Protein AF-A0A662ILX4-F1 (afdb_monomer)

Mean predicted aligned error: 22.79 Å

Structure (mmCIF, N/CA/C/O backbone):
data_AF-A0A662ILX4-F1
#
_entry.id   AF-A0A662ILX4-F1
#
loop_
_atom_site.group_PDB
_atom_site.id
_atom_site.type_symbol
_atom_site.label_atom_id
_atom_site.label_alt_id
_atom_site.label_comp_id
_atom_site.label_asym_id
_atom_site.label_entity_id
_atom_site.label_seq_id
_atom_site.pdbx_PDB_ins_code
_atom_site.Cartn_x
_atom_site.Cartn_y
_atom_site.Cartn_z
_atom_site.occupancy
_atom_site.B_iso_or_equiv
_atom_site.auth_seq_id
_atom_site.auth_comp_id
_atom_site.auth_asym_id
_atom_site.auth_atom_id
_atom_site.pdbx_PDB_model_num
ATOM 1 N N . MET A 1 1 ? 34.943 -2.341 13.260 1.00 29.55 1 MET A N 1
ATOM 2 C CA . MET A 1 1 ? 34.002 -1.497 12.485 1.00 29.55 1 MET A CA 1
ATOM 3 C C . MET A 1 1 ? 33.109 -0.646 13.385 1.00 29.55 1 MET A C 1
ATOM 5 O O . MET A 1 1 ? 33.138 0.560 13.210 1.00 29.55 1 MET A O 1
ATOM 9 N N . PHE A 1 2 ? 32.444 -1.202 14.408 1.00 24.25 2 PHE A N 1
ATOM 10 C CA . PHE A 1 2 ? 31.645 -0.428 15.384 1.00 24.25 2 PHE A CA 1
ATOM 11 C C . PHE A 1 2 ? 32.405 0.662 16.177 1.00 24.25 2 PHE A C 1
ATOM 13 O O . PHE A 1 2 ? 31.795 1.647 16.577 1.00 24.25 2 PHE A O 1
ATOM 20 N N . SER A 1 3 ? 33.725 0.549 16.390 1.00 25.92 3 SER A N 1
ATOM 21 C CA . SER A 1 3 ? 34.472 1.583 17.137 1.00 25.92 3 SER A CA 1
ATOM 22 C C . SER A 1 3 ? 34.796 2.835 16.310 1.00 25.92 3 SER A C 1
ATOM 24 O O . SER A 1 3 ? 34.941 3.909 16.880 1.00 25.92 3 SER A O 1
ATOM 26 N N . LYS A 1 4 ? 34.840 2.723 14.974 1.00 31.83 4 LYS A N 1
ATOM 27 C CA . LYS A 1 4 ? 35.142 3.846 14.065 1.00 31.83 4 LYS A CA 1
ATOM 28 C C . LYS A 1 4 ? 33.941 4.780 13.855 1.00 31.83 4 LYS A C 1
ATOM 30 O O . LYS A 1 4 ? 34.119 5.925 13.460 1.00 31.83 4 LYS A O 1
ATOM 35 N N . LEU A 1 5 ? 32.731 4.306 14.172 1.00 32.47 5 LEU A N 1
ATOM 36 C CA . LEU A 1 5 ? 31.490 5.086 14.121 1.00 32.47 5 LEU A CA 1
ATOM 37 C C . LEU A 1 5 ? 31.338 6.034 15.328 1.00 32.47 5 LEU A C 1
ATOM 39 O O . LEU A 1 5 ? 30.734 7.093 15.195 1.00 32.47 5 LEU A O 1
ATOM 43 N N . LYS A 1 6 ? 31.926 5.691 16.486 1.00 33.66 6 LYS A N 1
ATOM 44 C CA . LYS A 1 6 ? 31.949 6.563 17.678 1.00 33.66 6 LYS A CA 1
ATOM 45 C C . LYS A 1 6 ? 32.871 7.774 17.501 1.00 33.66 6 LYS A C 1
ATOM 47 O O . LYS A 1 6 ? 32.541 8.859 17.963 1.00 33.66 6 LYS A O 1
ATOM 52 N N . GLU A 1 7 ? 33.990 7.600 16.795 1.00 32.94 7 GLU A N 1
ATOM 53 C CA . GLU A 1 7 ? 34.964 8.674 16.540 1.00 32.94 7 GLU A CA 1
ATOM 54 C C . GLU A 1 7 ? 34.455 9.739 15.559 1.00 32.94 7 GLU A C 1
ATOM 56 O O . GLU A 1 7 ? 34.718 10.922 15.753 1.00 32.94 7 GLU A O 1
ATOM 61 N N . LEU A 1 8 ? 33.695 9.350 14.528 1.00 32.69 8 LEU A N 1
ATOM 62 C CA . LEU A 1 8 ? 33.201 10.279 13.499 1.00 32.69 8 LEU A CA 1
ATOM 63 C C . LEU A 1 8 ? 32.020 11.154 13.955 1.00 32.69 8 LEU A C 1
ATOM 65 O O . LEU A 1 8 ? 31.746 12.167 13.318 1.00 32.69 8 LEU A O 1
ATOM 69 N N . LEU A 1 9 ? 31.338 10.789 15.046 1.00 31.62 9 LEU A N 1
ATOM 70 C CA . LEU A 1 9 ? 30.150 11.489 15.556 1.00 31.62 9 LEU A CA 1
ATOM 71 C C . LEU A 1 9 ? 30.427 12.406 16.760 1.00 31.62 9 LEU A C 1
ATOM 73 O O . LEU A 1 9 ? 29.489 12.967 17.315 1.00 31.62 9 LEU A O 1
ATOM 77 N N . GLY A 1 10 ? 31.687 12.582 17.175 1.00 28.19 10 GLY A N 1
ATOM 78 C CA . GLY A 1 10 ? 32.034 13.517 18.254 1.00 28.19 10 GLY A CA 1
ATOM 79 C C . GLY A 1 10 ? 31.479 13.148 19.638 1.00 28.19 10 GLY A C 1
ATOM 80 O O . GLY A 1 10 ? 31.454 13.997 20.524 1.00 28.19 10 GLY A O 1
ATOM 81 N N . PHE A 1 11 ? 31.065 11.896 19.850 1.00 27.89 11 PHE A N 1
ATOM 82 C CA . PHE A 1 11 ? 30.643 11.406 21.160 1.00 27.89 11 PHE A CA 1
ATOM 83 C C . PHE A 1 11 ? 31.799 10.672 21.840 1.00 27.89 11 PHE A C 1
ATOM 85 O O . PHE A 1 11 ? 32.065 9.496 21.575 1.00 27.89 11 PHE A O 1
ATOM 92 N N . SER A 1 12 ? 32.477 11.354 22.765 1.00 25.97 12 SER A N 1
ATOM 93 C CA . SER A 1 12 ? 33.258 10.675 23.791 1.00 25.97 12 SER A CA 1
ATOM 94 C C . SER A 1 12 ? 32.286 9.926 24.704 1.00 25.97 12 SER A C 1
ATOM 96 O O . SER A 1 12 ? 31.597 10.505 25.539 1.00 25.97 12 SER A O 1
ATOM 98 N N . ALA A 1 13 ? 32.214 8.606 24.557 1.00 26.02 13 ALA A N 1
ATOM 99 C CA . ALA A 1 13 ? 31.657 7.784 25.617 1.00 26.02 13 ALA A CA 1
ATOM 100 C C . ALA A 1 13 ? 32.648 7.829 26.787 1.00 26.02 13 ALA A C 1
ATOM 102 O O . ALA A 1 13 ? 33.649 7.111 26.776 1.00 26.02 13 ALA A O 1
ATOM 103 N N . SER A 1 14 ? 32.387 8.669 27.789 1.00 25.22 14 SER A N 1
ATOM 104 C CA . SER A 1 14 ? 32.968 8.465 29.109 1.00 25.22 14 SER A CA 1
ATOM 105 C C . SER A 1 14 ? 32.352 7.192 29.683 1.00 25.22 14 SER A C 1
ATOM 107 O O . SER A 1 14 ? 31.248 7.188 30.225 1.00 25.22 14 SER A O 1
ATOM 109 N N . SER A 1 15 ? 33.071 6.085 29.544 1.00 32.84 15 SER A N 1
ATOM 110 C CA . SER A 1 15 ? 32.995 5.006 30.515 1.00 32.84 15 SER A CA 1
ATOM 111 C C . SER A 1 15 ? 33.516 5.543 31.848 1.00 32.84 15 SER A C 1
ATOM 113 O O . SER A 1 15 ? 34.720 5.543 32.087 1.00 32.84 15 SER A O 1
ATOM 115 N N . SER A 1 16 ? 32.624 6.028 32.701 1.00 24.72 16 SER A N 1
ATOM 116 C CA . SER A 1 16 ? 32.888 6.148 34.131 1.00 24.72 16 SER A CA 1
ATOM 117 C C . SER A 1 16 ? 31.571 6.308 34.872 1.00 24.72 16 SER A C 1
ATOM 119 O O . SER A 1 16 ? 30.875 7.311 34.734 1.00 24.72 16 SER A O 1
ATOM 121 N N . SER A 1 17 ? 31.261 5.275 35.646 1.00 37.69 17 SER A N 1
ATOM 122 C CA . SER A 1 17 ? 30.552 5.348 36.918 1.00 37.69 17 SER A CA 1
ATOM 123 C C . SER A 1 17 ? 30.591 6.733 37.566 1.00 37.69 17 SER A C 1
ATOM 125 O O . SER A 1 17 ? 31.670 7.199 37.932 1.00 37.69 17 SER A O 1
ATOM 127 N N . VAL A 1 18 ? 29.420 7.322 37.791 1.00 25.94 18 VAL A N 1
ATOM 128 C CA . VAL A 1 18 ? 29.191 8.262 38.892 1.00 25.94 18 VAL A CA 1
ATOM 129 C C . VAL A 1 18 ? 27.790 7.967 39.437 1.00 25.94 18 VAL A C 1
ATOM 131 O O . VAL A 1 18 ? 26.786 8.386 38.867 1.00 25.94 18 VAL A O 1
ATOM 134 N N . LEU A 1 19 ? 27.736 7.167 40.507 1.00 47.59 19 LEU A N 1
ATOM 135 C CA . LEU A 1 19 ? 26.672 7.268 41.512 1.00 47.59 19 LEU A CA 1
ATOM 136 C C . LEU A 1 19 ? 26.823 8.644 42.182 1.00 47.59 19 LEU A C 1
ATOM 138 O O . LEU A 1 19 ? 27.965 9.044 42.425 1.00 47.59 19 LEU A O 1
ATOM 142 N N . PRO A 1 20 ? 25.730 9.393 42.400 1.00 36.19 20 PRO A N 1
ATOM 143 C CA . PRO A 1 20 ? 25.464 9.847 43.776 1.00 36.19 20 PRO A CA 1
ATOM 144 C C . PRO A 1 20 ? 23.961 10.059 44.061 1.00 36.19 20 PRO A C 1
ATOM 146 O O . PRO A 1 20 ? 23.230 10.646 43.261 1.00 36.19 20 PRO A O 1
ATOM 149 N N . ASP A 1 21 ? 23.421 9.432 45.098 1.00 30.86 21 ASP A N 1
ATOM 150 C CA . ASP A 1 21 ? 23.398 9.874 46.504 1.00 30.86 21 ASP A CA 1
ATOM 151 C C . ASP A 1 21 ? 22.256 9.090 47.160 1.00 30.86 21 ASP A C 1
ATOM 153 O O . ASP A 1 21 ? 21.083 9.214 46.799 1.00 30.86 21 ASP A O 1
ATOM 157 N N . GLU A 1 22 ? 22.647 8.181 48.049 1.00 43.34 22 GLU A N 1
ATOM 158 C CA . GLU A 1 22 ? 21.749 7.378 48.863 1.00 43.34 22 GLU A CA 1
ATOM 159 C C . GLU A 1 22 ? 21.136 8.266 49.939 1.00 43.34 22 GLU A C 1
ATOM 161 O O . GLU A 1 22 ? 21.835 8.723 50.839 1.00 43.34 22 GLU A O 1
ATOM 166 N N . GLU A 1 23 ? 19.820 8.443 49.898 1.00 37.16 23 GLU A N 1
ATOM 167 C CA . GLU A 1 23 ? 19.070 8.712 51.116 1.00 37.16 23 GLU A CA 1
ATOM 168 C C . GLU A 1 23 ? 17.789 7.873 51.146 1.00 37.16 23 GLU A C 1
ATOM 170 O O . GLU A 1 23 ? 16.875 8.045 50.341 1.00 37.16 23 GLU A O 1
ATOM 175 N N . LEU A 1 24 ? 17.786 6.977 52.141 1.00 38.44 24 LEU A N 1
ATOM 176 C CA . LEU A 1 24 ? 16.664 6.275 52.765 1.00 38.44 24 LEU A CA 1
ATOM 177 C C . LEU A 1 24 ? 15.956 5.209 51.919 1.00 38.44 24 LEU A C 1
ATOM 179 O O . LEU A 1 24 ? 14.906 5.488 51.360 1.00 38.44 24 LEU A O 1
ATOM 183 N N . LEU A 1 25 ? 16.474 3.970 51.944 1.00 35.28 25 LEU A N 1
ATOM 184 C CA . LEU A 1 25 ? 15.725 2.696 52.026 1.00 35.28 25 LEU A CA 1
ATOM 185 C C . LEU A 1 25 ? 16.721 1.543 52.345 1.00 35.28 25 LEU A C 1
ATOM 187 O O . LEU A 1 25 ? 17.832 1.528 51.831 1.00 35.28 25 LEU A O 1
ATOM 191 N N . ASP A 1 26 ? 16.326 0.619 53.227 1.00 37.22 26 ASP A N 1
ATOM 192 C CA . ASP A 1 26 ? 17.117 -0.434 53.911 1.00 37.22 26 ASP A CA 1
ATOM 193 C C . ASP A 1 26 ? 18.164 -1.216 53.058 1.00 37.22 26 ASP A C 1
ATOM 195 O O . ASP A 1 26 ? 17.844 -1.821 52.029 1.00 37.22 26 ASP A O 1
ATOM 199 N N . GLU A 1 27 ? 19.420 -1.247 53.535 1.00 37.34 27 GLU A N 1
ATOM 200 C CA . GLU A 1 27 ? 20.652 -1.686 52.841 1.00 37.34 27 GLU A CA 1
ATOM 201 C C . GLU A 1 27 ? 20.696 -3.179 52.450 1.00 37.34 27 GLU A C 1
ATOM 203 O O . GLU A 1 27 ? 21.441 -3.555 51.547 1.00 37.34 27 GLU A O 1
ATOM 208 N N . HIS A 1 28 ? 19.897 -4.064 53.055 1.00 41.12 28 HIS A N 1
ATOM 209 C CA . HIS A 1 28 ? 19.986 -5.512 52.773 1.00 41.12 28 HIS A CA 1
ATOM 210 C C . HIS A 1 28 ? 19.239 -5.988 51.506 1.00 41.12 28 HIS A C 1
ATOM 212 O O . HIS A 1 28 ? 19.339 -7.160 51.131 1.00 41.12 28 HIS A O 1
ATOM 218 N N . SER A 1 29 ? 18.518 -5.098 50.811 1.00 44.41 29 SER A N 1
ATOM 219 C CA . SER A 1 29 ? 17.669 -5.447 49.652 1.00 44.41 29 SER A CA 1
ATOM 220 C C . SER A 1 29 ? 18.224 -4.997 48.288 1.00 44.41 29 SER A C 1
ATOM 222 O O . SER A 1 29 ? 17.784 -5.493 47.248 1.00 44.41 29 SER A O 1
ATOM 224 N N . LEU A 1 30 ? 19.184 -4.064 48.268 1.00 46.25 30 LEU A N 1
ATOM 225 C CA . LEU A 1 30 ? 19.601 -3.329 47.062 1.00 46.25 30 LEU A CA 1
ATOM 226 C C . LEU A 1 30 ? 20.673 -4.031 46.210 1.00 46.25 30 LEU A C 1
ATOM 228 O O . LEU A 1 30 ? 20.716 -3.799 45.002 1.00 46.25 30 LEU A O 1
ATOM 232 N N . GLU A 1 31 ? 21.464 -4.958 46.765 1.00 51.06 31 GLU A N 1
ATOM 233 C CA . GLU A 1 31 ? 22.540 -5.666 46.033 1.00 51.06 31 GLU A CA 1
ATOM 234 C C . GLU A 1 31 ? 22.050 -6.518 44.838 1.00 51.06 31 GLU A C 1
ATOM 236 O O . GLU A 1 31 ? 22.848 -7.026 44.048 1.00 51.06 31 GLU A O 1
ATOM 241 N N . LYS A 1 32 ? 20.731 -6.681 44.668 1.00 61.56 32 LYS A N 1
ATOM 242 C CA . LYS A 1 32 ? 20.119 -7.527 43.631 1.00 61.56 32 LYS A CA 1
ATOM 243 C C . LYS A 1 32 ? 19.386 -6.762 42.528 1.00 61.56 32 LYS A C 1
ATOM 245 O O . LYS A 1 32 ? 18.879 -7.420 41.622 1.00 61.56 32 LYS A O 1
ATOM 250 N N . LEU A 1 33 ? 19.304 -5.431 42.555 1.00 70.19 33 LEU A N 1
ATOM 251 C CA . LEU A 1 33 ? 18.595 -4.662 41.521 1.00 70.19 33 LEU A CA 1
ATOM 252 C C . LEU A 1 33 ? 19.552 -4.113 40.453 1.00 70.19 33 LEU A C 1
ATOM 254 O O . LEU A 1 33 ? 20.595 -3.556 40.776 1.00 70.19 33 LEU A O 1
ATOM 258 N N . VAL A 1 34 ? 19.181 -4.214 39.172 1.00 76.56 34 VAL A N 1
ATOM 259 C CA . VAL A 1 34 ? 19.918 -3.584 38.057 1.00 76.56 34 VAL A CA 1
ATOM 260 C C . VAL A 1 34 ? 19.025 -2.651 37.268 1.00 76.56 34 VAL A C 1
ATOM 262 O O . VAL A 1 34 ? 17.959 -3.047 36.790 1.00 76.56 34 VAL A O 1
ATOM 265 N N . ALA A 1 35 ? 19.523 -1.427 37.088 1.00 81.69 35 ALA A N 1
ATOM 266 C CA . ALA A 1 35 ? 18.977 -0.452 36.163 1.00 81.69 35 ALA A CA 1
ATOM 267 C C . ALA A 1 35 ? 19.333 -0.835 34.722 1.00 81.69 35 ALA A C 1
ATOM 269 O O . ALA A 1 35 ? 20.504 -1.008 34.374 1.00 81.69 35 ALA A O 1
ATOM 270 N N . VAL A 1 36 ? 18.320 -0.934 33.868 1.00 80.69 36 VAL A N 1
ATOM 271 C C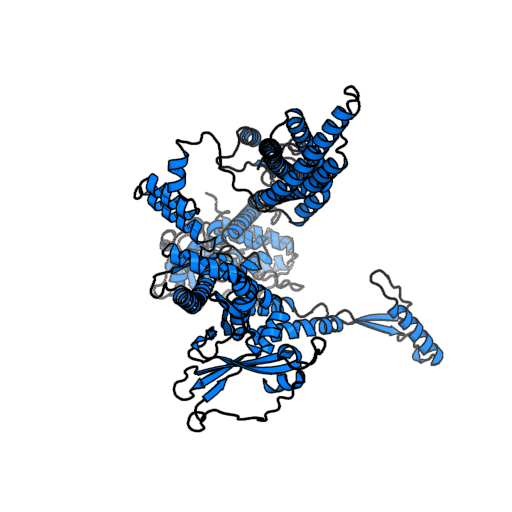A . VAL A 1 36 ? 18.473 -1.190 32.437 1.00 80.69 36 VAL A CA 1
ATOM 272 C C . VAL A 1 36 ? 17.985 0.038 31.670 1.00 80.69 36 VAL A C 1
ATOM 274 O O . VAL A 1 36 ? 16.818 0.420 31.767 1.00 80.69 36 VAL A O 1
ATOM 277 N N . LYS A 1 37 ? 18.889 0.652 30.897 1.00 81.75 37 LYS A N 1
ATOM 278 C CA . LYS A 1 37 ? 18.621 1.806 30.025 1.00 81.75 37 LYS A CA 1
ATOM 279 C C . LYS A 1 37 ? 19.260 1.559 28.661 1.00 81.75 37 LYS A C 1
ATOM 281 O O . LYS A 1 37 ? 20.361 1.013 28.584 1.00 81.75 37 LYS A O 1
ATOM 286 N N . LYS A 1 38 ? 18.569 1.937 27.586 1.00 81.00 38 LYS A N 1
ATOM 287 C CA . LYS A 1 38 ? 19.064 1.810 26.210 1.00 81.00 38 LYS A CA 1
ATOM 288 C C . LYS A 1 38 ? 19.250 3.195 25.604 1.00 81.00 38 LYS A C 1
ATOM 290 O O . LYS A 1 38 ? 18.440 4.085 25.846 1.00 81.00 38 LYS A O 1
ATOM 295 N N . ASP A 1 39 ? 20.311 3.355 24.820 1.00 79.62 39 ASP A N 1
ATOM 296 C CA . ASP A 1 39 ? 20.479 4.537 23.980 1.00 79.62 39 ASP A CA 1
ATOM 297 C C . ASP A 1 39 ? 19.533 4.424 22.778 1.00 79.62 39 ASP A C 1
ATOM 299 O O . ASP A 1 39 ? 19.627 3.509 21.955 1.00 79.62 39 ASP A O 1
ATOM 303 N N . PHE A 1 40 ? 18.561 5.326 22.741 1.00 91.19 40 PHE A N 1
ATOM 304 C CA . PHE A 1 40 ? 17.473 5.344 21.775 1.00 91.19 40 PHE A CA 1
ATOM 305 C C . PHE A 1 40 ? 17.664 6.416 20.689 1.00 91.19 40 PHE A C 1
ATOM 307 O O . PHE A 1 40 ? 16.856 6.486 19.757 1.00 91.19 40 PHE A O 1
ATOM 314 N N . ASP A 1 41 ? 18.725 7.227 20.760 1.00 89.81 41 ASP A N 1
ATOM 315 C CA . ASP A 1 41 ? 18.908 8.368 19.860 1.00 89.81 41 ASP A CA 1
ATOM 316 C C . ASP A 1 41 ? 19.158 7.933 18.413 1.00 89.81 41 ASP A C 1
ATOM 318 O O . ASP A 1 41 ? 18.689 8.587 17.482 1.00 89.81 41 ASP A O 1
ATOM 322 N N . THR A 1 42 ? 19.796 6.777 18.195 1.00 90.44 42 THR A N 1
ATOM 323 C CA . THR A 1 42 ? 19.999 6.232 16.840 1.00 90.44 42 THR A CA 1
ATOM 324 C C . THR A 1 42 ? 18.677 5.866 16.155 1.00 90.44 42 THR A C 1
ATOM 326 O O . THR A 1 42 ? 18.501 6.132 14.965 1.00 90.44 42 THR A O 1
ATOM 329 N N . TYR A 1 43 ? 17.714 5.301 16.891 1.00 93.94 43 TYR A N 1
ATOM 330 C CA . TYR A 1 43 ? 16.394 4.980 16.334 1.00 93.94 43 TYR A CA 1
ATOM 331 C C . TYR A 1 43 ? 15.601 6.243 16.010 1.00 93.94 43 TYR A C 1
ATOM 333 O O . TYR A 1 43 ? 14.985 6.342 14.947 1.00 93.94 43 TYR A O 1
ATOM 341 N N . LEU A 1 44 ? 15.663 7.237 16.901 1.00 92.75 44 LEU A N 1
ATOM 342 C CA . LEU A 1 44 ? 15.025 8.525 16.670 1.00 92.75 44 LEU A CA 1
ATOM 343 C C . LEU A 1 44 ? 15.646 9.252 15.472 1.00 92.75 44 LEU A C 1
ATOM 345 O O . LEU A 1 44 ? 14.920 9.851 14.681 1.00 92.75 44 LEU A O 1
ATOM 349 N N . TRP A 1 45 ? 16.970 9.180 15.311 1.00 93.62 45 TRP A N 1
ATOM 350 C CA . TRP A 1 45 ? 17.672 9.714 14.147 1.00 93.62 45 TRP A CA 1
ATOM 351 C C . TRP A 1 45 ? 17.182 9.059 12.854 1.00 93.62 45 TRP A C 1
ATOM 353 O O . TRP A 1 45 ? 16.834 9.786 11.924 1.00 93.62 45 TRP A O 1
ATOM 363 N N . ALA A 1 46 ? 17.084 7.726 12.810 1.00 92.69 46 ALA A N 1
ATOM 364 C CA . ALA A 1 46 ? 16.618 7.006 11.626 1.00 92.69 46 ALA A CA 1
ATOM 365 C C . ALA A 1 46 ? 15.195 7.438 11.228 1.00 92.69 46 ALA A C 1
ATOM 367 O O . ALA A 1 46 ? 14.963 7.811 10.083 1.00 92.69 46 ALA A O 1
ATOM 368 N N . TYR A 1 47 ? 14.270 7.502 12.190 1.00 95.25 47 TYR A N 1
ATOM 369 C CA . TYR A 1 47 ? 12.900 7.977 11.960 1.00 95.25 47 TYR A CA 1
ATOM 370 C C . TYR A 1 47 ? 12.819 9.463 11.557 1.00 95.25 47 TYR A C 1
ATOM 372 O O . TYR A 1 47 ? 11.943 9.886 10.795 1.00 95.25 47 TYR A O 1
ATOM 380 N N . LYS A 1 48 ? 13.718 10.305 12.078 1.00 92.56 48 LYS A N 1
ATOM 381 C CA . LYS A 1 48 ? 13.713 11.741 11.776 1.00 92.56 48 LYS A CA 1
ATOM 382 C C . LYS A 1 48 ? 14.303 12.077 10.410 1.00 92.56 48 LYS A C 1
ATOM 384 O O . LYS A 1 48 ? 13.860 13.054 9.807 1.00 92.56 48 LYS A O 1
ATOM 389 N N . ASN A 1 49 ? 15.289 11.309 9.961 1.00 89.00 49 ASN A N 1
ATOM 390 C CA . ASN A 1 49 ? 16.117 11.676 8.817 1.00 89.00 49 ASN A CA 1
ATOM 391 C C . ASN A 1 49 ? 15.859 10.819 7.577 1.00 89.00 49 ASN A C 1
ATOM 393 O O . ASN A 1 49 ? 16.184 11.276 6.484 1.00 89.00 49 ASN A O 1
ATOM 397 N N . ASP A 1 50 ? 15.283 9.621 7.708 1.00 93.06 50 ASP A N 1
ATOM 398 C CA . ASP A 1 50 ? 14.923 8.777 6.568 1.00 93.06 50 ASP A CA 1
ATOM 399 C C . ASP A 1 50 ? 13.413 8.789 6.292 1.00 93.06 50 ASP A C 1
ATOM 401 O O . ASP A 1 50 ? 12.584 8.485 7.151 1.00 93.06 50 ASP A O 1
ATOM 405 N N . ASP A 1 51 ? 13.068 9.163 5.064 1.00 91.81 51 ASP A N 1
ATOM 406 C CA . ASP A 1 51 ? 11.703 9.292 4.561 1.00 91.81 51 ASP A CA 1
ATOM 407 C C . ASP A 1 51 ? 10.997 7.939 4.425 1.00 91.81 51 ASP A C 1
ATOM 409 O O . ASP A 1 51 ? 9.826 7.812 4.784 1.00 91.81 51 ASP A O 1
ATOM 413 N N . THR A 1 52 ? 11.722 6.909 3.983 1.00 93.31 52 THR A N 1
ATOM 414 C CA . THR A 1 52 ? 11.207 5.544 3.838 1.00 93.31 52 THR A CA 1
ATOM 415 C C . THR A 1 52 ? 10.869 4.950 5.200 1.00 93.31 52 THR A C 1
ATOM 417 O O . THR A 1 52 ? 9.784 4.393 5.375 1.00 93.31 52 THR A O 1
ATOM 420 N N . VAL A 1 53 ? 11.759 5.109 6.187 1.00 95.62 53 VAL A N 1
ATOM 421 C CA . VAL A 1 53 ? 11.506 4.702 7.576 1.00 95.62 53 VAL A CA 1
ATOM 422 C C . VAL A 1 53 ? 10.292 5.431 8.137 1.00 95.62 53 VAL A C 1
ATOM 424 O O . VAL A 1 53 ? 9.393 4.766 8.651 1.00 95.62 53 VAL A O 1
ATOM 427 N N . ARG A 1 54 ? 10.240 6.768 8.033 1.00 94.88 54 ARG A N 1
ATOM 428 C CA . ARG A 1 54 ? 9.106 7.550 8.546 1.00 94.88 54 ARG A CA 1
ATOM 429 C C . ARG A 1 54 ? 7.792 7.073 7.942 1.00 94.88 54 ARG A C 1
ATOM 431 O O . ARG A 1 54 ? 6.884 6.720 8.684 1.00 94.88 54 ARG A O 1
ATOM 438 N N . ALA A 1 55 ? 7.722 6.983 6.617 1.00 93.88 55 ALA A N 1
ATOM 439 C CA . ALA A 1 55 ? 6.501 6.585 5.935 1.00 93.88 55 ALA A CA 1
ATOM 440 C C . ALA A 1 55 ? 6.063 5.160 6.308 1.00 93.88 55 ALA A C 1
ATOM 442 O O . ALA A 1 55 ? 4.881 4.923 6.537 1.00 93.88 55 ALA A O 1
ATOM 443 N N . CYS A 1 56 ? 7.001 4.213 6.434 1.00 95.50 56 CYS A N 1
ATOM 444 C CA . CYS A 1 56 ? 6.686 2.857 6.885 1.00 95.50 56 CYS A CA 1
ATOM 445 C C . CYS A 1 56 ? 6.105 2.839 8.306 1.00 95.50 56 CYS A C 1
ATOM 447 O O . CYS A 1 56 ? 5.115 2.152 8.552 1.00 95.50 56 CYS A O 1
ATOM 449 N N . ILE A 1 57 ? 6.708 3.582 9.236 1.00 96.31 57 ILE A N 1
ATOM 450 C CA . ILE A 1 57 ? 6.230 3.676 10.620 1.00 96.31 57 ILE A CA 1
ATOM 451 C C . ILE A 1 57 ? 4.841 4.319 10.664 1.00 96.31 57 ILE A C 1
ATOM 453 O O . ILE A 1 57 ? 3.943 3.753 11.284 1.00 96.31 57 ILE A O 1
ATOM 457 N N . ASP A 1 58 ? 4.632 5.420 9.943 1.00 93.19 58 ASP A N 1
ATOM 458 C CA . ASP A 1 58 ? 3.345 6.117 9.887 1.00 93.19 58 ASP A CA 1
ATOM 459 C C . ASP A 1 58 ? 2.247 5.217 9.300 1.00 93.19 58 ASP A C 1
ATOM 461 O O . ASP A 1 58 ? 1.165 5.111 9.873 1.00 93.19 58 ASP A O 1
ATOM 465 N N . ILE A 1 59 ? 2.534 4.472 8.225 1.00 93.12 59 ILE A N 1
ATOM 466 C CA . ILE A 1 59 ? 1.595 3.493 7.652 1.00 93.12 59 ILE A CA 1
ATOM 467 C C . ILE A 1 59 ? 1.208 2.426 8.681 1.00 93.12 59 ILE A C 1
ATOM 469 O O . ILE A 1 59 ? 0.032 2.066 8.770 1.00 93.12 59 ILE A O 1
ATOM 473 N N . ILE A 1 60 ? 2.165 1.913 9.462 1.00 95.00 60 ILE A N 1
ATOM 474 C CA . ILE A 1 60 ? 1.886 0.922 10.511 1.00 95.00 60 ILE A CA 1
ATOM 475 C C . ILE A 1 60 ? 0.988 1.532 11.596 1.00 95.00 60 ILE A C 1
ATOM 477 O O . ILE A 1 60 ? 0.013 0.894 11.993 1.00 95.00 60 ILE A O 1
ATOM 481 N N . ILE A 1 61 ? 1.286 2.753 12.051 1.00 93.62 61 ILE A N 1
ATOM 482 C CA . ILE A 1 61 ? 0.512 3.458 13.086 1.00 93.62 61 ILE A CA 1
ATOM 483 C C . ILE A 1 61 ? -0.922 3.695 12.613 1.00 93.62 61 ILE A C 1
ATOM 485 O O . ILE A 1 61 ? -1.874 3.306 13.294 1.00 93.62 61 ILE A O 1
ATOM 489 N N . GLU A 1 62 ? -1.079 4.291 11.431 1.00 89.88 62 GLU A N 1
ATOM 490 C CA . GLU A 1 62 ? -2.391 4.613 10.875 1.00 89.88 62 GLU A CA 1
ATOM 491 C C . GLU A 1 62 ? -3.198 3.344 10.616 1.00 89.88 62 GLU A C 1
ATOM 493 O O . GLU A 1 62 ? -4.380 3.293 10.946 1.00 89.88 62 GLU A O 1
ATOM 498 N N . SER A 1 63 ? -2.564 2.281 10.116 1.00 88.81 63 SER A N 1
ATOM 499 C CA . SER A 1 63 ? -3.240 0.997 9.908 1.00 88.81 63 SER A CA 1
ATOM 500 C C . SER A 1 63 ? -3.667 0.342 11.222 1.00 88.81 63 SER A C 1
ATOM 502 O O . SER A 1 63 ? -4.707 -0.309 11.266 1.00 88.81 63 SER A O 1
ATOM 504 N N . ALA A 1 64 ? -2.898 0.507 12.301 1.00 90.12 64 ALA A N 1
ATOM 505 C CA . ALA A 1 64 ? -3.243 -0.051 13.604 1.00 90.12 64 ALA A CA 1
ATOM 506 C C . ALA A 1 64 ? -4.417 0.678 14.274 1.00 90.12 64 ALA A C 1
ATOM 508 O O . ALA A 1 64 ? -5.254 0.015 14.890 1.00 90.12 64 ALA A O 1
ATOM 509 N N . ILE A 1 65 ? -4.501 2.009 14.142 1.00 87.88 65 ILE A N 1
ATOM 510 C CA . ILE A 1 65 ? -5.474 2.840 14.874 1.00 87.88 65 ILE A CA 1
ATOM 511 C C . ILE A 1 65 ? -6.703 3.224 14.055 1.00 87.88 65 ILE A C 1
ATOM 513 O O . ILE A 1 65 ? -7.789 3.264 14.627 1.00 87.88 65 ILE A O 1
ATOM 517 N N . SER A 1 66 ? -6.573 3.477 12.749 1.00 78.69 66 SER A N 1
ATOM 518 C CA . SER A 1 66 ? -7.674 3.988 11.912 1.00 78.69 66 SER A CA 1
ATOM 519 C C . SER A 1 66 ? -8.968 3.168 11.967 1.00 78.69 66 SER A C 1
ATOM 521 O O . SER A 1 66 ? -10.032 3.787 11.964 1.00 78.69 66 SER A O 1
ATOM 523 N N . PRO A 1 67 ? -8.944 1.819 12.050 1.00 78.44 67 PRO A N 1
ATOM 524 C CA . PRO A 1 67 ? -10.179 1.049 12.208 1.00 78.44 67 PRO A CA 1
ATOM 525 C C . PRO A 1 67 ? -10.936 1.396 13.497 1.00 78.44 67 PRO A C 1
ATOM 527 O O . PRO A 1 67 ? -12.161 1.307 13.550 1.00 78.44 67 PRO A O 1
ATOM 530 N N . GLY A 1 68 ? -10.213 1.796 14.542 1.00 84.19 68 GLY A N 1
ATOM 531 C CA . GLY A 1 68 ? -10.743 1.942 15.887 1.00 84.19 68 GLY A CA 1
ATOM 532 C C . GLY A 1 68 ? -11.115 0.600 16.521 1.00 84.19 68 GLY A C 1
ATOM 533 O O . GLY A 1 68 ? -10.968 -0.478 15.934 1.00 84.19 68 GLY A O 1
ATOM 534 N N . PHE A 1 69 ? -11.604 0.675 17.752 1.00 89.50 69 PHE A N 1
ATOM 535 C CA . PHE A 1 69 ? -12.170 -0.463 18.461 1.00 89.50 69 PHE A CA 1
ATOM 536 C C . PHE A 1 69 ? -13.433 -0.050 19.210 1.00 89.50 69 PHE A C 1
ATOM 538 O O . PHE A 1 69 ? -13.640 1.122 19.526 1.00 89.50 69 PHE A O 1
ATOM 545 N N . SER A 1 70 ? -14.264 -1.043 19.498 1.00 87.25 70 SER A N 1
ATOM 546 C CA . SER A 1 70 ? -15.463 -0.925 20.320 1.00 87.25 70 SER A CA 1
ATOM 547 C C . SER A 1 70 ? -15.332 -1.784 21.575 1.00 87.25 70 SER A C 1
ATOM 549 O O . SER A 1 70 ? -14.535 -2.726 21.614 1.00 87.25 70 SER A O 1
ATOM 551 N N . ILE A 1 71 ? -16.108 -1.444 22.600 1.00 91.25 71 ILE A N 1
ATOM 552 C CA . ILE A 1 71 ? -16.190 -2.206 23.845 1.00 91.25 71 ILE A CA 1
ATOM 553 C C . ILE A 1 71 ? -17.514 -2.958 23.844 1.00 91.25 71 ILE A C 1
ATOM 555 O O . ILE A 1 71 ? -18.574 -2.338 23.738 1.00 91.25 71 ILE A O 1
ATOM 559 N N . GLN A 1 72 ? -17.446 -4.281 23.964 1.00 90.12 72 GLN A N 1
ATOM 560 C CA . GLN A 1 72 ? -18.610 -5.123 24.223 1.00 90.12 72 GLN A CA 1
ATOM 561 C C . GLN A 1 72 ? -18.608 -5.499 25.702 1.00 90.12 72 GLN A C 1
ATOM 563 O O . GLN A 1 72 ? -17.700 -6.199 26.149 1.00 90.12 72 GLN A O 1
ATOM 568 N N . ALA A 1 73 ? -19.592 -4.993 26.439 1.00 92.19 73 ALA A N 1
ATOM 569 C CA . ALA A 1 73 ? -19.777 -5.184 27.875 1.00 92.19 73 ALA A CA 1
ATOM 570 C C . ALA A 1 73 ? -21.227 -4.834 28.260 1.00 92.19 73 ALA A C 1
ATOM 572 O O . ALA A 1 73 ? -22.009 -4.430 27.390 1.00 92.19 73 ALA A O 1
ATOM 573 N N . SER A 1 74 ? -21.564 -4.940 29.549 1.00 91.81 74 SER A N 1
ATOM 574 C CA . SER A 1 74 ? -22.783 -4.341 30.107 1.00 91.81 74 SER A CA 1
ATOM 575 C C . SER A 1 74 ? -22.814 -2.822 29.874 1.00 91.81 74 SER A C 1
ATOM 577 O O . SER A 1 74 ? -21.782 -2.194 29.621 1.00 91.81 74 SER A O 1
ATOM 579 N N . GLU A 1 75 ? -24.005 -2.219 29.923 1.00 91.25 75 GLU A N 1
ATOM 580 C CA . GLU A 1 75 ? -24.175 -0.785 29.648 1.00 91.25 75 GLU A CA 1
ATOM 581 C C . GLU A 1 75 ? -23.339 0.082 30.599 1.00 91.25 75 GLU A C 1
ATOM 583 O O . GLU A 1 75 ? -22.632 0.980 30.149 1.00 91.25 75 GLU A O 1
ATOM 588 N N . GLU A 1 76 ? -23.339 -0.259 31.887 1.00 91.56 76 GLU A N 1
ATOM 589 C CA . GLU A 1 76 ? -22.610 0.446 32.949 1.00 91.56 76 GLU A CA 1
ATOM 590 C C . GLU A 1 76 ? -21.089 0.421 32.714 1.00 91.56 76 GLU A C 1
ATOM 592 O O . GLU A 1 76 ? -20.430 1.464 32.708 1.00 91.56 76 GLU A O 1
ATOM 597 N N . VAL A 1 77 ? -20.527 -0.756 32.412 1.00 93.88 77 VAL A N 1
ATOM 598 C CA . VAL A 1 77 ? -19.099 -0.932 32.085 1.00 93.88 77 VAL A CA 1
ATOM 599 C C . VAL A 1 77 ? -18.738 -0.187 30.802 1.00 93.88 77 VAL A C 1
ATOM 601 O O . VAL A 1 77 ? -17.709 0.491 30.713 1.00 93.88 77 VAL A O 1
ATOM 604 N N . ARG A 1 78 ? -19.597 -0.286 29.784 1.00 94.31 78 ARG A N 1
ATOM 605 C CA . ARG A 1 78 ? -19.393 0.367 28.492 1.00 94.31 78 ARG A CA 1
ATOM 606 C C . ARG A 1 78 ? -19.399 1.887 28.632 1.00 94.31 78 ARG A C 1
ATOM 608 O O . ARG A 1 78 ? -18.596 2.544 27.966 1.00 94.31 78 ARG A O 1
ATOM 615 N N . GLU A 1 79 ? -20.276 2.459 29.450 1.00 93.62 79 GLU A N 1
ATOM 616 C CA . GLU A 1 79 ? -20.300 3.897 29.723 1.00 93.62 79 GLU A CA 1
ATOM 617 C C . GLU A 1 79 ? -19.035 4.356 30.453 1.00 93.62 79 GLU A C 1
ATOM 619 O O . GLU A 1 79 ? -18.385 5.291 29.975 1.00 93.62 79 GLU A O 1
ATOM 624 N N . ALA A 1 80 ? -18.630 3.662 31.523 1.00 93.50 80 ALA A N 1
ATOM 625 C CA . ALA A 1 80 ? -17.438 3.999 32.304 1.00 93.50 80 ALA A CA 1
ATOM 626 C C . ALA A 1 80 ? -16.163 4.016 31.441 1.00 93.50 80 ALA A C 1
ATOM 628 O O . ALA A 1 80 ? -15.410 4.996 31.422 1.00 93.50 80 ALA A O 1
ATOM 629 N N . LEU A 1 81 ? -15.945 2.964 30.645 1.00 95.44 81 LEU A N 1
ATOM 630 C CA . LEU A 1 81 ? -14.759 2.863 29.795 1.00 95.44 81 LEU A CA 1
ATOM 631 C C . LEU A 1 81 ? -14.789 3.851 28.620 1.00 95.44 81 LEU A C 1
ATOM 633 O O . LEU A 1 81 ? -13.758 4.432 28.275 1.00 95.44 81 LEU A O 1
ATOM 637 N N . ASN A 1 82 ? -15.954 4.107 28.011 1.00 94.31 82 ASN A N 1
ATOM 638 C CA . ASN A 1 82 ? -16.059 5.136 26.971 1.00 94.31 82 ASN A CA 1
ATOM 639 C C . ASN A 1 82 ? -15.824 6.543 27.528 1.00 94.31 82 ASN A C 1
ATOM 641 O O . ASN A 1 82 ? -15.257 7.391 26.832 1.00 94.31 82 ASN A O 1
ATOM 645 N N . ASP A 1 83 ? -16.232 6.808 28.767 1.00 94.12 83 ASP A N 1
ATOM 646 C CA . ASP A 1 83 ? -15.944 8.077 29.419 1.00 94.12 83 ASP A CA 1
ATOM 647 C C . ASP A 1 83 ? -14.441 8.266 29.646 1.00 94.12 83 ASP A C 1
ATOM 649 O O . ASP A 1 83 ? -13.883 9.289 29.236 1.00 94.12 83 ASP A O 1
ATOM 653 N N . PHE A 1 84 ? -13.763 7.229 30.149 1.00 95.25 84 PHE A N 1
ATOM 654 C CA . PHE A 1 84 ? -12.305 7.196 30.258 1.00 95.25 84 PHE A CA 1
ATOM 655 C C . PHE A 1 84 ? -11.614 7.459 28.908 1.00 95.25 84 PHE A C 1
ATOM 657 O O . PHE A 1 84 ? -10.728 8.317 28.823 1.00 95.25 84 PHE A O 1
ATOM 664 N N . ILE A 1 85 ? -12.047 6.777 27.836 1.00 94.75 85 ILE A N 1
ATOM 665 C CA . ILE A 1 85 ? -11.511 6.942 26.473 1.00 94.75 85 ILE A CA 1
ATOM 666 C C . ILE A 1 85 ? -11.618 8.400 26.011 1.00 94.75 85 ILE A C 1
ATOM 668 O O . ILE A 1 85 ? -10.658 8.944 25.451 1.00 94.75 85 ILE A O 1
ATOM 672 N N . ARG A 1 86 ? -12.771 9.045 26.244 1.00 94.00 86 ARG A N 1
ATOM 673 C CA . ARG A 1 86 ? -13.014 10.443 25.858 1.00 94.00 86 ARG A CA 1
ATOM 674 C C . ARG A 1 86 ? -12.171 11.414 26.680 1.00 94.00 86 ARG A C 1
ATOM 676 O O . ARG A 1 86 ? -11.501 12.259 26.085 1.00 94.00 86 ARG A O 1
ATOM 683 N N . LYS A 1 87 ? -12.169 11.282 28.011 1.00 92.19 87 LYS A N 1
ATOM 684 C CA . LYS A 1 87 ? -11.416 12.155 28.932 1.00 92.19 87 LYS A CA 1
ATOM 685 C C . LYS A 1 87 ? -9.917 12.132 28.638 1.00 92.19 87 LYS A C 1
ATOM 687 O O . LYS A 1 87 ? -9.295 13.186 28.532 1.00 92.19 87 LYS A O 1
ATOM 692 N N . ASN A 1 88 ? -9.361 10.944 28.404 1.00 92.75 88 ASN A N 1
ATOM 693 C CA . ASN A 1 88 ? -7.936 10.766 28.123 1.00 92.75 88 ASN A CA 1
ATOM 694 C C . ASN A 1 88 ? -7.548 11.000 26.659 1.00 92.75 88 ASN A C 1
ATOM 696 O O . ASN A 1 88 ? -6.362 10.969 26.331 1.00 92.75 88 ASN A O 1
ATOM 700 N N . ARG A 1 89 ? -8.524 11.228 25.764 1.00 94.12 89 ARG A N 1
ATOM 701 C CA . ARG A 1 89 ? -8.310 11.271 24.307 1.00 94.12 89 ARG A CA 1
ATOM 702 C C . ARG A 1 89 ? -7.490 10.065 23.841 1.00 94.12 89 ARG A C 1
ATOM 704 O O . ARG A 1 89 ? -6.504 10.215 23.118 1.00 94.12 89 ARG A O 1
ATOM 711 N N . LEU A 1 90 ? -7.885 8.872 24.289 1.00 93.88 90 LEU A N 1
ATOM 712 C CA . LEU A 1 90 ? -7.055 7.669 24.210 1.00 93.88 90 LEU A CA 1
ATOM 713 C C . LEU A 1 90 ? -6.554 7.388 22.787 1.00 93.88 90 LEU A C 1
ATOM 715 O O . LEU A 1 90 ? -5.382 7.084 22.612 1.00 93.88 90 LEU A O 1
ATOM 719 N N . PHE A 1 91 ? -7.396 7.557 21.764 1.00 91.88 91 PHE A N 1
ATOM 720 C CA . PHE A 1 91 ? -6.987 7.359 20.368 1.00 91.88 91 PHE A CA 1
ATOM 721 C C . PHE A 1 91 ? -5.865 8.309 19.923 1.00 91.88 91 PHE A C 1
ATOM 723 O O . PHE A 1 91 ? -4.949 7.880 19.226 1.00 91.88 91 PHE A O 1
ATOM 730 N N . SER A 1 92 ? -5.891 9.573 20.358 1.00 92.88 92 SER A N 1
ATOM 731 C CA . SER A 1 92 ? -4.809 10.528 20.089 1.00 92.88 92 SER A CA 1
ATOM 732 C C . SER A 1 92 ? -3.534 10.143 20.834 1.00 92.88 92 SER A C 1
ATOM 734 O O . SER A 1 92 ? -2.463 10.146 20.243 1.00 92.88 92 SER A O 1
ATOM 736 N N . GLN A 1 93 ? -3.635 9.735 22.104 1.00 94.25 93 GLN A N 1
ATOM 737 C CA . GLN A 1 93 ? -2.475 9.255 22.871 1.00 94.25 93 GLN A CA 1
ATOM 738 C C . GLN A 1 93 ? -1.860 7.997 22.240 1.00 94.25 93 GLN A C 1
ATOM 740 O O . GLN A 1 93 ? -0.639 7.879 22.138 1.00 94.25 93 GLN A O 1
ATOM 745 N N . LEU A 1 94 ? -2.705 7.073 21.771 1.00 94.50 94 LEU A N 1
ATOM 746 C CA . LEU A 1 94 ? -2.280 5.861 21.080 1.00 94.50 94 LEU A CA 1
ATOM 747 C C . LEU A 1 94 ? -1.526 6.183 19.789 1.00 94.50 94 LEU A C 1
ATOM 749 O O . LEU A 1 94 ? -0.440 5.648 19.578 1.00 94.50 94 LEU A O 1
ATOM 753 N N . ARG A 1 95 ? -2.084 7.069 18.959 1.00 94.38 95 ARG A N 1
ATOM 754 C CA . ARG A 1 95 ? -1.523 7.460 17.661 1.00 94.38 95 ARG A CA 1
ATOM 755 C C . ARG A 1 95 ? -0.258 8.306 17.783 1.00 94.38 95 ARG A C 1
ATOM 757 O O . ARG A 1 95 ? 0.713 8.029 17.092 1.00 94.38 95 ARG A O 1
ATOM 764 N N . ASP A 1 96 ? -0.275 9.325 18.636 1.00 93.06 96 ASP A N 1
ATOM 765 C CA . ASP A 1 96 ? 0.743 10.379 18.626 1.00 93.06 96 ASP A CA 1
ATOM 766 C C . ASP A 1 96 ? 1.907 10.090 19.592 1.00 93.06 96 ASP A C 1
ATOM 768 O O . ASP A 1 96 ? 2.992 10.644 19.419 1.00 93.06 96 ASP A O 1
ATOM 772 N N . TRP A 1 97 ? 1.714 9.204 20.580 1.00 94.88 97 TRP A N 1
ATOM 773 C CA . TRP A 1 97 ? 2.724 8.907 21.605 1.00 94.88 97 TRP A CA 1
ATOM 774 C C . TRP A 1 97 ? 3.013 7.414 21.748 1.00 94.88 97 TRP A C 1
ATOM 776 O O . TRP A 1 97 ? 4.141 6.981 21.530 1.00 94.88 97 TRP A O 1
ATOM 786 N N . ILE A 1 98 ? 2.010 6.605 22.097 1.00 96.69 98 ILE A N 1
ATOM 787 C CA . ILE A 1 98 ? 2.227 5.219 22.542 1.00 96.69 98 ILE A CA 1
ATOM 788 C C . ILE A 1 98 ? 2.758 4.344 21.401 1.00 96.69 98 ILE A C 1
ATOM 790 O O . ILE A 1 98 ? 3.789 3.692 21.564 1.00 96.69 98 ILE A O 1
ATOM 794 N N . LEU A 1 99 ? 2.100 4.336 20.239 1.00 97.00 99 LEU A N 1
ATOM 795 C CA . LEU A 1 99 ? 2.558 3.561 19.084 1.00 97.00 99 LEU A CA 1
ATOM 796 C C . LEU A 1 99 ? 3.890 4.064 18.508 1.00 97.00 99 LEU A C 1
ATOM 798 O O . LEU A 1 99 ? 4.760 3.221 18.280 1.00 97.00 99 LEU A O 1
ATOM 802 N N . PRO A 1 100 ? 4.111 5.380 18.311 1.00 97.06 100 PRO A N 1
ATOM 803 C CA . PRO A 1 100 ? 5.423 5.900 17.942 1.00 97.06 100 PRO A CA 1
ATOM 804 C C . PRO A 1 100 ? 6.523 5.449 18.902 1.00 97.06 100 PRO A C 1
ATOM 806 O O . PRO A 1 100 ? 7.548 4.938 18.454 1.00 97.06 100 PRO A O 1
ATOM 809 N N . HIS A 1 101 ? 6.306 5.564 20.217 1.00 97.50 101 HIS A N 1
ATOM 810 C CA . HIS A 1 101 ? 7.283 5.122 21.209 1.00 97.50 101 HIS A CA 1
ATOM 811 C C . HIS A 1 101 ? 7.550 3.616 21.095 1.00 97.50 101 HIS A C 1
ATOM 813 O O . HIS A 1 101 ? 8.704 3.187 21.026 1.00 97.50 101 HIS A O 1
ATOM 819 N N . LEU A 1 102 ? 6.490 2.814 20.986 1.00 97.44 102 LEU A N 1
ATOM 820 C CA . LEU A 1 102 ? 6.593 1.365 20.869 1.00 97.44 102 LEU A CA 1
ATOM 821 C C . LEU A 1 102 ? 7.346 0.935 19.605 1.00 97.44 102 LEU A C 1
ATOM 823 O O . LEU A 1 102 ? 8.210 0.068 19.681 1.00 97.44 102 LEU A O 1
ATOM 827 N N . LEU A 1 103 ? 7.049 1.525 18.448 1.00 97.38 103 LEU A N 1
ATOM 828 C CA . LEU A 1 103 ? 7.670 1.132 17.183 1.00 97.38 103 LEU A CA 1
ATOM 829 C C . LEU A 1 103 ? 9.110 1.654 17.079 1.00 97.38 103 LEU A C 1
ATOM 831 O O . LEU A 1 103 ? 10.018 0.889 16.754 1.00 97.38 103 LEU A O 1
ATOM 835 N N . ILE A 1 104 ? 9.349 2.926 17.412 1.00 96.50 104 ILE A N 1
ATOM 836 C CA . ILE A 1 104 ? 10.673 3.552 17.288 1.00 96.50 104 ILE A CA 1
ATOM 837 C C . ILE A 1 104 ? 11.631 3.007 18.349 1.00 96.50 104 ILE A C 1
ATOM 839 O O . ILE A 1 104 ? 12.777 2.699 18.029 1.00 96.50 104 ILE A O 1
ATOM 843 N N . PHE A 1 105 ? 11.189 2.835 19.595 1.00 96.12 105 PHE A N 1
ATOM 844 C CA . PHE A 1 105 ? 12.068 2.459 20.709 1.00 96.12 105 PHE A CA 1
ATOM 845 C C . PHE A 1 105 ? 11.916 1.000 21.151 1.00 96.12 105 PHE A C 1
ATOM 847 O O . PHE A 1 105 ? 12.734 0.502 21.925 1.00 96.12 105 PHE A O 1
ATOM 854 N N . GLY A 1 106 ? 10.889 0.292 20.679 1.00 95.81 106 GLY A N 1
ATOM 855 C CA . GLY A 1 106 ? 10.525 -1.040 21.177 1.00 95.81 106 GLY A CA 1
ATOM 856 C C . GLY A 1 106 ? 9.794 -1.007 22.520 1.00 95.81 106 GLY A C 1
ATOM 857 O O . GLY A 1 106 ? 9.458 -2.060 23.056 1.00 95.81 106 GLY A O 1
ATOM 858 N N . ASN A 1 107 ? 9.588 0.181 23.091 1.00 96.56 107 ASN A N 1
ATOM 859 C CA . ASN A 1 107 ? 9.124 0.380 24.457 1.00 96.56 107 ASN A CA 1
ATOM 860 C C . ASN A 1 107 ? 8.171 1.572 24.496 1.00 96.56 107 ASN A C 1
ATOM 862 O O . ASN A 1 107 ? 8.526 2.645 24.018 1.00 96.56 107 ASN A O 1
ATOM 866 N N . ALA A 1 108 ? 7.004 1.404 25.107 1.00 97.44 108 ALA A N 1
ATOM 867 C CA . ALA A 1 108 ? 6.131 2.512 25.470 1.00 97.44 108 ALA A CA 1
ATOM 868 C C . ALA A 1 108 ? 5.774 2.408 26.951 1.00 97.44 108 ALA A C 1
ATOM 870 O O . ALA A 1 108 ? 5.418 1.334 27.433 1.00 97.44 108 ALA A O 1
ATOM 871 N N . PHE A 1 109 ? 5.885 3.527 27.660 1.00 97.00 109 PHE A N 1
ATOM 872 C CA . PHE A 1 109 ? 5.566 3.626 29.079 1.00 97.00 109 PHE A CA 1
ATOM 873 C C . PHE A 1 109 ? 4.362 4.539 29.248 1.00 97.00 109 PHE A C 1
ATOM 875 O O . PHE A 1 109 ? 4.334 5.633 28.678 1.00 97.00 109 PHE A O 1
ATOM 882 N N . ILE A 1 110 ? 3.382 4.094 30.023 1.00 97.12 110 ILE A N 1
ATOM 883 C CA . ILE A 1 110 ? 2.179 4.855 30.340 1.00 97.12 110 ILE A CA 1
ATOM 884 C C . ILE A 1 110 ? 2.048 4.871 31.857 1.00 97.12 110 ILE A C 1
ATOM 886 O O . ILE A 1 110 ? 1.858 3.827 32.469 1.00 97.12 110 ILE A O 1
ATOM 890 N N . VAL A 1 111 ? 2.153 6.053 32.456 1.00 94.62 111 VAL A N 1
ATOM 891 C CA . VAL A 1 111 ? 1.926 6.235 33.892 1.00 94.62 111 VAL A CA 1
ATOM 892 C C . VAL A 1 111 ? 0.433 6.449 34.119 1.00 94.62 111 VAL A C 1
ATOM 894 O O . VAL A 1 111 ? -0.167 7.317 33.474 1.00 94.62 111 VAL A O 1
ATOM 897 N N . LYS A 1 112 ? -0.158 5.666 35.021 1.00 92.38 112 LYS A N 1
ATOM 898 C CA . LYS A 1 112 ? -1.526 5.853 35.513 1.00 92.38 112 LYS A CA 1
ATOM 899 C C . LYS A 1 112 ? -1.517 6.925 36.601 1.00 92.38 112 LYS A C 1
ATOM 901 O O . LYS A 1 112 ? -0.662 6.917 37.478 1.00 92.38 112 LYS A O 1
ATOM 906 N N . VAL A 1 113 ? -2.443 7.873 36.524 1.00 88.69 113 VAL A N 1
ATOM 907 C CA . VAL A 1 113 ? -2.549 8.988 37.470 1.00 88.69 113 VAL A CA 1
ATOM 908 C C . VAL A 1 113 ? -3.991 9.093 37.930 1.00 88.69 113 VAL A C 1
ATOM 910 O O . VAL A 1 113 ? -4.865 9.470 37.153 1.00 88.69 113 VAL A O 1
ATOM 913 N N . GLN A 1 114 ? -4.238 8.801 39.202 1.00 85.44 114 GLN A N 1
ATOM 914 C CA . GLN A 1 114 ? -5.545 9.017 39.805 1.00 85.44 114 GLN A CA 1
ATOM 915 C C . GLN A 1 114 ? -5.669 10.475 40.261 1.00 85.44 114 GLN A C 1
ATOM 917 O O . GLN A 1 114 ? -4.822 10.981 41.000 1.00 85.44 114 GLN A O 1
ATOM 922 N N . LYS A 1 115 ? -6.721 11.168 39.821 1.00 82.31 115 LYS A N 1
ATOM 923 C CA . LYS A 1 115 ? -7.004 12.551 40.217 1.00 82.31 115 LYS A CA 1
ATOM 924 C C . LYS A 1 115 ? -8.508 12.767 40.343 1.00 82.31 115 LYS A C 1
ATOM 926 O O . LYS A 1 115 ? -9.232 12.478 39.405 1.00 82.31 115 LYS A O 1
ATOM 931 N N . ASP A 1 116 ? -8.961 13.307 41.475 1.00 76.69 116 ASP A N 1
ATOM 932 C CA . ASP A 1 116 ? -10.367 13.685 41.709 1.00 76.69 116 ASP A CA 1
ATOM 933 C C . ASP A 1 116 ? -11.378 12.562 41.377 1.00 76.69 116 ASP A C 1
ATOM 935 O O . ASP A 1 116 ? -12.448 12.810 40.830 1.00 76.69 116 ASP A O 1
ATOM 939 N N . ASN A 1 117 ? -11.025 11.316 41.722 1.00 79.75 117 ASN A N 1
ATOM 940 C CA . ASN A 1 117 ? -11.783 10.089 41.430 1.00 79.75 117 ASN A CA 1
ATOM 941 C C . ASN A 1 117 ? -11.848 9.666 39.944 1.00 79.75 117 ASN A C 1
ATOM 943 O O . ASN A 1 117 ? -12.569 8.733 39.608 1.00 79.75 117 ASN A O 1
ATOM 947 N N . ASP A 1 118 ? -11.064 10.302 39.071 1.00 83.12 118 ASP A N 1
ATOM 948 C CA . ASP A 1 118 ? -10.862 9.907 37.677 1.00 83.12 118 ASP A CA 1
ATOM 949 C C . ASP A 1 118 ? -9.485 9.249 37.476 1.00 83.12 118 ASP A C 1
ATOM 951 O O . ASP A 1 118 ? -8.487 9.627 38.098 1.00 83.12 118 ASP A O 1
ATOM 955 N N . MET A 1 119 ? -9.416 8.295 36.542 1.00 88.94 119 MET A N 1
ATOM 956 C CA . MET A 1 119 ? -8.153 7.736 36.054 1.00 88.94 119 MET A CA 1
ATOM 957 C C . MET A 1 119 ? -7.674 8.505 34.821 1.00 88.94 119 MET A C 1
ATOM 959 O O . MET A 1 119 ? -8.363 8.575 33.796 1.00 88.94 119 MET A O 1
ATOM 963 N N . LEU A 1 120 ? -6.460 9.038 34.893 1.00 90.62 120 LEU A N 1
ATOM 964 C CA . LEU A 1 120 ? -5.756 9.651 33.776 1.00 90.62 120 LEU A CA 1
ATOM 965 C C . LEU A 1 120 ? -4.544 8.813 33.375 1.00 90.62 120 LEU A C 1
ATOM 967 O O . LEU A 1 120 ? -3.972 8.084 34.182 1.00 90.62 120 LEU A O 1
ATOM 971 N N . ILE A 1 121 ? -4.126 8.945 32.120 1.00 92.50 121 ILE A N 1
ATOM 972 C CA . ILE A 1 121 ? -2.912 8.313 31.609 1.00 92.50 121 ILE A CA 1
ATOM 973 C C . ILE A 1 121 ? -1.939 9.344 31.054 1.00 92.50 121 ILE A C 1
ATOM 975 O O . ILE A 1 121 ? -2.322 10.313 30.394 1.00 92.50 121 ILE A O 1
ATOM 979 N N . LYS A 1 122 ? -0.651 9.105 31.290 1.00 93.06 122 LYS A N 1
ATOM 980 C CA . LYS A 1 122 ? 0.442 9.935 30.790 1.00 93.06 122 LYS A CA 1
ATOM 981 C C . LYS A 1 122 ? 1.474 9.063 30.080 1.00 93.06 122 LYS A C 1
ATOM 983 O O . LYS A 1 122 ? 2.263 8.395 30.750 1.00 93.06 122 LYS A O 1
ATOM 988 N N . PRO A 1 123 ? 1.515 9.072 28.738 1.00 94.44 123 PRO A N 1
ATOM 989 C CA . PRO A 1 123 ? 2.628 8.484 28.011 1.00 94.44 123 PRO A CA 1
ATOM 990 C C . PRO A 1 123 ? 3.939 9.191 28.367 1.00 94.44 123 PRO A C 1
ATOM 992 O O . PRO A 1 123 ? 3.992 10.418 28.469 1.00 94.44 123 PRO A O 1
ATOM 995 N N . VAL A 1 124 ? 5.001 8.414 28.549 1.00 93.44 124 VAL A N 1
ATOM 996 C CA . VAL A 1 124 ? 6.333 8.910 28.904 1.00 93.44 124 VAL A CA 1
ATOM 997 C C . VAL A 1 124 ? 7.321 8.597 27.785 1.00 93.44 124 VAL A C 1
ATOM 999 O O . VAL A 1 124 ? 7.292 7.509 27.208 1.00 93.44 124 VAL A O 1
ATOM 1002 N N . ASP A 1 125 ? 8.197 9.559 27.475 1.00 92.12 125 ASP A N 1
ATOM 1003 C CA . ASP A 1 125 ? 9.299 9.375 26.527 1.00 92.12 125 ASP A CA 1
ATOM 1004 C C . ASP A 1 125 ? 10.274 8.302 27.057 1.00 92.12 125 ASP A C 1
ATOM 1006 O O . ASP A 1 125 ? 10.888 8.510 28.114 1.00 92.12 125 ASP A O 1
ATOM 1010 N N . PRO A 1 126 ? 10.473 7.180 26.339 1.00 94.81 126 PRO A N 1
ATOM 1011 C CA . PRO A 1 126 ? 11.353 6.094 26.767 1.00 94.81 126 PRO A CA 1
ATOM 1012 C C . PRO A 1 126 ? 12.801 6.505 27.042 1.00 94.81 126 PRO A C 1
ATOM 1014 O O . PRO A 1 126 ? 13.470 5.851 27.836 1.00 94.81 126 PRO A O 1
ATOM 1017 N N . ARG A 1 127 ? 13.295 7.596 26.441 1.00 91.56 127 ARG A N 1
ATOM 1018 C CA . ARG A 1 127 ? 14.651 8.125 26.695 1.00 91.56 127 ARG A CA 1
ATOM 1019 C C . ARG A 1 127 ? 14.833 8.622 28.125 1.00 91.56 127 ARG A C 1
ATOM 1021 O O . ARG A 1 127 ? 15.949 8.634 28.644 1.00 91.56 127 ARG A O 1
ATOM 1028 N N . THR A 1 128 ? 13.732 9.017 28.758 1.00 90.62 128 THR A N 1
ATOM 1029 C CA . THR A 1 128 ? 13.709 9.542 30.127 1.00 90.62 128 THR A CA 1
ATOM 1030 C C . THR A 1 128 ? 13.465 8.464 31.180 1.00 90.62 128 THR A C 1
ATOM 1032 O O . THR A 1 128 ? 13.547 8.770 32.362 1.00 90.62 128 THR A O 1
ATOM 1035 N N . MET A 1 129 ? 13.194 7.215 30.785 1.00 91.94 129 MET A N 1
ATOM 1036 C CA . MET A 1 129 ? 12.797 6.141 31.699 1.00 91.94 129 MET A CA 1
ATOM 1037 C C . MET A 1 129 ? 13.903 5.090 31.871 1.00 91.94 129 MET A C 1
ATOM 1039 O O . MET A 1 129 ? 14.505 4.634 30.897 1.00 91.94 129 MET A O 1
ATOM 1043 N N . ALA A 1 130 ? 14.139 4.669 33.111 1.00 91.56 130 ALA A N 1
ATOM 1044 C CA . ALA A 1 130 ? 14.976 3.532 33.474 1.00 91.56 130 ALA A CA 1
ATOM 1045 C C . ALA A 1 130 ? 14.126 2.440 34.139 1.00 91.56 130 ALA A C 1
ATOM 1047 O O . ALA A 1 130 ? 13.243 2.730 34.948 1.00 91.56 130 ALA A O 1
ATOM 1048 N N . VAL A 1 131 ? 14.408 1.178 33.809 1.00 93.00 131 VAL A N 1
ATOM 1049 C CA . VAL A 1 131 ? 13.701 0.015 34.366 1.00 93.00 131 VAL A CA 1
ATOM 1050 C C . VAL A 1 131 ? 14.620 -0.700 35.342 1.00 93.00 131 VAL A C 1
ATOM 1052 O O . VAL A 1 131 ? 15.714 -1.119 34.961 1.00 93.00 131 VAL A O 1
ATOM 1055 N N . TYR A 1 132 ? 14.179 -0.862 36.585 1.00 91.50 132 TYR A N 1
ATOM 1056 C CA . TYR A 1 132 ? 14.901 -1.621 37.598 1.00 91.50 132 TYR A CA 1
ATOM 1057 C C . TYR A 1 132 ? 14.299 -3.009 37.698 1.00 91.50 132 TYR A C 1
ATOM 1059 O O . TYR A 1 132 ? 13.102 -3.164 37.938 1.00 91.50 132 TYR A O 1
ATOM 1067 N N . ARG A 1 133 ? 15.141 -4.024 37.539 1.00 86.94 133 ARG A N 1
ATOM 1068 C CA . ARG A 1 133 ? 14.737 -5.418 37.700 1.00 86.94 133 ARG A CA 1
ATOM 1069 C C . ARG A 1 133 ? 15.538 -6.115 38.778 1.00 86.94 133 ARG A C 1
ATOM 1071 O O . ARG A 1 133 ? 16.686 -5.754 39.035 1.00 86.94 133 ARG A O 1
ATOM 1078 N N . ASN A 1 134 ? 14.962 -7.169 39.330 1.00 87.69 134 ASN A N 1
ATOM 1079 C CA . ASN A 1 134 ? 15.691 -8.124 40.141 1.00 87.69 134 ASN A CA 1
ATOM 1080 C C . ASN A 1 134 ? 16.618 -8.956 39.240 1.00 87.69 134 ASN A C 1
ATOM 1082 O O . ASN A 1 134 ? 16.183 -9.559 38.262 1.00 87.69 134 ASN A O 1
ATOM 1086 N N . ASN A 1 135 ? 17.908 -8.994 39.555 1.00 79.31 135 ASN A N 1
ATOM 1087 C CA . ASN A 1 135 ? 18.911 -9.744 38.800 1.00 79.31 135 ASN A CA 1
ATOM 1088 C C . ASN A 1 135 ? 18.739 -11.258 38.873 1.00 79.31 135 ASN A C 1
ATOM 1090 O O . ASN A 1 135 ? 19.238 -11.960 37.997 1.00 79.31 135 ASN A O 1
ATOM 1094 N N . VAL A 1 136 ? 18.078 -11.753 39.918 1.00 77.69 136 VAL A N 1
ATOM 1095 C CA . VAL A 1 136 ? 17.865 -13.180 40.153 1.00 77.69 136 VAL A CA 1
ATOM 1096 C C . VAL A 1 136 ? 16.578 -13.642 39.478 1.00 77.69 136 VAL A C 1
ATOM 1098 O O . VAL A 1 136 ? 16.611 -14.613 38.728 1.00 77.69 136 VAL A O 1
ATOM 1101 N N . THR A 1 137 ? 15.455 -12.952 39.713 1.00 82.00 137 THR A N 1
ATOM 1102 C CA . THR A 1 137 ? 14.150 -13.358 39.150 1.00 82.00 137 THR A CA 1
ATOM 1103 C C . THR A 1 137 ? 13.904 -12.801 37.749 1.00 82.00 137 THR A C 1
ATOM 1105 O O . THR A 1 137 ? 13.125 -13.363 36.987 1.00 82.00 137 THR A O 1
ATOM 1108 N N . GLY A 1 138 ? 14.581 -11.713 37.373 1.00 80.50 138 GLY A N 1
ATOM 1109 C CA . GLY A 1 138 ? 14.359 -11.000 36.114 1.00 80.50 138 GLY A CA 1
ATOM 1110 C C . GLY A 1 138 ? 13.136 -10.078 36.122 1.00 80.50 138 GLY A C 1
ATOM 1111 O O . GLY A 1 138 ? 12.941 -9.346 35.151 1.00 80.50 138 GLY A O 1
ATOM 1112 N N . GLU A 1 139 ? 12.347 -10.084 37.198 1.00 86.06 139 GLU A N 1
ATOM 1113 C CA . GLU A 1 139 ? 11.111 -9.311 37.335 1.00 86.06 139 GLU A CA 1
ATOM 1114 C C . GLU A 1 139 ? 11.391 -7.820 37.497 1.00 86.06 139 GLU A C 1
ATOM 1116 O O . GLU A 1 139 ? 12.375 -7.419 38.125 1.00 86.06 139 GLU A O 1
ATOM 1121 N N . VAL A 1 140 ? 10.513 -6.994 36.929 1.00 90.06 140 VAL A N 1
ATOM 1122 C CA . VAL A 1 140 ? 10.585 -5.540 37.080 1.00 90.06 140 VAL A CA 1
ATOM 1123 C C . VAL A 1 140 ? 10.077 -5.161 38.465 1.00 90.06 140 VAL A C 1
ATOM 1125 O O . VAL A 1 140 ? 8.984 -5.553 38.854 1.00 90.06 140 VAL A O 1
ATOM 1128 N N . VAL A 1 141 ? 10.888 -4.401 39.196 1.00 91.19 141 VAL A N 1
ATOM 1129 C CA . VAL A 1 141 ? 10.627 -4.015 40.588 1.00 91.19 141 VAL A CA 1
ATOM 1130 C C . VAL A 1 141 ? 10.216 -2.554 40.695 1.00 91.19 141 VAL A C 1
ATOM 1132 O O . VAL A 1 141 ? 9.369 -2.232 41.517 1.00 91.19 141 VAL A O 1
ATOM 1135 N N . LYS A 1 142 ? 10.796 -1.666 39.878 1.00 91.56 142 LYS A N 1
ATOM 1136 C CA . LYS A 1 142 ? 10.395 -0.255 39.818 1.00 91.56 142 LYS A CA 1
ATOM 1137 C C . LYS A 1 142 ? 10.787 0.412 38.505 1.00 91.56 142 LYS A C 1
ATOM 1139 O O . LYS A 1 142 ? 11.679 -0.056 37.788 1.00 91.56 142 LYS A O 1
ATOM 1144 N N . TYR A 1 143 ? 10.156 1.544 38.234 1.00 92.88 143 TYR A N 1
ATOM 1145 C CA . TYR A 1 143 ? 10.457 2.436 37.122 1.00 92.88 143 TYR A CA 1
ATOM 1146 C C . TYR A 1 143 ? 10.950 3.778 37.662 1.00 92.88 143 TYR A C 1
ATOM 1148 O O . TYR A 1 143 ? 10.426 4.280 38.652 1.00 92.88 143 TYR A O 1
ATOM 1156 N N . VAL A 1 144 ? 11.962 4.366 37.025 1.00 92.06 144 VAL A N 1
ATOM 1157 C CA . VAL A 1 144 ? 12.493 5.678 37.422 1.00 92.06 144 VAL A CA 1
ATOM 1158 C C . VAL A 1 144 ? 12.564 6.585 36.204 1.00 92.06 144 VAL A C 1
ATOM 1160 O O . VAL A 1 144 ? 13.290 6.294 35.252 1.00 92.06 144 VAL A O 1
ATOM 1163 N N . GLN A 1 145 ? 11.826 7.693 36.242 1.00 89.75 145 GLN A N 1
ATOM 1164 C CA . GLN A 1 145 ? 11.879 8.735 35.225 1.00 89.75 145 GLN A CA 1
ATOM 1165 C C . GLN A 1 145 ? 12.811 9.868 35.659 1.00 89.75 145 GLN A C 1
ATOM 1167 O O . GLN A 1 145 ? 12.644 10.449 36.729 1.00 89.75 145 GLN A O 1
ATOM 1172 N N . GLU A 1 146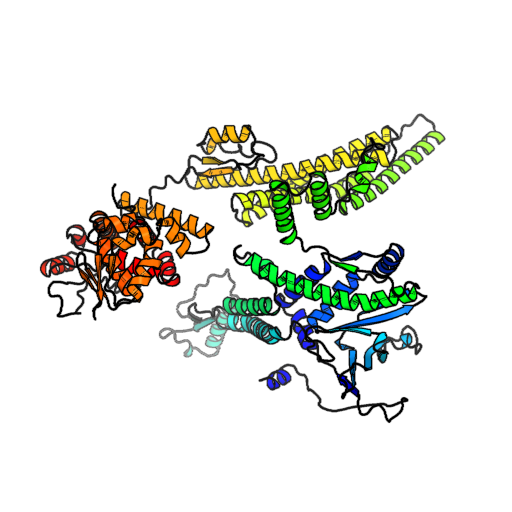 ? 13.742 10.237 34.787 1.00 87.69 146 GLU A N 1
ATOM 1173 C CA . GLU A 1 146 ? 14.601 11.413 34.922 1.00 87.69 146 GLU A CA 1
ATOM 1174 C C . GLU A 1 146 ? 14.104 12.513 33.979 1.00 87.69 146 GLU A C 1
ATOM 1176 O O . GLU A 1 146 ? 14.185 12.376 32.757 1.00 87.69 146 GLU A O 1
ATOM 1181 N N . ALA A 1 147 ? 13.577 13.607 34.532 1.00 79.31 147 ALA A N 1
ATOM 1182 C CA . ALA A 1 147 ? 13.030 14.711 33.747 1.00 79.31 147 ALA A CA 1
ATOM 1183 C C . ALA A 1 147 ? 13.512 16.070 34.262 1.00 79.31 147 ALA A C 1
ATOM 1185 O O . ALA A 1 147 ? 13.619 16.294 35.467 1.00 79.31 147 ALA A O 1
ATOM 1186 N N . TYR A 1 148 ? 13.776 16.990 33.335 1.00 78.06 148 TYR A N 1
ATOM 1187 C CA . TYR A 1 148 ? 14.033 18.389 33.659 1.00 78.06 148 TYR A CA 1
ATOM 1188 C C . TYR A 1 148 ? 12.704 19.104 33.905 1.00 78.06 148 TYR A C 1
ATOM 1190 O O . TYR A 1 148 ? 11.848 19.139 33.023 1.00 78.06 148 TYR A O 1
ATOM 1198 N N . VAL A 1 149 ? 12.542 19.661 35.100 1.00 74.69 149 VAL A N 1
ATOM 1199 C CA . VAL A 1 149 ? 11.357 20.416 35.535 1.00 74.69 149 VAL A CA 1
ATOM 1200 C C . VAL A 1 149 ? 11.757 21.846 35.856 1.00 74.69 149 VAL A C 1
ATOM 1202 O O . VAL A 1 149 ? 12.893 22.093 36.274 1.00 74.69 149 VAL A O 1
ATOM 1205 N N . LYS A 1 150 ? 10.841 22.795 35.645 1.00 72.81 150 LYS A N 1
ATOM 1206 C CA . LYS A 1 150 ? 11.116 24.197 35.973 1.00 72.81 150 LYS A CA 1
ATOM 1207 C C . LYS A 1 150 ? 11.213 24.361 37.484 1.00 72.81 150 LYS A C 1
ATOM 1209 O O . LYS A 1 150 ? 10.472 23.723 38.228 1.00 72.81 150 LYS A O 1
ATOM 1214 N N . TYR A 1 151 ? 12.115 25.228 37.928 1.00 66.56 151 TYR A N 1
ATOM 1215 C CA . TYR A 1 151 ? 12.405 25.433 39.346 1.00 66.56 151 TYR A CA 1
ATOM 1216 C C . TYR A 1 151 ? 11.129 25.743 40.152 1.00 66.56 151 TYR A C 1
ATOM 1218 O O . TYR A 1 151 ? 10.840 25.076 41.146 1.00 66.56 151 TYR A O 1
ATOM 1226 N N . TRP A 1 152 ? 10.286 26.650 39.647 1.00 63.81 152 TRP A N 1
ATOM 1227 C CA . TRP A 1 152 ? 9.037 27.046 40.309 1.00 63.81 152 TRP A CA 1
ATOM 1228 C C . TRP A 1 152 ? 7.946 25.967 40.310 1.00 63.81 152 TRP A C 1
ATOM 1230 O O . TRP A 1 152 ? 7.105 25.963 41.208 1.00 63.81 152 TRP A O 1
ATOM 1240 N N . GLU A 1 153 ? 7.964 25.005 39.378 1.00 62.97 153 GLU A N 1
ATOM 1241 C CA . GLU A 1 153 ? 7.031 23.860 39.385 1.00 62.97 153 GLU A CA 1
ATOM 1242 C C . GLU A 1 153 ? 7.273 22.937 40.593 1.00 62.97 153 GLU A C 1
ATOM 1244 O O . GLU A 1 153 ? 6.424 22.115 40.939 1.00 62.97 153 GLU A O 1
ATOM 1249 N N . LEU A 1 154 ? 8.415 23.092 41.271 1.00 58.06 154 LEU A N 1
ATOM 1250 C CA . LEU A 1 154 ? 8.763 22.407 42.515 1.00 58.06 154 LEU A CA 1
ATOM 1251 C C . LEU A 1 154 ? 8.344 23.192 43.768 1.00 58.06 154 LEU A C 1
ATOM 1253 O O . LEU A 1 154 ? 8.676 22.778 44.878 1.00 58.06 154 LEU A O 1
ATOM 1257 N N . GLY A 1 155 ? 7.647 24.323 43.609 1.00 59.12 155 GLY A N 1
ATOM 1258 C CA . GLY A 1 155 ? 7.355 25.253 44.703 1.00 59.12 155 GLY A CA 1
ATOM 1259 C C . GLY A 1 155 ? 8.595 26.003 45.199 1.00 59.12 155 GLY A C 1
ATOM 1260 O O . GLY A 1 155 ? 8.601 26.501 46.323 1.00 59.12 155 GLY A O 1
ATOM 1261 N N . GLN A 1 156 ? 9.657 26.049 44.387 1.00 53.97 156 GLN A N 1
ATOM 1262 C CA . GLN A 1 156 ? 10.927 26.696 44.701 1.00 53.97 156 GLN A CA 1
ATOM 1263 C C . GLN A 1 156 ? 11.194 27.818 43.690 1.00 53.97 156 GLN A C 1
ATOM 1265 O O . GLN A 1 156 ? 11.340 27.561 42.503 1.00 53.97 156 GLN A O 1
ATOM 1270 N N . GLY A 1 157 ? 11.286 29.066 44.152 1.00 57.16 157 GLY A N 1
ATOM 1271 C CA . GLY A 1 157 ? 11.489 30.231 43.279 1.00 57.16 157 GLY A CA 1
ATOM 1272 C C . GLY A 1 157 ? 10.201 30.792 42.662 1.00 57.16 157 GLY A C 1
ATOM 1273 O O . GLY A 1 157 ? 9.119 30.225 42.809 1.00 57.16 157 GLY A O 1
ATOM 1274 N N . ASP A 1 158 ? 10.330 31.943 42.003 1.00 66.25 158 ASP A N 1
ATOM 1275 C CA . ASP A 1 158 ? 9.214 32.676 41.397 1.00 66.25 158 ASP A CA 1
ATOM 1276 C C . ASP A 1 158 ? 8.824 32.097 40.026 1.00 66.25 158 ASP A C 1
ATOM 1278 O O . ASP A 1 158 ? 9.646 31.507 39.330 1.00 66.25 158 ASP A O 1
ATOM 1282 N N . VAL A 1 159 ? 7.571 32.307 39.602 1.00 67.38 159 VAL A N 1
ATOM 1283 C CA . VAL A 1 159 ? 6.988 31.772 38.345 1.00 67.38 159 VAL A CA 1
ATOM 1284 C C . VAL A 1 159 ? 7.756 32.212 37.079 1.00 67.38 159 VAL A C 1
ATOM 1286 O O . VAL A 1 159 ? 7.641 31.585 36.026 1.00 67.38 159 VAL A O 1
ATOM 1289 N N . GLU A 1 160 ? 8.578 33.259 37.181 1.00 68.00 160 GLU A N 1
ATOM 1290 C CA . GLU A 1 160 ? 9.458 33.750 36.110 1.00 68.00 160 GLU A CA 1
ATOM 1291 C C . GLU A 1 160 ? 10.814 33.011 36.030 1.00 68.00 160 GLU A C 1
ATOM 1293 O O . GLU A 1 160 ? 11.586 33.248 35.102 1.00 68.00 160 GLU A O 1
ATOM 1298 N N . ASP A 1 161 ? 11.128 32.101 36.962 1.00 67.31 161 ASP A N 1
ATOM 1299 C CA . ASP A 1 161 ? 12.397 31.363 36.974 1.00 67.31 161 ASP A CA 1
ATOM 1300 C C . ASP A 1 161 ? 12.411 30.233 35.925 1.00 67.31 161 ASP A C 1
ATOM 1302 O O . ASP A 1 161 ? 11.869 29.143 36.122 1.00 67.31 161 ASP A O 1
ATOM 1306 N N . GLU A 1 162 ? 13.052 30.480 34.781 1.00 73.56 162 GLU A N 1
ATOM 1307 C CA . GLU A 1 162 ? 13.174 29.505 33.688 1.00 73.56 162 GLU A CA 1
ATOM 1308 C C . GLU A 1 162 ? 14.234 28.413 33.926 1.00 73.56 162 GLU A C 1
ATOM 1310 O O . GLU A 1 162 ? 14.444 27.558 33.059 1.00 73.56 162 GLU A O 1
ATOM 1315 N N . ARG A 1 163 ? 14.918 28.402 35.080 1.00 76.06 163 ARG A N 1
ATOM 1316 C CA . ARG A 1 163 ? 15.921 27.371 35.382 1.00 76.06 163 ARG A CA 1
ATOM 1317 C C . ARG A 1 163 ? 15.289 25.981 35.440 1.00 76.06 163 ARG A C 1
ATOM 1319 O O . ARG A 1 163 ? 14.241 25.770 36.048 1.00 76.06 163 ARG A O 1
ATOM 1326 N N . LEU A 1 164 ? 15.970 25.021 34.818 1.00 73.44 164 LEU A N 1
ATOM 1327 C CA . LEU A 1 164 ? 15.579 23.616 34.787 1.00 73.44 164 LEU A CA 1
ATOM 1328 C C . LEU A 1 164 ? 16.404 22.814 35.796 1.00 73.44 164 LEU A C 1
ATOM 1330 O O . LEU A 1 164 ? 17.633 22.848 35.758 1.00 73.44 164 LEU A O 1
ATOM 1334 N N . THR A 1 165 ? 15.728 22.038 36.637 1.00 76.81 165 THR A N 1
ATOM 1335 C CA . THR A 1 165 ? 16.351 21.087 37.564 1.00 76.81 165 THR A CA 1
ATOM 1336 C C . THR A 1 165 ? 16.006 19.671 37.142 1.00 76.81 165 THR A C 1
ATOM 1338 O O . THR A 1 165 ? 14.850 19.362 36.853 1.00 76.81 165 THR A O 1
ATOM 1341 N N . LEU A 1 166 ? 17.011 18.797 37.106 1.00 79.62 166 LEU A N 1
ATOM 1342 C CA . LEU A 1 166 ? 16.789 17.373 36.890 1.00 79.62 166 LEU A CA 1
ATOM 1343 C C . LEU A 1 166 ? 16.133 16.776 38.140 1.00 79.62 166 LEU A C 1
ATOM 1345 O O . LEU A 1 166 ? 16.719 16.808 39.220 1.00 79.62 166 LEU A O 1
ATOM 1349 N N . LYS A 1 167 ? 14.933 16.218 37.992 1.00 81.44 167 LYS A N 1
ATOM 1350 C CA . LYS A 1 167 ? 14.216 15.517 39.058 1.00 81.44 167 LYS A CA 1
ATOM 1351 C C . LYS A 1 167 ? 13.993 14.059 38.685 1.00 81.44 167 LYS A C 1
ATOM 1353 O O . LYS A 1 167 ? 13.748 13.726 37.523 1.00 81.44 167 LYS A O 1
ATOM 1358 N N . ARG A 1 168 ? 14.067 13.205 39.704 1.00 84.88 168 ARG A N 1
ATOM 1359 C CA . ARG A 1 168 ? 13.745 11.783 39.626 1.00 84.88 168 ARG A CA 1
ATOM 1360 C C . ARG A 1 168 ? 12.337 11.541 40.149 1.00 84.88 168 ARG A C 1
ATOM 1362 O O . ARG A 1 168 ? 11.978 12.039 41.214 1.00 84.88 168 ARG A O 1
ATOM 1369 N N . PHE A 1 169 ? 11.561 10.788 39.384 1.00 85.06 169 PHE A N 1
ATOM 1370 C CA . PHE A 1 169 ? 10.246 10.297 39.769 1.00 85.06 169 PHE A CA 1
ATOM 1371 C C . PHE A 1 169 ? 10.309 8.776 39.785 1.00 85.06 169 PHE A C 1
ATOM 1373 O O . PHE A 1 169 ? 10.654 8.170 38.770 1.00 85.06 169 PHE A O 1
ATOM 1380 N N . GLU A 1 170 ? 10.028 8.175 40.935 1.00 90.00 170 GLU A N 1
ATOM 1381 C CA . GLU A 1 170 ? 9.957 6.723 41.071 1.00 90.00 170 GLU A CA 1
ATOM 1382 C C . GLU A 1 170 ? 8.504 6.270 40.978 1.00 90.00 170 GLU A C 1
ATOM 1384 O O . GLU A 1 170 ? 7.617 6.928 41.518 1.00 90.00 170 GLU A O 1
ATOM 1389 N N . PHE A 1 171 ? 8.286 5.152 40.293 1.00 90.94 171 PHE A N 1
ATOM 1390 C CA . PHE A 1 171 ? 6.982 4.524 40.138 1.00 90.94 171 PHE A CA 1
ATOM 1391 C C . PHE A 1 171 ? 7.091 3.033 40.436 1.00 90.94 171 PHE A C 1
ATOM 1393 O O . PHE A 1 171 ? 8.052 2.359 40.034 1.00 90.94 171 PHE A O 1
ATOM 1400 N N . SER A 1 172 ? 6.079 2.517 41.113 1.00 90.75 172 SER A N 1
ATOM 1401 C CA . SER A 1 172 ? 5.863 1.088 41.304 1.00 90.75 172 SER A CA 1
ATOM 1402 C C . SER A 1 172 ? 5.414 0.409 39.994 1.00 90.75 172 SER A C 1
ATOM 1404 O O . SER A 1 172 ? 4.969 1.086 39.059 1.00 90.75 172 SER A O 1
ATOM 1406 N N . PRO A 1 173 ? 5.559 -0.923 39.857 1.00 90.69 173 PRO A N 1
ATOM 1407 C CA . PRO A 1 173 ? 5.152 -1.625 38.644 1.00 90.69 173 PRO A CA 1
ATOM 1408 C C . PRO A 1 173 ? 3.657 -1.521 38.336 1.00 90.69 173 PRO A C 1
ATOM 1410 O O . PRO A 1 173 ? 3.280 -1.511 37.170 1.00 90.69 173 PRO A O 1
ATOM 1413 N N . ASP A 1 174 ? 2.811 -1.407 39.356 1.00 90.12 174 ASP A N 1
ATOM 1414 C CA . ASP A 1 174 ? 1.369 -1.231 39.210 1.00 90.12 174 ASP A CA 1
ATOM 1415 C C . ASP A 1 174 ? 0.981 0.177 38.743 1.00 90.12 174 ASP A C 1
ATOM 1417 O O . ASP A 1 174 ? -0.071 0.324 38.128 1.00 90.12 174 ASP A O 1
ATOM 1421 N N . GLU A 1 175 ? 1.824 1.196 38.926 1.00 91.25 175 GLU A N 1
ATOM 1422 C CA . GLU A 1 175 ? 1.586 2.557 38.423 1.00 91.25 175 GLU A CA 1
ATOM 1423 C C . GLU A 1 175 ? 1.930 2.729 36.933 1.00 91.25 175 GLU A C 1
ATOM 1425 O O . GLU A 1 175 ? 1.483 3.692 36.300 1.00 91.25 175 GLU A O 1
ATOM 1430 N N . VAL A 1 176 ? 2.708 1.811 36.345 1.00 95.12 176 VAL A N 1
ATOM 1431 C CA . VAL A 1 176 ? 3.237 1.946 34.979 1.00 95.12 176 VAL A CA 1
ATOM 1432 C C . VAL A 1 176 ? 2.845 0.769 34.102 1.00 95.12 176 VAL A C 1
ATOM 1434 O O . VAL A 1 176 ? 3.318 -0.349 34.273 1.00 95.12 176 VAL A O 1
ATOM 1437 N N . VAL A 1 177 ? 2.098 1.056 33.041 1.00 96.69 177 VAL A N 1
ATOM 1438 C CA . VAL A 1 177 ? 1.879 0.096 31.958 1.00 96.69 177 VAL A CA 1
ATOM 1439 C C . VAL A 1 177 ? 3.051 0.183 30.983 1.00 96.69 177 VAL A C 1
ATOM 1441 O O . VAL A 1 177 ? 3.235 1.184 30.278 1.00 96.69 177 VAL A O 1
ATOM 1444 N N . HIS A 1 178 ? 3.878 -0.865 30.957 1.00 96.31 178 HIS A N 1
ATOM 1445 C CA . HIS A 1 178 ? 5.063 -0.965 30.101 1.00 96.31 178 HIS A CA 1
ATOM 1446 C C . HIS A 1 178 ? 4.833 -1.924 28.933 1.00 96.31 178 HIS A C 1
ATOM 1448 O O . HIS A 1 178 ? 5.006 -3.141 29.035 1.00 96.31 178 HIS A O 1
ATOM 1454 N N . ILE A 1 179 ? 4.531 -1.346 27.773 1.00 96.56 179 ILE A N 1
ATOM 1455 C CA . ILE A 1 179 ? 4.344 -2.085 26.527 1.00 96.56 179 ILE A CA 1
ATOM 1456 C C . ILE A 1 179 ? 5.710 -2.378 25.907 1.00 96.56 179 ILE A C 1
ATOM 1458 O O . ILE A 1 179 ? 6.489 -1.463 25.618 1.00 96.56 179 ILE A O 1
ATOM 1462 N N . LYS A 1 180 ? 5.998 -3.663 25.681 1.00 94.69 180 LYS A N 1
ATOM 1463 C CA . LYS A 1 180 ? 7.284 -4.145 25.165 1.00 94.69 180 LYS A CA 1
ATOM 1464 C C . LYS A 1 180 ? 7.095 -4.869 23.841 1.00 94.69 180 LYS A C 1
ATOM 1466 O O . LYS A 1 180 ? 6.391 -5.873 23.773 1.00 94.69 180 LYS A O 1
ATOM 1471 N N . LEU A 1 181 ? 7.792 -4.418 22.806 1.00 94.50 181 LEU A N 1
ATOM 1472 C CA . LEU A 1 181 ? 7.838 -5.111 21.524 1.00 94.50 181 LEU A CA 1
ATOM 1473 C C . LEU A 1 181 ? 9.026 -6.076 21.485 1.00 94.50 181 LEU A C 1
ATOM 1475 O O . LEU A 1 181 ? 10.107 -5.719 21.929 1.00 94.50 181 LEU A O 1
ATOM 1479 N N . ASN A 1 182 ? 8.862 -7.287 20.946 1.00 89.38 182 ASN A N 1
ATOM 1480 C CA . ASN A 1 182 ? 9.967 -8.236 20.718 1.00 89.38 182 ASN A CA 1
ATOM 1481 C C . ASN A 1 182 ? 10.878 -8.499 21.943 1.00 89.38 182 ASN A C 1
ATOM 1483 O O . ASN A 1 182 ? 12.061 -8.783 21.773 1.00 89.38 182 ASN A O 1
ATOM 1487 N N . SER A 1 183 ? 10.360 -8.422 23.175 1.00 88.38 183 SER A N 1
ATOM 1488 C CA . SER A 1 183 ? 11.198 -8.480 24.386 1.00 88.38 183 SER A CA 1
ATOM 1489 C C . SER A 1 183 ? 11.942 -9.802 24.565 1.00 88.38 183 SER A C 1
ATOM 1491 O O . SER A 1 183 ? 13.038 -9.810 25.111 1.00 88.38 183 SER A O 1
ATOM 1493 N N . ARG A 1 184 ? 11.369 -10.934 24.132 1.00 86.31 184 ARG A N 1
ATOM 1494 C CA . ARG A 1 184 ? 11.959 -12.279 24.311 1.00 86.31 184 ARG A CA 1
ATOM 1495 C C . ARG A 1 184 ? 12.393 -12.552 25.765 1.00 86.31 184 ARG A C 1
ATOM 1497 O O . ARG A 1 184 ? 13.428 -13.163 26.004 1.00 86.31 184 ARG A O 1
ATOM 1504 N N . GLY A 1 185 ? 11.615 -12.059 26.733 1.00 81.38 185 GLY A N 1
ATOM 1505 C CA . GLY A 1 185 ? 11.911 -12.184 28.167 1.00 81.38 185 GLY A CA 1
ATOM 1506 C C . GLY A 1 185 ? 12.852 -11.112 28.735 1.00 81.38 185 GLY A C 1
ATOM 1507 O O . GLY A 1 185 ? 13.132 -11.118 29.928 1.00 81.38 185 GLY A O 1
ATOM 1508 N N . SER A 1 186 ? 13.321 -10.167 27.917 1.00 86.44 186 SER A N 1
ATOM 1509 C CA . SER A 1 186 ? 14.055 -8.986 28.379 1.00 86.44 186 SER A CA 1
ATOM 1510 C C . SER A 1 186 ? 13.142 -8.023 29.158 1.00 86.44 186 SER A C 1
ATOM 1512 O O . SER A 1 186 ? 11.964 -7.872 28.808 1.00 86.44 186 SER A O 1
ATOM 1514 N N . PRO A 1 187 ? 13.678 -7.303 30.168 1.00 88.81 187 PRO A N 1
ATOM 1515 C CA . PRO A 1 187 ? 12.955 -6.222 30.841 1.00 88.81 187 PRO A CA 1
ATOM 1516 C C . PRO A 1 187 ? 12.608 -5.064 29.894 1.00 88.81 187 PRO A C 1
ATOM 1518 O O . PRO A 1 187 ? 11.685 -4.317 30.182 1.00 88.81 187 PRO A O 1
ATOM 1521 N N . LEU A 1 188 ? 13.307 -4.926 28.761 1.00 91.88 188 LEU A N 1
ATOM 1522 C CA . LEU A 1 188 ? 13.020 -3.956 27.700 1.00 91.88 188 LEU A CA 1
ATOM 1523 C C . LEU A 1 188 ? 12.643 -4.661 26.394 1.00 91.88 188 LEU A C 1
ATOM 1525 O O . LEU A 1 188 ? 13.167 -5.730 26.080 1.00 91.88 188 LEU A O 1
ATOM 1529 N N . GLY A 1 189 ? 11.791 -4.022 25.601 1.00 93.06 189 GLY A N 1
ATOM 1530 C CA . GLY A 1 189 ? 11.534 -4.404 24.219 1.00 93.06 189 GLY A CA 1
ATOM 1531 C C . GLY A 1 189 ? 12.615 -3.937 23.237 1.00 93.06 189 GLY A C 1
ATOM 1532 O O . GLY A 1 189 ? 13.475 -3.107 23.549 1.00 93.06 189 GLY A O 1
ATOM 1533 N N . GLU A 1 190 ? 12.551 -4.476 22.024 1.00 93.31 190 GLU A N 1
ATOM 1534 C CA . GLU A 1 190 ? 13.421 -4.183 20.892 1.00 93.31 190 GLU A CA 1
ATOM 1535 C C . GLU A 1 190 ? 12.641 -3.494 19.761 1.00 93.31 190 GLU A C 1
ATOM 1537 O O . GLU A 1 190 ? 11.574 -3.946 19.338 1.00 93.31 190 GLU A O 1
ATOM 1542 N N . SER A 1 191 ? 13.197 -2.377 19.283 1.00 94.38 191 SER A N 1
ATOM 1543 C CA . SER A 1 191 ? 12.640 -1.549 18.209 1.00 94.38 191 SER A CA 1
ATOM 1544 C C . SER A 1 191 ? 12.463 -2.324 16.902 1.00 94.38 191 SER A C 1
ATOM 1546 O O . SER A 1 191 ? 13.320 -3.131 16.538 1.00 94.38 191 SER A O 1
ATOM 1548 N N . VAL A 1 192 ? 11.416 -2.002 16.128 1.00 95.31 192 VAL A N 1
ATOM 1549 C CA . VAL A 1 192 ? 11.286 -2.526 14.753 1.00 95.31 192 VAL A CA 1
ATOM 1550 C C . VAL A 1 192 ? 12.369 -1.991 13.818 1.00 95.31 192 VAL A C 1
ATOM 1552 O O . VAL A 1 192 ? 12.611 -2.581 12.770 1.00 95.31 192 VAL A O 1
ATOM 1555 N N . LEU A 1 193 ? 13.039 -0.896 14.197 1.00 95.56 193 LEU A N 1
ATOM 1556 C CA . LEU A 1 193 ? 14.112 -0.286 13.416 1.00 95.56 193 LEU A CA 1
ATOM 1557 C C . LEU A 1 193 ? 15.448 -1.021 13.576 1.00 95.56 193 LEU A C 1
ATOM 1559 O O . LEU A 1 193 ? 16.313 -0.891 12.714 1.00 95.56 193 LEU A O 1
ATOM 1563 N N . ALA A 1 194 ? 15.622 -1.812 14.642 1.00 92.44 194 ALA A N 1
ATOM 1564 C CA . ALA A 1 194 ? 16.861 -2.539 14.920 1.00 92.44 194 ALA A CA 1
ATOM 1565 C C . ALA A 1 194 ? 17.419 -3.332 13.715 1.00 92.44 194 ALA A C 1
ATOM 1567 O O . ALA A 1 194 ? 18.588 -3.127 13.393 1.00 92.44 194 ALA A O 1
ATOM 1568 N N . PRO A 1 195 ? 16.632 -4.159 12.993 1.00 92.44 195 PRO A N 1
ATOM 1569 C CA . PRO A 1 195 ? 17.140 -4.924 11.850 1.00 92.44 195 PRO A CA 1
ATOM 1570 C C . PRO A 1 195 ? 17.425 -4.094 10.590 1.00 92.44 195 PRO A C 1
ATOM 1572 O O . PRO A 1 195 ? 18.013 -4.628 9.651 1.00 92.44 195 PRO A O 1
ATOM 1575 N N . VAL A 1 196 ? 16.989 -2.829 10.524 1.00 95.31 196 VAL A N 1
ATOM 1576 C CA . VAL A 1 196 ? 17.120 -1.996 9.313 1.00 95.31 196 VAL A CA 1
ATOM 1577 C C . VAL A 1 196 ? 18.093 -0.830 9.457 1.00 95.31 196 VAL A C 1
ATOM 1579 O O . VAL A 1 196 ? 18.388 -0.176 8.459 1.00 95.31 196 VAL A O 1
ATOM 1582 N N . LEU A 1 197 ? 18.628 -0.586 10.658 1.00 92.06 197 LEU A N 1
ATOM 1583 C CA . LEU A 1 197 ? 19.523 0.544 10.932 1.00 92.06 197 LEU A CA 1
ATOM 1584 C C . LEU A 1 197 ? 20.720 0.620 9.977 1.00 92.06 197 LEU A C 1
ATOM 1586 O O . LEU A 1 197 ? 21.024 1.702 9.479 1.00 92.06 197 LEU A O 1
ATOM 1590 N N . ASP A 1 198 ? 21.361 -0.513 9.684 1.00 91.44 198 ASP A N 1
ATOM 1591 C CA . ASP A 1 198 ? 22.522 -0.543 8.790 1.00 91.44 198 ASP A CA 1
ATOM 1592 C C . ASP A 1 198 ? 22.151 -0.090 7.371 1.00 91.44 198 ASP A C 1
ATOM 1594 O O . ASP A 1 198 ? 22.872 0.695 6.758 1.00 91.44 198 ASP A O 1
ATOM 1598 N N . TYR A 1 199 ? 20.992 -0.516 6.857 1.00 94.38 199 TYR A N 1
ATOM 1599 C CA . TYR A 1 199 ? 20.515 -0.100 5.535 1.00 94.38 199 TYR A CA 1
ATOM 1600 C C . TYR A 1 199 ? 20.208 1.396 5.488 1.00 94.38 199 TYR A C 1
ATOM 1602 O O . TYR A 1 199 ? 20.571 2.058 4.518 1.00 94.38 199 TYR A O 1
ATOM 1610 N N . VAL A 1 200 ? 19.597 1.937 6.547 1.00 92.25 200 VAL A N 1
ATOM 1611 C CA . VAL A 1 200 ? 19.336 3.379 6.672 1.00 92.25 200 VAL A CA 1
ATOM 1612 C C . VAL A 1 200 ? 20.650 4.155 6.663 1.00 92.25 200 VAL A C 1
ATOM 1614 O O . VAL A 1 200 ? 20.792 5.126 5.923 1.00 92.25 200 VAL A O 1
ATOM 1617 N N . TYR A 1 201 ? 21.635 3.704 7.440 1.00 89.06 201 TYR A N 1
ATOM 1618 C CA . TYR A 1 201 ? 22.948 4.333 7.499 1.00 89.06 201 TYR A CA 1
ATOM 1619 C C . TYR A 1 201 ? 23.639 4.353 6.127 1.00 89.06 201 TYR A C 1
ATOM 1621 O O . TYR A 1 201 ? 24.061 5.415 5.671 1.00 89.06 201 TYR A O 1
ATOM 1629 N N . TYR A 1 202 ? 23.705 3.211 5.435 1.00 88.44 202 TYR A N 1
ATOM 1630 C CA . TYR A 1 202 ? 24.341 3.135 4.116 1.00 88.44 202 TYR A CA 1
ATOM 1631 C C . TYR A 1 202 ? 23.602 3.952 3.054 1.00 88.44 202 TYR A C 1
ATOM 1633 O O . TYR A 1 202 ? 24.254 4.626 2.256 1.00 88.44 202 TYR A O 1
ATOM 1641 N N . LYS A 1 203 ? 22.261 3.954 3.072 1.00 92.44 203 LYS A N 1
ATOM 1642 C CA . LYS A 1 203 ? 21.450 4.810 2.194 1.00 92.44 203 LYS A CA 1
ATOM 1643 C C . LYS A 1 203 ? 21.810 6.282 2.402 1.00 92.44 203 LYS A C 1
ATOM 1645 O O . LYS A 1 203 ? 22.150 6.964 1.437 1.00 92.44 203 LYS A O 1
ATOM 1650 N N . LYS A 1 204 ? 21.832 6.751 3.655 1.00 89.19 204 LYS A N 1
ATOM 1651 C CA . LYS A 1 204 ? 22.188 8.141 3.985 1.00 89.19 204 LYS A CA 1
ATOM 1652 C C . LYS A 1 204 ? 23.606 8.514 3.588 1.00 89.19 204 LYS A C 1
ATOM 1654 O O . LYS A 1 204 ? 23.834 9.624 3.111 1.00 89.19 204 LYS A O 1
ATOM 1659 N N . GLU A 1 205 ? 24.554 7.601 3.742 1.00 86.56 205 GLU A N 1
ATOM 1660 C CA . GLU A 1 205 ? 25.933 7.865 3.348 1.00 86.56 205 GLU A CA 1
ATOM 1661 C C . GLU A 1 205 ? 26.083 7.982 1.823 1.00 86.56 205 GLU A C 1
ATOM 1663 O O . GLU A 1 205 ? 26.802 8.857 1.337 1.00 86.56 205 GLU A O 1
ATOM 1668 N N . ILE A 1 206 ? 25.345 7.177 1.051 1.00 85.56 206 ILE A N 1
ATOM 1669 C CA . ILE A 1 206 ? 25.298 7.297 -0.413 1.00 85.56 206 ILE A CA 1
ATOM 1670 C C . ILE A 1 206 ? 24.656 8.619 -0.829 1.00 85.56 206 ILE A C 1
ATOM 1672 O O . ILE A 1 206 ? 25.246 9.335 -1.636 1.00 85.56 206 ILE A O 1
ATOM 1676 N N . GLU A 1 207 ? 23.504 8.980 -0.255 1.00 86.25 207 GLU A N 1
ATOM 1677 C CA . GLU A 1 207 ? 22.842 10.269 -0.508 1.00 86.25 207 GLU A CA 1
ATOM 1678 C C . GLU A 1 207 ? 23.786 11.450 -0.239 1.00 86.25 207 GLU A C 1
ATOM 1680 O O . GLU A 1 207 ? 23.835 12.402 -1.016 1.00 86.25 207 GLU A O 1
ATOM 1685 N N . ARG A 1 208 ? 24.591 11.369 0.826 1.00 87.25 208 ARG A N 1
ATOM 1686 C CA . ARG A 1 208 ? 25.569 12.399 1.199 1.00 87.25 208 ARG A CA 1
ATOM 1687 C C . ARG A 1 208 ? 26.729 12.506 0.206 1.00 87.25 208 ARG A C 1
ATOM 1689 O O . ARG A 1 208 ? 27.211 13.606 -0.063 1.00 87.25 208 ARG A O 1
ATOM 1696 N N . ILE A 1 209 ? 27.214 11.379 -0.314 1.00 80.56 209 ILE A N 1
ATOM 1697 C CA . ILE A 1 209 ? 28.359 11.322 -1.238 1.00 80.56 209 ILE A CA 1
ATOM 1698 C C . ILE A 1 209 ? 27.938 11.634 -2.684 1.00 80.56 209 ILE A C 1
ATOM 1700 O O . ILE A 1 209 ? 28.748 12.146 -3.464 1.00 80.56 209 ILE A O 1
ATOM 1704 N N . LEU A 1 210 ? 26.681 11.371 -3.046 1.00 81.19 210 LEU A N 1
ATOM 1705 C CA . LEU A 1 210 ? 26.165 11.484 -4.409 1.00 81.19 210 LEU A CA 1
ATOM 1706 C C . LEU A 1 210 ? 26.415 12.861 -5.059 1.00 81.19 210 LEU A C 1
ATOM 1708 O O . LEU A 1 210 ? 26.912 12.877 -6.190 1.00 81.19 210 LEU A O 1
ATOM 1712 N N . PRO A 1 211 ? 26.191 14.014 -4.393 1.00 78.12 211 PRO A N 1
ATOM 1713 C CA . PRO A 1 211 ? 26.498 15.322 -4.976 1.00 78.12 211 PRO A CA 1
ATOM 1714 C C . PRO A 1 211 ? 27.994 15.522 -5.248 1.00 78.12 211 PRO A C 1
ATOM 1716 O O . PRO A 1 211 ? 28.369 16.118 -6.257 1.00 78.12 211 PRO A O 1
ATOM 1719 N N . ILE A 1 212 ? 28.866 14.999 -4.377 1.00 78.69 212 ILE A N 1
ATOM 1720 C CA . ILE A 1 212 ? 30.327 15.119 -4.510 1.00 78.69 212 ILE A CA 1
ATOM 1721 C C . ILE A 1 212 ? 30.804 14.322 -5.722 1.00 78.69 212 ILE A C 1
ATOM 1723 O O . ILE A 1 212 ? 31.587 14.818 -6.533 1.00 78.69 212 ILE A O 1
ATOM 1727 N N . VAL A 1 213 ? 30.317 13.089 -5.856 1.00 73.88 213 VAL A N 1
ATOM 1728 C CA . VAL A 1 213 ? 30.638 12.233 -6.998 1.00 73.88 213 VAL A CA 1
ATOM 1729 C C . VAL A 1 213 ? 30.077 12.835 -8.281 1.00 73.88 213 VAL A C 1
ATOM 1731 O O . VAL A 1 213 ? 30.817 12.955 -9.253 1.00 73.88 213 VAL A O 1
ATOM 1734 N N . SER A 1 214 ? 28.833 13.310 -8.269 1.00 72.19 214 SER A N 1
ATOM 1735 C CA . SER A 1 214 ? 28.218 13.963 -9.430 1.00 72.19 214 SER A CA 1
ATOM 1736 C C . SER A 1 214 ? 29.007 15.199 -9.871 1.00 72.19 214 SER A C 1
ATOM 1738 O O . SER A 1 214 ? 29.266 15.371 -11.056 1.00 72.19 214 SER A O 1
ATOM 1740 N N . LYS A 1 215 ? 29.499 16.012 -8.926 1.00 70.50 215 LYS A N 1
ATOM 1741 C CA . LYS A 1 215 ? 30.369 17.162 -9.222 1.00 70.50 215 LYS A CA 1
ATOM 1742 C C . LYS A 1 215 ? 31.739 16.755 -9.777 1.00 70.50 215 LYS A C 1
ATOM 1744 O O . LYS A 1 215 ? 32.308 17.470 -10.595 1.00 70.50 215 LYS A O 1
ATOM 1749 N N . ARG A 1 216 ? 32.300 15.632 -9.317 1.00 67.69 216 ARG A N 1
ATOM 1750 C CA . ARG A 1 216 ? 33.628 15.156 -9.740 1.00 67.69 216 ARG A CA 1
ATOM 1751 C C . ARG A 1 216 ? 33.612 14.453 -11.097 1.00 67.69 216 ARG A C 1
ATOM 1753 O O . ARG A 1 216 ? 34.559 14.612 -11.855 1.00 67.69 216 ARG A O 1
ATOM 1760 N N . TYR A 1 217 ? 32.584 13.654 -11.363 1.00 65.81 217 TYR A N 1
ATOM 1761 C CA . TYR A 1 217 ? 32.444 12.864 -12.591 1.00 65.81 217 TYR A CA 1
ATOM 1762 C C . TYR A 1 217 ? 31.537 13.523 -13.637 1.00 65.81 217 TYR A C 1
ATOM 1764 O O . TYR A 1 217 ? 31.429 13.013 -14.753 1.00 65.81 217 TYR A O 1
ATOM 1772 N N . GLY A 1 218 ? 30.914 14.651 -13.289 1.00 63.97 218 GLY A N 1
ATOM 1773 C CA . GLY A 1 218 ? 30.309 15.569 -14.244 1.00 63.97 218 GLY A CA 1
ATOM 1774 C C . GLY A 1 218 ? 31.345 16.173 -15.201 1.00 63.97 218 GLY A C 1
ATOM 1775 O O . GLY A 1 218 ? 32.551 16.010 -14.996 1.00 63.97 218 GLY A O 1
ATOM 1776 N N . PRO A 1 219 ? 30.886 16.851 -16.265 1.00 65.12 219 PRO A N 1
ATOM 1777 C CA . PRO A 1 219 ? 31.762 17.443 -17.268 1.00 65.12 219 PRO A CA 1
ATOM 1778 C C . PRO A 1 219 ? 32.717 18.455 -16.624 1.00 65.12 219 PRO A C 1
ATOM 1780 O O . PRO A 1 219 ? 32.288 19.470 -16.081 1.00 65.12 219 PRO A O 1
ATOM 1783 N N . GLN A 1 220 ? 34.018 18.184 -16.688 1.00 69.75 220 GLN A N 1
ATOM 1784 C CA . GLN A 1 220 ? 35.071 19.117 -16.302 1.00 69.75 220 GLN A CA 1
ATOM 1785 C C . GLN A 1 220 ? 35.747 19.653 -17.557 1.00 69.75 220 GLN A C 1
ATOM 1787 O O . GLN A 1 220 ? 36.036 18.901 -18.481 1.00 69.75 220 GLN A O 1
ATOM 1792 N N . LEU A 1 221 ? 36.017 20.951 -17.605 1.00 73.00 221 LEU A N 1
ATOM 1793 C CA . LEU A 1 221 ? 36.707 21.559 -18.737 1.00 73.00 221 LEU A CA 1
ATOM 1794 C C . LEU A 1 221 ? 38.202 21.634 -18.442 1.00 73.00 221 LEU A C 1
ATOM 1796 O O . LEU A 1 221 ? 38.622 22.201 -17.434 1.00 73.00 221 LEU A O 1
ATOM 1800 N N . VAL A 1 222 ? 39.005 21.086 -19.345 1.00 77.75 222 VAL A N 1
ATOM 1801 C CA . VAL A 1 222 ? 40.433 21.366 -19.438 1.00 77.75 222 VAL A CA 1
ATOM 1802 C C . VAL A 1 222 ? 40.637 22.288 -20.616 1.00 77.75 222 VAL A C 1
ATOM 1804 O O . VAL A 1 222 ? 40.401 21.911 -21.761 1.00 77.75 222 VAL A O 1
ATOM 1807 N N . VAL A 1 223 ? 41.080 23.502 -20.318 1.00 77.69 223 VAL A N 1
ATOM 1808 C CA . VAL A 1 223 ? 41.413 24.506 -21.322 1.00 77.69 223 VAL A CA 1
ATOM 1809 C C . VAL A 1 223 ? 42.924 24.578 -21.440 1.00 77.69 223 VAL A C 1
ATOM 1811 O O . VAL A 1 223 ? 43.622 24.871 -20.470 1.00 77.69 223 VAL A O 1
ATOM 1814 N N . THR A 1 224 ? 43.420 24.308 -22.638 1.00 81.75 224 THR A N 1
ATOM 1815 C CA . THR A 1 224 ? 44.821 24.472 -23.009 1.00 81.75 224 THR A CA 1
ATOM 1816 C C . THR A 1 224 ? 44.946 25.764 -23.807 1.00 81.75 224 THR A C 1
ATOM 1818 O O . THR A 1 224 ? 44.188 25.988 -24.749 1.00 81.75 224 THR A O 1
ATOM 1821 N N . ILE A 1 225 ? 45.879 26.630 -23.411 1.00 78.19 225 ILE A N 1
ATOM 1822 C CA . ILE A 1 225 ? 46.154 27.901 -24.090 1.00 78.19 225 ILE A CA 1
ATOM 1823 C C . ILE A 1 225 ? 47.532 27.786 -24.750 1.00 78.19 225 ILE A C 1
ATOM 1825 O O . ILE A 1 225 ? 48.525 27.542 -24.066 1.00 78.19 225 ILE A O 1
ATOM 1829 N N . GLY A 1 226 ? 47.588 27.994 -26.063 1.00 70.81 226 GLY A N 1
ATOM 1830 C CA . GLY A 1 226 ? 48.764 27.786 -26.906 1.00 70.81 226 GLY A CA 1
ATOM 1831 C C . GLY A 1 226 ? 48.857 26.368 -27.478 1.00 70.81 226 GLY A C 1
ATOM 1832 O O . GLY A 1 226 ? 48.269 25.423 -26.956 1.00 70.81 226 GLY A O 1
ATOM 1833 N N . ASP A 1 227 ? 49.626 26.230 -28.555 1.00 67.12 227 ASP A N 1
ATOM 1834 C CA . ASP A 1 227 ? 49.957 24.957 -29.204 1.00 67.12 227 ASP A CA 1
ATOM 1835 C C . ASP A 1 227 ? 51.415 24.978 -29.719 1.00 67.12 227 ASP A C 1
ATOM 1837 O O . ASP A 1 227 ? 52.174 25.910 -29.434 1.00 67.12 227 ASP A O 1
ATOM 1841 N N . GLU A 1 228 ? 51.831 23.959 -30.478 1.00 62.72 228 GLU A N 1
ATOM 1842 C CA . GLU A 1 228 ? 53.187 23.879 -31.053 1.00 62.72 228 GLU A CA 1
ATOM 1843 C C . GLU A 1 228 ? 53.509 25.026 -32.034 1.00 62.72 228 GLU A C 1
ATOM 1845 O O . GLU A 1 228 ? 54.679 25.320 -32.282 1.00 62.72 228 GLU A O 1
ATOM 1850 N N . THR A 1 229 ? 52.489 25.709 -32.566 1.00 59.09 229 THR A N 1
ATOM 1851 C CA . THR A 1 229 ? 52.613 26.827 -33.514 1.00 59.09 229 THR A CA 1
ATOM 1852 C C . THR A 1 229 ? 52.535 28.200 -32.837 1.00 59.09 229 THR A C 1
ATOM 1854 O O . THR A 1 229 ? 53.153 29.158 -33.305 1.00 59.09 229 THR A O 1
ATOM 1857 N N . VAL A 1 230 ? 51.843 28.301 -31.699 1.00 63.62 230 VAL A N 1
ATOM 1858 C CA . VAL A 1 230 ? 51.683 29.511 -30.884 1.00 63.62 230 VAL A CA 1
ATOM 1859 C C . VAL A 1 230 ? 52.179 29.228 -29.468 1.00 63.62 230 VAL A C 1
ATOM 1861 O O . VAL A 1 230 ? 51.411 28.954 -28.543 1.00 63.62 230 VAL A O 1
ATOM 1864 N N . ASN A 1 231 ? 53.498 29.332 -29.287 1.00 66.88 231 ASN A N 1
ATOM 1865 C CA . ASN A 1 231 ? 54.124 29.091 -27.994 1.00 66.88 231 ASN A CA 1
ATOM 1866 C C . ASN A 1 231 ? 54.029 30.323 -27.074 1.00 66.88 231 ASN A C 1
ATOM 1868 O O . ASN A 1 231 ? 54.900 31.201 -27.058 1.00 66.88 231 ASN A O 1
ATOM 1872 N N . ILE A 1 232 ? 52.965 30.370 -26.273 1.00 67.88 232 ILE A N 1
ATOM 1873 C CA . ILE A 1 232 ? 52.712 31.446 -25.307 1.00 67.88 232 ILE A CA 1
ATOM 1874 C C . ILE A 1 232 ? 53.793 31.559 -24.222 1.00 67.88 232 ILE A C 1
ATOM 1876 O O . ILE A 1 232 ? 53.957 32.638 -23.651 1.00 67.88 232 ILE A O 1
ATOM 1880 N N . THR A 1 233 ? 54.581 30.505 -23.963 1.00 68.44 233 THR A N 1
ATOM 1881 C CA . THR A 1 233 ? 55.632 30.537 -22.932 1.00 68.44 233 THR A CA 1
ATOM 1882 C C . THR A 1 233 ? 56.804 31.438 -23.317 1.00 68.44 233 THR A C 1
ATOM 1884 O O . THR A 1 233 ? 57.587 31.821 -22.451 1.00 68.44 233 THR A O 1
ATOM 1887 N N . ASN A 1 234 ? 56.909 31.815 -24.596 1.00 74.56 234 ASN A N 1
ATOM 1888 C CA . ASN A 1 234 ? 57.916 32.752 -25.099 1.00 74.56 234 ASN A CA 1
ATOM 1889 C C . ASN A 1 234 ? 57.528 34.228 -24.888 1.00 74.56 234 ASN A C 1
ATOM 1891 O O . ASN A 1 234 ? 58.340 35.121 -25.132 1.00 74.56 234 ASN A O 1
ATOM 1895 N N . LEU A 1 235 ? 56.298 34.514 -24.449 1.00 75.38 235 LEU A N 1
ATOM 1896 C CA . LEU A 1 235 ? 55.861 35.872 -24.126 1.00 75.38 235 LEU A CA 1
ATOM 1897 C C . LEU A 1 235 ? 56.375 36.304 -22.741 1.00 75.38 235 LEU A C 1
ATOM 1899 O O . LEU A 1 235 ? 56.592 35.462 -21.875 1.00 75.38 235 LEU A O 1
ATOM 1903 N N . PRO A 1 236 ? 56.518 37.612 -22.464 1.00 81.31 236 PRO A N 1
ATOM 1904 C CA . PRO A 1 236 ? 56.771 38.095 -21.106 1.00 81.31 236 PRO A CA 1
ATOM 1905 C C . PRO A 1 236 ? 55.693 37.612 -20.122 1.00 81.31 236 PRO A C 1
ATOM 1907 O O . PRO A 1 236 ? 54.512 37.620 -20.473 1.00 81.31 236 PRO A O 1
ATOM 1910 N N . LYS A 1 237 ? 56.075 37.268 -18.879 1.00 79.75 237 LYS A N 1
ATOM 1911 C CA . LYS A 1 237 ? 55.150 36.774 -17.832 1.00 79.75 237 LYS A CA 1
ATOM 1912 C C . LYS A 1 237 ? 53.884 37.622 -17.683 1.00 79.75 237 LYS A C 1
ATOM 1914 O O . LYS A 1 237 ? 52.794 37.073 -17.640 1.00 79.75 237 LYS A O 1
ATOM 1919 N N . SER A 1 238 ? 54.016 38.948 -17.718 1.00 77.25 238 SER A N 1
ATOM 1920 C CA . SER A 1 238 ? 52.880 39.873 -17.609 1.00 77.25 238 SER A CA 1
ATOM 1921 C C . SER A 1 238 ? 51.847 39.727 -18.733 1.00 77.25 238 SER A C 1
ATOM 1923 O O . SER A 1 238 ? 50.661 39.955 -18.516 1.00 77.25 238 SER A O 1
ATOM 1925 N N . LYS A 1 239 ? 52.267 39.330 -19.942 1.00 75.31 239 LYS A N 1
ATOM 1926 C CA . LYS A 1 239 ? 51.349 39.031 -21.050 1.00 75.31 239 LYS A CA 1
ATOM 1927 C C . LYS A 1 239 ? 50.736 37.640 -20.920 1.00 75.31 239 LYS A C 1
ATOM 1929 O O . LYS A 1 239 ? 49.572 37.482 -21.264 1.00 75.31 239 LYS A O 1
ATOM 1934 N N . GLN A 1 240 ? 51.491 36.662 -20.416 1.00 77.19 240 GLN A N 1
ATOM 1935 C CA . GLN A 1 240 ? 50.969 35.319 -20.141 1.00 77.19 240 GLN A CA 1
ATOM 1936 C C . GLN A 1 240 ? 49.862 35.372 -19.080 1.00 77.19 240 GLN A C 1
ATOM 1938 O O . GLN A 1 240 ? 48.771 34.864 -19.311 1.00 77.19 240 GLN A O 1
ATOM 1943 N N . GLU A 1 241 ? 50.118 36.054 -17.961 1.00 80.06 241 GLU A N 1
ATOM 1944 C CA . GLU A 1 241 ? 49.159 36.238 -16.865 1.00 80.06 241 GLU A CA 1
ATOM 1945 C C . GLU A 1 241 ? 47.886 36.936 -17.346 1.00 80.06 241 GLU A C 1
ATOM 1947 O O . GLU A 1 241 ? 46.791 36.480 -17.034 1.00 80.06 241 GLU A O 1
ATOM 1952 N N . LYS A 1 242 ? 48.018 37.973 -18.184 1.00 79.44 242 LYS A N 1
ATOM 1953 C CA . LYS A 1 242 ? 46.867 38.673 -18.759 1.00 79.44 242 LYS A CA 1
ATOM 1954 C C . LYS A 1 242 ? 46.002 37.763 -19.638 1.00 79.44 242 LYS A C 1
ATOM 1956 O O . LYS A 1 242 ? 44.786 37.786 -19.512 1.00 79.44 242 LYS A O 1
ATOM 1961 N N . ILE A 1 243 ? 46.614 36.942 -20.494 1.00 77.75 243 ILE A N 1
ATOM 1962 C CA . ILE A 1 243 ? 45.884 35.996 -21.357 1.00 77.75 243 ILE A CA 1
ATOM 1963 C C . ILE A 1 243 ? 45.174 34.932 -20.510 1.00 77.75 243 ILE A C 1
ATOM 1965 O O . ILE A 1 243 ? 44.005 34.638 -20.744 1.00 77.75 243 ILE A O 1
ATOM 1969 N N . VAL A 1 244 ? 45.860 34.372 -19.510 1.00 80.19 244 VAL A N 1
ATOM 1970 C CA . VAL A 1 244 ? 45.269 33.391 -18.586 1.00 80.19 244 VAL A CA 1
ATOM 1971 C C . VAL A 1 244 ? 44.100 34.009 -17.821 1.00 80.19 244 VAL A C 1
ATOM 1973 O O . VAL A 1 244 ? 43.061 33.369 -17.685 1.00 80.19 244 VAL A O 1
ATOM 1976 N N . GLN A 1 245 ? 44.243 35.252 -17.363 1.00 81.38 245 GLN A N 1
ATOM 1977 C CA . GLN A 1 245 ? 43.197 35.964 -16.641 1.00 81.38 245 GLN A CA 1
ATOM 1978 C C . GLN A 1 245 ? 41.984 36.266 -17.531 1.00 81.38 245 GLN A C 1
ATOM 1980 O O . GLN A 1 245 ? 40.865 35.992 -17.116 1.00 81.38 245 GLN A O 1
ATOM 1985 N N . GLU A 1 246 ? 42.185 36.721 -18.771 1.00 77.56 246 GLU A N 1
ATOM 1986 C CA . GLU A 1 246 ? 41.096 36.951 -19.736 1.00 77.56 246 GLU A CA 1
ATOM 1987 C C . GLU A 1 246 ? 40.329 35.658 -20.068 1.00 77.56 246 GLU A C 1
ATOM 1989 O O . GLU A 1 246 ? 39.107 35.673 -20.210 1.00 77.56 246 GLU A O 1
ATOM 1994 N N . VAL A 1 247 ? 41.026 34.521 -20.185 1.00 78.06 247 VAL A N 1
ATOM 1995 C CA . VAL A 1 247 ? 40.380 33.215 -20.396 1.00 78.06 247 VAL A CA 1
ATOM 1996 C C . VAL A 1 247 ? 39.647 32.757 -19.133 1.00 78.06 247 VAL A C 1
ATOM 1998 O O . VAL A 1 247 ? 38.521 32.277 -19.232 1.00 78.06 247 VAL A O 1
ATOM 2001 N N . ALA A 1 248 ? 40.239 32.935 -17.949 1.00 77.31 248 ALA A N 1
ATOM 2002 C CA . ALA A 1 248 ? 39.620 32.572 -16.677 1.00 77.31 248 ALA A CA 1
ATOM 2003 C C . ALA A 1 248 ? 38.358 33.397 -16.384 1.00 77.31 248 ALA A C 1
ATOM 2005 O O . ALA A 1 248 ? 37.340 32.819 -16.016 1.00 77.31 248 ALA A O 1
ATOM 2006 N N . GLU A 1 249 ? 38.396 34.717 -16.583 1.00 76.62 249 GLU A N 1
ATOM 2007 C CA . GLU A 1 249 ? 37.242 35.614 -16.414 1.00 76.62 249 GLU A CA 1
ATOM 2008 C C . GLU A 1 249 ? 36.082 35.185 -17.309 1.00 76.62 249 GLU A C 1
ATOM 2010 O O . GLU A 1 249 ? 34.960 35.038 -16.833 1.00 76.62 249 GLU A O 1
ATOM 2015 N N . LYS A 1 250 ? 36.368 34.852 -18.571 1.00 72.00 250 LYS A N 1
ATOM 2016 C CA . LYS A 1 250 ? 35.351 34.298 -19.464 1.00 72.00 250 LYS A CA 1
ATOM 2017 C C . LYS A 1 250 ? 34.818 32.962 -18.945 1.00 72.00 250 LYS A C 1
ATOM 2019 O O . LYS A 1 250 ? 33.609 32.780 -18.919 1.00 72.00 250 LYS A O 1
ATOM 2024 N N . LEU A 1 251 ? 35.674 32.040 -18.484 1.00 74.00 251 LEU A N 1
ATOM 2025 C CA . LEU A 1 251 ? 35.227 30.733 -17.968 1.00 74.00 251 LEU A CA 1
ATOM 2026 C C . LEU A 1 251 ? 34.282 30.873 -16.762 1.00 74.00 251 LEU A C 1
ATOM 2028 O O . LEU A 1 251 ? 33.392 30.043 -16.592 1.00 74.00 251 LEU A O 1
ATOM 2032 N N . TYR A 1 252 ? 34.444 31.924 -15.953 1.00 70.06 252 TYR A N 1
ATOM 2033 C CA . TYR A 1 252 ? 33.540 32.247 -14.845 1.00 70.06 252 TYR A CA 1
ATOM 2034 C C . TYR A 1 252 ? 32.166 32.769 -15.293 1.00 70.06 252 TYR A C 1
ATOM 2036 O O . TYR A 1 252 ? 31.205 32.651 -14.534 1.00 70.06 252 TYR A O 1
ATOM 2044 N N . GLU A 1 253 ? 32.051 33.324 -16.500 1.00 68.25 253 GLU A N 1
ATOM 2045 C CA . GLU A 1 253 ? 30.801 33.866 -17.050 1.00 68.25 253 GLU A CA 1
ATOM 2046 C C . GLU A 1 253 ? 29.965 32.831 -17.823 1.00 68.25 253 GLU A C 1
ATOM 2048 O O . GLU A 1 253 ? 28.874 33.161 -18.291 1.00 68.25 253 GLU A O 1
ATOM 2053 N N . ILE A 1 254 ? 30.435 31.581 -17.945 1.00 67.56 254 ILE A N 1
ATOM 2054 C CA . ILE A 1 254 ? 29.725 30.517 -18.671 1.00 67.56 254 ILE A CA 1
ATOM 2055 C C . ILE A 1 254 ? 28.363 30.229 -18.031 1.00 67.56 254 ILE A C 1
ATOM 2057 O O . ILE A 1 254 ? 28.260 29.882 -16.852 1.00 67.56 254 ILE A O 1
ATOM 2061 N N . ARG A 1 255 ? 27.319 30.305 -18.859 1.00 60.81 255 ARG A N 1
ATOM 2062 C CA . ARG A 1 255 ? 25.937 29.909 -18.570 1.00 60.81 255 ARG A CA 1
ATOM 2063 C C . ARG A 1 255 ? 25.458 28.842 -19.556 1.00 60.81 255 ARG A C 1
ATOM 2065 O O . ARG A 1 255 ? 26.076 28.615 -20.595 1.00 60.81 255 ARG A O 1
ATOM 2072 N N . GLU A 1 256 ? 24.341 28.199 -19.223 1.00 58.03 256 GLU A N 1
ATOM 2073 C CA . GLU A 1 256 ? 23.714 27.132 -20.024 1.00 58.03 256 GLU A CA 1
ATOM 2074 C C . GLU A 1 256 ? 23.270 27.590 -21.429 1.00 58.03 256 GLU A C 1
ATOM 2076 O O . GLU A 1 256 ? 23.062 26.758 -22.306 1.00 58.03 256 GLU A O 1
ATOM 2081 N N . ASP A 1 257 ? 23.151 28.902 -21.654 1.00 61.84 257 ASP A N 1
ATOM 2082 C CA . ASP A 1 257 ? 22.672 29.547 -22.882 1.00 61.84 257 ASP A CA 1
ATOM 2083 C C . ASP A 1 257 ? 23.767 30.295 -23.669 1.00 61.84 257 ASP A C 1
ATOM 2085 O O . ASP A 1 257 ? 23.472 30.977 -24.652 1.00 61.84 257 ASP A O 1
ATOM 2089 N N . THR A 1 258 ? 25.032 30.188 -23.254 1.00 62.34 258 THR A N 1
ATOM 2090 C CA . THR A 1 258 ? 26.155 30.858 -23.931 1.00 62.34 258 THR A CA 1
ATOM 2091 C C . THR A 1 258 ? 26.890 29.931 -24.892 1.00 62.34 258 THR A C 1
ATOM 2093 O O . THR A 1 258 ? 27.612 29.032 -24.465 1.00 62.34 258 THR A O 1
ATOM 2096 N N . ASP A 1 259 ? 26.800 30.223 -26.190 1.00 61.12 259 ASP A N 1
ATOM 2097 C CA . ASP A 1 259 ? 27.668 29.629 -27.208 1.00 61.12 259 ASP A CA 1
ATOM 2098 C C . ASP A 1 259 ? 29.049 30.284 -27.199 1.00 61.12 259 ASP A C 1
ATOM 2100 O O . ASP A 1 259 ? 29.188 31.507 -27.102 1.00 61.12 259 ASP A O 1
ATOM 2104 N N . TRP A 1 260 ? 30.090 29.464 -27.321 1.00 66.62 260 TRP A N 1
ATOM 2105 C CA . TRP A 1 260 ? 31.473 29.925 -27.287 1.00 66.62 260 TRP A CA 1
ATOM 2106 C C . TRP A 1 260 ? 32.194 29.692 -28.606 1.00 66.62 260 TRP A C 1
ATOM 2108 O O . TRP A 1 260 ? 32.142 28.611 -29.189 1.00 66.62 260 TRP A O 1
ATOM 2118 N N . VAL A 1 261 ? 32.944 30.711 -29.032 1.00 61.12 261 VAL A N 1
ATOM 2119 C CA . VAL A 1 261 ? 33.854 30.648 -30.177 1.00 61.12 261 VAL A CA 1
ATOM 2120 C C . VAL A 1 261 ? 35.272 30.890 -29.675 1.00 61.12 261 VAL A C 1
ATOM 2122 O O . VAL A 1 261 ? 35.590 31.965 -29.162 1.00 61.12 261 VAL A O 1
ATOM 2125 N N . PHE A 1 262 ? 36.131 29.883 -29.817 1.00 62.25 262 PHE A N 1
ATOM 2126 C CA . PHE A 1 262 ? 37.532 29.964 -29.417 1.00 62.25 262 PHE A CA 1
ATOM 2127 C C . PHE A 1 262 ? 38.399 30.516 -30.562 1.00 62.25 262 PHE A C 1
ATOM 2129 O O . PHE A 1 262 ? 38.233 30.099 -31.710 1.00 62.25 262 PHE A O 1
ATOM 2136 N N . PRO A 1 263 ? 39.342 31.436 -30.294 1.00 61.72 263 PRO A N 1
ATOM 2137 C CA . PRO A 1 263 ? 40.409 31.746 -31.239 1.00 61.72 263 PRO A CA 1
ATOM 2138 C C . PRO A 1 263 ? 41.377 30.554 -31.389 1.00 61.72 263 PRO A C 1
ATOM 2140 O O . PRO A 1 263 ? 41.518 29.750 -30.470 1.00 61.72 263 PRO A O 1
ATOM 2143 N N . TYR A 1 264 ? 42.083 30.482 -32.529 1.00 57.44 264 TYR A N 1
ATOM 2144 C CA . TYR A 1 264 ? 42.921 29.343 -32.963 1.00 57.44 264 TYR A CA 1
ATOM 2145 C C . TYR A 1 264 ? 43.841 28.699 -31.893 1.00 57.44 264 TYR A C 1
ATOM 2147 O O . TYR A 1 264 ? 43.963 27.480 -31.925 1.00 57.44 264 TYR A O 1
ATOM 2155 N N . PRO A 1 265 ? 44.456 29.422 -30.926 1.00 69.06 265 PRO A N 1
ATOM 2156 C CA . PRO A 1 265 ? 45.353 28.795 -29.952 1.00 69.06 265 PRO A CA 1
ATOM 2157 C C . PRO A 1 265 ? 44.667 28.306 -28.660 1.00 69.06 265 PRO A C 1
ATOM 2159 O O . PRO A 1 265 ? 45.365 28.108 -27.671 1.00 69.06 265 PRO A O 1
ATOM 2162 N N . ILE A 1 266 ? 43.338 28.173 -28.588 1.00 72.56 266 ILE A N 1
ATOM 2163 C CA . ILE A 1 266 ? 42.654 27.661 -27.384 1.00 72.56 266 ILE A CA 1
ATOM 2164 C C . ILE A 1 266 ? 41.997 26.310 -27.691 1.00 72.56 266 ILE A C 1
ATOM 2166 O O . ILE A 1 266 ? 41.045 26.244 -28.465 1.00 72.56 266 ILE A O 1
ATOM 2170 N N . ASP A 1 267 ? 42.488 25.248 -27.048 1.00 75.19 267 ASP A N 1
ATOM 2171 C CA . ASP A 1 267 ? 41.933 23.890 -27.119 1.00 75.19 267 ASP A CA 1
ATOM 2172 C C . ASP A 1 267 ? 41.162 23.582 -25.832 1.00 75.19 267 ASP A C 1
ATOM 2174 O O . ASP A 1 267 ? 41.712 23.656 -24.730 1.00 75.19 267 ASP A O 1
ATOM 2178 N N . VAL A 1 268 ? 39.882 23.235 -25.957 1.00 74.38 268 VAL A N 1
ATOM 2179 C CA . VAL A 1 268 ? 39.025 22.894 -24.817 1.00 74.38 268 VAL A CA 1
ATOM 2180 C C . VAL A 1 268 ? 38.626 21.435 -24.901 1.00 74.38 268 VAL A C 1
ATOM 2182 O O . VAL A 1 268 ? 37.904 21.014 -25.801 1.00 74.38 268 VAL A O 1
ATOM 2185 N N . LYS A 1 269 ? 39.065 20.664 -23.910 1.00 76.44 269 LYS A N 1
ATOM 2186 C CA . LYS A 1 269 ? 38.736 19.251 -23.757 1.00 76.44 269 LYS A CA 1
ATOM 2187 C C . LYS A 1 269 ? 37.819 19.065 -22.571 1.00 76.44 269 LYS A C 1
ATOM 2189 O O . LYS A 1 269 ? 38.114 19.492 -21.459 1.00 76.44 269 LYS A O 1
ATOM 2194 N N . LEU A 1 270 ? 36.721 18.368 -22.805 1.00 70.94 270 LEU A N 1
ATOM 2195 C CA . LEU A 1 270 ? 35.831 17.945 -21.742 1.00 70.94 270 LEU A CA 1
ATOM 2196 C C . LEU A 1 270 ? 36.390 16.657 -21.122 1.00 70.94 270 LEU A C 1
ATOM 2198 O O . LEU A 1 270 ? 36.387 15.596 -21.746 1.00 70.94 270 LEU A O 1
ATOM 2202 N N . LEU A 1 271 ? 36.908 16.753 -19.902 1.00 65.12 271 LEU A N 1
ATOM 2203 C CA . LEU A 1 271 ? 37.199 15.602 -19.062 1.00 65.12 271 LEU A CA 1
ATOM 2204 C C . LEU A 1 271 ? 35.899 15.110 -18.422 1.00 65.12 271 LEU A C 1
ATOM 2206 O O . LEU A 1 271 ? 35.145 15.868 -17.822 1.00 65.12 271 LEU A O 1
ATOM 2210 N N . GLY A 1 272 ? 35.643 13.816 -18.525 1.00 60.62 272 GLY A N 1
ATOM 2211 C CA . GLY A 1 272 ? 34.494 13.173 -17.902 1.00 60.62 272 GLY A CA 1
ATOM 2212 C C . GLY A 1 272 ? 34.603 11.660 -18.023 1.00 60.62 272 GLY A C 1
ATOM 2213 O O . GLY A 1 272 ? 35.460 11.144 -18.740 1.00 60.62 272 GLY A O 1
ATOM 2214 N N . ALA A 1 273 ? 33.718 10.926 -17.350 1.00 57.41 273 ALA A N 1
ATOM 2215 C CA . ALA A 1 273 ? 33.730 9.458 -17.321 1.00 57.41 273 ALA A CA 1
ATOM 2216 C C . ALA A 1 273 ? 33.343 8.775 -18.656 1.00 57.41 273 ALA A C 1
ATOM 2218 O O . ALA A 1 273 ? 33.042 7.582 -18.668 1.00 57.41 273 ALA A O 1
ATOM 2219 N N . GLY A 1 274 ? 33.269 9.513 -19.771 1.00 54.28 274 GLY A N 1
ATOM 2220 C CA . GLY A 1 274 ? 32.833 8.978 -21.066 1.00 54.28 274 GLY A CA 1
ATOM 2221 C C . GLY A 1 274 ? 31.421 8.380 -21.034 1.00 54.28 274 GLY A C 1
ATOM 2222 O O . GLY A 1 274 ? 31.186 7.339 -21.639 1.00 54.28 274 GLY A O 1
ATOM 2223 N N . GLY A 1 275 ? 30.504 8.982 -20.267 1.00 54.72 275 GLY A N 1
ATOM 2224 C CA . GLY A 1 275 ? 29.125 8.498 -20.116 1.00 54.72 275 GLY A CA 1
ATOM 2225 C C . GLY A 1 275 ? 28.938 7.333 -19.134 1.00 54.72 275 GLY A C 1
ATOM 2226 O O . GLY A 1 275 ? 27.826 6.836 -18.996 1.00 54.72 275 GLY A O 1
ATOM 2227 N N . LYS A 1 276 ? 29.987 6.893 -18.425 1.00 55.19 276 LYS A N 1
ATOM 2228 C CA . LYS A 1 276 ? 29.898 5.830 -17.408 1.00 55.19 276 LYS A CA 1
ATOM 2229 C C . LYS A 1 276 ? 29.760 6.418 -16.005 1.00 55.19 276 LYS A C 1
ATOM 2231 O O . LYS A 1 276 ? 30.717 6.444 -15.234 1.00 55.19 276 LYS A O 1
ATOM 2236 N N . THR A 1 277 ? 28.577 6.917 -15.671 1.00 58.94 277 THR A N 1
ATOM 2237 C CA . THR A 1 277 ? 28.222 7.201 -14.273 1.00 58.94 277 THR A CA 1
ATOM 2238 C C . THR A 1 277 ? 27.802 5.905 -13.585 1.00 58.94 277 THR A C 1
ATOM 2240 O O . THR A 1 277 ? 27.143 5.068 -14.198 1.00 58.94 277 THR A O 1
ATOM 2243 N N . ILE A 1 278 ? 28.176 5.720 -12.318 1.00 66.25 278 ILE A N 1
ATOM 2244 C CA . ILE A 1 278 ? 27.639 4.618 -11.507 1.00 66.25 278 ILE A CA 1
ATOM 2245 C C . ILE A 1 278 ? 26.124 4.829 -11.380 1.00 66.25 278 ILE A C 1
ATOM 2247 O O . ILE A 1 278 ? 25.676 5.940 -11.100 1.00 66.25 278 ILE A O 1
ATOM 2251 N N . ASP A 1 279 ? 25.336 3.778 -11.596 1.00 74.38 279 ASP A N 1
ATOM 2252 C CA . ASP A 1 279 ? 23.884 3.828 -11.420 1.00 74.38 279 ASP A CA 1
ATOM 2253 C C . ASP A 1 279 ? 23.529 3.743 -9.927 1.00 74.38 279 ASP A C 1
ATOM 2255 O O . ASP A 1 279 ? 23.290 2.672 -9.367 1.00 74.38 279 ASP A O 1
ATOM 2259 N N . TYR A 1 280 ? 23.535 4.895 -9.255 1.00 74.38 280 TYR A N 1
ATOM 2260 C CA . TYR A 1 280 ? 23.189 5.006 -7.834 1.00 74.38 280 TYR A CA 1
ATOM 2261 C C . TYR A 1 280 ? 21.718 4.700 -7.546 1.00 74.38 280 TYR A C 1
ATOM 2263 O O . TYR A 1 280 ? 21.389 4.340 -6.415 1.00 74.38 280 TYR A O 1
ATOM 2271 N N . VAL A 1 281 ? 20.839 4.811 -8.548 1.00 80.25 281 VAL A N 1
ATOM 2272 C CA . VAL A 1 281 ? 19.397 4.596 -8.380 1.00 80.25 281 VAL A CA 1
ATOM 2273 C C . VAL A 1 281 ? 19.129 3.150 -7.979 1.00 80.25 281 VAL A C 1
ATOM 2275 O O . VAL A 1 281 ? 18.321 2.906 -7.086 1.00 80.25 281 VAL A O 1
ATOM 2278 N N . GLN A 1 282 ? 19.852 2.192 -8.562 1.00 82.94 282 GLN A N 1
ATOM 2279 C CA . GLN A 1 282 ? 19.725 0.778 -8.194 1.00 82.94 282 GLN A CA 1
ATOM 2280 C C . GLN A 1 282 ? 20.125 0.510 -6.740 1.00 82.94 282 GLN A C 1
ATOM 2282 O O . GLN A 1 282 ? 19.443 -0.242 -6.045 1.00 82.94 282 GLN A O 1
ATOM 2287 N N . TYR A 1 283 ? 21.191 1.152 -6.254 1.00 83.00 283 TYR A N 1
ATOM 2288 C CA . TYR A 1 283 ? 21.620 1.007 -4.862 1.00 83.00 283 TYR A CA 1
ATOM 2289 C C . TYR A 1 283 ? 20.614 1.626 -3.891 1.00 83.00 283 TYR A C 1
ATOM 2291 O O . TYR A 1 283 ? 20.270 0.992 -2.897 1.00 83.00 283 TYR A O 1
ATOM 2299 N N . LEU A 1 284 ? 20.110 2.831 -4.182 1.00 86.75 284 LEU A N 1
ATOM 2300 C CA . LEU A 1 284 ? 19.100 3.483 -3.343 1.00 86.75 284 LEU A CA 1
ATOM 2301 C C . LEU A 1 284 ? 17.820 2.643 -3.265 1.00 86.75 284 LEU A C 1
ATOM 2303 O O . LEU A 1 284 ? 17.374 2.335 -2.160 1.00 86.75 284 LEU A O 1
ATOM 2307 N N . ARG A 1 285 ? 17.312 2.160 -4.409 1.00 87.25 285 ARG A N 1
ATOM 2308 C CA . ARG A 1 285 ? 16.152 1.252 -4.459 1.00 87.25 285 ARG A CA 1
ATOM 2309 C C . ARG A 1 285 ? 16.379 -0.024 -3.655 1.00 87.25 285 ARG A C 1
ATOM 2311 O O . ARG A 1 285 ? 15.514 -0.422 -2.884 1.00 87.25 285 ARG A O 1
ATOM 2318 N N . TYR A 1 286 ? 17.565 -0.627 -3.761 1.00 89.62 286 TYR A N 1
ATOM 2319 C CA . TYR A 1 286 ? 17.912 -1.801 -2.962 1.00 89.62 286 TYR A CA 1
ATOM 2320 C C . TYR A 1 286 ? 17.791 -1.531 -1.454 1.00 89.62 286 TYR A C 1
ATOM 2322 O O . TYR A 1 286 ? 17.216 -2.345 -0.729 1.00 89.62 286 TYR A O 1
ATOM 2330 N N . PHE A 1 287 ? 18.308 -0.400 -0.960 1.00 91.00 287 PHE A N 1
ATOM 2331 C CA . PHE A 1 287 ? 18.196 -0.062 0.461 1.00 91.00 287 PHE A CA 1
ATOM 2332 C C . PHE A 1 287 ? 16.755 0.238 0.877 1.00 91.00 287 PHE A C 1
ATOM 2334 O O . PHE A 1 287 ? 16.330 -0.242 1.927 1.00 91.00 287 PHE A O 1
ATOM 2341 N N . GLU A 1 288 ? 15.991 0.961 0.059 1.00 90.88 288 GLU A N 1
ATOM 2342 C CA . GLU A 1 288 ? 14.568 1.225 0.308 1.00 90.88 288 GLU A CA 1
ATOM 2343 C C . GLU A 1 288 ? 13.764 -0.074 0.417 1.00 90.88 288 GLU A C 1
ATOM 2345 O O . GLU A 1 288 ? 13.019 -0.260 1.382 1.00 90.88 288 GLU A O 1
ATOM 2350 N N . ASP A 1 289 ? 13.985 -1.023 -0.492 1.00 89.62 289 ASP A N 1
ATOM 2351 C CA . ASP A 1 289 ? 13.330 -2.331 -0.467 1.00 89.62 289 ASP A CA 1
ATOM 2352 C C . ASP A 1 289 ? 13.712 -3.148 0.769 1.00 89.62 289 ASP A C 1
ATOM 2354 O O . ASP A 1 289 ? 12.854 -3.796 1.381 1.00 89.62 289 ASP A O 1
ATOM 2358 N N . ARG A 1 290 ? 14.984 -3.109 1.191 1.00 92.19 290 ARG A N 1
ATOM 2359 C CA . ARG A 1 290 ? 15.437 -3.773 2.425 1.00 92.19 290 ARG A CA 1
ATOM 2360 C C . ARG A 1 290 ? 14.819 -3.149 3.671 1.00 92.19 290 ARG A C 1
ATOM 2362 O O . ARG A 1 290 ? 14.418 -3.896 4.564 1.00 92.19 290 ARG A O 1
ATOM 2369 N N . ILE A 1 291 ? 14.688 -1.823 3.714 1.00 93.69 291 ILE A N 1
ATOM 2370 C CA . ILE A 1 291 ? 14.015 -1.104 4.803 1.00 93.69 291 ILE A CA 1
ATOM 2371 C C . ILE A 1 291 ? 12.535 -1.499 4.851 1.00 93.69 291 ILE A C 1
ATOM 2373 O O . ILE A 1 291 ? 12.071 -1.979 5.886 1.00 93.69 291 ILE A O 1
ATOM 2377 N N . ARG A 1 292 ? 11.806 -1.392 3.732 1.00 91.62 292 ARG A N 1
ATOM 2378 C CA . ARG A 1 292 ? 10.380 -1.761 3.637 1.00 91.62 292 ARG A CA 1
ATOM 2379 C C . ARG A 1 292 ? 10.144 -3.215 4.039 1.00 91.62 292 ARG A C 1
ATOM 2381 O O . ARG A 1 292 ? 9.283 -3.499 4.872 1.00 91.62 292 ARG A O 1
ATOM 2388 N N . THR A 1 293 ? 10.959 -4.131 3.515 1.00 89.56 293 THR A N 1
ATOM 2389 C CA . THR A 1 293 ? 10.879 -5.565 3.830 1.00 89.56 293 THR A CA 1
ATOM 2390 C C . THR A 1 293 ? 11.162 -5.834 5.307 1.00 89.56 293 THR A C 1
ATOM 2392 O O . THR A 1 293 ? 10.429 -6.593 5.940 1.00 89.56 293 THR A O 1
ATOM 2395 N N . GLY A 1 294 ? 12.189 -5.200 5.882 1.00 89.44 294 GLY A N 1
ATOM 2396 C CA . GLY A 1 294 ? 12.532 -5.348 7.298 1.00 89.44 294 GLY A CA 1
ATOM 2397 C C . GLY A 1 294 ? 11.445 -4.819 8.238 1.00 89.44 294 GLY A C 1
ATOM 2398 O O . GLY A 1 294 ? 11.161 -5.444 9.259 1.00 89.44 294 GLY A O 1
ATOM 2399 N N . LEU A 1 295 ? 10.771 -3.734 7.847 1.00 92.12 295 LEU A N 1
ATOM 2400 C CA . LEU A 1 295 ? 9.610 -3.176 8.551 1.00 92.12 295 LEU A CA 1
ATOM 2401 C C . LEU A 1 295 ? 8.291 -3.883 8.208 1.00 92.12 295 LEU A C 1
ATOM 2403 O O . LEU A 1 295 ? 7.256 -3.567 8.792 1.00 92.12 295 LEU A O 1
ATOM 2407 N N . LYS A 1 296 ? 8.329 -4.871 7.304 1.00 90.69 296 LYS A N 1
ATOM 2408 C CA . LYS A 1 296 ? 7.182 -5.659 6.830 1.00 90.69 296 LYS A CA 1
ATOM 2409 C C . LYS A 1 296 ? 6.080 -4.808 6.193 1.00 90.69 296 LYS A C 1
ATOM 2411 O O . LYS A 1 296 ? 4.915 -5.203 6.228 1.00 90.69 296 LYS A O 1
ATOM 2416 N N . VAL A 1 297 ? 6.434 -3.665 5.604 1.00 91.12 297 VAL A N 1
ATOM 2417 C CA . VAL A 1 297 ? 5.487 -2.789 4.904 1.00 91.12 297 VAL A CA 1
ATOM 2418 C C . VAL A 1 297 ? 5.482 -3.139 3.411 1.00 91.12 297 VAL A C 1
ATOM 2420 O O . VAL A 1 297 ? 6.532 -3.084 2.771 1.00 91.12 297 VAL A O 1
ATOM 2423 N N . PRO A 1 298 ? 4.327 -3.522 2.838 1.00 86.75 298 PRO A N 1
ATOM 2424 C CA . PRO A 1 298 ? 4.203 -3.846 1.420 1.00 86.75 298 PRO A CA 1
ATOM 2425 C C . PRO A 1 298 ? 4.565 -2.677 0.497 1.00 86.75 298 PRO A C 1
ATOM 2427 O O . PRO A 1 298 ? 4.184 -1.534 0.755 1.00 86.75 298 PRO A O 1
ATOM 2430 N N . SER A 1 299 ? 5.207 -2.970 -0.637 1.00 82.06 299 SER A N 1
ATOM 2431 C CA . SER A 1 299 ? 5.555 -1.950 -1.637 1.00 82.06 299 SER A CA 1
ATOM 2432 C C . SER A 1 299 ? 4.327 -1.309 -2.291 1.00 82.06 299 SER A C 1
ATOM 2434 O O . SER A 1 299 ? 4.420 -0.181 -2.751 1.00 82.06 299 SER A O 1
ATOM 2436 N N . VAL A 1 300 ? 3.160 -1.965 -2.259 1.00 78.81 300 VAL A N 1
ATOM 2437 C CA . VAL A 1 300 ? 1.877 -1.452 -2.794 1.00 78.81 300 VAL A CA 1
ATOM 2438 C C . VAL A 1 300 ? 1.423 -0.128 -2.168 1.00 78.81 300 VAL A C 1
ATOM 2440 O O . VAL A 1 300 ? 0.581 0.555 -2.739 1.00 78.81 300 VAL A O 1
ATOM 2443 N N . PHE A 1 301 ? 1.935 0.225 -0.983 1.00 76.56 301 PHE A N 1
ATOM 2444 C CA . PHE A 1 301 ? 1.667 1.525 -0.364 1.00 76.56 301 PHE A CA 1
ATOM 2445 C C . PHE A 1 301 ? 2.472 2.667 -1.003 1.00 76.56 301 PHE A C 1
ATOM 2447 O O . PHE A 1 301 ? 2.139 3.830 -0.797 1.00 76.56 301 PHE A O 1
ATOM 2454 N N . PHE A 1 302 ? 3.518 2.338 -1.763 1.00 72.62 302 PHE A N 1
ATOM 2455 C CA . PHE A 1 302 ? 4.483 3.281 -2.324 1.00 72.62 302 PHE A CA 1
ATOM 2456 C C . PHE A 1 302 ? 4.541 3.241 -3.854 1.00 72.62 302 PHE A C 1
ATOM 2458 O O . PHE A 1 302 ? 4.787 4.264 -4.484 1.00 72.62 302 PHE A O 1
ATOM 2465 N N . GLU A 1 303 ? 4.330 2.068 -4.451 1.00 66.75 303 GLU A N 1
ATOM 2466 C CA . GLU A 1 303 ? 4.537 1.803 -5.872 1.00 66.75 303 GLU A CA 1
ATOM 2467 C C . GLU A 1 303 ? 3.380 1.008 -6.473 1.00 66.75 303 GLU A C 1
ATOM 2469 O O . GLU A 1 303 ? 2.798 0.121 -5.837 1.00 66.75 303 GLU A O 1
ATOM 2474 N N . ASP A 1 304 ? 3.104 1.281 -7.748 1.00 52.19 304 ASP A N 1
ATOM 2475 C CA . ASP A 1 304 ? 2.090 0.582 -8.532 1.00 52.19 304 ASP A CA 1
ATOM 2476 C C . ASP A 1 304 ? 2.636 -0.787 -8.979 1.00 52.19 304 ASP A C 1
ATOM 2478 O O . ASP A 1 304 ? 3.120 -0.991 -10.093 1.00 52.19 304 ASP A O 1
ATOM 2482 N N . THR A 1 305 ? 2.664 -1.736 -8.043 1.00 46.31 305 THR A N 1
ATOM 2483 C CA . THR A 1 305 ? 3.147 -3.098 -8.297 1.00 46.31 305 THR A CA 1
ATOM 2484 C C . THR A 1 305 ? 2.047 -3.969 -8.902 1.00 46.31 305 THR A C 1
ATOM 2486 O O . THR A 1 305 ? 0.876 -3.904 -8.522 1.00 46.31 305 THR A O 1
ATOM 2489 N N . GLY A 1 306 ? 2.425 -4.822 -9.863 1.00 43.56 306 GLY A N 1
ATOM 2490 C CA . GLY A 1 306 ? 1.510 -5.751 -10.527 1.00 43.56 306 GLY A CA 1
ATOM 2491 C C . GLY A 1 306 ? 0.670 -6.572 -9.534 1.00 43.56 306 GLY A C 1
ATOM 2492 O O . GLY A 1 306 ? 1.166 -7.072 -8.522 1.00 43.56 306 GLY A O 1
ATOM 2493 N N . ARG A 1 307 ? -0.626 -6.728 -9.841 1.00 46.75 307 ARG A N 1
ATOM 2494 C CA . ARG A 1 307 ? -1.673 -7.269 -8.946 1.00 46.75 307 ARG A CA 1
ATOM 2495 C C . ARG A 1 307 ? -1.394 -8.663 -8.350 1.00 46.75 307 ARG A C 1
ATOM 2497 O O . ARG A 1 307 ? -2.046 -9.032 -7.374 1.00 46.75 307 ARG A O 1
ATOM 2504 N N . SER A 1 308 ? -0.459 -9.439 -8.898 1.00 40.66 308 SER A N 1
ATOM 2505 C CA . SER A 1 308 ? -0.208 -10.839 -8.522 1.00 40.66 308 SER A CA 1
ATOM 2506 C C . SER A 1 308 ? 0.516 -11.025 -7.176 1.00 40.66 308 SER A C 1
ATOM 2508 O O . SER A 1 308 ? 0.309 -12.049 -6.527 1.00 40.66 308 SER A O 1
ATOM 2510 N N . GLY A 1 309 ? 1.287 -10.039 -6.692 1.00 51.41 309 GLY A N 1
ATOM 2511 C CA . GLY A 1 309 ? 1.984 -10.098 -5.389 1.00 51.41 309 GLY A CA 1
ATOM 2512 C C . GLY A 1 309 ? 1.313 -9.314 -4.249 1.00 51.41 309 GLY A C 1
ATOM 2513 O O . GLY A 1 309 ? 1.458 -9.662 -3.072 1.00 51.41 309 GLY A O 1
ATOM 2514 N N . ALA A 1 310 ? 0.520 -8.296 -4.597 1.00 61.62 310 ALA A N 1
ATOM 2515 C CA . ALA A 1 310 ? -0.078 -7.339 -3.664 1.00 61.62 310 ALA A CA 1
ATOM 2516 C C . ALA A 1 310 ? -0.951 -8.000 -2.583 1.00 61.62 310 ALA A C 1
ATOM 2518 O O . ALA A 1 310 ? -0.860 -7.676 -1.398 1.00 61.62 310 ALA A O 1
ATOM 2519 N N . GLY A 1 311 ? -1.773 -8.981 -2.972 1.00 64.31 311 GLY A N 1
ATOM 2520 C CA . GLY A 1 311 ? -2.701 -9.643 -2.054 1.00 64.31 311 GLY A CA 1
ATOM 2521 C C . GLY A 1 311 ? -2.017 -10.507 -0.989 1.00 64.31 311 GLY A C 1
ATOM 2522 O O . GLY A 1 311 ? -2.525 -10.615 0.125 1.00 64.31 311 GLY A O 1
ATOM 2523 N N . VAL A 1 312 ? -0.869 -11.123 -1.296 1.00 67.50 312 VAL A N 1
ATOM 2524 C CA . VAL A 1 312 ? -0.108 -11.928 -0.321 1.00 67.50 312 VAL A CA 1
ATOM 2525 C C . VAL A 1 312 ? 0.587 -11.011 0.682 1.00 67.50 312 VAL A C 1
ATOM 2527 O O . VAL A 1 312 ? 0.459 -11.222 1.888 1.00 67.50 312 VAL A O 1
ATOM 2530 N N . GLN A 1 313 ? 1.262 -9.968 0.192 1.00 73.06 313 GLN A N 1
ATOM 2531 C CA . GLN A 1 313 ? 1.964 -9.003 1.038 1.00 73.06 313 GLN A CA 1
ATOM 2532 C C . GLN A 1 313 ? 0.998 -8.263 1.971 1.00 73.06 313 GLN A C 1
ATOM 2534 O O . GLN A 1 313 ? 1.255 -8.170 3.170 1.00 73.06 313 GLN A O 1
ATOM 2539 N N . MET A 1 314 ? -0.163 -7.834 1.460 1.00 80.19 314 MET A N 1
ATOM 2540 C CA . MET A 1 314 ? -1.187 -7.176 2.273 1.00 80.19 314 MET A CA 1
ATOM 2541 C C . MET A 1 314 ? -1.738 -8.100 3.370 1.00 80.19 314 MET A C 1
ATOM 2543 O O . MET A 1 314 ? -1.983 -7.650 4.485 1.00 80.19 314 MET A O 1
ATOM 2547 N N . ARG A 1 315 ? -1.877 -9.411 3.117 1.00 78.62 315 ARG A N 1
ATOM 2548 C CA . ARG A 1 315 ? -2.283 -10.368 4.166 1.00 78.62 315 ARG A CA 1
ATOM 2549 C C . ARG A 1 315 ? -1.260 -10.463 5.295 1.00 78.62 315 ARG A C 1
ATOM 2551 O O . ARG A 1 315 ? -1.655 -10.471 6.457 1.00 78.62 315 ARG A O 1
ATOM 2558 N N . ILE A 1 316 ? 0.029 -10.539 4.966 1.00 80.19 316 ILE A N 1
ATOM 2559 C CA . ILE A 1 316 ? 1.108 -10.591 5.967 1.00 80.19 316 ILE A CA 1
ATOM 2560 C C . ILE A 1 316 ? 1.117 -9.302 6.794 1.00 80.19 316 ILE A C 1
ATOM 2562 O O . ILE A 1 316 ? 1.203 -9.359 8.020 1.00 80.19 316 ILE A O 1
ATOM 2566 N N . PHE A 1 317 ? 0.950 -8.158 6.133 1.00 88.88 317 PHE A N 1
ATOM 2567 C CA . PHE A 1 317 ? 0.837 -6.865 6.795 1.00 88.88 317 PHE A CA 1
ATOM 2568 C C . PHE A 1 317 ? -0.369 -6.802 7.741 1.00 88.88 317 PHE A C 1
ATOM 2570 O O . PHE A 1 317 ? -0.211 -6.454 8.904 1.00 88.88 317 PHE A O 1
ATOM 2577 N N . VAL A 1 318 ? -1.557 -7.235 7.311 1.00 86.12 318 VAL A N 1
ATOM 2578 C CA . VAL A 1 318 ? -2.751 -7.279 8.176 1.00 86.12 318 VAL A CA 1
ATOM 2579 C C . VAL A 1 318 ? -2.539 -8.174 9.401 1.00 86.12 318 VAL A C 1
ATOM 2581 O O . VAL A 1 318 ? -2.954 -7.811 10.499 1.00 86.12 318 VAL A O 1
ATOM 2584 N N . LEU A 1 319 ? -1.874 -9.326 9.256 1.00 86.94 319 LEU A N 1
ATOM 2585 C CA . LEU A 1 319 ? -1.536 -10.183 10.401 1.00 86.94 319 LEU A CA 1
ATOM 2586 C C . LEU A 1 319 ? -0.589 -9.482 11.380 1.00 86.94 319 LEU A C 1
ATOM 2588 O O . LEU A 1 319 ? -0.774 -9.585 12.592 1.00 86.94 319 LEU A O 1
ATOM 2592 N N . TRP A 1 320 ? 0.394 -8.746 10.860 1.00 91.44 320 TRP A N 1
ATOM 2593 C CA . TRP A 1 320 ? 1.286 -7.921 11.667 1.00 91.44 320 TRP A CA 1
ATOM 2594 C C . TRP A 1 320 ? 0.522 -6.827 12.427 1.00 91.44 320 TRP A C 1
ATOM 2596 O O . TRP A 1 320 ? 0.678 -6.710 13.642 1.00 91.44 320 TRP A O 1
ATOM 2606 N N . ILE A 1 321 ? -0.373 -6.099 11.752 1.00 92.94 321 ILE A N 1
ATOM 2607 C CA . ILE A 1 321 ? -1.219 -5.073 12.377 1.00 92.94 321 ILE A CA 1
ATOM 2608 C C . ILE A 1 321 ? -2.108 -5.671 13.471 1.00 92.94 321 ILE A C 1
ATOM 2610 O O . ILE A 1 321 ? -2.153 -5.141 14.579 1.00 92.94 321 ILE A O 1
ATOM 2614 N N . ARG A 1 322 ? -2.745 -6.819 13.217 1.00 91.25 322 ARG A N 1
ATOM 2615 C CA . ARG A 1 322 ? -3.552 -7.523 14.227 1.00 91.25 322 ARG A CA 1
ATOM 2616 C C . ARG A 1 322 ? -2.728 -7.957 15.437 1.00 91.25 322 ARG A C 1
ATOM 2618 O O . ARG A 1 322 ? -3.222 -7.908 16.560 1.00 91.25 322 ARG A O 1
ATOM 2625 N N . SER A 1 323 ? -1.473 -8.362 15.232 1.00 91.81 323 SER A N 1
ATOM 2626 C CA . SER A 1 323 ? -0.561 -8.684 16.334 1.00 91.81 323 SER A CA 1
ATOM 2627 C C . SER A 1 323 ? -0.270 -7.459 17.205 1.00 91.81 323 SER A C 1
ATOM 2629 O O . SER A 1 323 ? -0.250 -7.586 18.426 1.00 91.81 323 SER A O 1
ATOM 2631 N N . LEU A 1 324 ? -0.071 -6.283 16.599 1.00 93.69 324 LEU A N 1
ATOM 2632 C CA . LEU A 1 324 ? 0.118 -5.026 17.333 1.00 93.69 324 LEU A CA 1
ATOM 2633 C C . LEU A 1 324 ? -1.154 -4.611 18.080 1.00 93.69 324 LEU A C 1
ATOM 2635 O O . LEU A 1 324 ? -1.087 -4.279 19.258 1.00 93.69 324 LEU A O 1
ATOM 2639 N N . GLN A 1 325 ? -2.314 -4.688 17.428 1.00 94.06 325 GLN A N 1
ATOM 2640 C CA . GLN A 1 325 ? -3.618 -4.413 18.039 1.00 94.06 325 GLN A CA 1
ATOM 2641 C C . GLN A 1 325 ? -3.883 -5.299 19.261 1.00 94.06 325 GLN A C 1
ATOM 2643 O O . GLN A 1 325 ? -4.396 -4.819 20.267 1.00 94.06 325 GLN A O 1
ATOM 2648 N N . ARG A 1 326 ? -3.483 -6.575 19.206 1.00 93.50 326 ARG A N 1
ATOM 2649 C CA . ARG A 1 326 ? -3.612 -7.509 20.330 1.00 93.50 326 ARG A CA 1
ATOM 2650 C C . ARG A 1 326 ? -2.718 -7.126 21.509 1.00 93.50 326 ARG A C 1
ATOM 2652 O O . ARG A 1 326 ? -3.214 -7.075 22.628 1.00 93.50 326 ARG A O 1
ATOM 2659 N N . LEU A 1 327 ? -1.457 -6.778 21.243 1.00 93.94 327 LEU A N 1
ATOM 2660 C CA . LEU A 1 327 ? -0.530 -6.279 22.264 1.00 93.94 327 LEU A CA 1
ATOM 2661 C C . LEU A 1 327 ? -1.067 -5.002 22.932 1.00 93.94 327 LEU A C 1
ATOM 2663 O O . LEU A 1 327 ? -1.043 -4.884 24.151 1.00 93.94 327 LEU A O 1
ATOM 2667 N N . ILE A 1 328 ? -1.611 -4.069 22.144 1.00 94.44 328 ILE A N 1
ATOM 2668 C CA . ILE A 1 328 ? -2.254 -2.857 22.672 1.00 94.44 328 ILE A CA 1
ATOM 2669 C C . ILE A 1 328 ? -3.475 -3.221 23.513 1.00 94.44 328 ILE A C 1
ATOM 2671 O O . ILE A 1 328 ? -3.644 -2.664 24.589 1.00 94.44 328 ILE A O 1
ATOM 2675 N N . SER A 1 329 ? -4.326 -4.145 23.058 1.00 94.75 329 SER A N 1
ATOM 2676 C CA . SER A 1 329 ? -5.495 -4.577 23.827 1.00 94.75 329 SER A CA 1
ATOM 2677 C C . SER A 1 329 ? -5.122 -5.196 25.167 1.00 94.75 329 SER A C 1
ATOM 2679 O O . SER A 1 329 ? -5.822 -4.943 26.138 1.00 94.75 329 SER A O 1
ATOM 2681 N N . GLU A 1 330 ? -4.050 -5.982 25.235 1.00 93.19 330 GLU A N 1
ATOM 2682 C CA . GLU A 1 330 ? -3.543 -6.540 26.495 1.00 93.19 330 GLU A CA 1
ATOM 2683 C C . GLU A 1 330 ? -3.118 -5.418 27.450 1.00 93.19 330 GLU A C 1
ATOM 2685 O O . GLU A 1 330 ? -3.568 -5.384 28.589 1.00 93.19 330 GLU A O 1
ATOM 2690 N N . SER A 1 331 ? -2.369 -4.427 26.962 1.00 92.88 331 SER A N 1
ATOM 2691 C CA . SER A 1 331 ? -1.973 -3.267 27.771 1.00 92.88 331 SER A CA 1
ATOM 2692 C C . SER A 1 331 ? -3.143 -2.356 28.157 1.00 92.88 331 SER A C 1
ATOM 2694 O O . SER A 1 331 ? -3.142 -1.769 29.232 1.00 92.88 331 SER A O 1
ATOM 2696 N N . LEU A 1 332 ? -4.155 -2.220 27.297 1.00 94.81 332 LEU A N 1
ATOM 2697 C CA . LEU A 1 332 ? -5.360 -1.455 27.616 1.00 94.81 332 LEU A CA 1
ATOM 2698 C C . LEU A 1 332 ? -6.208 -2.147 28.679 1.00 94.81 332 LEU A C 1
ATOM 2700 O O . LEU A 1 332 ? -6.843 -1.438 29.449 1.00 94.81 332 LEU A O 1
ATOM 2704 N N . ARG A 1 333 ? -6.206 -3.485 28.753 1.00 94.81 333 ARG A N 1
ATOM 2705 C CA . ARG A 1 333 ? -6.917 -4.208 29.816 1.00 94.81 333 ARG A CA 1
ATOM 2706 C C . ARG A 1 333 ? -6.380 -3.844 31.194 1.00 94.81 333 ARG A C 1
ATOM 2708 O O . ARG A 1 333 ? -7.167 -3.461 32.040 1.00 94.81 333 ARG A O 1
ATOM 2715 N N . GLU A 1 334 ? -5.059 -3.794 31.371 1.00 92.81 334 GLU A N 1
ATOM 2716 C CA . GLU A 1 334 ? -4.449 -3.356 32.643 1.00 92.81 334 GLU A CA 1
ATOM 2717 C C . GLU A 1 334 ? -4.888 -1.942 33.072 1.00 92.81 334 GLU A C 1
ATOM 2719 O O . GLU A 1 334 ? -4.954 -1.628 34.261 1.00 92.81 334 GLU A O 1
ATOM 2724 N N . ILE A 1 335 ? -5.185 -1.066 32.106 1.00 94.25 335 ILE A N 1
ATOM 2725 C CA . ILE A 1 335 ? -5.688 0.288 32.367 1.00 94.25 335 ILE A CA 1
ATOM 2726 C C . ILE A 1 335 ? -7.191 0.253 32.651 1.00 94.25 335 ILE A C 1
ATOM 2728 O O . ILE A 1 335 ? -7.651 0.902 33.586 1.00 94.25 335 ILE A O 1
ATOM 2732 N N . PHE A 1 336 ? -7.957 -0.471 31.838 1.00 95.69 336 PHE A N 1
ATOM 2733 C CA . PHE A 1 336 ? -9.410 -0.556 31.943 1.00 95.69 336 PHE A CA 1
ATOM 2734 C C . PHE A 1 336 ? -9.839 -1.261 33.227 1.00 95.69 336 PHE A C 1
ATOM 2736 O O . PHE A 1 336 ? -10.752 -0.774 33.878 1.00 95.69 336 PHE A O 1
ATOM 2743 N N . ASP A 1 337 ? -9.139 -2.308 33.655 1.00 93.75 337 ASP A N 1
ATOM 2744 C CA . ASP A 1 337 ? -9.407 -2.998 34.919 1.00 93.75 337 ASP A CA 1
ATOM 2745 C C . ASP A 1 337 ? -9.241 -2.034 36.106 1.00 93.75 337 ASP A C 1
ATOM 2747 O O . ASP A 1 337 ? -10.126 -1.942 36.953 1.00 93.75 337 ASP A O 1
ATOM 2751 N N . ALA A 1 338 ? -8.192 -1.201 36.097 1.00 91.56 338 ALA A N 1
ATOM 2752 C CA . ALA A 1 338 ? -7.999 -0.165 37.114 1.00 91.56 338 ALA A CA 1
ATOM 2753 C C . ALA A 1 338 ? -9.079 0.937 37.060 1.00 91.56 338 ALA A C 1
ATOM 2755 O O . ALA A 1 338 ? -9.436 1.521 38.081 1.00 91.56 338 ALA A O 1
ATOM 2756 N N . VAL A 1 339 ? -9.622 1.243 35.875 1.00 93.81 339 VAL A N 1
ATOM 2757 C CA . VAL A 1 339 ? -10.771 2.156 35.734 1.00 93.81 339 VAL A CA 1
ATOM 2758 C C . VAL A 1 339 ? -12.028 1.529 36.335 1.00 93.81 339 VAL A C 1
ATOM 2760 O O . VAL A 1 339 ? -12.775 2.224 37.021 1.00 93.81 339 VAL A O 1
ATOM 2763 N N . LEU A 1 340 ? -12.280 0.243 36.090 1.00 94.44 340 LEU A N 1
ATOM 2764 C CA . LEU A 1 340 ? -13.458 -0.451 36.611 1.00 94.44 340 LEU A CA 1
ATOM 2765 C C . LEU A 1 340 ? -13.408 -0.597 38.131 1.00 94.44 340 LEU A C 1
ATOM 2767 O O . LEU A 1 340 ? -14.415 -0.328 38.783 1.00 94.44 340 LEU A O 1
ATOM 2771 N N . GLU A 1 341 ? -12.241 -0.905 38.698 1.00 92.44 341 GLU A N 1
ATOM 2772 C CA . GLU A 1 341 ? -12.020 -0.935 40.149 1.00 92.44 341 GLU A CA 1
ATOM 2773 C C . GLU A 1 341 ? -12.379 0.414 40.798 1.00 92.44 341 GLU A C 1
ATOM 2775 O O . GLU A 1 341 ? -13.170 0.465 41.740 1.00 92.44 341 GLU A O 1
ATOM 2780 N N . LEU A 1 342 ? -11.917 1.532 40.221 1.00 90.69 342 LEU A N 1
ATOM 2781 C CA . LEU A 1 342 ? -12.251 2.880 40.704 1.00 90.69 342 LEU A CA 1
ATOM 2782 C C . LEU A 1 342 ? -13.743 3.229 40.617 1.00 90.69 342 LEU A C 1
ATOM 2784 O O . LEU A 1 342 ? -14.219 4.079 41.370 1.00 90.69 342 LEU A O 1
ATOM 2788 N N . ASN A 1 343 ? -14.480 2.593 39.706 1.00 89.88 343 ASN A N 1
ATOM 2789 C CA . ASN A 1 343 ? -15.921 2.786 39.542 1.00 89.88 343 ASN A CA 1
ATOM 2790 C C . ASN A 1 343 ? -16.756 1.741 40.305 1.00 89.88 343 ASN A C 1
ATOM 2792 O O . ASN A 1 343 ? -17.981 1.762 40.205 1.00 89.88 343 ASN A O 1
ATOM 2796 N N . GLY A 1 344 ? -16.127 0.844 41.075 1.00 91.81 344 GLY A N 1
ATOM 2797 C CA . GLY A 1 344 ? -16.819 -0.216 41.815 1.00 91.81 344 GLY A CA 1
ATOM 2798 C C . GLY A 1 344 ? -17.413 -1.316 40.926 1.00 91.81 344 GLY A C 1
ATOM 2799 O O . GLY A 1 344 ? -18.351 -1.987 41.344 1.00 91.81 344 GLY A O 1
ATOM 2800 N N . LEU A 1 345 ? -16.884 -1.486 39.712 1.00 92.56 345 LEU A N 1
ATOM 2801 C CA . LEU A 1 345 ? -17.294 -2.479 38.708 1.00 92.56 345 LEU A CA 1
ATOM 2802 C C . LEU A 1 345 ? -16.240 -3.591 38.556 1.00 92.56 345 LEU A C 1
ATOM 2804 O O . LEU A 1 345 ? -16.009 -4.113 37.465 1.00 92.56 345 LEU A O 1
ATOM 2808 N N . GLU A 1 346 ? -15.532 -3.906 39.640 1.00 89.81 346 GLU A N 1
ATOM 2809 C CA . GLU A 1 346 ? -14.465 -4.904 39.633 1.00 89.81 346 GLU A CA 1
ATOM 2810 C C . GLU A 1 346 ? -15.013 -6.303 39.299 1.00 89.81 346 GLU A C 1
ATOM 2812 O O . GLU A 1 346 ? -16.023 -6.742 39.846 1.00 89.81 346 GLU A O 1
ATOM 2817 N N . GLY A 1 347 ? -14.327 -7.018 38.402 1.00 85.56 347 GLY A N 1
ATOM 2818 C CA . GLY A 1 347 ? -14.691 -8.381 38.001 1.00 85.56 347 GLY A CA 1
ATOM 2819 C C . GLY A 1 347 ? -15.745 -8.481 36.893 1.00 85.56 347 GLY A C 1
ATOM 2820 O O . GLY A 1 347 ? -16.037 -9.591 36.450 1.00 85.56 347 GLY A O 1
ATOM 2821 N N . GLU A 1 348 ? -16.282 -7.359 36.408 1.00 91.00 348 GLU A N 1
ATOM 2822 C CA . GLU A 1 348 ? -17.211 -7.343 35.276 1.00 91.00 348 GLU A CA 1
ATOM 2823 C C . GLU A 1 348 ? -16.525 -7.708 33.947 1.00 91.00 348 GLU A C 1
ATOM 2825 O O . GLU A 1 348 ? -15.417 -7.260 33.636 1.00 91.00 348 GLU A O 1
ATOM 2830 N N . GLU A 1 349 ? -17.200 -8.508 33.116 1.00 91.12 349 GLU A N 1
ATOM 2831 C CA . GLU A 1 349 ? -16.645 -8.959 31.839 1.00 91.12 349 GLU A CA 1
ATOM 2832 C C . GLU A 1 349 ? -16.786 -7.908 30.729 1.00 91.12 349 GLU A C 1
ATOM 2834 O O . GLU A 1 349 ? -17.859 -7.353 30.473 1.00 91.12 349 GLU A O 1
ATOM 2839 N N . TYR A 1 350 ? -15.703 -7.703 29.977 1.00 92.88 350 TYR A N 1
ATOM 2840 C CA . TYR A 1 350 ? -15.715 -6.903 28.757 1.00 92.88 350 TYR A CA 1
ATOM 2841 C C . TYR A 1 350 ? -14.750 -7.448 27.702 1.00 92.88 350 TYR A C 1
ATOM 2843 O O . TYR A 1 350 ? -13.787 -8.168 27.983 1.00 92.88 350 TYR A O 1
ATOM 2851 N N . SER A 1 351 ? -14.982 -7.066 26.447 1.00 88.75 351 SER A N 1
ATOM 2852 C CA . SER A 1 351 ? -14.057 -7.345 25.352 1.00 88.75 351 SER A CA 1
ATOM 2853 C C . SER A 1 351 ? -13.803 -6.121 24.477 1.00 88.75 351 SER A C 1
ATOM 2855 O O . SER A 1 351 ? -14.704 -5.347 24.153 1.00 88.75 351 SER A O 1
ATOM 2857 N N . ILE A 1 352 ? -12.535 -5.960 24.090 1.00 90.88 352 ILE A N 1
ATOM 2858 C CA . ILE A 1 352 ? -12.083 -4.949 23.133 1.00 90.88 352 ILE A CA 1
ATOM 2859 C C . ILE A 1 352 ? -12.138 -5.577 21.740 1.00 90.88 352 ILE A C 1
ATOM 2861 O O . ILE A 1 352 ? -11.384 -6.509 21.448 1.00 90.88 352 ILE A O 1
ATOM 2865 N N . VAL A 1 353 ? -13.018 -5.066 20.881 1.00 86.75 353 VAL A N 1
ATOM 2866 C CA . VAL A 1 353 ? -13.230 -5.581 19.523 1.00 86.75 353 VAL A CA 1
ATOM 2867 C C . VAL A 1 353 ? -12.773 -4.543 18.504 1.00 86.75 353 VAL A C 1
ATOM 2869 O O . VAL A 1 353 ? -13.411 -3.502 18.337 1.00 86.75 353 VAL A O 1
ATOM 2872 N N . TRP A 1 354 ? -11.667 -4.836 17.819 1.00 85.06 354 TRP A N 1
ATOM 2873 C CA . TRP A 1 354 ? -11.138 -4.014 16.727 1.00 85.06 354 TRP A CA 1
ATOM 2874 C C . TRP A 1 354 ? -12.005 -4.129 15.471 1.00 85.06 354 TRP A C 1
ATOM 2876 O O . TRP A 1 354 ? -12.446 -5.224 15.114 1.00 85.06 354 TRP A O 1
ATOM 2886 N N . CYS A 1 355 ? -12.221 -3.008 14.784 1.00 79.81 355 CYS A N 1
ATOM 2887 C CA . CYS A 1 355 ? -12.965 -2.981 13.525 1.00 79.81 355 CYS A CA 1
ATOM 2888 C C . CYS A 1 355 ? -12.168 -3.623 12.372 1.00 79.81 355 CYS A C 1
ATOM 2890 O O . CYS A 1 355 ? -10.940 -3.741 12.419 1.00 79.81 355 CYS A O 1
ATOM 2892 N N . GLU A 1 356 ? -12.865 -4.030 11.307 1.00 67.06 356 GLU A N 1
ATOM 2893 C CA . GLU A 1 356 ? -12.239 -4.668 10.142 1.00 67.06 356 GLU A CA 1
ATOM 2894 C C . GLU A 1 356 ? -11.355 -3.707 9.321 1.00 67.06 356 GLU A C 1
ATOM 2896 O O . GLU A 1 356 ? -11.688 -2.543 9.107 1.00 67.06 356 GLU A O 1
ATOM 2901 N N . LEU A 1 357 ? -10.241 -4.231 8.793 1.00 66.69 357 LEU A N 1
ATOM 2902 C CA . LEU A 1 357 ? -9.335 -3.535 7.871 1.00 66.69 357 LEU A CA 1
ATOM 2903 C C . LEU A 1 357 ? -9.864 -3.696 6.426 1.00 66.69 357 LEU A C 1
ATOM 2905 O O . LEU A 1 357 ? -9.895 -4.797 5.878 1.00 66.69 357 LEU A O 1
ATOM 2909 N N . GLU A 1 358 ? -10.315 -2.598 5.816 1.00 55.50 358 GLU A N 1
ATOM 2910 C CA . GLU A 1 358 ? -11.427 -2.547 4.845 1.00 55.50 358 GLU A CA 1
ATOM 2911 C C . GLU A 1 358 ? -11.340 -3.275 3.477 1.00 55.50 358 GLU A C 1
ATOM 2913 O O . GLU A 1 358 ? -12.348 -3.273 2.774 1.00 55.50 358 GLU A O 1
ATOM 2918 N N . SER A 1 359 ? -10.257 -3.929 3.033 1.00 49.47 359 SER A N 1
ATOM 2919 C CA . SER A 1 359 ? -10.188 -4.398 1.620 1.00 49.47 359 SER A CA 1
ATOM 2920 C C . SER A 1 359 ? -10.309 -5.911 1.380 1.00 49.47 359 SER A C 1
ATOM 2922 O O . SER A 1 359 ? -10.900 -6.338 0.384 1.00 49.47 359 SER A O 1
ATOM 2924 N N . VAL A 1 360 ? -9.785 -6.757 2.271 1.00 43.31 360 VAL A N 1
ATOM 2925 C CA . VAL A 1 360 ? -9.721 -8.216 2.030 1.00 43.31 360 VAL A CA 1
ATOM 2926 C C . VAL A 1 360 ? -10.902 -8.962 2.657 1.00 43.31 360 VAL A C 1
ATOM 2928 O O . VAL A 1 360 ? -11.352 -9.969 2.101 1.00 43.31 360 VAL A O 1
ATOM 2931 N N . ASP A 1 361 ? -11.429 -8.467 3.778 1.00 47.84 361 ASP A N 1
ATOM 2932 C CA . ASP A 1 361 ? -12.439 -9.182 4.564 1.00 47.84 361 ASP A CA 1
ATOM 2933 C C . ASP A 1 361 ? -13.869 -8.931 4.072 1.00 47.84 361 ASP A C 1
ATOM 2935 O O . ASP A 1 361 ? -14.613 -9.901 3.932 1.00 47.84 361 ASP A O 1
ATOM 2939 N N . LYS A 1 362 ? -14.213 -7.710 3.632 1.00 47.62 362 LYS A N 1
ATOM 2940 C CA . LYS A 1 362 ? -15.533 -7.399 3.045 1.00 47.62 362 LYS A CA 1
ATOM 2941 C C . LYS A 1 362 ? -15.817 -8.217 1.781 1.00 47.62 362 LYS A C 1
ATOM 2943 O O . LYS A 1 362 ? -16.875 -8.826 1.662 1.00 47.62 362 LYS A O 1
ATOM 2948 N N . THR A 1 363 ? -14.840 -8.346 0.879 1.00 44.84 363 THR A N 1
ATOM 2949 C CA . THR A 1 363 ? -14.986 -9.147 -0.354 1.00 44.84 363 THR A CA 1
ATOM 2950 C C . THR A 1 363 ? -15.146 -10.639 -0.048 1.00 44.84 363 THR A C 1
ATOM 2952 O O . THR A 1 363 ? -15.975 -11.315 -0.655 1.00 44.84 363 THR A O 1
ATOM 2955 N N . LYS A 1 364 ? -14.399 -11.177 0.927 1.00 46.78 364 LYS A N 1
ATOM 2956 C CA . LYS A 1 364 ? -14.513 -12.586 1.351 1.00 46.78 364 LYS A CA 1
ATOM 2957 C C . LYS A 1 364 ? -15.780 -12.864 2.159 1.00 46.78 364 LYS A C 1
ATOM 2959 O O . LYS A 1 364 ? -16.327 -13.961 2.067 1.00 46.78 364 LYS A O 1
ATOM 2964 N N . ALA A 1 365 ? -16.234 -11.911 2.967 1.00 50.75 365 ALA A N 1
ATOM 2965 C CA . ALA A 1 365 ? -17.497 -11.977 3.692 1.00 50.75 365 ALA A CA 1
ATOM 2966 C C . ALA A 1 365 ? -18.676 -11.936 2.713 1.00 50.75 365 ALA A C 1
ATOM 2968 O O . ALA A 1 365 ? -19.507 -12.835 2.753 1.00 50.75 365 ALA A O 1
ATOM 2969 N N . ALA A 1 366 ? -18.670 -11.006 1.754 1.00 52.88 366 ALA A N 1
ATOM 2970 C CA . ALA A 1 366 ? -19.656 -10.928 0.679 1.00 52.88 366 ALA A CA 1
ATOM 2971 C C . ALA A 1 366 ? -19.657 -12.187 -0.203 1.00 52.88 366 ALA A C 1
ATOM 2973 O O . ALA A 1 366 ? -20.717 -12.713 -0.524 1.00 52.88 366 ALA A O 1
ATOM 2974 N N . THR A 1 367 ? -18.480 -12.731 -0.533 1.00 48.88 367 THR A N 1
ATOM 2975 C CA . THR A 1 367 ? -18.370 -13.982 -1.305 1.00 48.88 367 THR A CA 1
ATOM 2976 C C . THR A 1 367 ? -18.926 -15.177 -0.525 1.00 48.88 367 THR A C 1
ATOM 2978 O O . THR A 1 367 ? -19.667 -15.974 -1.088 1.00 48.88 367 THR A O 1
ATOM 2981 N N . ARG A 1 368 ? -18.632 -15.302 0.779 1.00 52.06 368 ARG A N 1
ATOM 2982 C CA . ARG A 1 368 ? -19.201 -16.368 1.630 1.00 52.06 368 ARG A CA 1
ATOM 2983 C C . ARG A 1 368 ? -20.707 -16.218 1.818 1.00 52.06 368 ARG A C 1
ATOM 2985 O O . ARG A 1 368 ? -21.417 -17.210 1.724 1.00 52.06 368 ARG A O 1
ATOM 2992 N N . LEU A 1 369 ? -21.194 -14.997 2.034 1.00 54.34 369 LEU A N 1
ATOM 2993 C CA . LEU A 1 369 ? -22.626 -14.711 2.107 1.00 54.34 369 LEU A CA 1
ATOM 2994 C C . LEU A 1 369 ? -23.338 -15.068 0.807 1.00 54.34 369 LEU A C 1
ATOM 2996 O O . LEU A 1 369 ? -24.398 -15.679 0.858 1.00 54.34 369 LEU A O 1
ATOM 3000 N N . LYS A 1 370 ? -22.737 -14.743 -0.342 1.00 51.47 370 LYS A N 1
ATOM 3001 C CA . LYS A 1 370 ? -23.249 -15.139 -1.652 1.00 51.47 370 LYS A CA 1
ATOM 3002 C C . LYS A 1 370 ? -23.298 -16.661 -1.794 1.00 51.47 370 LYS A C 1
ATOM 3004 O O . LYS A 1 370 ? -24.327 -17.179 -2.189 1.00 51.47 370 LYS A O 1
ATOM 3009 N N . ILE A 1 371 ? -22.250 -17.383 -1.389 1.00 49.66 371 ILE A N 1
ATOM 3010 C CA . ILE A 1 371 ? -22.244 -18.858 -1.392 1.00 49.66 371 ILE A CA 1
ATOM 3011 C C . ILE A 1 371 ? -23.364 -19.424 -0.503 1.00 49.66 371 ILE A C 1
ATOM 3013 O O . ILE A 1 371 ? -24.050 -20.355 -0.910 1.00 49.66 371 ILE A O 1
ATOM 3017 N N . TYR A 1 372 ? -23.585 -18.866 0.692 1.00 51.28 372 TYR A N 1
ATOM 3018 C CA . TYR A 1 372 ? -24.659 -19.315 1.587 1.00 51.28 372 TYR A CA 1
ATOM 3019 C C . TYR A 1 372 ? -26.062 -18.961 1.077 1.00 51.28 372 TYR A C 1
ATOM 3021 O O . TYR A 1 372 ? -26.996 -19.729 1.310 1.00 51.28 372 TYR A O 1
ATOM 3029 N N . ALA A 1 373 ? -26.201 -17.833 0.375 1.00 52.62 373 ALA A N 1
ATOM 3030 C CA . ALA A 1 373 ? -27.433 -17.423 -0.292 1.00 52.62 373 ALA A CA 1
ATOM 3031 C C . ALA A 1 373 ? -27.749 -18.309 -1.501 1.00 52.62 373 ALA A C 1
ATOM 3033 O O . ALA A 1 373 ? -28.849 -18.849 -1.587 1.00 52.62 373 ALA A O 1
ATOM 3034 N N . ASP A 1 374 ? -26.770 -18.520 -2.381 1.00 50.78 374 ASP A N 1
ATOM 3035 C CA . ASP A 1 374 ? -26.894 -19.348 -3.584 1.00 50.78 374 ASP A CA 1
ATOM 3036 C C . ASP A 1 374 ? -27.160 -20.822 -3.219 1.00 50.78 374 ASP A C 1
ATOM 3038 O O . ASP A 1 374 ? -27.877 -21.522 -3.930 1.00 50.78 374 ASP A O 1
ATOM 3042 N N . ALA A 1 375 ? -26.634 -21.292 -2.081 1.00 48.72 375 ALA A N 1
ATOM 3043 C CA . ALA A 1 375 ? -26.882 -22.634 -1.553 1.00 48.72 375 ALA A CA 1
ATOM 3044 C C . ALA A 1 375 ? -28.211 -22.777 -0.779 1.00 48.72 375 ALA A C 1
ATOM 3046 O O . ALA A 1 375 ? -28.521 -23.873 -0.313 1.00 48.72 375 ALA A O 1
ATOM 3047 N N . GLY A 1 376 ? -28.979 -21.696 -0.591 1.00 46.56 376 GLY A N 1
ATOM 3048 C CA . GLY A 1 376 ? -30.250 -21.713 0.147 1.00 46.56 376 GLY A CA 1
ATOM 3049 C C . GLY A 1 376 ? -30.121 -22.053 1.639 1.00 46.56 376 GLY A C 1
ATOM 3050 O O . GLY A 1 376 ? -31.106 -22.422 2.271 1.00 46.56 376 GLY A O 1
ATOM 3051 N N . ILE A 1 377 ? -28.912 -21.955 2.204 1.00 50.44 377 ILE A N 1
ATOM 3052 C CA . ILE A 1 377 ? -28.613 -22.325 3.599 1.00 50.44 377 ILE A CA 1
ATOM 3053 C C . ILE A 1 377 ? -29.161 -21.275 4.570 1.00 50.44 377 ILE A C 1
ATOM 3055 O O . ILE A 1 377 ? -29.562 -21.605 5.686 1.00 50.44 377 ILE A O 1
ATOM 3059 N N . LEU A 1 378 ? -29.164 -20.004 4.159 1.00 48.16 378 LEU A N 1
ATOM 3060 C CA . LEU A 1 378 ? -29.639 -18.894 4.976 1.00 48.16 378 LEU A CA 1
ATOM 3061 C C . LEU A 1 378 ? -30.957 -18.336 4.418 1.00 48.16 378 LEU A C 1
ATOM 3063 O O . LEU A 1 378 ? -31.005 -17.950 3.249 1.00 48.16 378 LEU A O 1
ATOM 3067 N N . PRO A 1 379 ? -32.010 -18.239 5.247 1.00 48.44 379 PRO A N 1
ATOM 3068 C CA . PRO A 1 379 ? -33.225 -17.499 4.923 1.00 48.44 379 PRO A CA 1
ATOM 3069 C C . PRO A 1 379 ? -32.934 -16.033 4.565 1.00 48.44 379 PRO A C 1
ATOM 3071 O O . PRO A 1 379 ? -31.994 -15.424 5.086 1.00 48.44 379 PRO A O 1
ATOM 3074 N N . THR A 1 380 ? -33.738 -15.448 3.671 1.00 48.97 380 THR A N 1
ATOM 3075 C CA . THR A 1 380 ? -33.527 -14.090 3.132 1.00 48.97 380 THR A CA 1
ATOM 3076 C C . THR A 1 380 ? -33.489 -13.012 4.219 1.00 48.97 380 THR A C 1
ATOM 3078 O O . THR A 1 380 ? -32.714 -12.064 4.118 1.00 48.97 380 THR A O 1
ATOM 3081 N N . ASP A 1 381 ? -34.268 -13.172 5.285 1.00 48.00 381 ASP A N 1
ATOM 3082 C CA . ASP A 1 381 ? -34.293 -12.294 6.456 1.00 48.00 381 ASP A CA 1
ATOM 3083 C C . ASP A 1 381 ? -32.996 -12.383 7.277 1.00 48.00 381 ASP A C 1
ATOM 3085 O O . ASP A 1 381 ? -32.467 -11.366 7.723 1.00 48.00 381 ASP A O 1
ATOM 3089 N N . VAL A 1 382 ? -32.418 -13.578 7.417 1.00 48.84 382 VAL A N 1
ATOM 3090 C CA . VAL A 1 382 ? -31.128 -13.784 8.095 1.00 48.84 382 VAL A CA 1
ATOM 3091 C C . VAL A 1 382 ? -29.975 -13.235 7.249 1.00 48.84 382 VAL A C 1
ATOM 3093 O O . VAL A 1 382 ? -29.041 -12.638 7.784 1.00 48.84 382 VAL A O 1
ATOM 3096 N N . LEU A 1 383 ? -30.062 -13.367 5.923 1.00 53.53 383 LEU A N 1
ATOM 3097 C CA . LEU A 1 383 ? -29.136 -12.757 4.964 1.00 53.53 383 LEU A CA 1
ATOM 3098 C C . LEU A 1 383 ? -29.169 -11.235 5.015 1.00 53.53 383 LEU A C 1
ATOM 3100 O O . LEU A 1 383 ? -28.111 -10.615 5.064 1.00 53.53 383 LEU A O 1
ATOM 3104 N N . GLN A 1 384 ? -30.361 -10.639 5.057 1.00 50.50 384 GLN A N 1
ATOM 3105 C CA . GLN A 1 384 ? -30.521 -9.201 5.261 1.00 50.50 384 GLN A CA 1
ATOM 3106 C C . GLN A 1 384 ? -29.916 -8.777 6.597 1.00 50.50 384 GLN A C 1
ATOM 3108 O O . GLN A 1 384 ? -29.202 -7.781 6.634 1.00 50.50 384 GLN A O 1
ATOM 3113 N N . LYS A 1 385 ? -30.104 -9.575 7.659 1.00 49.41 385 LYS A N 1
ATOM 3114 C CA . LYS A 1 385 ? -29.508 -9.322 8.976 1.00 49.41 385 LYS A CA 1
ATOM 3115 C C . LYS A 1 385 ? -27.988 -9.370 8.996 1.00 49.41 385 LYS A C 1
ATOM 3117 O O . LYS A 1 385 ? -27.345 -8.490 9.564 1.00 49.41 385 LYS A O 1
ATOM 3122 N N . LEU A 1 386 ? -27.401 -10.366 8.348 1.00 47.66 386 LEU A N 1
ATOM 3123 C CA . LEU A 1 386 ? -25.952 -10.514 8.248 1.00 47.66 386 LEU A CA 1
ATOM 3124 C C . LEU A 1 386 ? -25.321 -9.478 7.314 1.00 47.66 386 LEU A C 1
ATOM 3126 O O . LEU A 1 386 ? -24.273 -8.936 7.651 1.00 47.66 386 LEU A O 1
ATOM 3130 N N . ALA A 1 387 ? -25.952 -9.180 6.175 1.00 50.09 387 ALA A N 1
ATOM 3131 C CA . ALA A 1 387 ? -25.494 -8.159 5.236 1.00 50.09 387 ALA A CA 1
ATOM 3132 C C . ALA A 1 387 ? -25.529 -6.770 5.878 1.00 50.09 387 ALA A C 1
ATOM 3134 O O . ALA A 1 387 ? -24.544 -6.042 5.830 1.00 50.09 387 ALA A O 1
ATOM 3135 N N . ALA A 1 388 ? -26.621 -6.447 6.566 1.00 48.28 388 ALA A N 1
ATOM 3136 C CA . ALA A 1 388 ? -26.735 -5.238 7.362 1.00 48.28 388 ALA A CA 1
ATOM 3137 C C . ALA A 1 388 ? -25.656 -5.181 8.452 1.00 48.28 388 ALA A C 1
ATOM 3139 O O . ALA A 1 388 ? -24.944 -4.191 8.531 1.00 48.28 388 ALA A O 1
ATOM 3140 N N . LYS A 1 389 ? -25.418 -6.259 9.208 1.00 45.66 389 LYS A N 1
ATOM 3141 C CA . LYS A 1 389 ? -24.342 -6.304 10.213 1.00 45.66 389 LYS A CA 1
ATOM 3142 C C . LYS A 1 389 ? -22.936 -6.113 9.617 1.00 45.66 389 LYS A C 1
ATOM 3144 O O . LYS A 1 389 ? -22.117 -5.436 10.229 1.00 45.66 389 LYS A O 1
ATOM 3149 N N . ILE A 1 390 ? -22.662 -6.667 8.432 1.00 44.81 390 ILE A N 1
ATOM 3150 C CA . ILE A 1 390 ? -21.386 -6.505 7.702 1.00 44.81 390 ILE A CA 1
ATOM 3151 C C . ILE A 1 390 ? -21.205 -5.075 7.167 1.00 44.81 390 ILE A C 1
ATOM 3153 O O . ILE A 1 390 ? -20.089 -4.562 7.147 1.00 44.81 390 ILE A O 1
ATOM 3157 N N . GLU A 1 391 ? -22.297 -4.407 6.806 1.00 47.59 391 GLU A N 1
ATOM 3158 C CA . GLU A 1 391 ? -22.318 -2.998 6.391 1.00 47.59 391 GLU A CA 1
ATOM 3159 C C . GLU A 1 391 ? -22.498 -2.018 7.576 1.00 47.59 391 GLU A C 1
ATOM 3161 O O . GLU A 1 391 ? -22.546 -0.803 7.379 1.00 47.59 391 GLU A O 1
ATOM 3166 N N . GLY A 1 392 ? -22.599 -2.515 8.819 1.00 41.59 392 GLY A N 1
ATOM 3167 C CA . GLY A 1 392 ? -22.800 -1.696 10.024 1.00 41.59 392 GLY A CA 1
ATOM 3168 C C . GLY A 1 392 ? -24.190 -1.041 10.136 1.00 41.59 392 GLY A C 1
ATOM 3169 O O . GLY A 1 392 ? -24.314 0.094 10.603 1.00 41.59 392 GLY A O 1
ATOM 3170 N N . ILE A 1 393 ? -25.230 -1.729 9.671 1.00 38.91 393 ILE A N 1
ATOM 3171 C CA . ILE A 1 393 ? -26.644 -1.335 9.671 1.00 38.91 393 ILE A CA 1
ATOM 3172 C C . ILE A 1 393 ? -27.368 -2.104 10.794 1.00 38.91 393 ILE A C 1
ATOM 3174 O O . ILE A 1 393 ? -27.336 -3.334 10.823 1.00 38.91 393 ILE A O 1
ATOM 3178 N N . ASP A 1 394 ? -28.020 -1.385 11.710 1.00 42.75 394 ASP A N 1
ATOM 3179 C CA . ASP A 1 394 ? -28.815 -1.944 12.816 1.00 42.75 394 ASP A CA 1
ATOM 3180 C C . ASP A 1 394 ? -30.307 -2.019 12.427 1.00 42.75 394 ASP A C 1
ATOM 3182 O O . ASP A 1 394 ? -30.841 -1.087 11.829 1.00 42.75 394 ASP A O 1
ATOM 3186 N N . ILE A 1 395 ? -30.978 -3.143 12.697 1.00 34.72 395 ILE A N 1
ATOM 3187 C CA . ILE A 1 395 ? -32.234 -3.548 12.022 1.00 34.72 395 ILE A CA 1
ATOM 3188 C C . ILE A 1 395 ? -33.445 -3.490 12.950 1.00 34.72 395 ILE A C 1
ATOM 3190 O O . ILE A 1 395 ? -34.572 -3.316 12.481 1.00 34.72 395 ILE A O 1
ATOM 3194 N N . GLU A 1 396 ? -33.232 -3.592 14.261 1.00 35.12 396 GLU A N 1
ATOM 3195 C CA . GLU A 1 396 ? -34.318 -3.518 15.245 1.00 35.12 396 GLU A CA 1
ATOM 3196 C C . GLU A 1 396 ? -34.854 -2.086 15.386 1.00 35.12 396 GLU A C 1
ATOM 3198 O O . GLU A 1 396 ? -36.051 -1.894 15.590 1.00 35.12 396 GLU A O 1
ATOM 3203 N N . GLN A 1 397 ? -34.025 -1.067 15.128 1.00 36.19 397 GLN A N 1
ATOM 3204 C CA . GLN A 1 397 ? -34.498 0.317 14.988 1.00 36.19 397 GLN A CA 1
ATOM 3205 C C . GLN A 1 397 ? -35.322 0.535 13.708 1.00 36.19 397 GLN A C 1
ATOM 3207 O O . GLN A 1 397 ? -36.236 1.353 13.685 1.00 36.19 397 GLN A O 1
ATOM 3212 N N . HIS A 1 398 ? -35.058 -0.239 12.655 1.00 30.36 398 HIS A N 1
ATOM 3213 C CA . HIS A 1 398 ? -35.656 -0.033 11.337 1.00 30.36 398 HIS A CA 1
ATOM 3214 C C . HIS A 1 398 ? -37.085 -0.577 11.192 1.00 30.36 398 HIS A C 1
ATOM 3216 O O . HIS A 1 398 ? -37.816 -0.129 10.310 1.00 30.36 398 HIS A O 1
ATOM 3222 N N . THR A 1 399 ? -37.493 -1.544 12.020 1.00 25.66 399 THR A N 1
ATOM 3223 C CA . THR A 1 399 ? -38.827 -2.171 11.928 1.00 25.66 399 THR A CA 1
ATOM 3224 C C . THR A 1 399 ? -39.903 -1.392 12.688 1.00 25.66 399 THR A C 1
ATOM 3226 O O . THR A 1 399 ? -41.045 -1.361 12.242 1.00 25.66 399 THR A O 1
ATOM 3229 N N . LEU A 1 400 ? -39.537 -0.684 13.762 1.00 25.41 400 LEU A N 1
ATOM 3230 C CA . LEU A 1 400 ? -40.431 0.225 14.497 1.00 25.41 400 LEU A CA 1
ATOM 3231 C C . LEU A 1 400 ? -40.641 1.572 13.778 1.00 25.41 400 LEU A C 1
ATOM 3233 O O . LEU A 1 400 ? -41.669 2.222 13.954 1.00 25.41 400 LEU A O 1
ATOM 3237 N N . GLU A 1 401 ? -39.711 1.977 12.911 1.00 27.50 401 GLU A N 1
ATOM 3238 C CA . GLU A 1 401 ? -39.802 3.228 12.144 1.00 27.50 401 GLU A CA 1
ATOM 3239 C C . GLU A 1 401 ? -40.797 3.181 10.968 1.00 27.50 401 GLU A C 1
ATOM 3241 O O . GLU A 1 401 ? -41.174 4.235 10.449 1.00 27.50 401 GLU A O 1
ATOM 3246 N N . TYR A 1 402 ? -41.248 1.993 10.544 1.00 26.91 402 TYR A N 1
ATOM 3247 C CA . TYR A 1 402 ? -42.080 1.845 9.341 1.00 26.91 402 TYR A CA 1
ATOM 3248 C C . TYR A 1 402 ? -43.571 2.150 9.548 1.00 26.91 402 TYR A C 1
ATOM 3250 O O . TYR A 1 402 ? -44.246 2.477 8.572 1.00 26.91 402 TYR A O 1
ATOM 3258 N N . GLU A 1 403 ? -44.090 2.096 10.779 1.00 29.31 403 GLU A N 1
ATOM 3259 C CA . GLU A 1 403 ? -45.528 2.305 11.029 1.00 29.31 403 GLU A CA 1
ATOM 3260 C C . GLU A 1 403 ? -45.885 3.701 11.566 1.00 29.31 403 GLU A C 1
ATOM 3262 O O . GLU A 1 403 ? -46.993 4.171 11.314 1.00 29.31 403 GLU A O 1
ATOM 3267 N N . GLU A 1 404 ? -44.967 4.431 12.212 1.00 26.36 404 GLU A N 1
ATOM 3268 C CA . GLU A 1 404 ? -45.315 5.731 12.821 1.00 26.36 404 GLU A CA 1
ATOM 3269 C C . GLU A 1 404 ? -44.891 6.977 12.028 1.00 26.36 404 GLU A C 1
ATOM 3271 O O . GLU A 1 404 ? -45.423 8.063 12.264 1.00 26.36 404 GLU A O 1
ATOM 3276 N N . HIS A 1 405 ? -43.964 6.883 11.069 1.00 29.50 405 HIS A N 1
ATOM 3277 C CA . HIS A 1 405 ? -43.325 8.084 10.521 1.00 29.50 405 HIS A CA 1
ATOM 3278 C C . HIS A 1 405 ? -43.316 8.136 8.990 1.00 29.50 405 HIS A C 1
ATOM 3280 O O . HIS A 1 405 ? -42.286 8.010 8.332 1.00 29.50 405 HIS A O 1
ATOM 3286 N N . GLY A 1 406 ? -44.445 8.572 8.421 1.00 27.62 406 GLY A N 1
ATOM 3287 C CA . GLY A 1 406 ? -44.514 9.272 7.126 1.00 27.62 406 GLY A CA 1
ATOM 3288 C C . GLY A 1 406 ? -43.731 10.605 7.082 1.00 27.62 406 GLY A C 1
ATOM 3289 O O . GLY A 1 406 ? -44.145 11.560 6.424 1.00 27.62 406 GLY A O 1
ATOM 3290 N N . ARG A 1 407 ? -42.604 10.708 7.798 1.00 28.42 407 ARG A N 1
ATOM 3291 C CA . ARG A 1 407 ? -41.668 11.837 7.834 1.00 28.42 407 ARG A CA 1
ATOM 3292 C C . ARG A 1 407 ? -40.237 11.297 7.880 1.00 28.42 407 ARG A C 1
ATOM 3294 O O . ARG A 1 407 ? -39.734 10.904 8.919 1.00 28.42 407 ARG A O 1
ATOM 3301 N N . ASN A 1 408 ? -39.618 11.311 6.706 1.00 28.11 408 ASN A N 1
ATOM 3302 C CA . ASN A 1 408 ? -38.270 10.854 6.365 1.00 28.11 408 ASN A CA 1
ATOM 3303 C C . ASN A 1 408 ? -37.144 11.357 7.313 1.00 28.11 408 ASN A C 1
ATOM 3305 O O . ASN A 1 408 ? -36.863 12.561 7.300 1.00 28.11 408 ASN A O 1
ATOM 3309 N N . PRO A 1 409 ? -36.435 10.463 8.041 1.00 29.94 409 PRO A N 1
ATOM 3310 C CA . PRO A 1 409 ? -35.204 10.776 8.767 1.00 29.94 409 PRO A CA 1
ATOM 3311 C C . PRO A 1 409 ? -33.934 10.086 8.209 1.00 29.94 409 PRO A C 1
ATOM 3313 O O . PRO A 1 409 ? -32.904 10.081 8.881 1.00 29.94 409 PRO A O 1
ATOM 3316 N N . PHE A 1 410 ? -33.924 9.579 6.967 1.00 26.88 410 PHE A N 1
ATOM 3317 C CA . PHE A 1 410 ? -32.734 8.946 6.367 1.00 26.88 410 PHE A CA 1
ATOM 3318 C C . PHE A 1 410 ? -31.938 9.888 5.466 1.00 26.88 410 PHE A C 1
ATOM 3320 O O . PHE A 1 410 ? -32.030 9.837 4.245 1.00 26.88 410 PHE A O 1
ATOM 3327 N N . PHE A 1 411 ? -31.079 10.715 6.062 1.00 30.08 411 PHE A N 1
ATOM 3328 C CA . PHE A 1 411 ? -29.932 11.280 5.344 1.00 30.08 411 PHE A CA 1
ATOM 3329 C C . PHE A 1 411 ? -28.793 11.588 6.330 1.00 30.08 411 PHE A C 1
ATOM 3331 O O . PHE A 1 411 ? -28.775 12.648 6.966 1.00 30.08 411 PHE A O 1
ATOM 3338 N N . ARG A 1 412 ? -27.822 10.673 6.453 1.00 31.02 412 ARG A N 1
ATOM 3339 C CA . ARG A 1 412 ? -26.563 10.919 7.177 1.00 31.02 412 ARG A CA 1
ATOM 3340 C C . ARG A 1 412 ? -25.752 11.988 6.428 1.00 31.02 412 ARG A C 1
ATOM 3342 O O . ARG A 1 412 ? -25.395 11.792 5.274 1.00 31.02 412 ARG A O 1
ATOM 3349 N N . PHE A 1 413 ? -25.486 13.117 7.085 1.00 34.69 413 PHE A N 1
ATOM 3350 C CA . PHE A 1 413 ? -24.674 14.220 6.551 1.00 34.69 413 PHE A CA 1
ATOM 3351 C C . PHE A 1 413 ? -23.169 13.915 6.635 1.00 34.69 413 PHE A C 1
ATOM 3353 O O . PHE A 1 413 ? -22.722 13.417 7.677 1.00 34.69 413 PHE A O 1
ATOM 3360 N N . SER A 1 414 ? -22.378 14.314 5.628 1.00 50.53 414 SER A N 1
ATOM 3361 C CA . SER A 1 414 ? -20.913 14.404 5.789 1.00 50.53 414 SER A CA 1
ATOM 3362 C C . SER A 1 414 ? -20.543 15.457 6.849 1.00 50.53 414 SER A C 1
ATOM 3364 O O . SER A 1 414 ? -21.345 16.336 7.188 1.00 50.53 414 SER A O 1
ATOM 3366 N N . SER A 1 415 ? -19.333 15.386 7.409 1.00 50.44 415 SER A N 1
ATOM 3367 C CA . SER A 1 415 ? -18.808 16.388 8.352 1.00 50.44 415 SER A CA 1
ATOM 3368 C C . SER A 1 415 ? -18.852 17.811 7.776 1.00 50.44 415 SER A C 1
ATOM 3370 O O . SER A 1 415 ? -19.166 18.755 8.503 1.00 50.44 415 SER A O 1
ATOM 3372 N N . GLU A 1 416 ? -18.654 17.972 6.465 1.00 48.75 416 GLU A N 1
ATOM 3373 C CA . GLU A 1 416 ? -18.746 19.272 5.791 1.00 48.75 416 GLU A CA 1
ATOM 3374 C C . GLU A 1 416 ? -20.188 19.747 5.582 1.00 48.75 416 GLU A C 1
ATOM 3376 O O . GLU A 1 416 ? -20.468 20.936 5.712 1.00 48.75 416 GLU A O 1
ATOM 3381 N N . GLU A 1 417 ? -21.134 18.841 5.324 1.00 51.00 417 GLU A N 1
ATOM 3382 C CA . GLU A 1 417 ? -22.556 19.189 5.201 1.00 51.00 417 GLU A CA 1
ATOM 3383 C C . GLU A 1 417 ? -23.147 19.649 6.547 1.00 51.00 417 GLU A C 1
ATOM 3385 O O . GLU A 1 417 ? -24.035 20.507 6.587 1.00 51.00 417 GLU A O 1
ATOM 3390 N N . LYS A 1 418 ? -22.612 19.141 7.668 1.00 59.22 418 LYS A N 1
ATOM 3391 C CA . LYS A 1 418 ? -22.940 19.616 9.024 1.00 59.22 418 LYS A CA 1
ATOM 3392 C C . LYS A 1 418 ? -22.390 21.019 9.291 1.00 59.22 418 LYS A C 1
ATOM 3394 O O . LYS A 1 418 ? -23.102 21.845 9.865 1.00 59.22 418 LYS A O 1
ATOM 3399 N N . GLU A 1 419 ? -21.160 21.300 8.860 1.00 61.06 419 GLU A N 1
ATOM 3400 C CA . GLU A 1 419 ? -20.534 22.628 8.950 1.00 61.06 419 GLU A CA 1
ATOM 3401 C C . GLU A 1 419 ? -21.302 23.668 8.119 1.00 61.06 419 GLU A C 1
ATOM 3403 O O . GLU A 1 419 ? -21.665 24.739 8.609 1.00 61.06 419 GLU A O 1
ATOM 3408 N N . LEU A 1 420 ? -21.635 23.300 6.881 1.00 56.16 420 LEU A N 1
ATOM 3409 C CA . LEU A 1 420 ? -22.448 24.069 5.940 1.00 56.16 420 LEU A CA 1
ATOM 3410 C C . LEU A 1 420 ? -23.821 24.403 6.524 1.00 56.16 420 LEU A C 1
ATOM 3412 O O . LEU A 1 420 ? -24.217 25.569 6.565 1.00 56.16 420 LEU A O 1
ATOM 3416 N N . ALA A 1 421 ? -24.516 23.400 7.063 1.00 58.88 421 ALA A N 1
ATOM 3417 C CA . ALA A 1 421 ? -25.806 23.592 7.711 1.00 58.88 421 ALA A CA 1
ATOM 3418 C C . ALA A 1 421 ? -25.727 24.515 8.938 1.00 58.88 421 ALA A C 1
ATOM 3420 O O . ALA A 1 421 ? -26.685 25.241 9.210 1.00 58.88 421 ALA A O 1
ATOM 3421 N N . ARG A 1 422 ? -24.610 24.505 9.679 1.00 67.94 422 ARG A N 1
ATOM 3422 C CA . ARG A 1 422 ? -24.405 25.385 10.838 1.00 67.94 422 ARG A CA 1
ATOM 3423 C C . ARG A 1 422 ? -24.199 26.838 10.413 1.00 67.94 422 ARG A C 1
ATOM 3425 O O . ARG A 1 422 ? -24.847 27.721 10.969 1.00 67.94 422 ARG A O 1
ATOM 3432 N N . LYS A 1 423 ? -23.360 27.082 9.403 1.00 65.94 423 LYS A N 1
ATOM 3433 C CA . LYS A 1 423 ? -23.086 28.433 8.883 1.00 65.94 423 LYS A CA 1
ATOM 3434 C C . LYS A 1 423 ? -24.309 29.060 8.219 1.00 65.94 423 LYS A C 1
ATOM 3436 O O . LYS A 1 423 ? -24.663 30.190 8.539 1.00 65.94 423 LYS A O 1
ATOM 3441 N N . ILE A 1 424 ? -25.023 28.300 7.389 1.00 64.44 424 ILE A N 1
ATOM 3442 C CA . ILE A 1 424 ? -26.282 28.756 6.778 1.00 64.44 424 ILE A CA 1
ATOM 3443 C C . ILE A 1 424 ? -27.314 29.089 7.855 1.00 64.44 424 ILE A C 1
ATOM 3445 O O . ILE A 1 424 ? -27.981 30.113 7.765 1.00 64.44 424 ILE A O 1
ATOM 3449 N N . ARG A 1 425 ? -27.422 28.270 8.910 1.00 67.06 425 ARG A N 1
ATOM 3450 C CA . ARG A 1 425 ? -28.328 28.553 10.032 1.00 67.06 425 ARG A CA 1
ATOM 3451 C C . ARG A 1 425 ? -28.005 29.892 10.697 1.00 67.06 425 ARG A C 1
ATOM 3453 O O . ARG A 1 425 ? -28.924 30.660 10.960 1.00 67.06 425 ARG A O 1
ATOM 3460 N N . ALA A 1 426 ? -26.727 30.175 10.941 1.00 71.56 426 ALA A N 1
ATOM 3461 C CA . ALA A 1 426 ? -26.299 31.445 11.521 1.00 71.56 426 ALA A CA 1
ATOM 3462 C C . ALA A 1 426 ? -26.638 32.641 10.610 1.00 71.56 426 ALA A C 1
ATOM 3464 O O . ALA A 1 426 ? -27.149 33.652 11.088 1.00 71.56 426 ALA A O 1
ATOM 3465 N N . ILE A 1 427 ? -26.427 32.514 9.296 1.00 68.50 427 ILE A N 1
ATOM 3466 C CA . ILE A 1 427 ? -26.770 33.558 8.317 1.00 68.50 427 ILE A CA 1
ATOM 3467 C C . ILE A 1 427 ? -28.290 33.784 8.269 1.00 68.50 427 ILE A C 1
ATOM 3469 O O . ILE A 1 427 ? -28.740 34.916 8.429 1.00 68.50 427 ILE A O 1
ATOM 3473 N N . LEU A 1 428 ? -29.090 32.717 8.173 1.00 64.00 428 LEU A N 1
ATOM 3474 C CA . LEU A 1 428 ? -30.557 32.793 8.164 1.00 64.00 428 LEU A CA 1
ATOM 3475 C C . LEU A 1 428 ? -31.120 33.444 9.432 1.00 64.00 428 LEU A C 1
ATOM 3477 O O . LEU A 1 428 ? -32.069 34.224 9.365 1.00 64.00 428 LEU A O 1
ATOM 3481 N N . GLN A 1 429 ? -30.532 33.152 10.594 1.00 70.44 429 GLN A N 1
ATOM 3482 C CA . GLN A 1 429 ? -30.929 33.781 11.853 1.00 70.44 429 GLN A CA 1
ATOM 3483 C C . GLN A 1 429 ? -30.625 35.284 11.870 1.00 70.44 429 GLN A C 1
ATOM 3485 O O . GLN A 1 429 ? -31.451 36.053 12.365 1.00 70.44 429 GLN A O 1
ATOM 3490 N N . ARG A 1 430 ? -29.489 35.715 11.303 1.00 74.88 430 ARG A N 1
ATOM 3491 C CA . ARG A 1 430 ? -29.153 37.142 11.154 1.00 74.88 430 ARG A CA 1
ATOM 3492 C C . ARG A 1 430 ? -30.102 37.849 10.184 1.00 74.88 430 ARG A C 1
ATOM 3494 O O . ARG A 1 430 ? -30.649 38.887 10.542 1.00 74.88 430 ARG A O 1
ATOM 3501 N N . MET A 1 431 ? -30.378 37.252 9.023 1.00 67.50 431 MET A N 1
ATOM 3502 C CA . MET A 1 431 ? -31.317 37.805 8.035 1.00 67.50 431 MET A CA 1
ATOM 3503 C C . MET A 1 431 ? -32.734 37.939 8.608 1.00 67.50 431 MET A C 1
ATOM 3505 O O . MET A 1 431 ? -33.366 38.986 8.468 1.00 67.50 431 MET A O 1
ATOM 3509 N N . LYS A 1 432 ? -33.217 36.913 9.326 1.00 66.69 432 LYS A N 1
ATOM 3510 C CA . LYS A 1 432 ? -34.527 36.946 9.991 1.00 66.69 432 LYS A CA 1
ATOM 3511 C C . LYS A 1 432 ? -34.589 38.042 11.056 1.00 66.69 432 LYS A C 1
ATOM 3513 O O . LYS A 1 432 ? -35.579 38.764 11.111 1.00 66.69 432 LYS A O 1
ATOM 3518 N N . ARG A 1 433 ? -33.533 38.213 11.857 1.00 71.00 433 ARG A N 1
ATOM 3519 C CA . ARG A 1 433 ? -33.463 39.272 12.874 1.00 71.00 433 ARG A CA 1
ATOM 3520 C C . ARG A 1 433 ? -33.493 40.671 12.250 1.00 71.00 433 ARG A C 1
ATOM 3522 O O . ARG A 1 433 ? -34.363 41.446 12.625 1.00 71.00 433 ARG A O 1
ATOM 3529 N N . LYS A 1 434 ? -32.666 40.931 11.226 1.00 71.12 434 LYS A N 1
ATOM 3530 C CA . LYS A 1 434 ? -32.688 42.188 10.451 1.00 71.12 434 LYS A CA 1
ATOM 3531 C C . LYS A 1 434 ? -34.081 42.482 9.878 1.00 71.12 434 LYS A C 1
ATOM 3533 O O . LYS A 1 434 ? -34.555 43.610 9.946 1.00 71.12 434 LYS A O 1
ATOM 3538 N N . SER A 1 435 ? -34.769 41.462 9.352 1.00 64.75 435 SER A N 1
ATOM 3539 C CA . SER A 1 435 ? -36.126 41.630 8.810 1.00 64.75 435 SER A CA 1
ATOM 3540 C C . SER A 1 435 ? -37.178 41.973 9.875 1.00 64.75 435 SER A C 1
ATOM 3542 O O . SER A 1 435 ? -38.106 42.724 9.587 1.00 64.75 435 SER A O 1
ATOM 3544 N N . ILE A 1 436 ? -37.028 41.449 11.098 1.00 65.94 436 ILE A N 1
ATOM 3545 C CA . ILE A 1 436 ? -37.930 41.722 12.227 1.00 65.94 436 ILE A CA 1
ATOM 3546 C C . ILE A 1 436 ? -37.659 43.118 12.799 1.00 65.94 436 ILE A C 1
ATOM 3548 O O . ILE A 1 436 ? -38.603 43.879 12.961 1.00 65.94 436 ILE A O 1
ATOM 3552 N N . GLU A 1 437 ? -36.393 43.483 13.022 1.00 66.56 437 GLU A N 1
ATOM 3553 C CA . GLU A 1 437 ? -35.996 44.807 13.532 1.00 66.56 437 GLU A CA 1
ATOM 3554 C C . GLU A 1 437 ? -36.501 45.938 12.621 1.00 66.56 437 GLU A C 1
ATOM 3556 O O . GLU A 1 437 ? -37.115 46.894 13.090 1.00 66.56 437 GLU A O 1
ATOM 3561 N N . ILE A 1 438 ? -36.348 45.787 11.300 1.00 63.41 438 ILE A N 1
ATOM 3562 C CA . ILE A 1 438 ? -36.839 46.771 10.325 1.00 63.41 438 ILE A CA 1
ATOM 3563 C C . ILE A 1 438 ? -38.373 46.794 10.279 1.00 63.41 438 ILE A C 1
ATOM 3565 O O . ILE A 1 438 ? -38.960 47.865 10.116 1.00 63.41 438 ILE A O 1
ATOM 3569 N N . ALA A 1 439 ? -39.048 45.649 10.430 1.00 61.25 439 ALA A N 1
ATOM 3570 C CA . ALA A 1 439 ? -40.509 45.606 10.507 1.00 61.25 439 ALA A CA 1
ATOM 3571 C C . ALA A 1 439 ? -41.033 46.312 11.770 1.00 61.25 439 ALA A C 1
ATOM 3573 O O . ALA A 1 439 ? -42.018 47.041 11.691 1.00 61.25 439 ALA A O 1
ATOM 3574 N N . GLU A 1 440 ? -40.358 46.156 12.909 1.00 62.94 440 GLU A N 1
ATOM 3575 C CA . GLU A 1 440 ? -40.697 46.826 14.169 1.00 62.94 440 GLU A CA 1
ATOM 3576 C C . GLU A 1 440 ? -40.427 48.340 14.122 1.00 62.94 440 GLU A C 1
ATOM 3578 O O . GLU A 1 440 ? -41.255 49.119 14.599 1.00 62.94 440 GLU A O 1
ATOM 3583 N N . GLU A 1 441 ? -39.336 48.782 13.485 1.00 58.56 441 GLU A N 1
ATOM 3584 C CA . GLU A 1 441 ? -39.083 50.206 13.203 1.00 58.56 441 GLU A CA 1
ATOM 3585 C C . GLU A 1 441 ? -40.121 50.795 12.238 1.00 58.56 441 GLU A C 1
ATOM 3587 O O . GLU A 1 441 ? -40.638 51.887 12.469 1.00 58.56 441 GLU A O 1
ATOM 3592 N N . SER A 1 442 ? -40.499 50.056 11.191 1.00 56.94 442 SER A N 1
ATOM 3593 C CA . SER A 1 442 ? -41.497 50.500 10.203 1.00 56.94 442 SER A CA 1
ATOM 3594 C C . SER A 1 442 ? -42.906 50.624 10.798 1.00 56.94 442 SER A C 1
ATOM 3596 O O . SER A 1 442 ? -43.696 51.456 10.355 1.00 56.94 442 SER A O 1
ATOM 3598 N N . VAL A 1 443 ? -43.230 49.817 11.815 1.00 54.78 443 VAL A N 1
ATOM 3599 C CA . VAL A 1 443 ? -44.485 49.916 12.581 1.00 54.78 443 VAL A CA 1
ATOM 3600 C C . VAL A 1 443 ? -44.482 51.136 13.513 1.00 54.78 443 VAL A C 1
ATOM 3602 O O . VAL A 1 443 ? -45.545 51.706 13.756 1.00 54.78 443 VAL A O 1
ATOM 3605 N N . ARG A 1 444 ? -43.313 51.572 14.005 1.00 56.34 444 ARG A N 1
ATOM 3606 C CA . ARG A 1 444 ? -43.179 52.767 14.858 1.00 56.34 444 ARG A CA 1
ATOM 3607 C C . ARG A 1 444 ? -43.224 54.086 14.076 1.00 56.34 444 ARG A C 1
ATOM 3609 O O . ARG A 1 444 ? -43.750 55.054 14.612 1.00 56.34 444 ARG A O 1
ATOM 3616 N N . ASP A 1 445 ? -42.743 54.116 12.830 1.00 53.22 445 ASP A N 1
ATOM 3617 C CA . ASP A 1 445 ? -42.433 55.363 12.103 1.00 53.22 445 ASP A CA 1
ATOM 3618 C C . ASP A 1 445 ? -43.240 55.604 10.802 1.00 53.22 445 ASP A C 1
ATOM 3620 O O . ASP A 1 445 ? -42.742 56.216 9.859 1.00 53.22 445 ASP A O 1
ATOM 3624 N N . ASN A 1 446 ? -44.528 55.220 10.784 1.00 50.28 446 ASN A N 1
ATOM 3625 C CA . ASN A 1 446 ? -45.519 55.406 9.695 1.00 50.28 446 ASN A CA 1
ATOM 3626 C C . ASN A 1 446 ? -45.584 54.224 8.683 1.00 50.28 446 ASN A C 1
ATOM 3628 O O . ASN A 1 446 ? -44.639 54.000 7.923 1.00 50.28 446 ASN A O 1
ATOM 3632 N N . PRO A 1 447 ? -46.724 53.503 8.582 1.00 48.75 447 PRO A N 1
ATOM 3633 C CA . PRO A 1 447 ? -46.832 52.194 7.912 1.00 48.75 447 PRO A CA 1
ATOM 3634 C C . PRO A 1 447 ? -46.730 52.180 6.371 1.00 48.75 447 PRO A C 1
ATOM 3636 O O . PRO A 1 447 ? -46.996 51.150 5.756 1.00 48.75 447 PRO A O 1
ATOM 3639 N N . LEU A 1 448 ? -46.360 53.286 5.714 1.00 45.41 448 LEU A N 1
ATOM 3640 C CA . LEU A 1 448 ? -46.405 53.416 4.246 1.00 45.41 448 LEU A CA 1
ATOM 3641 C C . LEU A 1 448 ? -45.042 53.497 3.538 1.00 45.41 448 LEU A C 1
ATOM 3643 O O . LEU A 1 448 ? -45.005 53.646 2.317 1.00 45.41 448 LEU A O 1
ATOM 3647 N N . LYS A 1 449 ? -43.913 53.349 4.241 1.00 49.38 449 LYS A N 1
ATOM 3648 C CA . LYS A 1 449 ? -42.604 53.180 3.585 1.00 49.38 449 LYS A CA 1
ATOM 3649 C C . LYS A 1 449 ? -42.132 51.738 3.707 1.00 49.38 449 LYS A C 1
ATOM 3651 O O . LYS A 1 449 ? -41.472 51.371 4.670 1.00 49.38 449 LYS A O 1
ATOM 3656 N N . HIS A 1 450 ? -42.426 50.931 2.690 1.00 48.78 450 HIS A N 1
ATOM 3657 C CA . HIS A 1 450 ? -41.777 49.635 2.514 1.00 48.78 450 HIS A CA 1
ATOM 3658 C C . HIS A 1 450 ? -40.278 49.878 2.256 1.00 48.78 450 HIS A C 1
ATOM 3660 O O . HIS A 1 450 ? -39.869 50.162 1.132 1.00 48.78 450 HIS A O 1
ATOM 3666 N N . ARG A 1 451 ? -39.444 49.831 3.301 1.00 53.69 451 ARG A N 1
ATOM 3667 C CA . ARG A 1 451 ? -37.990 49.742 3.128 1.00 53.69 451 ARG A CA 1
ATOM 3668 C C . ARG A 1 451 ? -37.670 48.325 2.660 1.00 53.69 451 ARG A C 1
ATOM 3670 O O . ARG A 1 451 ? -37.971 47.359 3.358 1.00 53.69 451 ARG A O 1
ATOM 3677 N N . SER A 1 452 ? -37.103 48.196 1.464 1.00 54.12 452 SER A N 1
ATOM 3678 C CA . SER A 1 452 ? -36.489 46.944 1.020 1.00 54.12 452 SER A CA 1
ATOM 3679 C C . SER A 1 452 ? -35.297 46.645 1.924 1.00 54.12 452 SER A C 1
ATOM 3681 O O . SER A 1 452 ? -34.451 47.517 2.125 1.00 54.12 452 SER A O 1
ATOM 3683 N N . VAL A 1 453 ? -35.241 45.438 2.480 1.00 59.19 453 VAL A N 1
ATOM 3684 C CA . VAL A 1 453 ? -34.095 45.009 3.286 1.00 59.19 453 VAL A CA 1
ATOM 3685 C C . VAL A 1 453 ? -32.944 44.673 2.342 1.00 59.19 453 VAL A C 1
ATOM 3687 O O . VAL A 1 453 ? -33.118 43.865 1.431 1.00 59.19 453 VAL A O 1
ATOM 3690 N N . ASP A 1 454 ? -31.796 45.318 2.543 1.00 63.59 454 ASP A N 1
ATOM 3691 C CA . ASP A 1 454 ? -30.564 45.024 1.811 1.00 63.59 454 ASP A CA 1
ATOM 3692 C C . ASP A 1 454 ? -29.830 43.860 2.493 1.00 63.59 454 ASP A C 1
ATOM 3694 O O . ASP A 1 454 ? -29.458 43.949 3.667 1.00 63.59 454 ASP A O 1
ATOM 3698 N N . PHE A 1 455 ? -29.668 42.759 1.758 1.00 65.50 455 PHE A N 1
ATOM 3699 C CA . PHE A 1 455 ? -28.982 41.541 2.198 1.00 65.50 455 PHE A CA 1
ATOM 3700 C C . PHE A 1 455 ? -27.691 41.275 1.411 1.00 65.50 455 PHE A C 1
ATOM 3702 O O . PHE A 1 455 ? -27.162 40.166 1.449 1.00 65.50 455 PHE A O 1
ATOM 3709 N N . SER A 1 456 ? -27.181 42.264 0.676 1.00 66.38 456 SER A N 1
ATOM 3710 C CA . SER A 1 456 ? -26.065 42.082 -0.258 1.00 66.38 456 SER A CA 1
ATOM 3711 C C . SER A 1 456 ? -24.792 41.517 0.392 1.00 66.38 456 SER A C 1
ATOM 3713 O O . SER A 1 456 ? -24.093 40.713 -0.225 1.00 66.38 456 SER A O 1
ATOM 3715 N N . GLU A 1 457 ? -24.499 41.865 1.649 1.00 72.69 457 GLU A N 1
ATOM 3716 C CA . GLU A 1 457 ? -23.365 41.300 2.393 1.00 72.69 457 GLU A CA 1
ATOM 3717 C C . GLU A 1 457 ? -23.563 39.815 2.731 1.00 72.69 457 GLU A C 1
ATOM 3719 O O . GLU A 1 457 ? -22.658 39.004 2.506 1.00 72.69 457 GLU A O 1
ATOM 3724 N N . GLU A 1 458 ? -24.745 39.432 3.227 1.00 69.88 458 GLU A N 1
ATOM 3725 C CA . GLU A 1 458 ? -25.091 38.034 3.495 1.00 69.88 458 GLU A CA 1
ATOM 3726 C C . GLU A 1 458 ? -25.128 37.196 2.210 1.00 69.88 458 GLU A C 1
ATOM 3728 O O . GLU A 1 458 ? -24.649 36.061 2.199 1.00 69.88 458 GLU A O 1
ATOM 3733 N N . GLU A 1 459 ? -25.623 37.761 1.108 1.00 63.75 459 GLU A N 1
ATOM 3734 C CA . GLU A 1 459 ? -25.628 37.129 -0.214 1.00 63.75 459 GLU A CA 1
ATOM 3735 C C . GLU A 1 459 ? -24.203 36.881 -0.735 1.00 63.75 459 GLU A C 1
ATOM 3737 O O . GLU A 1 459 ? -23.918 35.808 -1.273 1.00 63.75 459 GLU A O 1
ATOM 3742 N N . GLN A 1 460 ? -23.277 37.826 -0.532 1.00 68.06 460 GLN A N 1
ATOM 3743 C CA . GLN A 1 460 ? -21.861 37.651 -0.875 1.00 68.06 460 GLN A CA 1
ATOM 3744 C C . GLN A 1 460 ? -21.161 36.622 0.022 1.00 68.06 460 GLN A C 1
ATOM 3746 O O . GLN A 1 460 ? -20.284 35.890 -0.441 1.00 68.06 460 GLN A O 1
ATOM 3751 N N . GLU A 1 461 ? -21.518 36.551 1.305 1.00 70.88 461 GLU A N 1
ATOM 3752 C CA . GLU A 1 461 ? -21.001 35.538 2.230 1.00 70.88 461 GLU A CA 1
ATOM 3753 C C . GLU A 1 461 ? -21.462 34.128 1.830 1.00 70.88 461 GLU A C 1
ATOM 3755 O O . GLU A 1 461 ? -20.643 33.205 1.781 1.00 70.88 461 GLU A O 1
ATOM 3760 N N . ILE A 1 462 ? -22.736 33.980 1.452 1.00 67.31 462 ILE A N 1
ATOM 3761 C CA . ILE A 1 462 ? -23.294 32.738 0.904 1.00 67.31 462 ILE A CA 1
ATOM 3762 C C . ILE A 1 462 ? -22.566 32.360 -0.392 1.00 67.31 462 ILE A C 1
ATOM 3764 O O . ILE A 1 462 ? -22.089 31.233 -0.506 1.00 67.31 462 ILE A O 1
ATOM 3768 N N . ALA A 1 463 ? -22.404 33.291 -1.336 1.00 64.38 463 ALA A N 1
ATOM 3769 C CA . ALA A 1 463 ? -21.730 33.033 -2.610 1.00 64.38 463 ALA A CA 1
ATOM 3770 C C . ALA A 1 463 ? -20.268 32.577 -2.431 1.00 64.38 463 ALA A C 1
ATOM 3772 O O . ALA A 1 463 ? -19.880 31.540 -2.968 1.00 64.38 463 ALA A O 1
ATOM 3773 N N . ARG A 1 464 ? -19.476 33.275 -1.601 1.00 68.19 464 ARG A N 1
ATOM 3774 C CA . ARG A 1 464 ? -18.074 32.899 -1.315 1.00 68.19 464 ARG A CA 1
ATOM 3775 C C . ARG A 1 464 ? -17.952 31.512 -0.690 1.00 68.19 464 ARG A C 1
ATOM 3777 O O . ARG A 1 464 ? -16.995 30.784 -0.947 1.00 68.19 464 ARG A O 1
ATOM 3784 N N . PHE A 1 465 ? -18.909 31.141 0.153 1.00 66.12 465 PHE A N 1
ATOM 3785 C CA . PHE A 1 465 ? -18.919 29.825 0.777 1.00 66.12 465 PHE A CA 1
ATOM 3786 C C . PHE A 1 465 ? -19.321 28.718 -0.209 1.00 66.12 465 PHE A C 1
ATOM 3788 O O . PHE A 1 465 ? -18.730 27.635 -0.210 1.00 66.12 465 PHE A O 1
ATOM 3795 N N . LEU A 1 466 ? -20.282 29.013 -1.084 1.00 62.28 466 LEU A N 1
ATOM 3796 C CA . LEU A 1 466 ? -20.728 28.136 -2.164 1.00 62.28 466 LEU A CA 1
ATOM 3797 C C . LEU A 1 466 ? -19.649 27.875 -3.215 1.00 62.28 466 LEU A C 1
ATOM 3799 O O . LEU A 1 466 ? -19.570 26.752 -3.715 1.00 62.28 466 LEU A O 1
ATOM 3803 N N . ASP A 1 467 ? -18.780 28.851 -3.481 1.00 62.91 467 ASP A N 1
ATOM 3804 C CA . ASP A 1 467 ? -17.619 28.695 -4.362 1.00 62.91 467 ASP A CA 1
ATOM 3805 C C . ASP A 1 467 ? -16.720 27.544 -3.902 1.00 62.91 467 ASP A C 1
ATOM 3807 O O . ASP A 1 467 ? -16.445 26.621 -4.671 1.00 62.91 467 ASP A O 1
ATOM 3811 N N . GLY A 1 468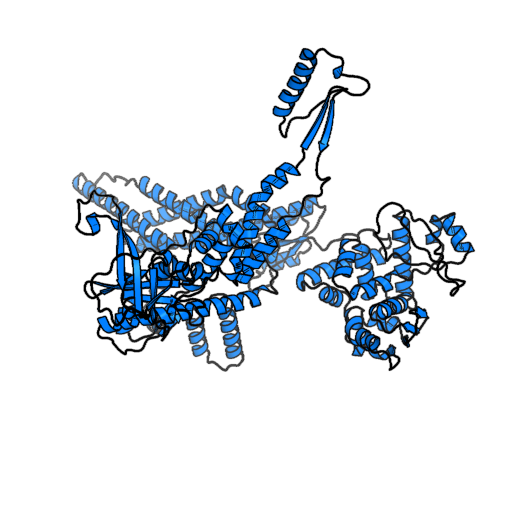 ? -16.327 27.526 -2.625 1.00 63.09 468 GLY A N 1
ATOM 3812 C CA . GLY A 1 468 ? -15.457 26.477 -2.083 1.00 63.09 468 GLY A CA 1
ATOM 3813 C C . GLY A 1 468 ? -16.079 25.076 -2.130 1.00 63.09 468 GLY A C 1
ATOM 3814 O O . GLY A 1 468 ? -15.380 24.088 -2.367 1.00 63.09 468 GLY A O 1
ATOM 3815 N N . PHE A 1 469 ? -17.397 24.981 -1.944 1.00 63.72 469 PHE A N 1
ATOM 3816 C CA . PHE A 1 469 ? -18.131 23.718 -2.018 1.00 63.72 469 PHE A CA 1
ATOM 3817 C C . PHE A 1 469 ? -18.291 23.224 -3.460 1.00 63.72 469 PHE A C 1
ATOM 3819 O O . PHE A 1 469 ? -17.997 22.065 -3.752 1.00 63.72 469 PHE A O 1
ATOM 3826 N N . THR A 1 470 ? -18.716 24.102 -4.370 1.00 60.59 470 THR A N 1
ATOM 3827 C CA . THR A 1 470 ? -18.955 23.765 -5.779 1.00 60.59 470 THR A CA 1
ATOM 3828 C C . THR A 1 470 ? -17.667 23.334 -6.464 1.00 60.59 470 THR A C 1
ATOM 3830 O O . THR A 1 470 ? -17.660 22.342 -7.188 1.00 60.59 470 THR A O 1
ATOM 3833 N N . ILE A 1 471 ? -16.560 24.022 -6.174 1.00 61.53 471 ILE A N 1
ATOM 3834 C CA . ILE A 1 471 ? -15.227 23.657 -6.658 1.00 61.53 471 ILE A CA 1
ATOM 3835 C C . ILE A 1 471 ? -14.854 22.245 -6.185 1.00 61.53 471 ILE A C 1
ATOM 3837 O O . ILE A 1 471 ? -14.408 21.422 -6.982 1.00 61.53 471 ILE A O 1
ATOM 3841 N N . ARG A 1 472 ? -15.097 21.919 -4.912 1.00 64.19 472 ARG A N 1
ATOM 3842 C CA . ARG A 1 472 ? -14.792 20.593 -4.356 1.00 64.19 472 ARG A CA 1
ATOM 3843 C C . ARG A 1 472 ? -15.674 19.490 -4.942 1.00 64.19 472 ARG A C 1
ATOM 3845 O O . ARG A 1 472 ? -15.161 18.426 -5.280 1.00 64.19 472 ARG A O 1
ATOM 3852 N N . ALA A 1 473 ? -16.976 19.733 -5.093 1.00 61.78 473 ALA A N 1
ATOM 3853 C CA . ALA A 1 473 ? -17.906 18.790 -5.717 1.00 61.78 473 ALA A CA 1
ATOM 3854 C C . ALA A 1 473 ? -17.550 18.545 -7.193 1.00 61.78 473 ALA A C 1
ATOM 3856 O O . ALA A 1 473 ? -17.535 17.403 -7.650 1.00 61.78 473 ALA A O 1
ATOM 3857 N N . TYR A 1 474 ? -17.181 19.608 -7.913 1.00 61.78 474 TYR A N 1
ATOM 3858 C CA . TYR A 1 474 ? -16.695 19.533 -9.286 1.00 61.78 474 TYR A CA 1
ATOM 3859 C C . TYR A 1 474 ? -15.425 18.679 -9.389 1.00 61.78 474 TYR A C 1
ATOM 3861 O O . TYR A 1 474 ? -15.396 17.737 -10.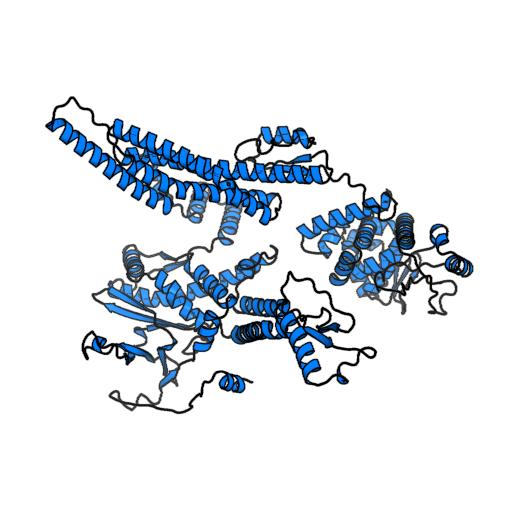178 1.00 61.78 474 TYR A O 1
ATOM 3869 N N . TYR A 1 475 ? -14.411 18.929 -8.552 1.00 58.97 475 TYR A N 1
ATOM 3870 C CA . TYR A 1 475 ? -13.178 18.134 -8.556 1.00 58.97 475 TYR A CA 1
ATOM 3871 C C . TYR A 1 475 ? -13.390 16.690 -8.086 1.00 58.97 475 TYR A C 1
ATOM 3873 O O . TYR A 1 475 ? -12.808 15.778 -8.657 1.00 58.97 475 TYR A O 1
ATOM 3881 N N . THR A 1 476 ? -14.300 16.442 -7.142 1.00 64.94 476 THR A N 1
ATOM 3882 C CA . THR A 1 476 ? -14.660 15.071 -6.733 1.00 64.94 476 THR A CA 1
ATOM 3883 C C . THR A 1 476 ? -15.308 14.300 -7.887 1.00 64.94 476 THR A C 1
ATOM 3885 O O . THR A 1 476 ? -14.982 13.137 -8.136 1.00 64.94 476 THR A O 1
ATOM 3888 N N . GLY A 1 477 ? -16.219 14.945 -8.623 1.00 60.75 477 GLY A N 1
ATOM 3889 C CA . GLY A 1 477 ? -16.814 14.381 -9.833 1.00 60.75 477 GLY A CA 1
ATOM 3890 C C . GLY A 1 477 ? -15.784 14.150 -10.934 1.00 60.75 477 GLY A C 1
ATOM 3891 O O . GLY A 1 477 ? -15.802 13.099 -11.574 1.00 60.75 477 GLY A O 1
ATOM 3892 N N . PHE A 1 478 ? -14.861 15.096 -11.108 1.00 60.88 478 PHE A N 1
ATOM 3893 C CA . PHE A 1 478 ? -13.734 14.996 -12.031 1.00 60.88 478 PHE A CA 1
ATOM 3894 C C . PHE A 1 478 ? -12.843 13.796 -11.695 1.00 60.88 478 PHE A C 1
ATOM 3896 O O . PHE A 1 478 ? -12.610 12.970 -12.567 1.00 60.88 478 PHE A O 1
ATOM 3903 N N . ASP A 1 479 ? -12.430 13.626 -10.437 1.00 62.16 479 ASP A N 1
ATOM 3904 C CA . ASP A 1 479 ? -11.562 12.526 -9.999 1.00 62.16 479 ASP A CA 1
ATOM 3905 C C . ASP A 1 479 ? -12.243 11.160 -10.149 1.00 62.16 479 ASP A C 1
ATOM 3907 O O . ASP A 1 479 ? -11.623 10.190 -10.585 1.00 62.16 479 ASP A O 1
ATOM 3911 N N . ARG A 1 480 ? -13.545 11.068 -9.843 1.00 62.78 480 ARG A N 1
ATOM 3912 C CA . ARG A 1 480 ? -14.336 9.853 -10.103 1.00 62.78 480 ARG A CA 1
ATOM 3913 C C . ARG A 1 480 ? -14.453 9.566 -11.596 1.00 62.78 480 ARG A C 1
ATOM 3915 O O . ARG A 1 480 ? -14.332 8.420 -12.009 1.00 62.78 480 ARG A O 1
ATOM 3922 N N . GLY A 1 481 ? -14.704 10.595 -12.403 1.00 57.81 481 GLY A N 1
ATOM 3923 C CA . GLY A 1 481 ? -14.729 10.476 -13.859 1.00 57.81 481 GLY A CA 1
ATOM 3924 C C . GLY A 1 481 ? -13.383 10.013 -14.407 1.00 57.81 481 GLY A C 1
ATOM 3925 O O . GLY A 1 481 ? -13.346 9.106 -15.227 1.00 57.81 481 GLY A O 1
ATOM 3926 N N . ALA A 1 482 ? -12.285 10.579 -13.908 1.00 59.44 482 ALA A N 1
ATOM 3927 C CA . ALA A 1 482 ? -10.928 10.236 -14.308 1.00 59.44 482 ALA A CA 1
ATOM 3928 C C . ALA A 1 482 ? -10.606 8.784 -13.968 1.00 59.44 482 ALA A C 1
ATOM 3930 O O . ALA A 1 482 ? -10.092 8.074 -14.822 1.00 59.44 482 ALA A O 1
ATOM 3931 N N . LYS A 1 483 ? -10.985 8.308 -12.776 1.00 60.94 483 LYS A N 1
ATOM 3932 C CA . LYS A 1 483 ? -10.845 6.895 -12.394 1.00 60.94 483 LYS A CA 1
ATOM 3933 C C . LYS A 1 483 ? -11.635 5.964 -13.312 1.00 60.94 483 LYS A C 1
ATOM 3935 O O . LYS A 1 483 ? -11.061 4.998 -13.803 1.00 60.94 483 LYS A O 1
ATOM 3940 N N . ASP A 1 484 ? -12.900 6.273 -13.592 1.00 56.28 484 ASP A N 1
ATOM 3941 C CA . ASP A 1 484 ? -13.741 5.441 -14.465 1.00 56.28 484 ASP A CA 1
ATOM 3942 C C . ASP A 1 484 ? -13.205 5.392 -15.904 1.00 56.28 484 ASP A C 1
ATOM 3944 O O . ASP A 1 484 ? -13.205 4.342 -16.543 1.00 56.28 484 ASP A O 1
ATOM 3948 N N . ILE A 1 485 ? -12.719 6.527 -16.410 1.00 54.22 485 ILE A N 1
ATOM 3949 C CA . ILE A 1 485 ? -12.106 6.633 -17.736 1.00 54.22 485 ILE A CA 1
ATOM 3950 C C . ILE A 1 485 ? -10.761 5.895 -17.772 1.00 54.22 485 ILE A C 1
ATOM 3952 O O . ILE A 1 485 ? -10.491 5.171 -18.729 1.00 54.22 485 ILE A O 1
ATOM 3956 N N . ASN A 1 486 ? -9.929 6.039 -16.737 1.00 53.50 486 ASN A N 1
ATOM 3957 C CA . ASN A 1 486 ? -8.612 5.407 -16.665 1.00 53.50 486 ASN A CA 1
ATOM 3958 C C . ASN A 1 486 ? -8.725 3.880 -16.531 1.00 53.50 486 ASN A C 1
ATOM 3960 O O . ASN A 1 486 ? -8.020 3.148 -17.220 1.00 53.50 486 ASN A O 1
ATOM 3964 N N . GLN A 1 487 ? -9.689 3.397 -15.739 1.00 49.47 487 GLN A N 1
ATOM 3965 C CA . GLN A 1 487 ? -10.004 1.972 -15.601 1.00 49.47 487 GLN A CA 1
ATOM 3966 C C . GLN A 1 487 ? -10.417 1.328 -16.931 1.00 49.47 487 GLN A C 1
ATOM 3968 O O . GLN A 1 487 ? -10.175 0.140 -17.134 1.00 49.47 487 GLN A O 1
ATOM 3973 N N . PHE A 1 488 ? -11.045 2.095 -17.824 1.00 42.09 488 PHE A N 1
ATOM 3974 C CA . PHE A 1 488 ? -11.570 1.581 -19.085 1.00 42.09 488 PHE A CA 1
ATOM 3975 C C . PHE A 1 488 ? -10.601 1.754 -20.268 1.00 42.09 488 PHE A C 1
ATOM 3977 O O . PHE A 1 488 ? -10.692 0.996 -21.230 1.00 42.09 488 PHE A O 1
ATOM 3984 N N . LEU A 1 489 ? -9.705 2.754 -20.244 1.00 47.19 489 LEU A N 1
ATOM 3985 C CA . LEU A 1 489 ? -9.006 3.210 -21.458 1.00 47.19 489 LEU A CA 1
ATOM 3986 C C . LEU A 1 489 ? -7.508 3.524 -21.325 1.00 47.19 489 LEU A C 1
ATOM 3988 O O . LEU A 1 489 ? -6.904 3.739 -22.371 1.00 47.19 489 LEU A O 1
ATOM 3992 N N . GLY A 1 490 ? -6.922 3.553 -20.119 1.00 46.41 490 GLY A N 1
ATOM 3993 C CA . GLY A 1 490 ? -5.491 3.832 -19.898 1.00 46.41 490 GLY A CA 1
ATOM 3994 C C . GLY A 1 490 ? -5.025 5.168 -20.496 1.00 46.41 490 GLY A C 1
ATOM 3995 O O . GLY A 1 490 ? -4.604 5.223 -21.650 1.00 46.41 490 GLY A O 1
ATOM 3996 N N . TYR A 1 491 ? -5.115 6.256 -19.730 1.00 51.91 491 TYR A N 1
ATOM 3997 C CA . TYR A 1 491 ? -4.699 7.594 -20.178 1.00 51.91 491 TYR A CA 1
ATOM 3998 C C . TYR A 1 491 ? -3.363 8.029 -19.570 1.00 51.91 491 TYR A C 1
ATOM 4000 O O . TYR A 1 491 ? -2.993 7.587 -18.487 1.00 51.91 491 TYR A O 1
ATOM 4008 N N . ASP A 1 492 ? -2.692 8.951 -20.265 1.00 49.69 492 ASP A N 1
ATOM 4009 C CA . ASP A 1 492 ? -1.552 9.712 -19.755 1.00 49.69 492 ASP A CA 1
ATOM 4010 C C . ASP A 1 492 ? -2.027 10.753 -18.724 1.00 49.69 492 ASP A C 1
ATOM 4012 O O . ASP A 1 492 ? -2.940 11.547 -18.989 1.00 49.69 492 ASP A O 1
ATOM 4016 N N . GLN A 1 493 ? -1.430 10.715 -17.534 1.00 51.62 493 GLN A N 1
ATOM 4017 C CA . GLN A 1 493 ? -1.799 11.531 -16.379 1.00 51.62 493 GLN A CA 1
ATOM 4018 C C . GLN A 1 493 ? -1.604 13.032 -16.663 1.00 51.62 493 GLN A C 1
ATOM 4020 O O . GLN A 1 493 ? -2.424 13.847 -16.239 1.00 51.62 493 GLN A O 1
ATOM 4025 N N . GLU A 1 494 ? -0.626 13.391 -17.499 1.00 44.72 494 GLU A N 1
ATOM 4026 C CA . GLU A 1 494 ? -0.320 14.780 -17.874 1.00 44.72 494 GLU A CA 1
ATOM 4027 C C . GLU A 1 494 ? -1.452 15.436 -18.686 1.00 44.72 494 GLU A C 1
ATOM 4029 O O . GLU A 1 494 ? -1.763 16.618 -18.517 1.00 44.72 494 GLU A O 1
ATOM 4034 N N . ALA A 1 495 ? -2.159 14.662 -19.516 1.00 50.66 495 ALA A N 1
ATOM 4035 C CA . ALA A 1 495 ? -3.318 15.148 -2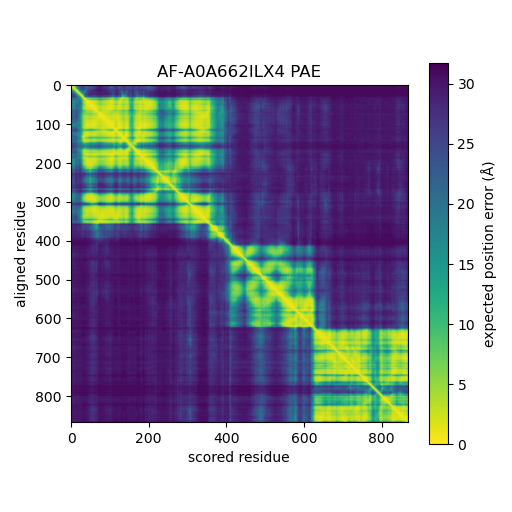0.265 1.00 50.66 495 ALA A CA 1
ATOM 4036 C C . ALA A 1 495 ? -4.546 15.379 -19.364 1.00 50.66 495 ALA A C 1
ATOM 4038 O O . ALA A 1 495 ? -5.349 16.283 -19.617 1.00 50.66 495 ALA A O 1
ATOM 4039 N N . ILE A 1 496 ? -4.696 14.573 -18.307 1.00 55.50 496 ILE A N 1
ATOM 4040 C CA . ILE A 1 496 ? -5.745 14.741 -17.290 1.00 55.50 496 ILE A CA 1
ATOM 4041 C C . ILE A 1 496 ? -5.457 15.989 -16.449 1.00 55.50 496 ILE A C 1
ATOM 4043 O O . ILE A 1 496 ? -6.377 16.765 -16.176 1.00 55.50 496 ILE A O 1
ATOM 4047 N N . ASP A 1 497 ? -4.195 16.223 -16.099 1.00 55.25 497 ASP A N 1
ATOM 4048 C CA . ASP A 1 497 ? -3.780 17.383 -15.312 1.00 55.25 497 ASP A CA 1
ATOM 4049 C C . ASP A 1 497 ? -3.908 18.698 -16.106 1.00 55.25 497 ASP A C 1
ATOM 4051 O O . ASP A 1 497 ? -4.471 19.668 -15.596 1.00 55.25 497 ASP A O 1
ATOM 4055 N N . PHE A 1 498 ? -3.594 18.709 -17.406 1.00 54.41 498 PHE A N 1
ATOM 4056 C CA . PHE A 1 498 ? -3.870 19.861 -18.282 1.00 54.41 498 PHE A CA 1
ATOM 4057 C C . PHE A 1 498 ? -5.373 20.210 -18.378 1.00 54.41 498 PHE A C 1
ATOM 4059 O O . PHE A 1 498 ? -5.769 21.381 -18.419 1.00 54.41 498 PHE A O 1
ATOM 4066 N N . LEU A 1 499 ? -6.248 19.197 -18.401 1.00 57.69 499 LEU A N 1
ATOM 4067 C CA . LEU A 1 499 ? -7.707 19.385 -18.401 1.00 57.69 499 LEU A CA 1
ATOM 4068 C C . LEU A 1 499 ? -8.249 19.857 -17.046 1.00 57.69 499 LEU A C 1
ATOM 4070 O O . LEU A 1 499 ? -9.298 20.511 -16.997 1.00 57.69 499 LEU A O 1
ATOM 4074 N N . ARG A 1 500 ? -7.547 19.537 -15.957 1.00 58.31 500 ARG A N 1
ATOM 4075 C CA . ARG A 1 500 ? -7.843 20.007 -14.601 1.00 58.31 500 ARG A CA 1
ATOM 4076 C C . ARG A 1 500 ? -7.546 21.506 -14.473 1.00 58.31 500 ARG A C 1
ATOM 4078 O O . ARG A 1 500 ? -8.380 22.236 -13.942 1.00 58.31 500 ARG A O 1
ATOM 4085 N N . GLU A 1 501 ? -6.432 21.976 -15.034 1.00 56.34 501 GLU A N 1
ATOM 4086 C CA . GLU A 1 501 ? -5.997 23.382 -14.969 1.00 56.34 501 GLU A CA 1
ATOM 4087 C C . GLU A 1 501 ? -6.873 24.339 -15.803 1.00 56.34 501 GLU A C 1
ATOM 4089 O O . GLU A 1 501 ? -7.196 25.445 -15.360 1.00 56.34 501 GLU A O 1
ATOM 4094 N N . ASN A 1 502 ? -7.355 23.905 -16.974 1.00 54.59 502 ASN A N 1
ATOM 4095 C CA . ASN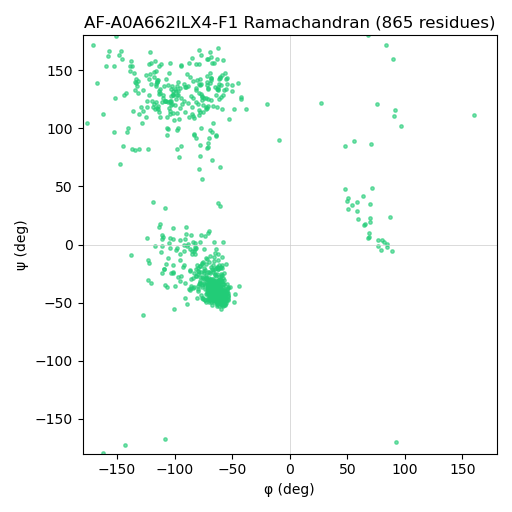 A 1 502 ? -8.126 24.760 -17.892 1.00 54.59 502 ASN A CA 1
ATOM 4096 C C . ASN A 1 502 ? -9.643 24.853 -17.607 1.00 54.59 502 ASN A C 1
ATOM 4098 O O . ASN A 1 502 ? -10.333 25.687 -18.194 1.00 54.59 502 ASN A O 1
ATOM 4102 N N . ASN A 1 503 ? -10.193 24.050 -16.689 1.00 62.16 503 ASN A N 1
ATOM 4103 C CA . ASN A 1 503 ? -11.646 23.960 -16.444 1.00 62.16 503 ASN A CA 1
ATOM 4104 C C . ASN A 1 503 ? -12.205 24.931 -15.384 1.00 62.16 503 ASN A C 1
ATOM 4106 O O . ASN A 1 503 ? -13.383 24.867 -15.014 1.00 62.16 503 ASN A O 1
ATOM 4110 N N . THR A 1 504 ? -11.393 25.877 -14.914 1.00 58.59 504 THR A N 1
ATOM 4111 C CA . THR A 1 504 ? -11.760 26.838 -13.859 1.00 58.59 504 THR A CA 1
ATOM 4112 C C . THR A 1 504 ? -12.973 27.716 -14.204 1.00 58.59 504 THR A C 1
ATOM 4114 O O . THR A 1 504 ? -13.705 28.137 -13.306 1.00 58.59 504 THR A O 1
ATOM 4117 N N . LEU A 1 505 ? -13.245 27.965 -15.490 1.00 60.31 505 LEU A N 1
ATOM 4118 C CA . LEU A 1 505 ? -14.401 28.750 -15.945 1.00 60.31 505 LEU A CA 1
ATOM 4119 C C . LEU A 1 505 ? -15.743 28.021 -15.759 1.00 60.31 505 LEU A C 1
ATOM 4121 O O . LEU A 1 505 ? -16.736 28.660 -15.401 1.00 60.31 505 LEU A O 1
ATOM 4125 N N . ILE A 1 506 ? -15.778 26.697 -15.946 1.00 64.19 506 ILE A N 1
ATOM 4126 C CA . ILE A 1 506 ? -16.995 25.882 -15.784 1.00 64.19 506 ILE A CA 1
ATOM 4127 C C . ILE A 1 506 ? -17.385 25.817 -14.305 1.00 64.19 506 ILE A C 1
ATOM 4129 O O . ILE A 1 506 ? -18.542 26.061 -13.958 1.00 64.19 506 ILE A O 1
ATOM 4133 N N . ALA A 1 507 ? -16.403 25.594 -13.426 1.00 61.25 507 ALA A N 1
ATOM 4134 C CA . ALA A 1 507 ? -16.606 25.586 -11.979 1.00 61.25 507 ALA A CA 1
ATOM 4135 C C . ALA A 1 507 ? -17.107 26.945 -11.448 1.00 61.25 507 ALA A C 1
ATOM 4137 O O . ALA A 1 507 ? -18.049 26.992 -10.656 1.00 61.25 507 ALA A O 1
ATOM 4138 N N . LYS A 1 508 ? -16.539 28.062 -11.932 1.00 62.56 508 LYS A N 1
ATOM 4139 C CA . LYS A 1 508 ? -16.961 29.423 -11.548 1.00 62.56 508 LYS A CA 1
ATOM 4140 C C . LYS A 1 508 ? -18.387 29.759 -11.992 1.00 62.56 508 LYS A C 1
ATOM 4142 O O . LYS A 1 508 ? -19.135 30.372 -11.233 1.00 62.56 508 LYS A O 1
ATOM 4147 N N . ARG A 1 509 ? -18.779 29.368 -13.210 1.00 66.62 509 ARG A N 1
ATOM 4148 C CA . ARG A 1 509 ? -20.150 29.575 -13.704 1.00 66.62 509 ARG A CA 1
ATOM 4149 C C . ARG A 1 509 ? -21.160 28.760 -12.900 1.00 66.62 509 ARG A C 1
ATOM 4151 O O . ARG A 1 509 ? -22.185 29.301 -12.500 1.00 66.62 509 ARG A O 1
ATOM 4158 N N . LEU A 1 510 ? -20.849 27.491 -12.640 1.00 67.44 510 LEU A N 1
ATOM 4159 C CA . LEU A 1 510 ? -21.717 26.609 -11.869 1.00 67.44 510 LEU A CA 1
ATOM 4160 C C . LEU A 1 510 ? -21.934 27.141 -10.451 1.00 67.44 510 LEU A C 1
ATOM 4162 O O . LEU A 1 510 ? -23.064 27.165 -9.982 1.00 67.44 510 LEU A O 1
ATOM 4166 N N . SER A 1 511 ? -20.881 27.635 -9.799 1.00 65.06 511 SER A N 1
ATOM 4167 C CA . SER A 1 511 ? -21.007 28.184 -8.449 1.00 65.06 511 SER A CA 1
ATOM 4168 C C . SER A 1 511 ? -21.958 29.383 -8.380 1.00 65.06 511 SER A C 1
ATOM 4170 O O . SER A 1 511 ? -22.801 29.469 -7.486 1.00 65.06 511 SER A O 1
ATOM 4172 N N . ARG A 1 512 ? -21.903 30.267 -9.385 1.00 67.69 512 ARG A N 1
ATOM 4173 C CA . ARG A 1 512 ? -22.827 31.400 -9.499 1.00 67.69 512 ARG A CA 1
ATOM 4174 C C . ARG A 1 512 ? -24.281 30.943 -9.641 1.00 67.69 512 ARG A C 1
ATOM 4176 O O . ARG A 1 512 ? -25.139 31.445 -8.924 1.00 67.69 512 ARG A O 1
ATOM 4183 N N . GLU A 1 513 ? -24.548 29.960 -10.503 1.00 69.44 513 GLU A N 1
ATOM 4184 C CA . GLU A 1 513 ? -25.899 29.405 -10.697 1.00 69.44 513 GLU A CA 1
ATOM 4185 C C . GLU A 1 513 ? -26.460 28.781 -9.402 1.00 69.44 513 GLU A C 1
ATOM 4187 O O . GLU A 1 513 ? -27.649 28.922 -9.103 1.00 69.44 513 GLU A O 1
ATOM 4192 N N . ILE A 1 514 ? -25.601 28.132 -8.607 1.00 67.44 514 ILE A N 1
ATOM 4193 C CA . ILE A 1 514 ? -25.964 27.536 -7.312 1.00 67.44 514 ILE A CA 1
ATOM 4194 C C . ILE A 1 514 ? -26.252 28.622 -6.273 1.00 67.44 514 ILE A C 1
ATOM 4196 O O . ILE A 1 514 ? -27.253 28.530 -5.562 1.00 67.44 514 ILE A O 1
ATOM 4200 N N . ALA A 1 515 ? -25.425 29.668 -6.207 1.00 64.94 515 ALA A N 1
ATOM 4201 C CA . ALA A 1 515 ? -25.643 30.806 -5.315 1.00 64.94 515 ALA A CA 1
ATOM 4202 C C . ALA A 1 515 ? -26.963 31.519 -5.598 1.00 64.94 515 ALA A C 1
ATOM 4204 O O . ALA A 1 515 ? -27.737 31.777 -4.678 1.00 64.94 515 ALA A O 1
ATOM 4205 N N . GLU A 1 516 ? -27.281 31.741 -6.869 1.00 69.62 516 GLU A N 1
ATOM 4206 C CA . GLU A 1 516 ? -28.562 32.317 -7.270 1.00 69.62 516 GLU A CA 1
ATOM 4207 C C . GLU A 1 516 ? -29.745 31.409 -6.898 1.00 69.62 516 GLU A C 1
ATOM 4209 O O . GLU A 1 516 ? -30.780 31.898 -6.445 1.00 69.62 516 GLU A O 1
ATOM 4214 N N . ALA A 1 517 ? -29.616 30.087 -7.056 1.00 69.88 517 ALA A N 1
ATOM 4215 C CA . ALA A 1 517 ? -30.663 29.137 -6.680 1.00 69.88 517 ALA A CA 1
ATOM 4216 C C . ALA A 1 517 ? -30.902 29.083 -5.165 1.00 69.88 517 ALA A C 1
ATOM 4218 O O . ALA A 1 517 ? -32.053 29.064 -4.729 1.00 69.88 517 ALA A O 1
ATOM 4219 N N . VAL A 1 518 ? -29.832 29.106 -4.368 1.00 67.56 518 VAL A N 1
ATOM 4220 C CA . VAL A 1 518 ? -29.914 29.152 -2.904 1.00 67.56 518 VAL A CA 1
ATOM 4221 C C . VAL A 1 518 ? -30.538 30.469 -2.441 1.00 67.56 518 VAL A C 1
ATOM 4223 O O . VAL A 1 518 ? -31.463 30.439 -1.632 1.00 67.56 518 VAL A O 1
ATOM 4226 N N . ASN A 1 519 ? -30.110 31.608 -2.992 1.00 65.12 519 ASN A N 1
ATOM 4227 C CA . ASN A 1 519 ? -30.666 32.917 -2.637 1.00 65.12 519 ASN A CA 1
ATOM 4228 C C . ASN A 1 519 ? -32.165 33.006 -2.949 1.00 65.12 519 ASN A C 1
ATOM 4230 O O . ASN A 1 519 ? -32.930 33.496 -2.119 1.00 65.12 519 ASN A O 1
ATOM 4234 N N . ARG A 1 520 ? -32.619 32.467 -4.090 1.00 74.81 520 ARG A N 1
ATOM 4235 C CA . ARG A 1 520 ? -34.054 32.417 -4.421 1.00 74.81 520 ARG A CA 1
ATOM 4236 C C . ARG A 1 520 ? -34.872 31.655 -3.377 1.00 74.81 520 ARG A C 1
ATOM 4238 O O . ARG A 1 520 ? -35.868 32.189 -2.897 1.00 74.81 520 ARG A O 1
ATOM 4245 N N . GLU A 1 521 ? -34.443 30.455 -2.984 1.00 75.56 521 GLU A N 1
ATOM 4246 C CA . GLU A 1 521 ? -35.168 29.657 -1.981 1.00 75.56 521 GLU A CA 1
ATOM 4247 C C . GLU A 1 521 ? -35.150 30.292 -0.586 1.00 75.56 521 GLU A C 1
ATOM 4249 O O . GLU A 1 521 ? -36.133 30.194 0.149 1.00 75.56 521 GLU A O 1
ATOM 4254 N N . ILE A 1 522 ? -34.054 30.963 -0.213 1.00 66.00 522 ILE A N 1
ATOM 4255 C CA . ILE A 1 522 ? -33.964 31.702 1.054 1.00 66.00 522 ILE A CA 1
ATOM 4256 C C . ILE A 1 522 ? -34.963 32.859 1.065 1.00 66.00 522 ILE A C 1
ATOM 4258 O O . ILE A 1 522 ? -35.719 33.008 2.027 1.00 66.00 522 ILE A O 1
ATOM 4262 N N . MET A 1 523 ? -35.005 33.649 -0.008 1.00 63.72 523 MET A N 1
ATOM 4263 C CA . MET A 1 523 ? -35.936 34.771 -0.123 1.00 63.72 523 MET A CA 1
ATOM 4264 C C . MET A 1 523 ? -37.389 34.295 -0.118 1.00 63.72 523 MET A C 1
ATOM 4266 O O . MET A 1 523 ? -38.227 34.880 0.567 1.00 63.72 523 MET A O 1
ATOM 4270 N N . GLU A 1 524 ? -37.686 33.187 -0.795 1.00 70.56 524 GLU A N 1
ATOM 4271 C CA . GLU A 1 524 ? -39.019 32.585 -0.796 1.00 70.56 524 GLU A CA 1
ATOM 4272 C C . GLU A 1 524 ? -39.430 32.079 0.599 1.00 70.56 524 GLU A C 1
ATOM 4274 O O . GLU A 1 524 ? -40.569 32.298 1.021 1.00 70.56 524 GLU A O 1
ATOM 4279 N N . ALA A 1 525 ? -38.502 31.485 1.358 1.00 66.50 525 ALA A N 1
ATOM 4280 C CA . ALA A 1 525 ? -38.745 31.051 2.735 1.00 66.50 525 ALA A CA 1
ATOM 4281 C C . ALA A 1 525 ? -39.012 32.233 3.685 1.00 66.50 525 ALA A C 1
ATOM 4283 O O . ALA A 1 525 ? -39.911 32.167 4.529 1.00 66.50 525 ALA A O 1
ATOM 4284 N N . ILE A 1 526 ? -38.274 33.338 3.522 1.00 64.00 526 ILE A N 1
ATOM 4285 C CA . ILE A 1 526 ? -38.476 34.576 4.290 1.00 64.00 526 ILE A CA 1
ATOM 4286 C C . ILE A 1 526 ? -39.842 35.191 3.961 1.00 64.00 526 ILE A C 1
ATOM 4288 O O . ILE A 1 526 ? -40.609 35.499 4.875 1.00 64.00 526 ILE A O 1
ATOM 4292 N N . MET A 1 527 ? -40.189 35.311 2.675 1.00 64.06 527 MET A N 1
ATOM 4293 C CA . MET A 1 527 ? -41.479 35.861 2.232 1.00 64.06 527 MET A CA 1
ATOM 4294 C C . MET A 1 527 ? -42.669 35.045 2.750 1.00 64.06 527 MET A C 1
ATOM 4296 O O . MET A 1 527 ? -43.693 35.612 3.128 1.00 64.06 527 MET A O 1
ATOM 4300 N N . ARG A 1 528 ? -42.527 33.716 2.822 1.00 68.81 528 ARG A N 1
ATOM 4301 C CA . ARG A 1 528 ? -43.552 32.804 3.354 1.00 68.81 528 ARG A CA 1
ATOM 4302 C C . ARG A 1 528 ? -43.558 32.676 4.878 1.00 68.81 528 ARG A C 1
ATOM 4304 O O . ARG A 1 528 ? -44.384 31.938 5.408 1.00 68.81 528 ARG A O 1
ATOM 4311 N N . ARG A 1 529 ? -42.683 33.402 5.587 1.00 62.88 529 ARG A N 1
ATOM 4312 C CA . ARG A 1 529 ? -42.521 33.340 7.054 1.00 62.88 529 ARG A CA 1
ATOM 4313 C C . ARG A 1 529 ? -42.270 31.918 7.569 1.00 62.88 529 ARG A C 1
ATOM 4315 O O . ARG A 1 529 ? -42.698 31.564 8.667 1.00 62.88 529 ARG A O 1
ATOM 4322 N N . GLU A 1 530 ? -41.574 31.111 6.777 1.00 68.62 530 GLU A N 1
ATOM 4323 C CA . GLU A 1 530 ? -41.250 29.731 7.127 1.00 68.62 530 GLU A CA 1
ATOM 4324 C C . GLU A 1 530 ? -40.300 29.675 8.346 1.00 68.62 530 GLU A C 1
ATOM 4326 O O . GLU A 1 530 ? -39.587 30.634 8.683 1.00 68.62 530 GLU A O 1
ATOM 4331 N N . SER A 1 531 ? -40.303 28.546 9.063 1.00 62.69 531 SER A N 1
ATOM 4332 C CA . SER A 1 531 ? -39.371 28.318 10.170 1.00 62.69 531 SER A CA 1
ATOM 4333 C C . SER A 1 531 ? -37.932 28.176 9.658 1.00 62.69 531 SER A C 1
ATOM 4335 O O . SER A 1 531 ? -37.684 27.901 8.483 1.00 62.69 531 SER A O 1
ATOM 4337 N N . VAL A 1 532 ? -36.951 28.345 10.549 1.00 59.19 532 VAL A N 1
ATOM 4338 C CA . VAL A 1 532 ? -35.525 28.222 10.189 1.00 59.19 532 VAL A CA 1
ATOM 4339 C C . VAL A 1 532 ? -35.214 26.809 9.680 1.00 59.19 532 VAL A C 1
ATOM 4341 O O . VAL A 1 532 ? -34.401 26.627 8.777 1.00 59.19 532 VAL A O 1
ATOM 4344 N N . GLU A 1 533 ? -35.898 25.804 10.216 1.00 60.81 533 GLU A N 1
ATOM 4345 C CA . GLU A 1 533 ? -35.807 24.401 9.825 1.00 60.81 533 GLU A CA 1
ATOM 4346 C C . GLU A 1 533 ? -36.389 24.161 8.426 1.00 60.81 533 GLU A C 1
ATOM 4348 O O . GLU A 1 533 ? -35.796 23.422 7.642 1.00 60.81 533 GLU A O 1
ATOM 4353 N N . GLN A 1 534 ? -37.499 24.822 8.085 1.00 63.06 534 GLN A N 1
ATOM 4354 C CA . GLN A 1 534 ? -38.120 24.741 6.759 1.00 63.06 534 GLN A CA 1
ATOM 4355 C C . GLN A 1 534 ? -37.256 25.423 5.688 1.00 63.06 534 GLN A C 1
ATOM 4357 O O . GLN A 1 534 ? -36.964 24.816 4.655 1.00 63.06 534 GLN A O 1
ATOM 4362 N N . ALA A 1 535 ? -36.746 26.625 5.976 1.00 62.06 535 ALA A N 1
ATOM 4363 C CA . ALA A 1 535 ? -35.799 27.326 5.109 1.00 62.06 535 ALA A CA 1
ATOM 4364 C C . ALA A 1 535 ? -34.517 26.501 4.891 1.00 62.06 535 ALA A C 1
ATOM 4366 O O . ALA A 1 535 ? -34.026 26.367 3.770 1.00 62.06 535 ALA A O 1
ATOM 4367 N N . ARG A 1 536 ? -34.001 25.870 5.956 1.00 62.69 536 ARG A N 1
ATOM 4368 C CA . ARG A 1 536 ? -32.838 24.975 5.890 1.00 62.69 536 ARG A CA 1
ATOM 4369 C C . ARG A 1 536 ? -33.083 23.777 4.974 1.00 62.69 536 ARG A C 1
ATOM 4371 O O . ARG A 1 536 ? -32.177 23.391 4.239 1.00 62.69 536 ARG A O 1
ATOM 4378 N N . GLU A 1 537 ? -34.271 23.184 5.014 1.00 66.25 537 GLU A N 1
ATOM 4379 C CA . GLU A 1 537 ? -34.607 22.024 4.187 1.00 66.25 537 GLU A CA 1
ATOM 4380 C C . GLU A 1 537 ? -34.749 22.392 2.700 1.00 66.25 537 GLU A C 1
ATOM 4382 O O . GLU A 1 537 ? -34.267 21.652 1.842 1.00 66.25 537 GLU A O 1
ATOM 4387 N N . ARG A 1 538 ? -35.302 23.567 2.367 1.00 67.88 538 ARG A N 1
ATOM 4388 C CA . ARG A 1 538 ? -35.309 24.082 0.981 1.00 67.88 538 ARG A CA 1
ATOM 4389 C C . ARG A 1 538 ? -33.905 24.246 0.429 1.00 67.88 538 ARG A C 1
ATOM 4391 O O . ARG A 1 538 ? -33.563 23.698 -0.618 1.00 67.88 538 ARG A O 1
ATOM 4398 N N . VAL A 1 539 ? -33.077 24.947 1.194 1.00 64.50 539 VAL A N 1
ATOM 4399 C CA . VAL A 1 539 ? -31.685 25.202 0.853 1.00 64.50 539 VAL A CA 1
ATOM 4400 C C . VAL A 1 539 ? -30.944 23.875 0.659 1.00 64.50 539 VAL A C 1
ATOM 4402 O O . VAL A 1 539 ? -30.310 23.664 -0.372 1.00 64.50 539 VAL A O 1
ATOM 4405 N N . ARG A 1 540 ? -31.116 22.910 1.571 1.00 65.75 540 ARG A N 1
ATOM 4406 C CA . ARG A 1 540 ? -30.542 21.557 1.472 1.00 65.75 540 ARG A CA 1
ATOM 4407 C C . ARG A 1 540 ? -30.927 20.815 0.185 1.00 65.75 540 ARG A C 1
ATOM 4409 O O . ARG A 1 540 ? -30.090 20.110 -0.386 1.00 65.75 540 ARG A O 1
ATOM 4416 N N . ARG A 1 541 ? -32.175 20.929 -0.271 1.00 69.75 541 ARG A N 1
ATOM 4417 C CA . ARG A 1 541 ? -32.633 20.274 -1.508 1.00 69.75 541 ARG A CA 1
ATOM 4418 C C . ARG A 1 541 ? -31.948 20.853 -2.737 1.00 69.75 541 ARG A C 1
ATOM 4420 O O . ARG A 1 541 ? -31.505 20.078 -3.584 1.00 69.75 541 ARG A O 1
ATOM 4427 N N . VAL A 1 542 ? -31.793 22.178 -2.792 1.00 66.88 542 VAL A N 1
ATOM 4428 C CA . VAL A 1 542 ? -30.985 22.841 -3.827 1.00 66.88 542 VAL A CA 1
ATOM 4429 C C . VAL A 1 542 ? -29.554 22.317 -3.767 1.00 66.88 542 VAL A C 1
ATOM 4431 O O . VAL A 1 542 ? -29.056 21.802 -4.757 1.00 66.88 542 VAL A O 1
ATOM 4434 N N . PHE A 1 543 ? -28.933 22.300 -2.588 1.00 63.12 543 PHE A N 1
ATOM 4435 C CA . PHE A 1 543 ? -27.573 21.784 -2.408 1.00 63.12 543 PHE A CA 1
ATOM 4436 C C . PHE A 1 543 ? -27.368 20.354 -2.901 1.00 63.12 543 PHE A C 1
ATOM 4438 O O . PHE A 1 543 ? -26.408 20.070 -3.615 1.00 63.12 543 PHE A O 1
ATOM 4445 N N . THR A 1 544 ? -28.265 19.447 -2.521 1.00 65.19 544 THR A N 1
ATOM 4446 C CA . THR A 1 544 ? -28.155 18.033 -2.889 1.00 65.19 544 THR A CA 1
ATOM 4447 C C . THR A 1 544 ? -28.273 17.880 -4.402 1.00 65.19 544 THR A C 1
ATOM 4449 O O . THR A 1 544 ? -27.429 17.243 -5.028 1.00 65.19 544 THR A O 1
ATOM 4452 N N . ARG A 1 545 ? -29.273 18.528 -5.011 1.00 70.50 545 ARG A N 1
ATOM 4453 C CA . ARG A 1 545 ? -29.483 18.531 -6.463 1.00 70.50 545 ARG A CA 1
ATOM 4454 C C . ARG A 1 545 ? -28.278 19.097 -7.214 1.00 70.50 545 ARG A C 1
ATOM 4456 O O . ARG A 1 545 ? -27.832 18.505 -8.195 1.00 70.50 545 ARG A O 1
ATOM 4463 N N . GLU A 1 546 ? -27.741 20.216 -6.746 1.00 65.75 546 GLU A N 1
ATOM 4464 C CA . GLU A 1 546 ? -26.643 20.903 -7.415 1.00 65.75 546 GLU A CA 1
ATOM 4465 C C . GLU A 1 546 ? -25.292 20.186 -7.231 1.00 65.75 546 GLU A C 1
ATOM 4467 O O . GLU A 1 546 ? -24.485 20.192 -8.156 1.00 65.75 546 GLU A O 1
ATOM 4472 N N . LYS A 1 547 ? -25.070 19.462 -6.121 1.00 64.56 547 LYS A N 1
ATOM 4473 C CA . LYS A 1 547 ? -23.920 18.548 -5.941 1.00 64.56 547 LYS A CA 1
ATOM 4474 C C . LYS A 1 547 ? -23.915 17.441 -7.000 1.00 64.56 547 LYS A C 1
ATOM 4476 O O . LYS A 1 547 ? -22.923 17.259 -7.701 1.00 64.56 547 LYS A O 1
ATOM 4481 N N . TRP A 1 548 ? -25.044 16.749 -7.174 1.00 65.00 548 TRP A N 1
ATOM 4482 C CA . TRP A 1 548 ? -25.197 15.716 -8.208 1.00 65.00 548 TRP A CA 1
ATOM 4483 C C . TRP A 1 548 ? -25.034 16.280 -9.623 1.00 65.00 548 TRP A C 1
ATOM 4485 O O . TRP A 1 548 ? -24.442 15.634 -10.494 1.00 65.00 548 TRP A O 1
ATOM 4495 N N . ARG A 1 549 ? -25.527 17.502 -9.857 1.00 69.25 549 ARG A N 1
ATOM 4496 C CA . ARG A 1 549 ? -25.368 18.214 -11.129 1.00 69.25 549 ARG A CA 1
ATOM 4497 C C . ARG A 1 549 ? -23.906 18.583 -11.391 1.00 69.25 549 ARG A C 1
ATOM 4499 O O . ARG A 1 549 ? -23.435 18.341 -12.498 1.00 69.25 549 ARG A O 1
ATOM 4506 N N . ALA A 1 550 ? -23.182 19.090 -10.391 1.00 63.09 550 ALA A N 1
ATOM 4507 C CA . ALA A 1 550 ? -21.760 19.420 -10.480 1.00 63.09 550 ALA A CA 1
ATOM 4508 C C . ALA A 1 550 ? -20.908 18.201 -10.837 1.00 63.09 550 ALA A C 1
ATOM 4510 O O . ALA A 1 550 ? -20.114 18.256 -11.776 1.00 63.09 550 ALA A O 1
ATOM 4511 N N . GLU A 1 551 ? -21.130 17.083 -10.143 1.00 67.69 551 GLU A N 1
ATOM 4512 C CA . GLU A 1 551 ? -20.426 15.832 -10.419 1.00 67.69 551 GLU A CA 1
ATOM 4513 C C . GLU A 1 551 ? -20.733 15.312 -11.830 1.00 67.69 551 GLU A C 1
ATOM 4515 O O . GLU A 1 551 ? -19.831 14.909 -12.564 1.00 67.69 551 GLU A O 1
ATOM 4520 N N . THR A 1 552 ? -22.001 15.369 -12.241 1.00 72.62 552 THR A N 1
ATOM 4521 C CA . THR A 1 552 ? -22.434 14.936 -13.575 1.00 72.62 552 THR A CA 1
ATOM 4522 C C . THR A 1 552 ? -21.817 15.791 -14.682 1.00 72.62 552 THR A C 1
ATOM 4524 O O . THR A 1 552 ? -21.365 15.243 -15.688 1.00 72.62 552 THR A O 1
ATOM 4527 N N . ILE A 1 553 ? -21.766 17.116 -14.508 1.00 70.19 553 ILE A N 1
ATOM 4528 C CA . ILE A 1 553 ? -21.131 18.035 -15.462 1.00 70.19 553 ILE A CA 1
ATOM 4529 C C . ILE A 1 553 ? -19.636 17.726 -15.558 1.00 70.19 553 ILE A C 1
ATOM 4531 O O . ILE A 1 553 ? -19.153 17.486 -16.659 1.00 70.19 553 ILE A O 1
ATOM 4535 N N . ALA A 1 554 ? -18.927 17.641 -14.428 1.00 63.34 554 ALA A N 1
ATOM 4536 C CA . ALA A 1 554 ? -17.488 17.373 -14.408 1.00 63.34 554 ALA A CA 1
ATOM 4537 C C . ALA A 1 554 ? -17.127 16.066 -15.135 1.00 63.34 554 ALA A C 1
ATOM 4539 O O . ALA A 1 554 ? -16.232 16.043 -15.980 1.00 63.34 554 ALA A O 1
ATOM 4540 N N . ARG A 1 555 ? -17.877 14.988 -14.876 1.00 70.25 555 ARG A N 1
ATOM 4541 C CA . ARG A 1 555 ? -17.700 13.697 -15.562 1.00 70.25 555 ARG A CA 1
ATOM 4542 C C . ARG A 1 555 ? -17.977 13.797 -17.059 1.00 70.25 555 ARG A C 1
ATOM 4544 O O . ARG A 1 555 ? -17.237 13.242 -17.864 1.00 70.25 555 ARG A O 1
ATOM 4551 N N . THR A 1 556 ? -19.036 14.508 -17.433 1.00 75.88 556 THR A N 1
ATOM 4552 C CA . THR A 1 556 ? -19.449 14.685 -18.832 1.00 75.88 556 THR A CA 1
ATOM 4553 C C . THR A 1 556 ? -18.411 15.492 -19.619 1.00 75.88 556 THR A C 1
ATOM 4555 O O . THR A 1 556 ? -18.051 15.096 -20.726 1.00 75.88 556 THR A O 1
ATOM 4558 N N . GLU A 1 557 ? -17.878 16.576 -19.049 1.00 70.81 557 GLU A N 1
ATOM 4559 C CA . GLU A 1 557 ? -16.837 17.392 -19.690 1.00 70.81 557 GLU A CA 1
ATOM 4560 C C . GLU A 1 557 ? -15.511 16.646 -19.818 1.00 70.81 557 GLU A C 1
ATOM 4562 O O . GLU A 1 557 ? -14.861 16.726 -20.860 1.00 70.81 557 GLU A O 1
ATOM 4567 N N . LEU A 1 558 ? -15.137 15.863 -18.805 1.00 69.75 558 LEU A N 1
ATOM 4568 C CA . LEU A 1 558 ? -13.930 15.049 -18.865 1.00 69.75 558 LEU A CA 1
ATOM 4569 C C . LEU A 1 558 ? -14.017 14.007 -19.986 1.00 69.75 558 LEU A C 1
ATOM 4571 O O . LEU A 1 558 ? -13.102 13.898 -20.798 1.00 69.75 558 LEU A O 1
ATOM 4575 N N . ILE A 1 559 ? -15.140 13.293 -20.086 1.00 71.62 559 ILE A N 1
ATOM 4576 C CA . ILE A 1 559 ? -15.374 12.312 -21.154 1.00 71.62 559 ILE A CA 1
ATOM 4577 C C . ILE A 1 559 ? -15.368 13.002 -22.519 1.00 71.62 559 ILE A C 1
ATOM 4579 O O . ILE A 1 559 ? -14.732 12.509 -23.451 1.00 71.62 559 ILE A O 1
ATOM 4583 N N . ARG A 1 560 ? -16.002 14.174 -22.645 1.00 77.06 560 ARG A N 1
ATOM 4584 C CA . ARG A 1 560 ? -15.990 14.958 -23.887 1.00 77.06 560 ARG A CA 1
ATOM 4585 C C . ARG A 1 560 ? -14.569 15.303 -24.314 1.00 77.06 560 ARG A C 1
ATOM 4587 O O . ARG A 1 560 ? -14.184 15.009 -25.442 1.00 77.06 560 ARG A O 1
ATOM 4594 N N . ALA A 1 561 ? -13.788 15.889 -23.413 1.00 67.62 561 ALA A N 1
ATOM 4595 C CA . ALA A 1 561 ? -12.425 16.308 -23.700 1.00 67.62 561 ALA A CA 1
ATOM 4596 C C . ALA A 1 561 ? -11.524 15.118 -24.055 1.00 67.62 561 ALA A C 1
ATOM 4598 O O . ALA A 1 561 ? -10.788 15.159 -25.042 1.00 67.62 561 ALA A O 1
ATOM 4599 N N . ALA A 1 562 ? -11.640 14.031 -23.295 1.00 67.06 562 ALA A N 1
ATOM 4600 C CA . ALA A 1 562 ? -10.836 12.833 -23.468 1.00 67.06 562 ALA A CA 1
ATOM 4601 C C . ALA A 1 562 ? -11.149 12.105 -24.789 1.00 67.06 562 ALA A C 1
ATOM 4603 O O . ALA A 1 562 ? -10.246 11.556 -25.425 1.00 67.06 562 ALA A O 1
ATOM 4604 N N . THR A 1 563 ? -12.410 12.117 -25.230 1.00 71.44 563 THR A N 1
ATOM 4605 C CA . THR A 1 563 ? -12.810 11.492 -26.498 1.00 71.44 563 THR A CA 1
ATOM 4606 C C . THR A 1 563 ? -12.476 12.380 -27.700 1.00 71.44 563 THR A C 1
ATOM 4608 O O . THR A 1 563 ? -12.001 11.891 -28.724 1.00 71.44 563 THR A O 1
ATOM 4611 N N . GLU A 1 564 ? -12.638 13.696 -27.568 1.00 76.50 564 GLU A N 1
ATOM 4612 C CA . GLU A 1 564 ? -12.311 14.665 -28.617 1.00 76.50 564 GLU A CA 1
ATOM 4613 C C . GLU A 1 564 ? -10.795 14.755 -28.868 1.00 76.50 564 GLU A C 1
ATOM 4615 O O . GLU A 1 564 ? -10.349 14.777 -30.018 1.00 76.50 564 GLU A O 1
ATOM 4620 N N . GLY A 1 565 ? -9.982 14.733 -27.805 1.00 64.94 565 GLY A N 1
ATOM 4621 C CA . GLY A 1 565 ? -8.522 14.664 -27.911 1.00 64.94 565 GLY A CA 1
ATOM 4622 C C . GLY A 1 565 ? -8.058 13.418 -28.666 1.00 64.94 565 GLY A C 1
ATOM 4623 O O . GLY A 1 565 ? -7.213 13.504 -29.558 1.00 64.94 565 GLY A O 1
ATOM 4624 N N . ARG A 1 566 ? -8.690 12.273 -28.391 1.00 68.56 566 ARG A N 1
ATOM 4625 C CA . ARG A 1 566 ? -8.420 11.008 -29.078 1.00 68.56 566 ARG A CA 1
ATOM 4626 C C . ARG A 1 566 ? -8.779 11.060 -30.565 1.00 68.56 566 ARG A C 1
ATOM 4628 O O . ARG A 1 566 ? -7.956 10.686 -31.394 1.00 68.56 566 ARG A O 1
ATOM 4635 N N . LEU A 1 567 ? -9.957 11.571 -30.926 1.00 74.06 567 LEU A N 1
ATOM 4636 C CA . LEU A 1 567 ? -10.345 11.724 -32.335 1.00 74.06 567 LEU A CA 1
ATOM 4637 C C . LEU A 1 567 ? -9.388 12.643 -33.106 1.00 74.06 567 LEU A C 1
ATOM 4639 O O . LEU A 1 567 ? -9.068 12.371 -34.263 1.00 74.06 567 LEU A O 1
ATOM 4643 N N . ARG A 1 568 ? -8.885 13.708 -32.467 1.00 72.75 568 ARG A N 1
ATOM 4644 C CA . ARG A 1 568 ? -7.856 14.583 -33.055 1.00 72.75 568 ARG A CA 1
ATOM 4645 C C . ARG A 1 568 ? -6.529 13.856 -33.250 1.00 72.75 568 ARG A C 1
ATOM 4647 O O . ARG A 1 568 ? -5.909 14.044 -34.293 1.00 72.75 568 ARG A O 1
ATOM 4654 N N . ALA A 1 569 ? -6.106 13.040 -32.285 1.00 59.78 569 ALA A N 1
ATOM 4655 C CA . ALA A 1 569 ? -4.903 12.219 -32.408 1.00 59.78 569 ALA A CA 1
ATOM 4656 C C . ALA A 1 569 ? -5.038 11.203 -33.552 1.00 59.78 569 ALA A C 1
ATOM 4658 O O . ALA A 1 569 ? -4.151 11.114 -34.394 1.00 59.78 569 ALA A O 1
ATOM 4659 N N . TYR A 1 570 ? -6.186 10.527 -33.657 1.00 71.50 570 TYR A N 1
ATOM 4660 C CA . TYR A 1 570 ? -6.475 9.599 -34.751 1.00 71.50 570 TYR A CA 1
ATOM 4661 C C . TYR A 1 570 ? -6.484 10.290 -36.113 1.00 71.50 570 TYR A C 1
ATOM 4663 O O . TYR A 1 570 ? -5.836 9.809 -37.040 1.00 71.50 570 TYR A O 1
ATOM 4671 N N . ARG A 1 571 ? -7.114 11.466 -36.224 1.00 74.88 571 ARG A N 1
ATOM 4672 C CA . ARG A 1 571 ? -7.074 12.268 -37.455 1.00 74.88 571 ARG A CA 1
ATOM 4673 C C . ARG A 1 571 ? -5.645 12.669 -37.834 1.00 74.88 571 ARG A C 1
ATOM 4675 O O . ARG A 1 571 ? -5.283 12.570 -39.001 1.00 74.88 571 ARG A O 1
ATOM 4682 N N . LYS A 1 572 ? -4.833 13.119 -36.869 1.00 59.31 572 LYS A N 1
ATOM 4683 C CA . LYS A 1 572 ? -3.415 13.457 -37.102 1.00 59.31 572 LYS A CA 1
ATOM 4684 C C . LYS A 1 572 ? -2.599 12.239 -37.542 1.00 59.31 572 LYS A C 1
ATOM 4686 O O . LYS A 1 572 ? -1.723 12.388 -38.382 1.00 59.31 572 LYS A O 1
ATOM 4691 N N . GLY A 1 573 ? -2.918 11.058 -37.014 1.00 55.62 573 GLY A N 1
ATOM 4692 C CA . GLY A 1 573 ? -2.328 9.778 -37.408 1.00 55.62 573 GLY A CA 1
ATOM 4693 C C . GLY A 1 573 ? -2.855 9.201 -38.728 1.00 55.62 573 GLY A C 1
ATOM 4694 O O . GLY A 1 573 ? -2.552 8.056 -39.035 1.00 55.62 573 GLY A O 1
ATOM 4695 N N . GLY A 1 574 ? -3.659 9.946 -39.498 1.00 62.91 574 GLY A N 1
ATOM 4696 C CA . GLY A 1 574 ? -4.141 9.526 -40.820 1.00 62.91 574 GLY A CA 1
ATOM 4697 C C . GLY A 1 574 ? -5.354 8.587 -40.818 1.00 62.91 574 GLY A C 1
ATOM 4698 O O . GLY A 1 574 ? -5.817 8.193 -41.891 1.00 62.91 574 GLY A O 1
ATOM 4699 N N . LEU A 1 575 ? -5.919 8.256 -39.651 1.00 67.69 575 LEU A N 1
ATOM 4700 C CA . LEU A 1 575 ? -7.133 7.442 -39.558 1.00 67.69 575 LEU A CA 1
ATOM 4701 C C . LEU A 1 575 ? -8.341 8.216 -40.096 1.00 67.69 575 LEU A C 1
ATOM 4703 O O . LEU A 1 575 ? -8.491 9.415 -39.866 1.00 67.69 575 LEU A O 1
ATOM 4707 N N . LYS A 1 576 ? -9.234 7.505 -40.792 1.00 77.88 576 LYS A N 1
ATOM 4708 C CA . LYS A 1 576 ? -10.466 8.075 -41.374 1.00 77.88 576 LYS A CA 1
ATOM 4709 C C . LYS A 1 576 ? -11.739 7.612 -40.668 1.00 77.88 576 LYS A C 1
ATOM 4711 O O . LYS A 1 576 ? -12.778 8.261 -40.787 1.00 77.88 576 LYS A O 1
ATOM 4716 N N . LYS A 1 577 ? -11.677 6.487 -39.950 1.00 80.06 577 LYS A N 1
ATOM 4717 C CA . LYS A 1 577 ? -12.831 5.859 -39.299 1.00 80.06 577 LYS A CA 1
ATOM 4718 C C . LYS A 1 577 ? -12.496 5.385 -37.886 1.00 80.06 577 LYS A C 1
ATOM 4720 O O . LYS A 1 577 ? -11.348 5.067 -37.589 1.00 80.06 577 LYS A O 1
ATOM 4725 N N . VAL A 1 578 ? -13.515 5.317 -37.038 1.00 83.31 578 VAL A N 1
ATOM 4726 C CA . VAL A 1 578 ? -13.450 4.853 -35.645 1.00 83.31 578 VAL A CA 1
ATOM 4727 C C . VAL A 1 578 ? -14.657 3.981 -35.309 1.00 83.31 578 VAL A C 1
ATOM 4729 O O . VAL A 1 578 ? -15.729 4.154 -35.885 1.00 83.31 578 VAL A O 1
ATOM 4732 N N . ASN A 1 579 ? -14.500 3.079 -34.347 1.00 81.06 579 ASN A N 1
ATOM 4733 C CA . ASN A 1 579 ? -15.599 2.332 -33.749 1.00 81.06 579 ASN A CA 1
ATOM 4734 C C . ASN A 1 579 ? -16.028 2.995 -32.437 1.00 81.06 579 ASN A C 1
ATOM 4736 O O . ASN A 1 579 ? -15.215 3.260 -31.553 1.00 81.06 579 ASN A O 1
ATOM 4740 N N . TRP A 1 580 ? -17.320 3.253 -32.303 1.00 86.69 580 TRP A N 1
ATOM 4741 C CA . TRP A 1 580 ? -17.993 3.581 -31.059 1.00 86.69 580 TRP A CA 1
ATOM 4742 C C . TRP A 1 580 ? -18.080 2.337 -30.179 1.00 86.69 580 TRP A C 1
ATOM 4744 O O . TRP A 1 580 ? -18.741 1.360 -30.530 1.00 86.69 580 TRP A O 1
ATOM 4754 N N . VAL A 1 581 ? -17.456 2.376 -29.008 1.00 77.25 581 VAL A N 1
ATOM 4755 C CA . VAL A 1 581 ? -17.456 1.267 -28.052 1.00 77.25 581 VAL A CA 1
ATOM 4756 C C . VAL A 1 581 ? -18.236 1.675 -26.813 1.00 77.25 581 VAL A C 1
ATOM 4758 O O . VAL A 1 581 ? -18.025 2.748 -26.239 1.00 77.25 581 VAL A O 1
ATOM 4761 N N . VAL A 1 582 ? -19.158 0.804 -26.414 1.00 78.81 582 VAL A N 1
ATOM 4762 C CA . VAL A 1 582 ? -19.941 0.934 -25.183 1.00 78.81 582 VAL A CA 1
ATOM 4763 C C . VAL A 1 582 ? -19.271 0.163 -24.050 1.00 78.81 582 VAL A C 1
ATOM 4765 O O . VAL A 1 582 ? -18.576 -0.816 -24.300 1.00 78.81 582 VAL A O 1
ATOM 4768 N N . ALA A 1 583 ? -19.516 0.566 -22.804 1.00 69.00 583 ALA A N 1
ATOM 4769 C CA . ALA A 1 583 ? -19.224 -0.273 -21.644 1.00 69.00 583 ALA A CA 1
ATOM 4770 C C . ALA A 1 583 ? -20.348 -1.314 -21.498 1.00 69.00 583 ALA A C 1
ATOM 4772 O O . ALA A 1 583 ? -21.471 -0.880 -21.226 1.00 69.00 583 ALA A O 1
ATOM 4773 N N . PRO A 1 584 ? -20.103 -2.622 -21.723 1.00 58.47 584 PRO A N 1
ATOM 4774 C CA . PRO A 1 584 ? -21.158 -3.631 -21.757 1.00 58.47 584 PRO A CA 1
ATOM 4775 C C . PRO A 1 584 ? -21.496 -4.097 -20.334 1.00 58.47 584 PRO A C 1
ATOM 4777 O O . PRO A 1 584 ? -20.841 -4.978 -19.784 1.00 58.47 584 PRO A O 1
ATOM 4780 N N . ASP A 1 585 ? -22.503 -3.480 -19.722 1.00 66.75 585 ASP A N 1
ATOM 4781 C CA . ASP A 1 585 ? -23.042 -3.869 -18.418 1.00 66.75 585 ASP A CA 1
ATOM 4782 C C . ASP A 1 585 ? -24.537 -3.512 -18.320 1.00 66.75 585 ASP A C 1
ATOM 4784 O O . ASP A 1 585 ? -25.126 -2.949 -19.241 1.00 66.75 585 ASP A O 1
ATOM 4788 N N . GLU A 1 586 ? -25.172 -3.815 -17.187 1.00 65.62 586 GLU A N 1
ATOM 4789 C CA . GLU A 1 586 ? -26.601 -3.544 -16.946 1.00 65.62 586 GLU A CA 1
ATOM 4790 C C . GLU A 1 586 ? -26.987 -2.053 -17.054 1.00 65.62 586 GLU A C 1
ATOM 4792 O O . GLU A 1 586 ? -28.167 -1.707 -17.080 1.00 65.62 586 GLU A O 1
ATOM 4797 N N . ARG A 1 587 ? -26.006 -1.142 -17.123 1.00 67.62 587 ARG A N 1
ATOM 4798 C CA . ARG A 1 587 ? -26.195 0.311 -17.208 1.00 67.62 587 ARG A CA 1
ATOM 4799 C C . ARG A 1 587 ? -25.957 0.850 -18.623 1.00 67.62 587 ARG A C 1
ATOM 4801 O O . ARG A 1 587 ? -25.948 2.074 -18.801 1.00 67.62 587 ARG A O 1
ATOM 4808 N N . THR A 1 588 ? -25.728 0.003 -19.630 1.00 74.19 588 THR A N 1
ATOM 4809 C CA . THR A 1 588 ? -25.644 0.441 -21.031 1.00 74.19 588 THR A CA 1
ATOM 4810 C C . THR A 1 588 ? -27.019 0.902 -21.520 1.00 74.19 588 THR A C 1
ATOM 4812 O O . THR A 1 588 ? -27.991 0.155 -21.468 1.00 74.19 588 THR A O 1
ATOM 4815 N N . CYS A 1 589 ? -27.130 2.139 -22.016 1.00 76.94 589 CYS A N 1
ATOM 4816 C CA . CYS A 1 589 ? -28.416 2.666 -22.477 1.00 76.94 589 CYS A CA 1
ATOM 4817 C C . CYS A 1 589 ? -28.694 2.332 -23.962 1.00 76.94 589 CYS A C 1
ATOM 4819 O O . CYS A 1 589 ? -27.747 2.194 -24.747 1.00 76.94 589 CYS A O 1
ATOM 4821 N N . PRO A 1 590 ? -29.975 2.296 -24.390 1.00 81.19 590 PRO A N 1
ATOM 4822 C CA . PRO A 1 590 ? -30.346 2.002 -25.778 1.00 81.19 590 PRO A CA 1
ATOM 4823 C C . PRO A 1 590 ? -29.732 2.956 -26.811 1.00 81.19 590 PRO A C 1
ATOM 4825 O O . PRO A 1 590 ? -29.373 2.527 -27.900 1.00 81.19 590 PRO A O 1
ATOM 4828 N N . VAL A 1 591 ? -29.554 4.237 -26.464 1.00 82.12 591 VAL A N 1
ATOM 4829 C CA . VAL A 1 591 ? -28.939 5.242 -27.355 1.00 82.12 591 VAL A CA 1
ATOM 4830 C C . VAL A 1 591 ? -27.477 4.899 -27.650 1.00 82.12 591 VAL A C 1
ATOM 4832 O O . VAL A 1 591 ? -27.027 5.007 -28.786 1.00 82.12 591 VAL A O 1
ATOM 4835 N N . CYS A 1 592 ? -26.732 4.453 -26.637 1.00 82.75 592 CYS A N 1
ATOM 4836 C CA . CYS A 1 592 ? -25.338 4.054 -26.809 1.00 82.75 592 CYS A CA 1
ATOM 4837 C C . CYS A 1 592 ? -25.210 2.776 -27.642 1.00 82.75 592 CYS A C 1
ATOM 4839 O O . CYS A 1 592 ? -24.316 2.694 -28.479 1.00 82.75 592 CYS A O 1
ATOM 4841 N N . LEU A 1 593 ? -26.114 1.810 -27.443 1.00 79.50 593 LEU A N 1
ATOM 4842 C CA . LEU A 1 593 ? -26.166 0.587 -28.248 1.00 79.50 593 LEU A CA 1
ATOM 4843 C C . LEU A 1 593 ? -26.516 0.884 -29.710 1.00 79.50 593 LEU A C 1
ATOM 4845 O O . LEU A 1 593 ? -25.868 0.350 -30.603 1.00 79.50 593 LEU A O 1
ATOM 4849 N N . ALA A 1 594 ? -27.481 1.776 -29.954 1.00 82.50 594 ALA A N 1
ATOM 4850 C CA . ALA A 1 594 ? -27.853 2.197 -31.302 1.00 82.50 594 ALA A CA 1
ATOM 4851 C C . ALA A 1 594 ? -26.677 2.867 -32.033 1.00 82.50 594 ALA A C 1
ATOM 4853 O O . ALA A 1 594 ? -26.358 2.484 -33.153 1.00 82.50 594 ALA A O 1
ATOM 4854 N N . ASN A 1 595 ? -25.963 3.788 -31.376 1.00 84.38 595 ASN A N 1
ATOM 4855 C CA . ASN A 1 595 ? -24.782 4.428 -31.969 1.00 84.38 595 ASN A CA 1
ATOM 4856 C C . ASN A 1 595 ? -23.641 3.429 -32.241 1.00 84.38 595 ASN A C 1
ATOM 4858 O O . ASN A 1 595 ? -22.941 3.553 -33.244 1.00 84.38 595 ASN A O 1
ATOM 4862 N N . ALA A 1 596 ? -23.452 2.432 -31.370 1.00 80.00 596 ALA A N 1
ATOM 4863 C CA . ALA A 1 596 ? -22.460 1.377 -31.576 1.00 80.00 596 ALA A CA 1
ATOM 4864 C C . ALA A 1 596 ? -22.823 0.423 -32.724 1.00 80.00 596 ALA A C 1
ATOM 4866 O O . ALA A 1 596 ? -21.930 -0.087 -33.398 1.00 80.00 596 ALA A O 1
ATOM 4867 N N . ALA A 1 597 ? -24.114 0.217 -32.990 1.00 79.50 597 ALA A N 1
ATOM 4868 C CA . ALA A 1 597 ? -24.575 -0.564 -34.135 1.00 79.50 597 ALA A CA 1
ATOM 4869 C C . ALA A 1 597 ? -24.287 0.121 -35.488 1.00 79.50 597 ALA A C 1
ATOM 4871 O O . ALA A 1 597 ? -24.245 -0.556 -36.509 1.00 79.50 597 ALA A O 1
ATOM 4872 N N . GLU A 1 598 ? -24.041 1.437 -35.503 1.00 83.44 598 GLU A N 1
ATOM 4873 C CA . GLU A 1 598 ? -23.671 2.206 -36.706 1.00 83.44 598 GLU A CA 1
ATOM 4874 C C . GLU A 1 598 ? -22.159 2.196 -37.014 1.00 83.44 598 GLU A C 1
ATOM 4876 O O . GLU A 1 598 ? -21.685 2.920 -37.891 1.00 83.44 598 GLU A O 1
ATOM 4881 N N . ASN A 1 599 ? -21.373 1.390 -36.298 1.00 79.75 599 ASN A N 1
ATOM 4882 C CA . ASN A 1 599 ? -19.948 1.242 -36.577 1.00 79.75 599 ASN A CA 1
ATOM 4883 C C . ASN A 1 599 ? -19.668 0.697 -37.994 1.00 79.75 599 ASN A C 1
ATOM 4885 O O . ASN A 1 599 ? -20.381 -0.197 -38.450 1.00 79.75 599 ASN A O 1
ATOM 4889 N N . PRO A 1 600 ? -18.590 1.149 -38.672 1.00 85.69 600 PRO A N 1
ATOM 4890 C CA . PRO A 1 600 ? -17.635 2.182 -38.255 1.00 85.69 600 PRO A CA 1
ATOM 4891 C C . PRO A 1 600 ? -18.067 3.616 -38.626 1.00 85.69 600 PRO A C 1
ATOM 4893 O O . PRO A 1 600 ? -18.565 3.884 -39.721 1.00 85.69 600 PRO A O 1
ATOM 4896 N N . TRP A 1 601 ? -17.752 4.579 -37.759 1.00 86.94 601 TRP A N 1
ATOM 4897 C CA . TRP A 1 601 ? -18.045 6.003 -37.946 1.00 86.94 601 TRP A CA 1
ATOM 4898 C C . TRP A 1 601 ? -16.901 6.744 -38.654 1.00 86.94 601 TRP A C 1
ATOM 4900 O O . TRP A 1 601 ? -15.747 6.597 -38.249 1.00 86.94 601 TRP A O 1
ATOM 4910 N N . PRO A 1 602 ? -17.173 7.618 -39.645 1.00 89.12 602 PRO A N 1
ATOM 4911 C CA . PRO A 1 602 ? -16.195 8.609 -40.102 1.00 89.12 602 PRO A CA 1
ATOM 4912 C C . PRO A 1 602 ? -15.782 9.540 -38.954 1.00 89.12 602 PRO A C 1
ATOM 4914 O O . PRO A 1 602 ? -16.653 10.013 -38.217 1.00 89.12 602 PRO A O 1
ATOM 4917 N N . ILE A 1 603 ? -14.488 9.856 -38.811 1.00 83.06 603 ILE A N 1
ATOM 4918 C CA . ILE A 1 603 ? -13.990 10.685 -37.691 1.00 83.06 603 ILE A CA 1
ATOM 4919 C C . ILE A 1 603 ? -14.666 12.062 -37.661 1.00 83.06 603 ILE A C 1
ATOM 4921 O O . ILE A 1 603 ? -14.997 12.576 -36.594 1.00 83.06 603 ILE A O 1
ATOM 4925 N N . GLU A 1 604 ? -14.939 12.646 -38.825 1.00 84.38 604 GLU A N 1
ATOM 4926 C CA . GLU A 1 604 ? -15.634 13.930 -38.965 1.00 84.38 604 GLU A CA 1
ATOM 4927 C C . GLU A 1 604 ? -17.060 13.868 -38.410 1.00 84.38 604 GLU A C 1
ATOM 4929 O O . GLU A 1 604 ? -17.536 14.846 -37.842 1.00 84.38 604 GLU A O 1
ATOM 4934 N N . LYS A 1 605 ? -17.730 12.714 -38.530 1.00 87.38 605 LYS A N 1
ATOM 4935 C CA . LYS A 1 605 ? -19.070 12.488 -37.970 1.00 87.38 605 LYS A CA 1
ATOM 4936 C C . LYS A 1 605 ? -19.039 12.097 -36.492 1.00 87.38 605 LYS A C 1
ATOM 4938 O O . LYS A 1 605 ? -20.035 12.315 -35.808 1.00 87.38 605 LYS A O 1
ATOM 4943 N N . ALA A 1 606 ? -17.930 11.526 -36.021 1.00 85.88 606 ALA A N 1
ATOM 4944 C CA . ALA A 1 606 ? -17.723 11.106 -34.637 1.00 85.88 606 ALA A CA 1
ATOM 4945 C C . ALA A 1 606 ? -17.433 12.287 -33.687 1.00 85.88 606 ALA A C 1
ATOM 4947 O O . ALA A 1 606 ? -17.768 12.222 -32.501 1.00 85.88 606 ALA A O 1
ATOM 4948 N N . MET A 1 607 ? -16.844 13.378 -34.195 1.00 83.94 607 MET A N 1
ATOM 4949 C CA . MET A 1 607 ? -16.516 14.562 -33.390 1.00 83.94 607 MET A CA 1
ATOM 4950 C C . MET A 1 607 ? -17.738 15.154 -32.688 1.00 83.94 607 MET A C 1
ATOM 4952 O O . MET A 1 607 ? -18.803 15.339 -33.279 1.00 83.94 607 MET A O 1
ATOM 4956 N N . GLY A 1 608 ? -17.578 15.441 -31.395 1.00 81.75 608 GLY A N 1
ATOM 4957 C CA . GLY A 1 608 ? -18.640 15.987 -30.549 1.00 81.75 608 GLY A CA 1
ATOM 4958 C C . GLY A 1 608 ? -19.821 15.049 -30.258 1.00 81.75 608 GLY A C 1
ATOM 4959 O O . GLY A 1 608 ? -20.782 15.492 -29.631 1.00 81.75 608 GLY A O 1
ATOM 4960 N N . LYS A 1 609 ? -19.792 13.776 -30.681 1.00 87.00 609 LYS A N 1
ATOM 4961 C CA . LYS A 1 609 ? -20.894 12.831 -30.419 1.00 87.00 609 LYS A CA 1
ATOM 4962 C C . LYS A 1 609 ? -20.822 12.152 -29.055 1.00 87.00 609 LYS A C 1
ATOM 4964 O O . LYS A 1 609 ? -21.860 11.804 -28.499 1.00 87.00 609 LYS A O 1
ATOM 4969 N N . ILE A 1 610 ? -19.619 11.972 -28.516 1.00 83.88 610 ILE A N 1
ATOM 4970 C CA . ILE A 1 610 ? -19.402 11.480 -27.153 1.00 83.88 610 ILE A CA 1
ATOM 4971 C C . ILE A 1 610 ? -19.015 12.676 -26.275 1.00 83.88 610 ILE A C 1
ATOM 4973 O O . ILE A 1 610 ? -18.092 13.412 -26.631 1.00 83.88 610 ILE A O 1
ATOM 4977 N N . PRO A 1 611 ? -19.692 12.892 -25.134 1.00 84.06 611 PRO A N 1
ATOM 4978 C CA . PRO A 1 611 ? -20.736 12.057 -24.533 1.00 84.06 611 PRO A CA 1
ATOM 4979 C C . PRO A 1 611 ? -22.107 12.222 -25.213 1.00 84.06 611 PRO A C 1
ATOM 4981 O O . PRO A 1 611 ? -22.552 13.342 -25.447 1.00 84.06 611 PRO A O 1
ATOM 4984 N N . ALA A 1 612 ? -22.814 11.109 -25.448 1.00 84.31 612 ALA A N 1
ATOM 4985 C CA . ALA A 1 612 ? -24.162 11.118 -26.038 1.00 84.31 612 ALA A CA 1
ATOM 4986 C C . ALA A 1 612 ? -25.255 11.582 -25.056 1.00 84.31 612 ALA A C 1
ATOM 4988 O O . ALA A 1 612 ? -26.338 12.002 -25.453 1.00 84.31 612 ALA A O 1
ATOM 4989 N N . HIS A 1 613 ? -24.982 11.469 -23.758 1.00 81.38 613 HIS A N 1
ATOM 4990 C CA . HIS A 1 613 ? -25.877 11.841 -22.668 1.00 81.38 613 HIS A CA 1
ATOM 4991 C C . HIS A 1 613 ? -25.054 12.117 -21.399 1.00 81.38 613 HIS A C 1
ATOM 4993 O O . HIS A 1 613 ? -23.876 11.742 -21.339 1.00 81.38 613 HIS A O 1
ATOM 4999 N N . PRO A 1 614 ? -25.640 12.735 -20.358 1.00 81.38 614 PRO A N 1
ATOM 5000 C CA . PRO A 1 614 ? -24.956 12.899 -19.081 1.00 81.38 614 PRO A CA 1
ATOM 5001 C C . PRO A 1 614 ? -24.468 11.551 -18.531 1.00 81.38 614 PRO A C 1
ATOM 5003 O O . PRO A 1 614 ? -25.175 10.544 -18.630 1.00 81.38 614 PRO A O 1
ATOM 5006 N N . ASN A 1 615 ? -23.250 11.522 -17.978 1.00 73.06 615 ASN A N 1
ATOM 5007 C CA . ASN A 1 615 ? -22.584 10.307 -17.478 1.00 73.06 615 ASN A CA 1
ATOM 5008 C C . ASN A 1 615 ? -22.363 9.190 -18.528 1.00 73.06 615 ASN A C 1
ATOM 5010 O O . ASN A 1 615 ? -22.201 8.024 -18.161 1.00 73.06 615 ASN A O 1
ATOM 5014 N N . CYS A 1 616 ? -22.358 9.509 -19.827 1.00 80.19 616 CYS A N 1
ATOM 5015 C CA . CYS A 1 616 ? -22.046 8.541 -20.885 1.00 80.19 616 CYS A CA 1
ATOM 5016 C C . CYS A 1 616 ? -20.635 7.971 -20.707 1.00 80.19 616 CYS A C 1
ATOM 5018 O O . CYS A 1 616 ? -19.694 8.740 -20.627 1.00 80.19 616 CYS A O 1
ATOM 5020 N N . ARG A 1 617 ? -20.484 6.641 -20.687 1.00 79.31 617 ARG A N 1
ATOM 5021 C CA . ARG A 1 617 ? -19.188 5.943 -20.533 1.00 79.31 617 ARG A CA 1
ATOM 5022 C C . ARG A 1 617 ? -18.628 5.399 -21.852 1.00 79.31 617 ARG A C 1
ATOM 5024 O O . ARG A 1 617 ? -17.764 4.532 -21.843 1.00 79.31 617 ARG A O 1
ATOM 5031 N N . CYS A 1 618 ? -19.180 5.840 -22.979 1.00 80.00 618 CYS A N 1
ATOM 5032 C CA . CYS A 1 618 ? -18.733 5.376 -24.289 1.00 80.00 618 CYS A CA 1
ATOM 5033 C C . CYS A 1 618 ? -17.419 6.035 -24.692 1.00 80.00 618 CYS A C 1
ATOM 5035 O O . CYS A 1 618 ? -17.045 7.086 -24.174 1.00 80.00 618 CYS A O 1
ATOM 5037 N N . THR A 1 619 ? -16.756 5.437 -25.672 1.00 82.56 619 THR A N 1
ATOM 5038 C CA . THR A 1 619 ? -15.524 5.963 -26.256 1.00 82.56 619 THR A CA 1
ATOM 5039 C C . THR A 1 619 ? -15.436 5.631 -27.741 1.00 82.56 619 THR A C 1
ATOM 5041 O O . THR A 1 619 ? -16.176 4.784 -28.241 1.00 82.56 619 THR A O 1
ATOM 5044 N N . PHE A 1 620 ? -14.514 6.286 -28.439 1.00 80.75 620 PHE A N 1
ATOM 5045 C CA . PHE A 1 620 ? -14.092 5.880 -29.772 1.00 80.75 620 PHE A CA 1
ATOM 5046 C C . PHE A 1 620 ? -12.784 5.109 -29.679 1.00 80.75 620 PHE A C 1
ATOM 5048 O O . PHE A 1 620 ? -11.848 5.555 -29.019 1.00 80.75 620 PHE A O 1
ATOM 5055 N N . VAL A 1 621 ? -12.710 3.984 -30.372 1.00 76.75 621 VAL A N 1
ATOM 5056 C CA . VAL A 1 621 ? -11.473 3.241 -30.626 1.00 76.75 621 VAL A CA 1
ATOM 5057 C C . VAL A 1 621 ? -11.193 3.303 -32.129 1.00 76.75 621 VAL A C 1
ATOM 5059 O O . VAL A 1 621 ? -12.133 3.493 -32.909 1.00 76.75 621 VAL A O 1
ATOM 5062 N N . PRO A 1 622 ? -9.935 3.199 -32.579 1.00 71.00 622 PRO A N 1
ATOM 5063 C CA . PRO A 1 622 ? -9.679 3.117 -34.006 1.00 71.00 622 PRO A CA 1
ATOM 5064 C C . PRO A 1 622 ? -10.363 1.849 -34.531 1.00 71.00 622 PRO A C 1
ATOM 5066 O O . PRO A 1 622 ? -10.418 0.837 -33.829 1.00 71.00 622 PRO A O 1
ATOM 5069 N N . VAL A 1 623 ? -10.926 1.908 -35.740 1.00 70.94 623 VAL A N 1
ATOM 5070 C CA . VAL A 1 623 ? -11.256 0.664 -36.455 1.00 70.94 623 VAL A CA 1
ATOM 5071 C C . VAL A 1 623 ? -9.958 -0.133 -36.523 1.00 70.94 623 VAL A C 1
ATOM 5073 O O . VAL A 1 623 ? -8.925 0.495 -36.767 1.00 70.94 623 VAL A O 1
ATOM 5076 N N . GLU A 1 624 ? -10.006 -1.437 -36.210 1.00 50.62 624 GLU A N 1
ATOM 5077 C CA . GLU A 1 624 ? -8.829 -2.311 -36.195 1.00 50.62 624 GLU A CA 1
ATOM 5078 C C . GLU A 1 624 ? -7.912 -1.940 -37.350 1.00 50.62 624 GLU A C 1
ATOM 5080 O O . GLU A 1 624 ? -8.337 -1.934 -38.503 1.00 50.62 624 GLU A O 1
ATOM 5085 N N . TRP A 1 625 ? -6.719 -1.494 -36.959 1.00 39.19 625 TRP A N 1
ATOM 5086 C CA . TRP A 1 625 ? -5.503 -1.401 -37.739 1.00 39.19 625 TRP A CA 1
ATOM 5087 C C . TRP A 1 625 ? -5.628 -2.101 -39.097 1.00 39.19 625 TRP A C 1
ATOM 5089 O O . TRP A 1 625 ? -5.244 -3.252 -39.252 1.00 39.19 625 TRP A O 1
ATOM 5099 N N . ASP A 1 626 ? -6.065 -1.354 -40.107 1.00 37.75 626 ASP A N 1
ATOM 5100 C CA . ASP A 1 626 ? -5.588 -1.574 -41.467 1.00 37.75 626 ASP A CA 1
ATOM 5101 C C . ASP A 1 626 ? -4.168 -0.976 -41.517 1.00 37.75 626 ASP A C 1
ATOM 5103 O O . ASP A 1 626 ? -3.887 -0.009 -42.222 1.00 37.75 626 ASP A O 1
ATOM 5107 N N . VAL A 1 627 ? -3.285 -1.455 -40.626 1.00 43.72 627 VAL A N 1
ATOM 5108 C CA . VAL A 1 627 ? -1.866 -1.475 -40.955 1.00 43.72 627 VAL A CA 1
ATOM 5109 C C . VAL A 1 627 ? -1.748 -2.665 -41.858 1.00 43.72 627 VAL A C 1
ATOM 5111 O O . VAL A 1 627 ? -1.886 -3.807 -41.423 1.00 43.72 627 VAL A O 1
ATOM 5114 N N . SER A 1 628 ? -1.422 -2.383 -43.108 1.00 48.41 628 SER A N 1
ATOM 5115 C CA . SER A 1 628 ? -0.537 -3.285 -43.817 1.00 48.41 628 SER A CA 1
ATOM 5116 C C . SER A 1 628 ? 0.575 -3.690 -42.836 1.00 48.41 628 SER A C 1
ATOM 5118 O O . SER A 1 628 ? 1.157 -2.788 -42.215 1.00 48.41 628 SER A O 1
ATOM 5120 N N . PRO A 1 629 ? 0.804 -4.999 -42.614 1.00 54.78 629 PRO A N 1
ATOM 5121 C CA . PRO A 1 629 ? 1.890 -5.463 -41.767 1.00 54.78 629 PRO A CA 1
ATOM 5122 C C . PRO A 1 629 ? 3.159 -4.679 -42.117 1.00 54.78 629 PRO A C 1
ATOM 5124 O O . PRO A 1 629 ? 3.362 -4.400 -43.304 1.00 54.78 629 PRO A O 1
ATOM 5127 N N . PRO A 1 630 ? 3.976 -4.255 -41.135 1.00 59.78 630 PRO A N 1
ATOM 5128 C CA . PRO A 1 630 ? 5.270 -3.677 -41.467 1.00 59.78 630 PRO A CA 1
ATOM 5129 C C . PRO A 1 630 ? 5.980 -4.637 -42.425 1.00 59.78 630 PRO A C 1
ATOM 5131 O O . PRO A 1 630 ? 5.961 -5.846 -42.202 1.00 59.78 630 PRO A O 1
ATOM 5134 N N . GLU A 1 631 ? 6.520 -4.100 -43.516 1.00 73.69 631 GLU A N 1
ATOM 5135 C CA . GLU A 1 631 ? 7.196 -4.889 -44.544 1.00 73.69 631 GLU A CA 1
ATOM 5136 C C . GLU A 1 631 ? 8.530 -5.377 -43.955 1.00 73.69 631 GLU A C 1
ATOM 5138 O O . GLU A 1 631 ? 9.534 -4.673 -44.008 1.00 73.69 631 GLU A O 1
ATOM 5143 N N . VAL A 1 632 ? 8.495 -6.529 -43.275 1.00 75.56 632 VAL A N 1
ATOM 5144 C CA . VAL A 1 632 ? 9.643 -7.150 -42.586 1.00 75.56 632 VAL A CA 1
ATOM 5145 C C . VAL A 1 632 ? 10.410 -8.039 -43.558 1.00 75.56 632 VAL A C 1
ATOM 5147 O O . VAL A 1 632 ? 11.635 -8.117 -43.518 1.00 75.56 632 VAL A O 1
ATOM 5150 N N . THR A 1 633 ? 9.692 -8.739 -44.434 1.00 75.94 633 THR A N 1
ATOM 5151 C CA . THR A 1 633 ? 10.278 -9.646 -45.420 1.00 75.94 633 THR A CA 1
ATOM 5152 C C . THR A 1 633 ? 9.918 -9.300 -46.860 1.00 75.94 633 THR A C 1
ATOM 5154 O O . THR A 1 633 ? 10.569 -9.800 -47.781 1.00 75.94 633 THR A O 1
ATOM 5157 N N . GLY A 1 634 ? 8.894 -8.463 -47.067 1.00 76.69 634 GLY A N 1
ATOM 5158 C CA . GLY A 1 634 ? 8.285 -8.244 -48.382 1.00 76.69 634 GLY A CA 1
ATOM 5159 C C . GLY A 1 634 ? 7.366 -9.394 -48.811 1.00 76.69 634 GLY A C 1
ATOM 5160 O O . GLY A 1 634 ? 6.860 -9.393 -49.933 1.00 76.69 634 GLY A O 1
ATOM 5161 N N . ASP A 1 635 ? 7.156 -10.386 -47.939 1.00 83.56 635 ASP A N 1
ATOM 5162 C CA . ASP A 1 635 ? 6.210 -11.479 -48.126 1.00 83.56 635 ASP A CA 1
ATOM 5163 C C . ASP A 1 635 ? 5.006 -11.272 -47.202 1.00 83.56 635 ASP A C 1
ATOM 5165 O O . ASP A 1 635 ? 5.099 -11.407 -45.981 1.00 83.56 635 ASP A O 1
ATOM 5169 N N . GLU A 1 636 ? 3.857 -10.949 -47.797 1.00 82.88 636 GLU A N 1
ATOM 5170 C CA . GLU A 1 636 ? 2.638 -10.605 -47.063 1.00 82.88 636 GLU A CA 1
ATOM 5171 C C . GLU A 1 636 ? 2.158 -11.734 -46.131 1.00 82.88 636 GLU A C 1
ATOM 5173 O O . GLU A 1 636 ? 1.593 -11.456 -45.073 1.00 82.88 636 GLU A O 1
ATOM 5178 N N . GLU A 1 637 ? 2.397 -13.002 -46.490 1.00 85.94 637 GLU A N 1
ATOM 5179 C CA . GLU A 1 637 ? 2.037 -14.167 -45.668 1.00 85.94 637 GLU A CA 1
ATOM 5180 C C . GLU A 1 637 ? 2.884 -14.200 -44.386 1.00 85.94 637 GLU A C 1
ATOM 5182 O O . GLU A 1 637 ? 2.358 -14.413 -43.292 1.00 85.94 637 GLU A O 1
ATOM 5187 N N . ILE A 1 638 ? 4.189 -13.940 -44.507 1.00 85.88 638 ILE A N 1
ATOM 5188 C CA . ILE A 1 638 ? 5.131 -13.962 -43.381 1.00 85.88 638 ILE A CA 1
ATOM 5189 C C . ILE A 1 638 ? 4.964 -12.724 -42.506 1.00 85.88 638 ILE A C 1
ATOM 5191 O O . ILE A 1 638 ? 4.854 -12.846 -41.285 1.00 85.88 638 ILE A O 1
ATOM 5195 N N . ASP A 1 639 ? 4.889 -11.545 -43.116 1.00 86.44 639 ASP A N 1
ATOM 5196 C CA . ASP A 1 639 ? 4.806 -10.273 -42.399 1.00 86.44 639 ASP A CA 1
ATOM 5197 C C . ASP A 1 639 ? 3.513 -10.193 -41.582 1.00 86.44 639 ASP A C 1
ATOM 5199 O O . ASP A 1 639 ? 3.518 -9.769 -40.421 1.00 86.44 639 ASP A O 1
ATOM 5203 N N . ARG A 1 640 ? 2.407 -10.705 -42.138 1.00 86.19 640 ARG A N 1
ATOM 5204 C CA . ARG A 1 640 ? 1.140 -10.837 -41.415 1.00 86.19 640 ARG A CA 1
ATOM 5205 C C . ARG A 1 640 ? 1.250 -11.804 -40.241 1.00 86.19 640 ARG A C 1
ATOM 5207 O O . ARG A 1 640 ? 0.844 -11.451 -39.137 1.00 86.19 640 ARG A O 1
ATOM 5214 N N . ALA A 1 641 ? 1.836 -12.984 -40.446 1.00 88.31 641 ALA A N 1
ATOM 5215 C CA . ALA A 1 641 ? 1.980 -13.980 -39.386 1.00 88.31 641 ALA A CA 1
ATOM 5216 C C . ALA A 1 641 ? 2.859 -13.481 -38.221 1.00 88.31 641 ALA A C 1
ATOM 5218 O O . ALA A 1 641 ? 2.535 -13.727 -37.054 1.00 88.31 641 ALA A O 1
ATOM 5219 N N . ILE A 1 642 ? 3.936 -12.742 -38.518 1.00 88.69 642 ILE A N 1
ATOM 5220 C CA . ILE A 1 642 ? 4.793 -12.079 -37.521 1.00 88.69 642 ILE A CA 1
ATOM 5221 C C . ILE A 1 642 ? 3.985 -11.035 -36.749 1.00 88.69 642 ILE A C 1
ATOM 5223 O O . ILE A 1 642 ? 3.970 -11.049 -35.515 1.00 88.69 642 ILE A O 1
ATOM 5227 N N . PHE A 1 643 ? 3.294 -10.146 -37.467 1.00 86.00 643 PHE A N 1
ATOM 5228 C CA . PHE A 1 643 ? 2.518 -9.064 -36.871 1.00 86.00 643 PHE A CA 1
ATOM 5229 C C . PHE A 1 643 ? 1.419 -9.589 -35.939 1.00 86.00 643 PHE A C 1
ATOM 5231 O O . PHE A 1 643 ? 1.311 -9.139 -34.796 1.00 86.00 643 PHE A O 1
ATOM 5238 N N . GLU A 1 644 ? 0.643 -10.575 -36.389 1.00 86.94 644 GLU A N 1
ATOM 5239 C CA . GLU A 1 644 ? -0.425 -11.193 -35.600 1.00 86.94 644 GLU A CA 1
ATOM 5240 C C . GLU A 1 644 ? 0.122 -11.879 -34.345 1.00 86.94 644 GLU A C 1
ATOM 5242 O O . GLU A 1 644 ? -0.411 -11.677 -33.250 1.00 86.94 644 GLU A O 1
ATOM 5247 N N . SER A 1 645 ? 1.218 -12.631 -34.479 1.00 89.19 645 SER A N 1
ATOM 5248 C CA . SER A 1 645 ? 1.830 -13.354 -33.360 1.00 89.19 645 SER A CA 1
ATOM 5249 C C . SER A 1 645 ? 2.396 -12.402 -32.304 1.00 89.19 645 SER A C 1
ATOM 5251 O O . SER A 1 645 ? 2.194 -12.622 -31.110 1.00 89.19 645 SER A O 1
ATOM 5253 N N . LEU A 1 646 ? 3.031 -11.298 -32.714 1.00 88.56 646 LEU A N 1
ATOM 5254 C CA . LEU A 1 646 ? 3.512 -10.259 -31.796 1.00 88.56 646 LEU A CA 1
ATOM 5255 C C . LEU A 1 646 ? 2.367 -9.509 -31.121 1.00 88.56 646 LEU A C 1
ATOM 5257 O O . LEU A 1 646 ? 2.391 -9.305 -29.906 1.00 88.56 646 LEU A O 1
ATOM 5261 N N . ALA A 1 647 ? 1.352 -9.109 -31.887 1.00 84.12 647 ALA A N 1
ATOM 5262 C CA . ALA A 1 647 ? 0.198 -8.403 -31.348 1.00 84.12 647 ALA A CA 1
ATOM 5263 C C . ALA A 1 647 ? -0.544 -9.266 -30.318 1.00 84.12 647 ALA A C 1
ATOM 5265 O O . ALA A 1 647 ? -0.939 -8.779 -29.255 1.00 84.12 647 ALA A O 1
ATOM 5266 N N . GLU A 1 648 ? -0.714 -10.5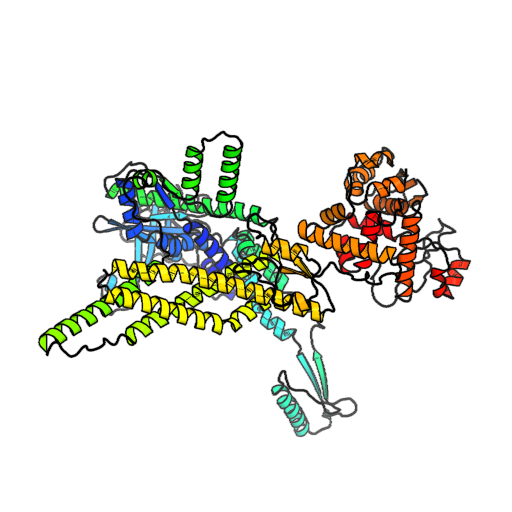56 -30.602 1.00 87.88 648 GLU A N 1
ATOM 5267 C CA . GLU A 1 648 ? -1.319 -11.501 -29.672 1.00 87.88 648 GLU A CA 1
ATOM 5268 C C . GLU A 1 648 ? -0.445 -11.742 -28.444 1.00 87.88 648 GLU A C 1
ATOM 5270 O O . GLU A 1 648 ? -0.957 -11.675 -27.324 1.00 87.88 648 GLU A O 1
ATOM 5275 N N . PHE A 1 649 ? 0.866 -11.902 -28.628 1.00 89.00 649 PHE A N 1
ATOM 5276 C CA . PHE A 1 649 ? 1.809 -12.032 -27.525 1.00 89.00 649 PHE A CA 1
ATOM 5277 C C . PHE A 1 649 ? 1.777 -10.829 -26.587 1.00 89.00 649 PHE A C 1
ATOM 5279 O O . PHE A 1 649 ? 1.661 -11.010 -25.379 1.00 89.00 649 PHE A O 1
ATOM 5286 N N . GLU A 1 650 ? 1.799 -9.597 -27.097 1.00 85.62 650 GLU A N 1
ATOM 5287 C CA . GLU A 1 650 ? 1.730 -8.403 -26.246 1.00 85.62 650 GLU A CA 1
ATOM 5288 C C . GLU A 1 650 ? 0.408 -8.327 -25.468 1.00 85.62 650 GLU A C 1
ATOM 5290 O O . GLU A 1 650 ? 0.385 -7.900 -24.309 1.00 85.62 650 GLU A O 1
ATOM 5295 N N . ARG A 1 651 ? -0.704 -8.777 -26.066 1.00 83.00 651 ARG A N 1
ATOM 5296 C CA . ARG A 1 651 ? -1.995 -8.878 -25.367 1.00 83.00 651 ARG A CA 1
ATOM 5297 C C . ARG A 1 651 ? -1.948 -9.921 -24.253 1.00 83.00 651 ARG A C 1
ATOM 5299 O O . ARG A 1 651 ? -2.354 -9.610 -23.133 1.00 83.00 651 ARG A O 1
ATOM 5306 N N . GLU A 1 652 ? -1.465 -11.130 -24.528 1.00 81.19 652 GLU A N 1
ATOM 5307 C CA . GLU A 1 652 ? -1.414 -12.207 -23.534 1.00 81.19 652 GLU A CA 1
ATOM 5308 C C . GLU A 1 652 ? -0.366 -11.951 -22.448 1.00 81.19 652 GLU A C 1
ATOM 5310 O O . GLU A 1 652 ? -0.627 -12.212 -21.273 1.00 81.19 652 GLU A O 1
ATOM 5315 N N . TYR A 1 653 ? 0.766 -11.335 -22.783 1.00 81.50 653 TYR A N 1
ATOM 5316 C CA . TYR A 1 653 ? 1.793 -10.939 -21.823 1.00 81.50 653 TYR A CA 1
ATOM 5317 C C . TYR A 1 653 ? 1.282 -9.870 -20.850 1.00 81.50 653 TYR A C 1
ATOM 5319 O O . TYR A 1 653 ? 1.492 -9.989 -19.644 1.00 81.50 653 TYR A O 1
ATOM 5327 N N . ARG A 1 654 ? 0.514 -8.878 -21.326 1.00 74.81 654 ARG A N 1
ATOM 5328 C CA . ARG A 1 654 ? -0.151 -7.894 -20.447 1.00 74.81 654 ARG A CA 1
ATOM 5329 C C . ARG A 1 654 ? -1.182 -8.527 -19.511 1.00 74.81 654 ARG A C 1
ATOM 5331 O O . ARG A 1 654 ? -1.367 -8.034 -18.402 1.00 74.81 654 ARG A O 1
ATOM 5338 N N . LYS A 1 655 ? -1.865 -9.592 -19.945 1.00 71.81 655 LYS A N 1
ATOM 5339 C CA . LYS A 1 655 ? -2.860 -10.308 -19.126 1.00 71.81 655 LYS A CA 1
ATOM 5340 C C . LYS A 1 655 ? -2.215 -11.215 -18.078 1.00 71.81 655 LYS A C 1
ATOM 5342 O O . LYS A 1 655 ? -2.704 -11.283 -16.955 1.00 71.81 655 LYS A O 1
ATOM 5347 N N . THR A 1 656 ? -1.173 -11.949 -18.462 1.00 72.25 656 THR A N 1
ATOM 5348 C CA . THR A 1 656 ? -0.562 -13.009 -17.641 1.00 72.25 656 THR A CA 1
ATOM 5349 C C . THR A 1 656 ? 0.581 -12.507 -16.763 1.00 72.25 656 THR A C 1
ATOM 5351 O O . THR A 1 656 ? 0.770 -13.021 -15.665 1.00 72.25 656 THR A O 1
ATOM 5354 N N . GLY A 1 657 ? 1.348 -11.513 -17.223 1.00 72.94 657 GLY A N 1
ATOM 5355 C CA . GLY A 1 657 ? 2.587 -11.063 -16.581 1.00 72.94 657 GLY A CA 1
ATOM 5356 C C . GLY A 1 657 ? 3.739 -12.078 -16.652 1.00 72.94 657 GLY A C 1
ATOM 5357 O O . GLY A 1 657 ? 4.782 -11.845 -16.047 1.00 72.94 657 GLY A O 1
ATOM 5358 N N . SER A 1 658 ? 3.565 -13.189 -17.377 1.00 84.69 658 SER A N 1
ATOM 5359 C CA . SER A 1 658 ? 4.520 -14.292 -17.509 1.00 84.69 658 SER A CA 1
ATOM 5360 C C . SER A 1 658 ? 4.824 -14.521 -18.985 1.00 84.69 658 SER A C 1
ATOM 5362 O O . SER A 1 658 ? 3.919 -14.720 -19.791 1.00 84.69 658 SER A O 1
ATOM 5364 N N . VAL A 1 659 ? 6.105 -14.463 -19.355 1.00 85.56 659 VAL A N 1
ATOM 5365 C CA . VAL A 1 659 ? 6.538 -14.604 -20.756 1.00 85.56 659 VAL A CA 1
ATOM 5366 C C . VAL A 1 659 ? 6.221 -15.999 -21.274 1.00 85.56 659 VAL A C 1
ATOM 5368 O O . VAL A 1 659 ? 5.647 -16.127 -22.346 1.00 85.56 659 VAL A O 1
ATOM 5371 N N . LEU A 1 660 ? 6.538 -17.030 -20.490 1.00 87.94 660 LEU A N 1
ATOM 5372 C CA . LEU A 1 660 ? 6.315 -18.419 -20.882 1.00 87.94 660 LEU A CA 1
ATOM 5373 C C . LEU A 1 660 ? 4.818 -18.738 -20.999 1.00 87.94 660 LEU A C 1
ATOM 5375 O O . LEU A 1 660 ? 4.412 -19.338 -21.987 1.00 87.94 660 LEU A O 1
ATOM 5379 N N . ASP A 1 661 ? 3.983 -18.258 -20.069 1.00 89.00 661 ASP A N 1
ATOM 5380 C CA . ASP A 1 661 ? 2.531 -18.491 -20.148 1.00 89.00 661 ASP A CA 1
ATOM 5381 C C . ASP A 1 661 ? 1.890 -17.714 -21.310 1.00 89.00 661 ASP A C 1
ATOM 5383 O O . ASP A 1 661 ? 0.911 -18.167 -21.902 1.00 89.00 661 ASP A O 1
ATOM 5387 N N . ALA A 1 662 ? 2.428 -16.541 -21.659 1.00 89.69 662 ALA A N 1
ATOM 5388 C CA . ALA A 1 662 ? 1.997 -15.803 -22.841 1.00 89.69 662 ALA A CA 1
ATOM 5389 C C . ALA A 1 662 ? 2.379 -16.536 -24.135 1.00 89.69 662 ALA A C 1
ATOM 5391 O O . ALA A 1 662 ? 1.540 -16.645 -25.024 1.00 89.69 662 ALA A O 1
ATOM 5392 N N . ILE A 1 663 ? 3.601 -17.077 -24.226 1.00 92.69 663 ILE A N 1
ATOM 5393 C CA . ILE A 1 663 ? 4.044 -17.893 -25.369 1.00 92.69 663 ILE A CA 1
ATOM 5394 C C . ILE A 1 663 ? 3.152 -19.127 -25.513 1.00 92.69 663 ILE A C 1
ATOM 5396 O O . ILE A 1 663 ? 2.631 -19.362 -26.598 1.00 92.69 663 ILE A O 1
ATOM 5400 N N . GLU A 1 664 ? 2.910 -19.862 -24.425 1.00 92.19 664 GLU A N 1
ATOM 5401 C CA . GLU A 1 664 ? 2.054 -21.056 -24.424 1.00 92.19 664 GLU A CA 1
ATOM 5402 C C . GLU A 1 664 ? 0.650 -20.757 -24.965 1.00 92.19 664 GLU A C 1
ATOM 5404 O O . GLU A 1 664 ? 0.122 -21.505 -25.790 1.00 92.19 664 GLU A O 1
ATOM 5409 N N . ARG A 1 665 ? 0.064 -19.619 -24.576 1.00 91.00 665 ARG A N 1
ATOM 5410 C CA . ARG A 1 665 ? -1.258 -19.193 -25.060 1.00 91.00 665 ARG A CA 1
ATOM 5411 C C . ARG A 1 665 ? -1.269 -18.763 -26.522 1.00 91.00 665 ARG A C 1
ATOM 5413 O O . ARG A 1 665 ? -2.224 -19.081 -27.219 1.00 91.00 665 ARG A O 1
ATOM 5420 N N . VAL A 1 666 ? -0.240 -18.045 -26.974 1.00 92.44 666 VAL A N 1
ATOM 5421 C CA . VAL A 1 666 ? -0.130 -17.562 -28.364 1.00 92.44 666 VAL A CA 1
ATOM 5422 C C . VAL A 1 666 ? 0.108 -18.719 -29.325 1.00 92.44 666 VAL A C 1
ATOM 5424 O O . VAL A 1 666 ? -0.505 -18.787 -30.388 1.00 92.44 666 VAL A O 1
ATOM 5427 N N . VAL A 1 667 ? 0.999 -19.633 -28.945 1.00 92.69 667 VAL A N 1
ATOM 5428 C CA . VAL A 1 667 ? 1.298 -20.837 -29.720 1.00 92.69 667 VAL A CA 1
ATOM 5429 C C . VAL A 1 667 ? 0.108 -21.800 -29.700 1.00 92.69 667 VAL A C 1
ATOM 5431 O O . VAL A 1 667 ? -0.128 -22.514 -30.676 1.00 92.69 667 VAL A O 1
ATOM 5434 N N . GLY A 1 668 ? -0.673 -21.796 -28.618 1.00 89.94 668 GLY A N 1
ATOM 5435 C CA . GLY A 1 668 ? -1.730 -22.775 -28.397 1.00 89.94 668 GLY A CA 1
ATOM 5436 C C . GLY A 1 668 ? -1.136 -24.141 -28.065 1.00 89.94 668 GLY A C 1
ATOM 5437 O O . GLY A 1 668 ? -1.500 -25.133 -28.693 1.00 89.94 668 GLY A O 1
ATOM 5438 N N . GLY A 1 669 ? -0.183 -24.167 -27.126 1.00 84.75 669 GLY A N 1
ATOM 5439 C CA . GLY A 1 669 ? 0.413 -25.401 -26.618 1.00 84.75 669 GLY A CA 1
ATOM 5440 C C . GLY A 1 669 ? -0.653 -26.377 -26.106 1.00 84.75 669 GLY A C 1
ATOM 5441 O O . GLY A 1 669 ? -1.676 -25.966 -25.553 1.00 84.75 669 GLY A O 1
ATOM 5442 N N . GLY A 1 670 ? -0.429 -27.668 -26.336 1.00 83.50 670 GLY A N 1
ATOM 5443 C CA . GLY A 1 670 ? -1.339 -28.751 -25.972 1.00 83.50 670 GLY A CA 1
ATOM 5444 C C . GLY A 1 670 ? -0.831 -29.594 -24.809 1.00 83.50 670 GLY A C 1
ATOM 5445 O O . GLY A 1 670 ? 0.115 -29.243 -24.099 1.00 83.50 670 GLY A O 1
ATOM 5446 N N . ARG A 1 671 ? -1.478 -30.739 -24.596 1.00 85.94 671 ARG A N 1
ATOM 5447 C CA . ARG A 1 671 ? -1.084 -31.673 -23.533 1.00 85.94 671 ARG A CA 1
ATOM 5448 C C . ARG A 1 671 ? -0.141 -32.746 -24.060 1.00 85.94 671 ARG A C 1
ATOM 5450 O O . ARG A 1 671 ? -0.177 -33.103 -25.231 1.00 85.94 671 ARG A O 1
ATOM 5457 N N . ALA A 1 672 ? 0.690 -33.293 -23.177 1.00 83.38 672 ALA A N 1
ATOM 5458 C CA . ALA A 1 672 ? 1.676 -34.306 -23.547 1.00 83.38 672 ALA A CA 1
ATOM 5459 C C . ALA A 1 672 ? 1.037 -35.540 -24.198 1.00 83.38 672 ALA A C 1
ATOM 5461 O O . ALA A 1 672 ? 1.589 -36.085 -25.149 1.00 83.38 672 ALA A O 1
ATOM 5462 N N . GLU A 1 673 ? -0.141 -35.952 -23.723 1.00 84.75 673 GLU A N 1
ATOM 5463 C CA . GLU A 1 673 ? -0.863 -37.121 -24.231 1.00 84.75 673 GLU A CA 1
ATOM 5464 C C . GLU A 1 673 ? -1.295 -36.971 -25.697 1.00 84.75 673 GLU A C 1
ATOM 5466 O O . GLU A 1 673 ? -1.576 -37.972 -26.342 1.00 84.75 673 GLU A O 1
ATOM 5471 N N . GLU A 1 674 ? -1.346 -35.744 -26.222 1.00 83.00 674 GLU A N 1
ATOM 5472 C CA . GLU A 1 674 ? -1.755 -35.465 -27.604 1.00 83.00 674 GLU A CA 1
ATOM 5473 C C . GLU A 1 674 ? -0.619 -35.723 -28.603 1.00 83.00 674 GLU A C 1
ATOM 5475 O O . GLU A 1 674 ? -0.890 -36.020 -29.761 1.00 83.00 674 GLU A O 1
ATOM 5480 N N . ILE A 1 675 ? 0.644 -35.649 -28.164 1.00 86.38 675 ILE A N 1
ATOM 5481 C CA . ILE A 1 675 ? 1.809 -35.736 -29.059 1.00 86.38 675 ILE A CA 1
ATOM 5482 C C . ILE A 1 675 ? 2.793 -36.856 -28.711 1.00 86.38 675 ILE A C 1
ATOM 5484 O O . ILE A 1 675 ? 3.656 -37.168 -29.525 1.00 86.38 675 ILE A O 1
ATOM 5488 N N . ILE A 1 676 ? 2.702 -37.467 -27.524 1.00 85.62 676 ILE A N 1
ATOM 5489 C CA . ILE A 1 676 ? 3.723 -38.404 -27.025 1.00 85.62 676 ILE A CA 1
ATOM 5490 C C . ILE A 1 676 ? 3.906 -39.645 -27.912 1.00 85.62 676 ILE A C 1
ATOM 5492 O O . ILE A 1 676 ? 5.026 -40.136 -28.029 1.00 85.62 676 ILE A O 1
ATOM 5496 N N . ASP A 1 677 ? 2.847 -40.107 -28.582 1.00 88.00 677 ASP A N 1
ATOM 5497 C CA . ASP A 1 677 ? 2.879 -41.281 -29.469 1.00 88.00 677 ASP A CA 1
ATOM 5498 C C . ASP A 1 677 ? 3.682 -41.041 -30.763 1.00 88.00 677 ASP A C 1
ATOM 5500 O O . ASP A 1 677 ? 3.974 -41.979 -31.504 1.00 88.00 677 ASP A O 1
ATOM 5504 N N . LEU A 1 678 ? 4.072 -39.791 -31.036 1.00 88.44 678 LEU A N 1
ATOM 5505 C CA . LEU A 1 678 ? 4.933 -39.411 -32.159 1.00 88.44 678 LEU A CA 1
ATOM 5506 C C . LEU A 1 678 ? 6.430 -39.508 -31.815 1.00 88.44 678 LEU A C 1
ATOM 5508 O O . LEU A 1 678 ? 7.271 -39.297 -32.690 1.00 88.44 678 LEU A O 1
ATOM 5512 N N . PHE A 1 679 ? 6.774 -39.842 -30.567 1.00 90.25 679 PHE A N 1
ATOM 5513 C CA . PHE A 1 679 ? 8.151 -39.933 -30.089 1.00 90.25 679 PHE A CA 1
ATOM 5514 C C . PHE A 1 679 ? 8.517 -41.366 -29.691 1.00 90.25 679 PHE A C 1
ATOM 5516 O O . PHE A 1 679 ? 8.007 -41.909 -28.711 1.00 90.25 679 PHE A O 1
ATOM 5523 N N . GLU A 1 680 ? 9.495 -41.952 -30.381 1.00 90.75 680 GLU A N 1
ATOM 5524 C CA . GLU A 1 680 ? 10.112 -43.222 -29.985 1.00 90.75 680 GLU A CA 1
ATOM 5525 C C . GLU A 1 680 ? 11.420 -42.945 -29.234 1.00 90.75 680 GLU A C 1
ATOM 5527 O O . GLU A 1 680 ? 12.458 -42.669 -29.834 1.00 90.75 680 GLU A O 1
ATOM 5532 N N . ILE A 1 681 ? 11.363 -42.982 -27.904 1.00 85.00 681 ILE A N 1
ATOM 5533 C CA . ILE A 1 681 ? 12.457 -42.560 -27.021 1.00 85.00 681 ILE A CA 1
ATOM 5534 C C . ILE A 1 681 ? 13.206 -43.785 -26.481 1.00 85.00 681 ILE A C 1
ATOM 5536 O O . ILE A 1 681 ? 12.593 -44.683 -25.902 1.00 85.00 681 ILE A O 1
ATOM 5540 N N . ASP A 1 682 ? 14.536 -43.800 -26.606 1.00 78.69 682 ASP A N 1
ATOM 5541 C CA . ASP A 1 682 ? 15.386 -44.803 -25.956 1.00 78.69 682 ASP A CA 1
ATOM 5542 C C . ASP A 1 682 ? 15.198 -44.795 -24.421 1.00 78.69 682 ASP A C 1
ATOM 5544 O O . ASP A 1 682 ? 15.295 -43.758 -23.760 1.00 78.69 682 ASP A O 1
ATOM 5548 N N . GLY A 1 683 ? 14.943 -45.968 -23.833 1.00 65.69 683 GLY A N 1
ATOM 5549 C CA . GLY A 1 683 ? 14.572 -46.137 -22.422 1.00 65.69 683 GLY A CA 1
ATOM 5550 C C . GLY A 1 683 ? 15.652 -45.736 -21.408 1.00 65.69 683 GLY A C 1
ATOM 5551 O O . GLY A 1 683 ? 15.381 -45.709 -20.206 1.00 65.69 683 GLY A O 1
ATOM 5552 N N . GLN A 1 684 ? 16.869 -45.421 -21.862 1.00 72.44 684 GLN A N 1
ATOM 5553 C CA . GLN A 1 684 ? 17.968 -44.932 -21.022 1.00 72.44 684 GLN A CA 1
ATOM 5554 C C . GLN A 1 684 ? 18.055 -43.396 -20.911 1.00 72.44 684 GLN A C 1
ATOM 5556 O O . GLN A 1 684 ? 18.931 -42.902 -20.198 1.00 72.44 684 GLN A O 1
ATOM 5561 N N . MET A 1 685 ? 17.173 -42.637 -21.570 1.00 75.31 685 MET A N 1
ATOM 5562 C CA . MET A 1 685 ? 17.215 -41.167 -21.592 1.00 75.31 685 MET A CA 1
ATOM 5563 C C . MET A 1 685 ? 16.289 -40.550 -20.538 1.00 75.31 685 MET A C 1
ATOM 5565 O O . MET A 1 685 ? 15.066 -40.601 -20.659 1.00 75.31 685 MET A O 1
ATOM 5569 N N . ARG A 1 686 ? 16.857 -39.974 -19.471 1.00 72.69 686 ARG A N 1
ATOM 5570 C CA . ARG A 1 686 ? 16.072 -39.423 -18.349 1.00 72.69 686 ARG A CA 1
ATOM 5571 C C . ARG A 1 686 ? 15.597 -37.998 -18.614 1.00 72.69 686 ARG A C 1
ATOM 5573 O O . ARG A 1 686 ? 14.475 -37.671 -18.232 1.00 72.69 686 ARG A O 1
ATOM 5580 N N . ASN A 1 687 ? 16.414 -37.171 -19.264 1.00 69.62 687 ASN A N 1
ATOM 5581 C CA . ASN A 1 687 ? 16.078 -35.771 -19.531 1.00 69.62 687 ASN A CA 1
ATOM 5582 C C . ASN A 1 687 ? 15.200 -35.639 -20.783 1.00 69.62 687 ASN A C 1
ATOM 5584 O O . ASN A 1 687 ? 14.251 -34.857 -20.776 1.00 69.62 687 ASN A O 1
ATOM 5588 N N . GLY A 1 688 ? 15.435 -36.461 -21.811 1.00 69.31 688 GLY A N 1
ATOM 5589 C CA . GLY A 1 688 ? 14.612 -36.496 -23.026 1.00 69.31 688 GLY A CA 1
ATOM 5590 C C . GLY A 1 688 ? 13.143 -36.793 -22.770 1.00 69.31 688 GLY A C 1
ATOM 5591 O O . GLY A 1 688 ? 12.273 -36.111 -23.308 1.00 69.31 688 GLY A O 1
ATOM 5592 N N . ILE A 1 689 ? 12.853 -37.738 -21.872 1.00 74.56 689 ILE A N 1
ATOM 5593 C CA . ILE A 1 689 ? 11.472 -38.055 -21.488 1.00 74.56 689 ILE A CA 1
ATOM 5594 C C . ILE A 1 689 ? 10.797 -36.849 -20.821 1.00 74.56 689 ILE A C 1
ATOM 5596 O O . ILE A 1 689 ? 9.629 -36.572 -21.089 1.00 74.56 689 ILE A O 1
ATOM 5600 N N . GLU A 1 690 ? 11.509 -36.128 -19.958 1.00 81.06 690 GLU A N 1
ATOM 5601 C CA . GLU A 1 690 ? 10.941 -35.013 -19.196 1.00 81.06 690 GLU A CA 1
ATOM 5602 C C . GLU A 1 690 ? 10.678 -33.785 -20.080 1.00 81.06 690 GLU A C 1
ATOM 5604 O O . GLU A 1 690 ? 9.609 -33.178 -19.998 1.00 81.06 690 GLU A O 1
ATOM 5609 N N . VAL A 1 691 ? 11.610 -33.449 -20.974 1.00 84.12 691 VAL A N 1
ATOM 5610 C CA . VAL A 1 691 ? 11.481 -32.311 -21.899 1.00 84.12 691 VAL A CA 1
ATOM 5611 C C . VAL A 1 691 ? 10.304 -32.506 -22.851 1.00 84.12 691 VAL A C 1
ATOM 5613 O O . VAL A 1 691 ? 9.480 -31.603 -23.004 1.00 84.12 691 VAL A O 1
ATOM 5616 N N . ILE A 1 692 ? 10.161 -33.700 -23.425 1.00 84.06 692 ILE A N 1
ATOM 5617 C CA . ILE A 1 692 ? 9.072 -34.020 -24.360 1.00 84.06 692 ILE A CA 1
ATOM 5618 C C . ILE A 1 692 ? 7.723 -34.078 -23.646 1.00 84.06 692 ILE A C 1
ATOM 5620 O O . ILE A 1 692 ? 6.709 -33.684 -24.212 1.00 84.06 692 ILE A O 1
ATOM 5624 N N . ARG A 1 693 ? 7.690 -34.521 -22.383 1.00 83.50 693 ARG A N 1
ATOM 5625 C CA . ARG A 1 693 ? 6.441 -34.596 -21.614 1.00 83.50 693 ARG A CA 1
ATOM 5626 C C . ARG A 1 693 ? 6.011 -33.274 -20.993 1.00 83.50 693 ARG A C 1
ATOM 5628 O O . ARG A 1 693 ? 4.827 -33.117 -20.721 1.00 83.50 693 ARG A O 1
ATOM 5635 N N . ARG A 1 694 ? 6.927 -32.349 -20.695 1.00 83.19 694 ARG A N 1
ATOM 5636 C CA . ARG A 1 694 ? 6.588 -31.155 -19.893 1.00 83.19 694 ARG A CA 1
ATOM 5637 C C . ARG A 1 694 ? 6.882 -29.823 -20.553 1.00 83.19 694 ARG A C 1
ATOM 5639 O O . ARG A 1 694 ? 6.198 -28.851 -20.243 1.00 83.19 694 ARG A O 1
ATOM 5646 N N . VAL A 1 695 ? 7.895 -29.762 -21.408 1.00 86.69 695 VAL A N 1
ATOM 5647 C CA . VAL A 1 695 ? 8.376 -28.503 -21.986 1.00 86.69 695 VAL A CA 1
ATOM 5648 C C . VAL A 1 695 ? 7.826 -28.342 -23.395 1.00 86.69 695 VAL A C 1
ATOM 5650 O O . VAL A 1 695 ? 7.120 -27.378 -23.670 1.00 86.69 695 VAL A O 1
ATOM 5653 N N . LEU A 1 696 ? 8.064 -29.326 -24.261 1.00 88.62 696 LEU A N 1
ATOM 5654 C CA . LEU A 1 696 ? 7.659 -29.272 -25.662 1.00 88.62 696 LEU A CA 1
ATOM 5655 C C . LEU A 1 696 ? 6.145 -29.038 -25.879 1.00 88.62 696 LEU A C 1
ATOM 5657 O O . LEU A 1 696 ? 5.817 -28.147 -26.663 1.00 88.62 696 LEU A O 1
ATOM 5661 N N . PRO A 1 697 ? 5.215 -29.727 -25.176 1.00 89.06 697 PRO A N 1
ATOM 5662 C CA . PRO A 1 697 ? 3.778 -29.576 -25.426 1.00 89.06 697 PRO A CA 1
ATOM 5663 C C . PRO A 1 697 ? 3.268 -28.166 -25.114 1.00 89.06 697 PRO A C 1
ATOM 5665 O O . PRO A 1 697 ? 2.315 -27.702 -25.729 1.00 89.06 697 PRO A O 1
ATOM 5668 N N . ARG A 1 698 ? 3.929 -27.454 -24.192 1.00 90.00 698 ARG A N 1
ATOM 5669 C CA . ARG A 1 698 ? 3.557 -26.087 -23.805 1.00 90.00 698 ARG A CA 1
ATOM 5670 C C . ARG A 1 698 ? 3.956 -25.057 -24.852 1.00 90.00 698 ARG A C 1
ATOM 5672 O O . ARG A 1 698 ? 3.328 -24.010 -24.945 1.00 90.00 698 ARG A O 1
ATOM 5679 N N . PHE A 1 699 ? 5.010 -25.328 -25.615 1.00 91.69 699 PHE A N 1
ATOM 5680 C CA . PHE A 1 699 ? 5.662 -24.323 -26.453 1.00 91.69 699 PHE A CA 1
ATOM 5681 C C . PHE A 1 699 ? 5.611 -24.618 -27.949 1.00 91.69 699 PHE A C 1
ATOM 5683 O O . PHE A 1 699 ? 6.080 -23.802 -28.737 1.00 91.69 699 PHE A O 1
ATOM 5690 N N . VAL A 1 700 ? 5.022 -25.743 -28.351 1.00 92.06 700 VAL A N 1
ATOM 5691 C CA . VAL A 1 700 ? 4.798 -26.097 -29.755 1.00 92.06 700 VAL A CA 1
ATOM 5692 C C . VAL A 1 700 ? 3.353 -26.541 -29.919 1.00 92.06 700 VAL A C 1
ATOM 5694 O O . VAL A 1 700 ? 2.864 -27.373 -29.156 1.00 92.06 700 VAL A O 1
ATOM 5697 N N . ASN A 1 701 ? 2.658 -25.989 -30.913 1.00 93.06 701 ASN A N 1
ATOM 5698 C CA . ASN A 1 701 ? 1.281 -26.372 -31.190 1.00 93.06 701 ASN A CA 1
ATOM 5699 C C . ASN A 1 701 ? 1.219 -27.863 -31.587 1.00 93.06 701 ASN A C 1
ATOM 5701 O O . ASN A 1 701 ? 2.005 -28.278 -32.447 1.00 93.06 701 ASN A O 1
ATOM 5705 N N . PRO A 1 702 ? 0.286 -28.670 -31.045 1.00 91.12 702 PRO A N 1
ATOM 5706 C CA . PRO A 1 702 ? 0.163 -30.087 -31.395 1.00 91.12 702 PRO A CA 1
ATOM 5707 C C . PRO A 1 702 ? 0.078 -30.349 -32.900 1.00 91.12 702 PRO A C 1
ATOM 5709 O O . PRO A 1 702 ? 0.713 -31.277 -33.386 1.00 91.12 702 PRO A O 1
ATOM 5712 N N . LYS A 1 703 ? -0.585 -29.473 -33.669 1.00 89.25 703 LYS A N 1
ATOM 5713 C CA . LYS A 1 703 ? -0.668 -29.596 -35.135 1.00 89.25 703 LYS A CA 1
ATOM 5714 C C . LYS A 1 703 ? 0.699 -29.532 -35.817 1.00 89.25 703 LYS A C 1
ATOM 5716 O O . LYS A 1 703 ? 0.917 -30.195 -36.827 1.00 89.25 703 LYS A O 1
ATOM 5721 N N . VAL A 1 704 ? 1.623 -28.729 -35.284 1.00 89.75 704 VAL A N 1
ATOM 5722 C CA . VAL A 1 704 ? 2.996 -28.631 -35.802 1.00 89.75 704 VAL A CA 1
ATOM 5723 C C . VAL A 1 704 ? 3.743 -29.934 -35.541 1.00 89.75 704 VAL A C 1
ATOM 5725 O O . VAL A 1 704 ? 4.437 -30.425 -36.428 1.00 89.75 704 VAL A O 1
ATOM 5728 N N . VAL A 1 705 ? 3.561 -30.516 -34.354 1.00 89.88 705 VAL A N 1
ATOM 5729 C CA . VAL A 1 705 ? 4.169 -31.797 -33.974 1.00 89.88 705 VAL A CA 1
ATOM 5730 C C . VAL A 1 705 ? 3.608 -32.948 -34.817 1.00 89.88 705 VAL A C 1
ATOM 5732 O O . VAL A 1 705 ? 4.373 -33.702 -35.411 1.00 89.88 705 VAL A O 1
ATOM 5735 N N . GLU A 1 706 ? 2.285 -33.030 -34.964 1.00 88.44 706 GLU A N 1
ATOM 5736 C CA . GLU A 1 706 ? 1.606 -34.019 -35.813 1.00 88.44 706 GLU A CA 1
ATOM 5737 C C . GLU A 1 706 ? 2.079 -33.958 -37.266 1.00 88.44 706 GLU A C 1
ATOM 5739 O O . GLU A 1 706 ? 2.317 -34.988 -37.900 1.00 88.44 706 GLU A O 1
ATOM 5744 N N . ARG A 1 707 ? 2.238 -32.744 -37.802 1.00 87.19 707 ARG A N 1
ATOM 5745 C CA . ARG A 1 707 ? 2.667 -32.538 -39.184 1.00 87.19 707 ARG A CA 1
ATOM 5746 C C . ARG A 1 707 ? 4.159 -32.824 -39.379 1.00 87.19 707 ARG A C 1
ATOM 5748 O O . ARG A 1 707 ? 4.527 -33.293 -40.455 1.00 87.19 707 ARG A O 1
ATOM 5755 N N . ALA A 1 708 ? 5.004 -32.549 -38.380 1.00 86.69 708 ALA A N 1
ATOM 5756 C CA . ALA A 1 708 ? 6.428 -32.895 -38.413 1.00 86.69 708 ALA A CA 1
ATOM 5757 C C . ALA A 1 708 ? 6.632 -34.421 -38.469 1.00 86.69 708 ALA A C 1
ATOM 5759 O O . ALA A 1 708 ? 7.511 -34.905 -39.185 1.00 86.69 708 ALA A O 1
ATOM 5760 N N . GLY A 1 709 ? 5.726 -35.165 -37.830 1.00 87.38 709 GLY A N 1
ATOM 5761 C CA . GLY A 1 709 ? 5.631 -36.615 -37.923 1.00 87.38 709 GLY A CA 1
ATOM 5762 C C . GLY A 1 709 ? 6.425 -37.340 -36.840 1.00 87.38 709 GLY A C 1
ATOM 5763 O O . GLY A 1 709 ? 6.869 -36.759 -35.856 1.00 87.38 709 GLY A O 1
ATOM 5764 N N . HIS A 1 710 ? 6.552 -38.656 -37.005 1.00 91.44 710 HIS A N 1
ATOM 5765 C CA . HIS A 1 710 ? 7.204 -39.505 -36.013 1.00 91.44 710 HIS A CA 1
ATOM 5766 C C . HIS A 1 710 ? 8.725 -39.285 -35.985 1.00 91.44 710 HIS A C 1
ATOM 5768 O O . HIS A 1 710 ? 9.376 -39.268 -37.036 1.00 91.44 710 HIS A O 1
ATOM 5774 N N . VAL A 1 711 ? 9.307 -39.219 -34.784 1.00 90.94 711 VAL A N 1
ATOM 5775 C CA . VAL A 1 711 ? 10.754 -39.091 -34.575 1.00 90.94 711 VAL A CA 1
ATOM 5776 C C . VAL A 1 711 ? 11.264 -40.080 -33.530 1.00 90.94 711 VAL A C 1
ATOM 5778 O O . VAL A 1 711 ? 10.674 -40.261 -32.465 1.00 90.94 711 VAL A O 1
ATOM 5781 N N . ARG A 1 712 ? 12.396 -40.720 -33.824 1.00 91.62 712 ARG A N 1
ATOM 5782 C CA . ARG A 1 712 ? 13.107 -41.585 -32.882 1.00 91.62 712 ARG A CA 1
ATOM 5783 C C . ARG A 1 712 ? 14.230 -40.814 -32.208 1.00 91.62 712 ARG A C 1
ATOM 5785 O O . ARG A 1 712 ? 15.022 -40.179 -32.890 1.00 91.62 712 ARG A O 1
ATOM 5792 N N . ILE A 1 713 ? 14.347 -40.895 -30.890 1.00 90.69 713 ILE A N 1
ATOM 5793 C CA . ILE A 1 713 ? 15.377 -40.182 -30.129 1.00 90.69 713 ILE A CA 1
ATOM 5794 C C . ILE A 1 713 ? 16.297 -41.204 -29.471 1.00 90.69 713 ILE A C 1
ATOM 5796 O O . ILE A 1 713 ? 15.841 -42.077 -28.727 1.00 90.69 713 ILE A O 1
ATOM 5800 N N . ARG A 1 714 ? 17.594 -41.107 -29.769 1.00 89.19 714 ARG A N 1
ATOM 5801 C CA . ARG A 1 714 ? 18.630 -42.042 -29.326 1.00 89.19 714 ARG A CA 1
ATOM 5802 C C . ARG A 1 714 ? 19.747 -41.317 -28.595 1.00 89.19 714 ARG A C 1
ATOM 5804 O O . ARG A 1 714 ? 20.151 -40.217 -28.974 1.00 89.19 714 ARG A O 1
ATOM 5811 N N . ARG A 1 715 ? 20.312 -41.990 -27.595 1.00 86.62 715 ARG A N 1
ATOM 5812 C CA . ARG A 1 715 ? 21.513 -41.509 -26.917 1.00 86.62 715 ARG A CA 1
ATOM 5813 C C . ARG A 1 715 ? 22.728 -41.625 -27.844 1.00 86.62 715 ARG A C 1
ATOM 5815 O O . ARG A 1 715 ? 22.929 -42.658 -28.482 1.00 86.62 715 ARG A O 1
ATOM 5822 N N . SER A 1 716 ? 23.547 -40.583 -27.897 1.00 86.38 716 SER A N 1
ATOM 5823 C CA . SER A 1 716 ? 24.831 -40.555 -28.601 1.00 86.38 716 SER A CA 1
ATOM 5824 C C . SER A 1 716 ? 25.810 -39.626 -27.877 1.00 86.38 716 SER A C 1
ATOM 5826 O O . SER A 1 716 ? 25.402 -38.823 -27.038 1.00 86.38 716 SER A O 1
ATOM 5828 N N . ASP A 1 717 ? 27.101 -39.756 -28.176 1.00 83.50 717 ASP A N 1
ATOM 5829 C CA . ASP A 1 717 ? 28.141 -38.874 -27.633 1.00 83.50 717 ASP A CA 1
ATOM 5830 C C . ASP A 1 717 ? 28.120 -37.486 -28.301 1.00 83.50 717 ASP A C 1
ATOM 5832 O O . ASP A 1 717 ? 28.580 -36.507 -27.712 1.00 83.50 717 ASP A O 1
ATOM 5836 N N . GLU A 1 718 ? 27.518 -37.388 -29.489 1.00 80.19 718 GLU A N 1
ATOM 5837 C CA . GLU A 1 718 ? 27.315 -36.154 -30.249 1.00 80.19 718 GLU A CA 1
ATOM 5838 C C . GLU A 1 718 ? 25.824 -35.915 -30.508 1.00 80.19 718 GLU A C 1
ATOM 5840 O O . GLU A 1 718 ? 25.047 -36.860 -30.673 1.00 80.19 718 GLU A O 1
ATOM 5845 N N . SER A 1 719 ? 25.426 -34.643 -30.547 1.00 82.75 719 SER A N 1
ATOM 5846 C CA . SER A 1 719 ? 24.040 -34.245 -30.798 1.00 82.75 719 SER A CA 1
ATOM 5847 C C . SER A 1 719 ? 23.869 -33.828 -32.257 1.00 82.75 719 SER A C 1
ATOM 5849 O O . SER A 1 719 ? 24.559 -32.921 -32.720 1.00 82.75 719 SER A O 1
ATOM 5851 N N . TYR A 1 720 ? 22.996 -34.520 -32.989 1.00 83.75 720 TYR A N 1
ATOM 5852 C CA . TYR A 1 720 ? 22.700 -34.230 -34.391 1.00 83.75 720 TYR A CA 1
ATOM 5853 C C . TYR A 1 720 ? 21.351 -34.805 -34.833 1.00 83.75 720 TYR A C 1
ATOM 5855 O O . TYR A 1 720 ? 20.874 -35.833 -34.340 1.00 83.75 720 TYR A O 1
ATOM 5863 N N . TYR A 1 721 ? 20.766 -34.162 -35.837 1.00 85.19 721 TYR A N 1
ATOM 5864 C CA . TYR A 1 721 ? 19.513 -34.554 -36.456 1.00 85.19 721 TYR A CA 1
ATOM 5865 C C . TYR A 1 721 ? 19.738 -35.245 -37.802 1.00 85.19 721 TYR A C 1
ATOM 5867 O O . TYR A 1 721 ? 20.442 -34.746 -38.683 1.00 85.19 721 TYR A O 1
ATOM 5875 N N . THR A 1 722 ? 19.044 -36.362 -38.003 1.00 83.00 722 THR A N 1
ATOM 5876 C CA . THR A 1 722 ? 18.810 -36.953 -39.323 1.00 83.00 722 THR A CA 1
ATOM 5877 C C . THR A 1 722 ? 17.304 -37.076 -39.565 1.00 83.00 722 THR A C 1
ATOM 5879 O O . THR A 1 722 ? 16.531 -37.132 -38.610 1.00 83.00 722 THR A O 1
ATOM 5882 N N . PRO A 1 723 ? 16.827 -37.101 -40.822 1.00 82.31 723 PRO A N 1
ATOM 5883 C CA . PRO A 1 723 ? 15.396 -37.207 -41.095 1.00 82.31 723 PRO A CA 1
ATOM 5884 C C . PRO A 1 723 ? 14.738 -38.399 -40.378 1.00 82.31 723 PRO A C 1
ATOM 5886 O O . PRO A 1 723 ? 14.951 -39.550 -40.747 1.00 82.31 723 PRO A O 1
ATOM 5889 N N . GLY A 1 724 ? 13.932 -38.097 -39.356 1.00 83.75 724 GLY A N 1
ATOM 5890 C CA . GLY A 1 724 ? 13.228 -39.081 -38.527 1.00 83.75 724 GLY A CA 1
ATOM 5891 C C . GLY A 1 724 ? 13.992 -39.593 -37.297 1.00 83.75 724 GLY A C 1
ATOM 5892 O O . GLY A 1 724 ? 13.382 -40.295 -36.493 1.00 83.75 724 GLY A O 1
ATOM 5893 N N . GLU A 1 725 ? 15.264 -39.224 -37.091 1.00 89.44 725 GLU A N 1
ATOM 5894 C CA . GLU A 1 725 ? 16.038 -39.606 -35.899 1.00 89.44 725 GLU A CA 1
ATOM 5895 C C . GLU A 1 725 ? 16.824 -38.428 -35.288 1.00 89.44 725 GLU A C 1
ATOM 5897 O O . GLU A 1 725 ? 17.534 -37.702 -35.982 1.00 89.44 725 GLU A O 1
ATOM 5902 N N . ILE A 1 726 ? 16.734 -38.265 -33.968 1.00 89.56 726 ILE A N 1
ATOM 5903 C CA . ILE A 1 726 ? 17.524 -37.322 -33.169 1.00 89.56 726 ILE A CA 1
ATOM 5904 C C . ILE A 1 726 ? 18.539 -38.115 -32.350 1.00 89.56 726 ILE A C 1
ATOM 5906 O O . ILE A 1 726 ? 18.168 -38.982 -31.556 1.00 89.56 726 ILE A O 1
ATOM 5910 N N . HIS A 1 727 ? 19.813 -37.787 -32.512 1.00 89.62 727 HIS A N 1
ATOM 5911 C CA . HIS A 1 727 ? 20.901 -38.274 -31.676 1.00 89.62 727 HIS A CA 1
ATOM 5912 C C . HIS A 1 727 ? 21.271 -37.174 -30.688 1.00 89.62 727 HIS A C 1
ATOM 5914 O O . HIS A 1 727 ? 21.377 -36.015 -31.077 1.00 89.62 727 HIS A O 1
ATOM 5920 N N . THR A 1 728 ? 21.399 -37.503 -29.405 1.00 87.25 728 THR A N 1
ATOM 5921 C CA . THR A 1 728 ? 21.628 -36.495 -28.361 1.00 87.25 728 THR A CA 1
ATOM 5922 C C . THR A 1 728 ? 22.379 -37.058 -27.161 1.00 87.25 728 THR A C 1
ATOM 5924 O O . THR A 1 728 ? 22.260 -38.241 -26.828 1.00 87.25 728 THR A O 1
ATOM 5927 N N . ARG A 1 729 ? 23.087 -36.180 -26.447 1.00 85.81 729 ARG A N 1
ATOM 5928 C CA . ARG A 1 729 ? 23.752 -36.464 -25.165 1.00 85.81 729 ARG A CA 1
ATOM 5929 C C . ARG A 1 729 ? 22.791 -36.589 -23.970 1.00 85.81 729 ARG A C 1
ATOM 5931 O O . ARG A 1 729 ? 23.258 -36.728 -22.840 1.00 85.81 729 ARG A O 1
ATOM 5938 N N . ASP A 1 730 ? 21.473 -36.586 -24.211 1.00 83.25 730 ASP A N 1
ATOM 5939 C CA . ASP A 1 730 ? 20.410 -36.546 -23.188 1.00 83.25 730 ASP A CA 1
ATOM 5940 C C . ASP A 1 730 ? 20.450 -35.236 -22.374 1.00 83.25 730 ASP A C 1
ATOM 5942 O O . ASP A 1 730 ? 20.294 -35.236 -21.153 1.00 83.25 730 ASP A O 1
ATOM 5946 N N . ASP A 1 731 ? 20.680 -34.109 -23.058 1.00 85.38 731 ASP A N 1
ATOM 5947 C CA . ASP A 1 731 ? 20.573 -32.749 -22.514 1.00 85.38 731 ASP A CA 1
ATOM 5948 C C . ASP A 1 731 ? 19.331 -32.027 -23.066 1.00 85.38 731 ASP A C 1
ATOM 5950 O O . ASP A 1 731 ? 18.960 -32.194 -24.228 1.00 85.38 731 ASP A O 1
ATOM 5954 N N . ALA A 1 732 ? 18.667 -31.229 -22.226 1.00 83.88 732 ALA A N 1
ATOM 5955 C CA . ALA A 1 732 ? 17.402 -30.594 -22.582 1.00 83.88 732 ALA A CA 1
ATOM 5956 C C . ALA A 1 732 ? 17.526 -29.573 -23.721 1.00 83.88 732 ALA A C 1
ATOM 5958 O O . ALA A 1 732 ? 16.619 -29.492 -24.554 1.00 83.88 732 ALA A O 1
ATOM 5959 N N . ALA A 1 733 ? 18.626 -28.819 -23.759 1.00 84.69 733 ALA A N 1
ATOM 5960 C CA . ALA A 1 733 ? 18.890 -27.839 -24.804 1.00 84.69 733 ALA A CA 1
ATOM 5961 C C . ALA A 1 733 ? 19.173 -28.552 -26.129 1.00 84.69 733 ALA A C 1
ATOM 5963 O O . ALA A 1 733 ? 18.509 -28.264 -27.122 1.00 84.69 733 ALA A O 1
ATOM 5964 N N . ASP A 1 734 ? 20.043 -29.569 -26.108 1.00 84.81 734 ASP A N 1
ATOM 5965 C CA . ASP A 1 734 ? 20.348 -30.399 -27.280 1.00 84.81 734 ASP A CA 1
ATOM 5966 C C . ASP A 1 734 ? 19.073 -31.040 -27.865 1.00 84.81 734 ASP A C 1
ATOM 5968 O O . ASP A 1 734 ? 18.861 -31.036 -29.074 1.00 84.81 734 ASP A O 1
ATOM 5972 N N . ILE A 1 735 ? 18.183 -31.568 -27.019 1.00 87.69 735 ILE A N 1
ATOM 5973 C CA . ILE A 1 735 ? 16.939 -32.217 -27.466 1.00 87.69 735 ILE A CA 1
ATOM 5974 C C . ILE A 1 735 ? 15.996 -31.225 -28.151 1.00 87.69 735 ILE A C 1
ATOM 5976 O O . ILE A 1 735 ? 15.452 -31.540 -29.209 1.00 87.69 735 ILE A O 1
ATOM 5980 N N . LEU A 1 736 ? 15.793 -30.038 -27.572 1.00 89.31 736 LEU A N 1
ATOM 5981 C CA . LEU A 1 736 ? 14.950 -29.009 -28.185 1.00 89.31 736 LEU A CA 1
ATOM 5982 C C . LEU A 1 736 ? 15.589 -28.436 -29.451 1.00 89.31 736 LEU A C 1
ATOM 5984 O O . LEU A 1 736 ? 14.879 -28.214 -30.431 1.00 89.31 736 LEU A O 1
ATOM 5988 N N . HIS A 1 737 ? 16.910 -28.261 -29.471 1.00 88.12 737 HIS A N 1
ATOM 5989 C CA . HIS A 1 737 ? 17.639 -27.819 -30.653 1.00 88.12 737 HIS A CA 1
ATOM 5990 C C . HIS A 1 737 ? 17.448 -28.807 -31.811 1.00 88.12 737 HIS A C 1
ATOM 5992 O O . HIS A 1 737 ? 16.949 -28.441 -32.878 1.00 88.12 737 HIS A O 1
ATOM 5998 N N . GLU A 1 738 ? 17.762 -30.085 -31.596 1.00 88.69 738 GLU A N 1
ATOM 5999 C CA . GLU A 1 738 ? 17.634 -31.108 -32.636 1.00 88.69 738 GLU A CA 1
ATOM 6000 C C . GLU A 1 738 ? 16.173 -31.351 -33.039 1.00 88.69 738 GLU A C 1
ATOM 6002 O O . GLU A 1 738 ? 15.872 -31.599 -34.210 1.00 88.69 738 GLU A O 1
ATOM 6007 N N . TYR A 1 739 ? 15.228 -31.190 -32.111 1.00 89.69 739 TYR A N 1
ATOM 6008 C CA . TYR A 1 739 ? 13.810 -31.229 -32.451 1.00 89.69 739 TYR A CA 1
ATOM 6009 C C . TYR A 1 739 ? 13.364 -30.019 -33.283 1.00 89.69 739 TYR A C 1
ATOM 6011 O O . TYR A 1 739 ? 12.532 -30.160 -34.176 1.00 89.69 739 TYR A O 1
ATOM 6019 N N . GLY A 1 740 ? 13.951 -28.838 -33.087 1.00 88.62 740 GLY A N 1
ATOM 6020 C CA . GLY A 1 740 ? 13.706 -27.693 -33.962 1.00 88.62 740 GLY A CA 1
ATOM 6021 C C . GLY A 1 740 ? 14.173 -27.931 -35.404 1.00 88.62 740 GLY A C 1
ATOM 6022 O O . GLY A 1 740 ? 13.504 -27.477 -36.339 1.00 88.62 740 GLY A O 1
ATOM 6023 N N . HIS A 1 741 ? 15.234 -28.722 -35.620 1.00 85.81 741 HIS A N 1
ATOM 6024 C CA . HIS A 1 741 ? 15.570 -29.236 -36.960 1.00 85.81 741 HIS A CA 1
ATOM 6025 C C . HIS A 1 741 ? 14.465 -30.164 -37.477 1.00 85.81 741 HIS A C 1
ATOM 6027 O O . HIS A 1 741 ? 14.004 -30.002 -38.608 1.00 85.81 741 HIS A O 1
ATOM 6033 N N . HIS A 1 742 ? 13.954 -31.070 -36.640 1.00 87.25 742 HIS A N 1
ATOM 6034 C CA . HIS A 1 742 ? 12.825 -31.933 -36.999 1.00 87.25 742 HIS A CA 1
ATOM 6035 C C . HIS A 1 742 ? 11.528 -31.167 -37.314 1.00 87.25 742 HIS A C 1
ATOM 6037 O O . HIS A 1 742 ? 10.748 -31.630 -38.132 1.00 87.25 742 HIS A O 1
ATOM 6043 N N . ILE A 1 743 ? 11.295 -29.981 -36.751 1.00 86.81 743 ILE A N 1
ATOM 6044 C CA . ILE A 1 743 ? 10.177 -29.114 -37.165 1.00 86.81 743 ILE A CA 1
ATOM 6045 C C . ILE A 1 743 ? 10.491 -28.423 -38.501 1.00 86.81 743 ILE A C 1
ATOM 6047 O O . ILE A 1 743 ? 9.607 -28.228 -39.332 1.00 86.81 743 ILE A O 1
ATOM 6051 N N . SER A 1 744 ? 11.747 -28.044 -38.730 1.00 77.88 744 SER A N 1
ATOM 6052 C CA . SER A 1 744 ? 12.145 -27.237 -39.891 1.00 77.88 744 SER A CA 1
ATOM 6053 C C . SER A 1 744 ? 12.255 -28.032 -41.194 1.00 77.88 744 SER A C 1
ATOM 6055 O O . SER A 1 744 ? 12.011 -27.477 -42.258 1.00 77.88 744 SER A O 1
ATOM 6057 N N . PHE A 1 745 ? 12.661 -29.304 -41.148 1.00 69.81 745 PHE A N 1
ATOM 6058 C CA . PHE A 1 745 ? 13.048 -30.078 -42.340 1.00 69.81 745 PHE A CA 1
ATOM 6059 C C . PHE A 1 745 ? 11.925 -30.887 -43.025 1.00 69.81 745 PHE A C 1
ATOM 6061 O O . PHE A 1 745 ? 11.842 -30.845 -44.256 1.00 69.81 745 PHE A O 1
ATOM 6068 N N . PRO A 1 746 ? 11.076 -31.642 -42.303 1.00 58.97 746 PRO A N 1
ATOM 6069 C CA . PRO A 1 746 ? 9.970 -32.415 -42.877 1.00 58.97 746 PRO A CA 1
ATOM 6070 C C . PRO A 1 746 ? 8.817 -31.522 -43.354 1.00 58.97 746 PRO A C 1
ATOM 6072 O O . PRO A 1 746 ? 8.134 -31.848 -44.327 1.00 58.97 746 PRO A O 1
ATOM 6075 N N . LEU A 1 747 ? 8.631 -30.371 -42.700 1.00 63.44 747 LEU A N 1
ATOM 6076 C CA . LEU A 1 747 ? 7.613 -29.376 -43.023 1.00 63.44 747 LEU A CA 1
ATOM 6077 C C . LEU A 1 747 ? 8.107 -28.461 -44.143 1.00 63.44 747 LEU A C 1
ATOM 6079 O O . LEU A 1 747 ? 8.784 -27.465 -43.888 1.00 63.44 747 LEU A O 1
ATOM 6083 N N . ARG A 1 748 ? 7.752 -28.771 -45.397 1.00 65.50 748 ARG A N 1
ATOM 6084 C CA . ARG A 1 748 ? 8.124 -27.935 -46.554 1.00 65.50 748 ARG A CA 1
ATOM 6085 C C . ARG A 1 748 ? 7.699 -26.480 -46.366 1.00 65.50 748 ARG A C 1
ATOM 6087 O O . ARG A 1 748 ? 8.412 -25.580 -46.790 1.00 65.50 748 ARG A O 1
ATOM 6094 N N . GLU A 1 749 ? 6.557 -26.245 -45.744 1.00 72.00 749 GLU A N 1
ATOM 6095 C CA . GLU A 1 749 ? 5.986 -24.921 -45.545 1.00 72.00 749 GLU A CA 1
ATOM 6096 C C . GLU A 1 749 ? 6.791 -24.092 -44.530 1.00 72.00 749 GLU A C 1
ATOM 6098 O O . GLU A 1 749 ? 7.188 -22.970 -44.846 1.00 72.00 749 GLU A O 1
ATOM 6103 N N . ASN A 1 750 ? 7.133 -24.667 -43.368 1.00 75.62 750 ASN A N 1
ATOM 6104 C CA . ASN A 1 750 ? 8.017 -24.018 -42.389 1.00 75.62 750 ASN A CA 1
ATOM 6105 C C . ASN A 1 750 ? 9.431 -23.836 -42.949 1.00 75.62 750 ASN A C 1
ATOM 6107 O O . ASN A 1 750 ? 10.023 -22.773 -42.780 1.00 75.62 750 ASN A O 1
ATOM 6111 N N . PHE A 1 751 ? 9.944 -24.825 -43.684 1.00 77.50 751 PHE A N 1
ATOM 6112 C CA . PHE A 1 751 ? 11.229 -24.731 -44.368 1.00 77.50 751 PHE A CA 1
ATOM 6113 C C . PHE A 1 751 ? 11.290 -23.508 -45.299 1.00 77.50 751 PHE A C 1
ATOM 6115 O O . PHE A 1 751 ? 12.222 -22.704 -45.231 1.00 77.50 751 PHE A O 1
ATOM 6122 N N . TRP A 1 752 ? 10.278 -23.335 -46.157 1.00 79.19 752 TRP A N 1
ATOM 6123 C CA . TRP A 1 752 ? 10.220 -22.208 -47.088 1.00 79.19 752 TRP A CA 1
ATOM 6124 C C . TRP A 1 752 ? 9.954 -20.874 -46.386 1.00 79.19 752 TRP A C 1
ATOM 6126 O O . TRP A 1 752 ? 10.479 -19.854 -46.829 1.00 79.19 752 TRP A O 1
ATOM 6136 N N . ALA A 1 753 ? 9.201 -20.854 -45.283 1.00 84.00 753 ALA A N 1
ATOM 6137 C CA . ALA A 1 753 ? 9.054 -19.662 -44.449 1.00 84.00 753 ALA A CA 1
ATOM 6138 C C . ALA A 1 753 ? 10.397 -19.245 -43.821 1.00 84.00 753 ALA A C 1
ATOM 6140 O O . ALA A 1 753 ? 10.786 -18.084 -43.938 1.00 84.00 753 ALA A O 1
ATOM 6141 N N . CYS A 1 754 ? 11.157 -20.194 -43.259 1.00 81.31 754 CYS A N 1
ATOM 6142 C CA . CYS A 1 754 ? 12.510 -19.962 -42.745 1.00 81.31 754 CYS A CA 1
ATOM 6143 C C . CYS A 1 754 ? 13.454 -19.445 -43.835 1.00 81.31 754 CYS A C 1
ATOM 6145 O O . CYS A 1 754 ? 14.212 -18.509 -43.595 1.00 81.31 754 CYS A O 1
ATOM 6147 N N . TRP A 1 755 ? 13.393 -20.017 -45.040 1.00 79.69 755 TRP A N 1
ATOM 6148 C CA . TRP A 1 755 ? 14.195 -19.568 -46.178 1.00 79.69 755 TRP A CA 1
ATOM 6149 C C . TRP A 1 755 ? 13.861 -18.143 -46.617 1.00 79.69 755 TRP A C 1
ATOM 6151 O O . TRP A 1 755 ? 14.764 -17.320 -46.750 1.00 79.69 755 TRP A O 1
ATOM 6161 N N . ARG A 1 756 ? 12.575 -17.826 -46.801 1.00 81.62 756 ARG A N 1
ATOM 6162 C CA . ARG A 1 756 ? 12.128 -16.486 -47.210 1.00 81.62 756 ARG A CA 1
ATOM 6163 C C . ARG A 1 756 ? 12.472 -15.430 -46.157 1.00 81.62 756 ARG A C 1
ATOM 6165 O O . ARG A 1 756 ? 13.022 -14.391 -46.517 1.00 81.62 756 ARG A O 1
ATOM 6172 N N . PHE A 1 757 ? 12.256 -15.733 -44.875 1.00 83.88 757 PHE A N 1
ATOM 6173 C CA . PHE A 1 757 ? 12.656 -14.863 -43.766 1.00 83.88 757 PHE A CA 1
ATOM 6174 C C . PHE A 1 757 ? 14.176 -14.635 -43.746 1.00 83.88 757 PHE A C 1
ATOM 6176 O O . PHE A 1 757 ? 14.636 -13.496 -43.704 1.00 83.88 757 PHE A O 1
ATOM 6183 N N . PHE A 1 758 ? 14.974 -15.701 -43.870 1.00 79.00 758 PHE A N 1
ATOM 6184 C CA . PHE A 1 758 ? 16.436 -15.612 -43.921 1.00 79.00 758 PHE A CA 1
ATOM 6185 C C . PHE A 1 758 ? 16.939 -14.755 -45.094 1.00 79.00 758 PHE A C 1
ATOM 6187 O O . PHE A 1 758 ? 17.769 -13.865 -44.904 1.00 79.00 758 PHE A O 1
ATOM 6194 N N . VAL A 1 759 ? 16.424 -14.993 -46.305 1.00 76.06 759 VAL A N 1
ATOM 6195 C CA . VAL A 1 759 ? 16.817 -14.259 -47.518 1.00 76.06 759 VAL A CA 1
ATOM 6196 C C . VAL A 1 759 ? 16.464 -12.776 -47.415 1.00 76.06 759 VAL A C 1
ATOM 6198 O O . VAL A 1 759 ? 17.271 -11.939 -47.822 1.00 76.06 759 VAL A O 1
ATOM 6201 N N . ALA A 1 760 ? 15.296 -12.434 -46.864 1.00 77.00 760 ALA A N 1
ATOM 6202 C CA . ALA A 1 760 ? 14.907 -11.041 -46.669 1.00 77.00 760 ALA A CA 1
ATOM 6203 C C . ALA A 1 760 ? 15.877 -10.306 -45.731 1.00 77.00 760 ALA A C 1
ATOM 6205 O O . ALA A 1 760 ? 16.436 -9.272 -46.095 1.00 77.00 760 ALA A O 1
ATOM 6206 N N . ARG A 1 761 ? 16.190 -10.908 -44.579 1.00 74.31 761 ARG A N 1
ATOM 6207 C CA . ARG A 1 761 ? 17.128 -10.341 -43.597 1.00 74.31 761 ARG A CA 1
ATOM 6208 C C . ARG A 1 761 ? 18.547 -10.206 -44.139 1.00 74.31 761 ARG A C 1
ATOM 6210 O O . ARG A 1 761 ? 19.236 -9.229 -43.836 1.00 74.31 761 ARG A O 1
ATOM 6217 N N . ALA A 1 762 ? 18.974 -11.161 -44.964 1.00 68.56 762 ALA A N 1
ATOM 6218 C CA . ALA A 1 762 ? 20.257 -11.105 -45.650 1.00 68.56 762 ALA A CA 1
ATOM 6219 C C . ALA A 1 762 ? 20.316 -9.937 -46.655 1.00 68.56 762 ALA A C 1
ATOM 6221 O O . ALA A 1 762 ? 21.312 -9.217 -46.696 1.00 68.56 762 ALA A O 1
ATOM 6222 N N . ARG A 1 763 ? 19.247 -9.686 -47.424 1.00 66.19 763 ARG A N 1
ATOM 6223 C CA . ARG A 1 763 ? 19.190 -8.580 -48.402 1.00 66.19 763 ARG A CA 1
ATOM 6224 C C . ARG A 1 763 ? 19.291 -7.195 -47.759 1.00 66.19 763 ARG A C 1
ATOM 6226 O O . ARG A 1 763 ? 19.961 -6.332 -48.315 1.00 66.19 763 ARG A O 1
ATOM 6233 N N . GLU A 1 764 ? 18.675 -6.990 -46.598 1.00 59.56 764 GLU A N 1
ATOM 6234 C CA . GLU A 1 764 ? 18.684 -5.694 -45.902 1.00 59.56 764 GLU A CA 1
ATOM 6235 C C . GLU A 1 764 ? 20.049 -5.315 -45.306 1.00 59.56 764 GLU A C 1
ATOM 6237 O O . GLU A 1 764 ? 20.372 -4.133 -45.204 1.00 59.56 764 GLU A O 1
ATOM 6242 N N . ASN A 1 765 ? 20.861 -6.300 -44.902 1.00 54.31 765 ASN A N 1
ATOM 6243 C CA . ASN A 1 765 ? 21.988 -6.062 -43.991 1.00 54.31 765 ASN A CA 1
ATOM 6244 C C . ASN A 1 765 ? 23.394 -6.219 -44.599 1.00 54.31 765 ASN A C 1
ATOM 6246 O O . ASN A 1 765 ? 24.357 -6.131 -43.848 1.00 54.31 765 ASN A O 1
ATOM 6250 N N . SER A 1 766 ? 23.548 -6.398 -45.921 1.00 53.44 766 SER A N 1
ATOM 6251 C CA . SER A 1 766 ? 24.858 -6.575 -46.597 1.00 53.44 766 SER A CA 1
ATOM 6252 C C . SER A 1 766 ? 25.762 -7.621 -45.909 1.00 53.44 766 SER A C 1
ATOM 6254 O O . SER A 1 766 ? 26.606 -7.297 -45.076 1.00 53.44 766 SER A O 1
ATOM 6256 N N . PHE A 1 767 ? 25.594 -8.903 -46.238 1.00 55.47 767 PHE A N 1
ATOM 6257 C CA . PHE A 1 767 ? 26.265 -10.007 -45.537 1.00 55.47 767 PHE A CA 1
ATOM 6258 C C . PHE A 1 767 ? 27.642 -10.373 -46.115 1.00 55.47 767 PHE A C 1
ATOM 6260 O O . PHE A 1 767 ? 27.855 -10.352 -47.326 1.00 55.47 767 PHE A O 1
ATOM 6267 N N . ASN A 1 768 ? 28.551 -10.794 -45.228 1.00 52.00 768 ASN A N 1
ATOM 6268 C CA . ASN A 1 768 ? 29.823 -11.434 -45.573 1.00 52.00 768 ASN A CA 1
ATOM 6269 C C . ASN A 1 768 ? 29.717 -12.949 -45.367 1.00 52.00 768 ASN A C 1
ATOM 6271 O O . ASN A 1 768 ? 29.195 -13.408 -44.353 1.00 52.00 768 ASN A O 1
ATOM 6275 N N . ILE A 1 769 ? 30.242 -13.724 -46.317 1.00 55.00 769 ILE A N 1
ATOM 6276 C CA . ILE A 1 769 ? 30.203 -15.190 -46.291 1.00 55.00 769 ILE A CA 1
ATOM 6277 C C . ILE A 1 769 ? 31.564 -15.715 -45.851 1.00 55.00 769 ILE A C 1
ATOM 6279 O O . ILE A 1 769 ? 32.566 -15.460 -46.519 1.00 55.00 769 ILE A O 1
ATOM 6283 N N . LYS A 1 770 ? 31.602 -16.476 -44.754 1.00 51.66 770 LYS A N 1
ATOM 6284 C CA . LYS A 1 770 ? 32.814 -17.158 -44.289 1.00 51.66 770 LYS A CA 1
ATOM 6285 C C . LYS A 1 770 ? 32.614 -18.665 -44.230 1.00 51.66 770 LYS A C 1
ATOM 6287 O O . LYS A 1 770 ? 31.581 -19.133 -43.759 1.00 51.66 770 LYS A O 1
ATOM 6292 N N . ARG A 1 771 ? 33.636 -19.397 -44.681 1.00 52.25 771 ARG A N 1
ATOM 6293 C CA . ARG A 1 771 ? 33.780 -20.841 -44.469 1.00 52.25 771 ARG A CA 1
ATOM 6294 C C . ARG A 1 771 ? 34.245 -21.064 -43.031 1.00 52.25 771 ARG A C 1
ATOM 6296 O O . ARG A 1 771 ? 35.223 -20.448 -42.623 1.00 52.25 771 ARG A O 1
ATOM 6303 N N . ILE A 1 772 ? 33.581 -21.943 -42.290 1.00 50.50 772 ILE A N 1
ATOM 6304 C CA . ILE A 1 772 ? 34.065 -22.386 -40.976 1.00 50.50 772 ILE A CA 1
ATOM 6305 C C . ILE A 1 772 ? 34.947 -23.621 -41.167 1.00 50.50 772 ILE A C 1
ATOM 6307 O O . ILE A 1 772 ? 34.622 -24.504 -41.959 1.00 50.50 772 ILE A O 1
ATOM 6311 N N . GLU A 1 773 ? 36.089 -23.648 -40.482 1.00 41.59 773 GLU A N 1
ATOM 6312 C CA . GLU A 1 773 ? 37.128 -24.680 -40.627 1.00 41.59 773 GLU A CA 1
ATOM 6313 C C . GLU A 1 773 ? 36.877 -25.950 -39.791 1.00 41.59 773 GLU A C 1
ATOM 6315 O O . GLU A 1 773 ? 37.703 -26.859 -39.802 1.00 41.59 773 GLU A O 1
ATOM 6320 N N . TRP A 1 774 ? 35.762 -26.040 -39.062 1.00 42.84 774 TRP A N 1
ATOM 6321 C CA . TRP A 1 774 ? 35.516 -27.139 -38.130 1.00 42.84 774 TRP A CA 1
ATOM 6322 C C . TRP A 1 774 ? 34.834 -28.351 -38.792 1.00 42.84 774 TRP A C 1
ATOM 6324 O O . TRP A 1 774 ? 33.725 -28.248 -39.309 1.00 42.84 774 TRP A O 1
ATOM 6334 N N . GLU A 1 775 ? 35.544 -29.479 -38.675 1.00 40.16 775 GLU A N 1
ATOM 6335 C CA . GLU A 1 775 ? 35.165 -30.900 -38.754 1.00 40.16 775 GLU A CA 1
ATOM 6336 C C . GLU A 1 775 ? 35.330 -31.702 -40.063 1.00 40.16 775 GLU A C 1
ATOM 6338 O O . GLU A 1 775 ? 34.490 -31.743 -40.962 1.00 40.16 775 GLU A O 1
ATOM 6343 N N . GLU A 1 776 ? 36.404 -32.504 -40.049 1.00 36.50 776 GLU A N 1
ATOM 6344 C CA . GLU A 1 776 ? 36.756 -33.626 -40.933 1.00 36.50 776 GLU A CA 1
ATOM 6345 C C . GLU A 1 776 ? 35.711 -34.773 -40.970 1.00 36.50 776 GLU A C 1
ATOM 6347 O O . GLU A 1 776 ? 35.917 -35.765 -41.668 1.00 36.50 776 GLU A O 1
ATOM 6352 N N . SER A 1 777 ? 34.578 -34.660 -40.265 1.00 42.06 777 SER A N 1
ATOM 6353 C CA . SER A 1 777 ? 33.525 -35.687 -40.178 1.00 42.06 777 SER A CA 1
ATOM 6354 C C . SER A 1 777 ? 32.368 -35.504 -41.175 1.00 42.06 777 SER A C 1
ATOM 6356 O O . SER A 1 777 ? 31.614 -36.449 -41.403 1.00 42.06 777 SER A O 1
ATOM 6358 N N . HIS A 1 778 ? 32.235 -34.340 -41.831 1.00 40.19 778 HIS A N 1
ATOM 6359 C CA . HIS A 1 778 ? 31.107 -34.044 -42.731 1.00 40.19 778 HIS A CA 1
ATOM 6360 C C . HIS A 1 778 ? 31.553 -33.396 -44.064 1.00 40.19 778 HIS A C 1
ATOM 6362 O O . HIS A 1 778 ? 31.409 -32.187 -44.251 1.00 40.19 778 HIS A O 1
ATOM 6368 N N . PRO A 1 779 ? 32.026 -34.175 -45.060 1.00 37.12 779 PRO A N 1
ATOM 6369 C CA . PRO A 1 779 ? 32.658 -33.669 -46.294 1.00 37.12 779 PRO A CA 1
ATOM 6370 C C . PRO A 1 779 ? 31.743 -32.874 -47.252 1.00 37.12 779 PRO A C 1
ATOM 6372 O O . PRO A 1 779 ? 32.181 -32.447 -48.320 1.00 37.12 779 PRO A O 1
ATOM 6375 N N . HIS A 1 780 ? 30.474 -32.658 -46.898 1.00 38.88 780 HIS A N 1
ATOM 6376 C CA . HIS A 1 780 ? 29.503 -31.884 -47.683 1.00 38.88 780 HIS A CA 1
ATOM 6377 C C . HIS A 1 780 ? 28.873 -30.723 -46.897 1.00 38.88 780 HIS A C 1
ATOM 6379 O O . HIS A 1 780 ? 27.970 -30.052 -47.402 1.00 38.88 780 HIS A O 1
ATOM 6385 N N . ALA A 1 781 ? 29.341 -30.474 -45.671 1.00 37.25 781 ALA A N 1
ATOM 6386 C CA . ALA A 1 781 ? 28.819 -29.437 -44.803 1.00 37.25 781 ALA A CA 1
ATOM 6387 C C . ALA A 1 781 ? 29.634 -28.144 -44.933 1.00 37.25 781 ALA A C 1
ATOM 6389 O O . ALA A 1 781 ? 30.546 -27.887 -44.155 1.00 37.25 781 ALA A O 1
ATOM 6390 N N . TYR A 1 782 ? 29.316 -27.300 -45.913 1.00 41.41 782 TYR A N 1
ATOM 6391 C CA . TYR A 1 782 ? 29.904 -25.961 -45.954 1.00 41.41 782 TYR A CA 1
ATOM 6392 C C . TYR A 1 782 ? 29.039 -25.030 -45.120 1.00 41.41 782 TYR A C 1
ATOM 6394 O O . TYR A 1 782 ? 27.906 -24.740 -45.488 1.00 41.41 782 TYR A O 1
ATOM 6402 N N . GLN A 1 783 ? 29.573 -24.604 -43.982 1.00 45.25 783 GLN A N 1
ATOM 6403 C CA . GLN A 1 783 ? 28.920 -23.686 -43.063 1.00 45.25 783 GLN A CA 1
ATOM 6404 C C . GLN A 1 783 ? 28.993 -22.254 -43.611 1.00 45.25 783 GLN A C 1
ATOM 6406 O O . GLN A 1 783 ? 30.079 -21.767 -43.917 1.00 45.25 783 GLN A O 1
ATOM 6411 N N . ILE A 1 784 ? 27.851 -21.572 -43.693 1.00 38.44 784 ILE A N 1
ATOM 6412 C CA . ILE A 1 784 ? 27.791 -20.107 -43.725 1.00 38.44 784 ILE A CA 1
ATOM 6413 C C . ILE A 1 784 ? 27.552 -19.631 -42.292 1.00 38.44 784 ILE A C 1
ATOM 6415 O O . ILE A 1 784 ? 26.529 -19.954 -41.693 1.00 38.44 784 ILE A O 1
ATOM 6419 N N . SER A 1 785 ? 28.510 -18.879 -41.751 1.00 36.47 785 SER A N 1
ATOM 6420 C CA . SER A 1 785 ? 28.303 -18.002 -40.597 1.00 36.47 785 SER A CA 1
ATOM 6421 C C . SER A 1 785 ? 28.350 -16.568 -41.096 1.00 36.47 785 SER A C 1
ATOM 6423 O O . SER A 1 785 ? 29.364 -16.191 -41.699 1.00 36.47 785 SER A O 1
ATOM 6425 N N . PRO A 1 786 ? 27.319 -15.745 -40.871 1.00 34.00 786 PRO A N 1
ATOM 6426 C CA . PRO A 1 786 ? 27.490 -14.314 -40.971 1.00 34.00 786 PRO A CA 1
ATOM 6427 C C . PRO A 1 786 ? 28.336 -13.868 -39.774 1.00 34.00 786 PRO A C 1
ATOM 6429 O O . PRO A 1 786 ? 27.821 -13.409 -38.758 1.00 34.00 786 PRO A O 1
ATOM 6432 N N . GLU A 1 787 ? 29.661 -13.962 -39.878 1.00 33.81 787 GLU A N 1
ATOM 6433 C CA . GLU A 1 787 ? 30.497 -13.070 -39.084 1.00 33.81 787 GLU A CA 1
ATOM 6434 C C . GLU A 1 787 ? 30.312 -11.674 -39.680 1.00 33.81 787 GLU A C 1
ATOM 6436 O O . GLU A 1 787 ? 30.981 -11.277 -40.637 1.00 33.81 787 GLU A O 1
ATOM 6441 N N . LEU A 1 788 ? 29.342 -10.948 -39.115 1.00 35.91 788 LEU A N 1
ATOM 6442 C CA . LEU A 1 788 ? 29.177 -9.498 -39.199 1.00 35.91 788 LEU A CA 1
ATOM 6443 C C . LEU A 1 788 ? 30.426 -8.825 -38.601 1.00 35.91 788 LEU A C 1
ATOM 6445 O O . LEU A 1 788 ? 30.400 -8.190 -37.549 1.00 35.91 788 LEU A O 1
ATOM 6449 N N . GLU A 1 789 ? 31.568 -8.984 -39.266 1.00 33.41 789 GLU A N 1
ATOM 6450 C CA . GLU A 1 789 ? 32.825 -8.322 -38.940 1.00 33.41 789 GLU A CA 1
ATOM 6451 C C . GLU A 1 789 ? 32.798 -6.882 -39.458 1.00 33.41 789 GLU A C 1
ATOM 6453 O O . GLU A 1 789 ? 33.533 -6.475 -40.353 1.00 33.41 789 GLU A O 1
ATOM 6458 N N . ARG A 1 790 ? 31.898 -6.098 -38.870 1.00 30.33 790 ARG A N 1
ATOM 6459 C CA . ARG A 1 790 ? 32.171 -4.753 -38.364 1.00 30.33 790 ARG A CA 1
ATOM 6460 C C . ARG A 1 790 ? 30.906 -4.263 -37.683 1.00 30.33 790 ARG A C 1
ATOM 6462 O O . ARG A 1 790 ? 29.964 -3.833 -38.329 1.00 30.33 790 ARG A O 1
ATOM 6469 N N . TYR A 1 791 ? 30.973 -4.286 -36.358 1.00 32.28 791 TYR A N 1
ATOM 6470 C CA . TYR A 1 791 ? 29.940 -3.886 -35.413 1.00 32.28 791 TYR A CA 1
ATOM 6471 C C . TYR A 1 791 ? 28.784 -4.879 -35.255 1.00 32.28 791 TYR A C 1
ATOM 6473 O O . TYR A 1 791 ? 27.971 -5.095 -36.143 1.00 32.28 791 TYR A O 1
ATOM 6481 N N . ASN A 1 792 ? 28.651 -5.314 -33.998 1.00 33.28 792 ASN A N 1
ATOM 6482 C CA . ASN A 1 792 ? 27.468 -5.880 -33.362 1.00 33.28 792 ASN A CA 1
ATOM 6483 C C . ASN A 1 792 ? 27.332 -7.415 -33.449 1.00 33.28 792 ASN A C 1
ATOM 6485 O O . ASN A 1 792 ? 27.003 -7.976 -34.486 1.00 33.28 792 ASN A O 1
ATOM 6489 N N . ARG A 1 793 ? 27.495 -8.086 -32.294 1.00 40.28 793 ARG A N 1
ATOM 6490 C CA . ARG A 1 793 ? 27.172 -9.506 -32.022 1.00 40.28 793 ARG A CA 1
ATOM 6491 C C . ARG A 1 793 ? 25.663 -9.807 -32.187 1.00 40.28 793 ARG A C 1
ATOM 6493 O O . ARG A 1 793 ? 25.096 -10.493 -31.345 1.00 40.28 793 ARG A O 1
ATOM 6500 N N . LYS A 1 794 ? 24.961 -9.178 -33.143 1.00 40.62 794 LYS A N 1
ATOM 6501 C CA . LYS A 1 794 ? 23.517 -8.897 -33.067 1.00 40.62 794 LYS A CA 1
ATOM 6502 C C . LYS A 1 794 ? 22.595 -10.084 -33.365 1.00 40.62 794 LYS A C 1
ATOM 6504 O O . LYS A 1 794 ? 21.458 -10.043 -32.907 1.00 40.62 794 LYS A O 1
ATOM 6509 N N . TYR A 1 795 ? 23.074 -11.143 -34.014 1.00 50.41 795 TYR A N 1
ATOM 6510 C CA . TYR A 1 795 ? 22.208 -12.201 -34.545 1.00 50.41 795 TYR A CA 1
ATOM 6511 C C . TYR A 1 795 ? 22.880 -13.591 -34.517 1.00 50.41 795 TYR A C 1
ATOM 6513 O O . TYR A 1 795 ? 23.209 -14.142 -35.561 1.00 50.41 795 TYR A O 1
ATOM 6521 N N . GLU A 1 796 ? 23.100 -14.170 -33.331 1.00 50.84 796 GLU A N 1
ATOM 6522 C CA . GLU A 1 796 ? 23.706 -15.517 -33.177 1.00 50.84 796 GLU A CA 1
ATOM 6523 C C . GLU A 1 796 ? 22.823 -16.667 -33.723 1.00 50.84 796 GLU A C 1
ATOM 6525 O O . GLU A 1 796 ? 23.302 -17.781 -33.897 1.00 50.84 796 GLU A O 1
ATOM 6530 N N . TYR A 1 797 ? 21.558 -16.388 -34.057 1.00 57.44 797 TYR A N 1
ATOM 6531 C CA . TYR A 1 797 ? 20.555 -17.342 -34.560 1.00 57.44 797 TYR A CA 1
ATOM 6532 C C . TYR A 1 797 ? 20.265 -17.229 -36.070 1.00 57.44 797 TYR A C 1
ATOM 6534 O O . TYR A 1 797 ? 19.409 -17.954 -36.581 1.00 57.44 797 TYR A O 1
ATOM 6542 N N . LEU A 1 798 ? 20.932 -16.331 -36.813 1.00 54.41 798 LEU A N 1
ATOM 6543 C CA . LEU A 1 798 ? 20.776 -16.232 -38.273 1.00 54.41 798 LEU A CA 1
ATOM 6544 C C . LEU A 1 798 ? 21.442 -17.446 -38.950 1.00 54.41 798 LEU A C 1
ATOM 6546 O O . LEU A 1 798 ? 22.591 -17.382 -39.364 1.00 54.41 798 LEU A O 1
ATOM 6550 N N . GLY A 1 799 ? 20.687 -18.550 -39.003 1.00 55.66 799 GLY A N 1
ATOM 6551 C CA . GLY A 1 799 ? 20.803 -19.743 -39.851 1.00 55.66 799 GLY A CA 1
ATOM 6552 C C . GLY A 1 799 ? 22.181 -20.153 -40.392 1.00 55.66 799 GLY A C 1
ATOM 6553 O O . GLY A 1 799 ? 22.753 -19.476 -41.239 1.00 55.66 799 GLY A O 1
ATOM 6554 N N . ARG A 1 800 ? 22.621 -21.379 -40.075 1.00 61.66 800 ARG A N 1
ATOM 6555 C CA . ARG A 1 800 ? 23.595 -22.101 -40.916 1.00 61.66 800 ARG A CA 1
ATOM 6556 C C . ARG A 1 800 ? 22.908 -22.535 -42.208 1.00 61.66 800 ARG A C 1
ATOM 6558 O O . ARG A 1 800 ? 21.812 -23.088 -42.146 1.00 61.66 800 ARG A O 1
ATOM 6565 N N . ILE A 1 801 ? 23.548 -22.318 -43.354 1.00 60.50 801 ILE A N 1
ATOM 6566 C CA . ILE A 1 801 ? 23.115 -22.894 -44.634 1.00 60.50 801 ILE A CA 1
ATOM 6567 C C . ILE A 1 801 ? 24.175 -23.863 -45.155 1.00 60.50 801 ILE A C 1
ATOM 6569 O O . ILE A 1 801 ? 25.364 -23.597 -45.018 1.00 60.50 801 ILE A O 1
ATOM 6573 N N . TYR A 1 802 ? 23.729 -24.975 -45.741 1.00 61.75 802 TYR A N 1
ATOM 6574 C CA . TYR A 1 802 ? 24.584 -26.010 -46.326 1.00 61.75 802 TYR A CA 1
ATOM 6575 C C . TYR A 1 802 ? 24.551 -25.915 -47.856 1.00 61.75 802 TYR A C 1
ATOM 6577 O O . TYR A 1 802 ? 23.489 -26.079 -48.461 1.00 61.75 802 TYR A O 1
ATOM 6585 N N . VAL A 1 803 ? 25.696 -25.646 -48.488 1.00 63.09 803 VAL A N 1
ATOM 6586 C CA . VAL A 1 803 ? 25.832 -25.484 -49.951 1.00 63.09 803 VAL A CA 1
ATOM 6587 C C . VAL A 1 803 ? 27.101 -26.169 -50.452 1.00 63.09 803 VAL A C 1
ATOM 6589 O O . VAL A 1 803 ? 28.063 -26.216 -49.713 1.00 63.09 803 VAL A O 1
ATOM 6592 N N . GLY A 1 804 ? 27.157 -26.691 -51.680 1.00 63.25 804 GLY A N 1
ATOM 6593 C CA . GLY A 1 804 ? 28.390 -27.313 -52.201 1.00 63.25 804 GLY A CA 1
ATOM 6594 C C . GLY A 1 804 ? 29.522 -26.308 -52.470 1.00 63.25 804 GLY A C 1
ATOM 6595 O O . GLY A 1 804 ? 29.279 -25.109 -52.587 1.00 63.25 804 GLY A O 1
ATOM 6596 N N . GLU A 1 805 ? 30.753 -26.794 -52.654 1.00 65.75 805 GLU A N 1
ATOM 6597 C CA . GLU A 1 805 ? 31.964 -25.969 -52.835 1.00 65.75 805 GLU A CA 1
ATOM 6598 C C . GLU A 1 805 ? 31.868 -24.967 -54.002 1.00 65.75 805 GLU A C 1
ATOM 6600 O O . GLU A 1 805 ? 32.254 -23.803 -53.885 1.00 65.75 805 GLU A O 1
ATOM 6605 N N . GLU A 1 806 ? 31.281 -25.398 -55.121 1.00 70.06 806 GLU A N 1
ATOM 6606 C CA . GLU A 1 806 ? 31.029 -24.548 -56.289 1.00 70.06 806 GLU A CA 1
ATOM 6607 C C . GLU A 1 806 ? 29.983 -23.462 -55.998 1.00 70.06 806 GLU A C 1
ATOM 6609 O O . GLU A 1 806 ? 30.110 -22.319 -56.433 1.00 70.06 806 GLU A O 1
ATOM 6614 N N . THR A 1 807 ? 28.962 -23.801 -55.210 1.00 70.88 807 THR A N 1
ATOM 6615 C CA . THR A 1 807 ? 27.907 -22.865 -54.806 1.00 70.88 807 THR A CA 1
ATOM 6616 C C . THR A 1 807 ? 28.438 -21.841 -53.808 1.00 70.88 807 THR A C 1
ATOM 6618 O O . THR A 1 807 ? 28.136 -20.657 -53.932 1.00 70.88 807 THR A O 1
ATOM 6621 N N . LEU A 1 808 ? 29.287 -22.273 -52.872 1.00 69.69 808 LEU A N 1
ATOM 6622 C CA . LEU A 1 808 ? 29.989 -21.395 -51.942 1.00 69.69 808 LEU A CA 1
ATOM 6623 C C . LEU A 1 808 ? 30.860 -20.386 -52.698 1.00 69.69 808 LEU A C 1
ATOM 6625 O O . LEU A 1 808 ? 30.735 -19.192 -52.454 1.00 69.69 808 LEU A O 1
ATOM 6629 N N . ARG A 1 809 ? 31.672 -20.842 -53.665 1.00 69.31 809 ARG A N 1
ATOM 6630 C CA . ARG A 1 809 ? 32.508 -19.953 -54.491 1.00 69.31 809 ARG A CA 1
ATOM 6631 C C . ARG A 1 809 ? 31.666 -18.900 -55.217 1.00 69.31 809 ARG A C 1
ATOM 6633 O O . ARG A 1 809 ? 31.981 -17.716 -55.149 1.00 69.31 809 ARG A O 1
ATOM 6640 N N . ARG A 1 810 ? 30.561 -19.320 -55.846 1.00 73.38 810 ARG A N 1
ATOM 6641 C CA . ARG A 1 810 ? 29.627 -18.412 -56.534 1.00 73.38 810 ARG A CA 1
ATOM 6642 C C . ARG A 1 810 ? 29.003 -17.386 -55.590 1.00 73.38 810 ARG A C 1
ATOM 6644 O O . ARG A 1 810 ? 28.879 -16.231 -55.973 1.00 73.38 810 ARG A O 1
ATOM 6651 N N . LEU A 1 811 ? 28.636 -17.790 -54.376 1.00 70.56 811 LEU A N 1
ATOM 6652 C CA . LEU A 1 811 ? 28.075 -16.897 -53.361 1.00 70.56 811 LEU A CA 1
ATOM 6653 C C . LEU A 1 811 ? 29.114 -15.923 -52.790 1.00 70.56 811 LEU A C 1
ATOM 6655 O O . LEU A 1 811 ? 28.770 -14.787 -52.487 1.00 70.56 811 LEU A O 1
ATOM 6659 N N . THR A 1 812 ? 30.378 -16.333 -52.657 1.00 68.81 812 THR A N 1
ATOM 6660 C CA . THR A 1 812 ? 31.468 -15.443 -52.228 1.00 68.81 812 THR A CA 1
ATOM 6661 C C . THR A 1 812 ? 31.773 -14.371 -53.278 1.00 68.81 812 THR A C 1
ATOM 6663 O O . THR A 1 812 ? 32.042 -13.229 -52.920 1.00 68.81 812 THR A O 1
ATOM 6666 N N . GLU A 1 813 ? 31.713 -14.715 -54.568 1.00 70.38 813 GLU A N 1
ATOM 6667 C CA . GLU A 1 813 ? 31.927 -13.774 -55.680 1.00 70.38 813 GLU A CA 1
ATOM 6668 C C . GLU A 1 813 ? 30.695 -12.900 -55.964 1.00 70.38 813 GLU A C 1
ATOM 6670 O O . GLU A 1 813 ? 30.827 -11.737 -56.348 1.00 70.38 813 GLU A O 1
ATOM 6675 N N . ARG A 1 814 ? 29.495 -13.460 -55.776 1.00 70.88 814 ARG A N 1
ATOM 6676 C CA . ARG A 1 814 ? 28.201 -12.810 -55.995 1.00 70.88 814 ARG A CA 1
ATOM 6677 C C . ARG A 1 814 ? 27.214 -13.132 -54.864 1.00 70.88 814 ARG A C 1
ATOM 6679 O O . ARG A 1 814 ? 26.362 -14.015 -55.019 1.00 70.88 814 ARG A O 1
ATOM 6686 N N . PRO A 1 815 ? 27.292 -12.409 -53.730 1.00 67.56 815 PRO A N 1
ATOM 6687 C CA . PRO A 1 815 ? 26.368 -12.590 -52.609 1.00 67.56 815 PRO A CA 1
ATOM 6688 C C . PRO A 1 815 ? 24.898 -12.384 -53.003 1.00 67.56 815 PRO A C 1
ATOM 6690 O O . PRO A 1 815 ? 24.006 -13.030 -52.464 1.00 67.56 815 PRO A O 1
ATOM 6693 N N . ASP A 1 816 ? 24.625 -11.554 -54.008 1.00 66.88 816 ASP A N 1
ATOM 6694 C CA . ASP A 1 816 ? 23.287 -11.289 -54.542 1.00 66.88 816 ASP A CA 1
ATOM 6695 C C . ASP A 1 816 ? 22.566 -12.536 -55.096 1.00 66.88 816 ASP A C 1
ATOM 6697 O O . ASP A 1 816 ? 21.336 -12.559 -55.153 1.00 66.88 816 ASP A O 1
ATOM 6701 N N . LEU A 1 817 ? 23.299 -13.610 -55.415 1.00 70.75 817 LEU A N 1
ATOM 6702 C CA . LEU A 1 817 ? 22.731 -14.891 -55.857 1.00 70.75 817 LEU A CA 1
ATOM 6703 C C . LEU A 1 817 ? 22.085 -15.711 -54.729 1.00 70.75 817 LEU A C 1
ATOM 6705 O O . LEU A 1 817 ? 21.510 -16.765 -55.005 1.00 70.75 817 LEU A O 1
ATOM 6709 N N . LEU A 1 818 ? 22.144 -15.262 -53.470 1.00 71.12 818 LEU A N 1
ATOM 6710 C CA . LEU A 1 818 ? 21.607 -16.010 -52.329 1.00 71.12 818 LEU A CA 1
ATOM 6711 C C . LEU A 1 818 ? 20.133 -16.386 -52.502 1.00 71.12 818 LEU A C 1
ATOM 6713 O O . LEU A 1 818 ? 19.759 -17.502 -52.174 1.00 71.12 818 LEU A O 1
ATOM 6717 N N . SER A 1 819 ? 19.306 -15.510 -53.076 1.00 66.00 819 SER A N 1
ATOM 6718 C CA . SER A 1 819 ? 17.891 -15.818 -53.320 1.00 66.00 819 SER A CA 1
ATOM 6719 C C . SER A 1 819 ? 17.634 -16.815 -54.452 1.00 66.00 819 SER A C 1
ATOM 6721 O O . SER A 1 819 ? 16.535 -17.354 -54.544 1.00 66.00 819 SER A O 1
ATOM 6723 N N . GLU A 1 820 ? 18.618 -17.040 -55.322 1.00 67.19 820 GLU A N 1
ATOM 6724 C CA . GLU A 1 820 ? 18.526 -17.967 -56.457 1.00 67.19 820 GLU A CA 1
ATOM 6725 C C . GLU A 1 820 ? 19.025 -19.373 -56.092 1.00 67.19 820 GLU A C 1
ATOM 6727 O O . GLU A 1 820 ? 18.730 -20.354 -56.775 1.00 67.19 820 GLU A O 1
ATOM 6732 N N . ILE A 1 821 ? 19.780 -19.480 -54.999 1.00 62.25 821 ILE A N 1
ATOM 6733 C CA . ILE A 1 821 ? 20.414 -20.710 -54.544 1.00 62.25 821 ILE A CA 1
ATOM 6734 C C . ILE A 1 821 ? 19.559 -21.283 -53.423 1.00 62.25 821 ILE A C 1
ATOM 6736 O O . ILE A 1 821 ? 19.557 -20.745 -52.329 1.00 62.25 821 ILE A O 1
ATOM 6740 N N . GLY A 1 822 ? 18.835 -22.375 -53.677 1.00 58.53 822 GLY A N 1
ATOM 6741 C CA . GLY A 1 822 ? 17.984 -23.039 -52.680 1.00 58.53 822 GLY A CA 1
ATOM 6742 C C . GLY A 1 822 ? 18.780 -23.694 -51.546 1.00 58.53 822 GLY A C 1
ATOM 6743 O O . GLY A 1 822 ? 18.907 -24.919 -51.506 1.00 58.53 822 GLY A O 1
ATOM 6744 N N . ALA A 1 823 ? 19.339 -22.888 -50.645 1.00 60.66 823 ALA A N 1
ATOM 6745 C CA . ALA A 1 823 ? 20.081 -23.354 -49.486 1.00 60.66 823 ALA A CA 1
ATOM 6746 C C . ALA A 1 823 ? 19.137 -23.666 -48.311 1.00 60.66 823 ALA A C 1
ATOM 6748 O O . ALA A 1 823 ? 17.978 -23.255 -48.289 1.00 60.66 823 ALA A O 1
ATOM 6749 N N . ARG A 1 824 ? 19.616 -24.456 -47.344 1.00 65.44 824 ARG A N 1
ATOM 6750 C CA . ARG A 1 824 ? 18.799 -24.963 -46.228 1.00 65.44 824 ARG A CA 1
ATOM 6751 C C . ARG A 1 824 ? 19.162 -24.245 -44.928 1.00 65.44 824 ARG A C 1
ATOM 6753 O O . ARG A 1 824 ? 20.189 -24.613 -44.364 1.00 65.44 824 ARG A O 1
ATOM 6760 N N . PRO A 1 825 ? 18.393 -23.244 -44.462 1.00 66.38 825 PRO A N 1
ATOM 6761 C CA . PRO A 1 825 ? 18.666 -22.578 -43.195 1.00 66.38 825 PRO A CA 1
ATOM 6762 C C . PRO A 1 825 ? 18.232 -23.505 -42.065 1.00 66.38 825 PRO A C 1
ATOM 6764 O O . PRO A 1 825 ? 17.068 -23.889 -41.996 1.00 66.38 825 PRO A O 1
ATOM 6767 N N . THR A 1 826 ? 19.160 -23.893 -41.197 1.00 65.81 826 THR A N 1
ATOM 6768 C CA . THR A 1 826 ? 18.870 -24.939 -40.204 1.00 65.81 826 THR A CA 1
ATOM 6769 C C . THR A 1 826 ? 18.619 -24.403 -38.805 1.00 65.81 826 THR A C 1
ATOM 6771 O O . THR A 1 826 ? 17.901 -25.026 -38.043 1.00 65.81 826 THR A O 1
ATOM 6774 N N . GLN A 1 827 ? 19.134 -23.222 -38.458 1.00 74.69 827 GLN A N 1
ATOM 6775 C CA 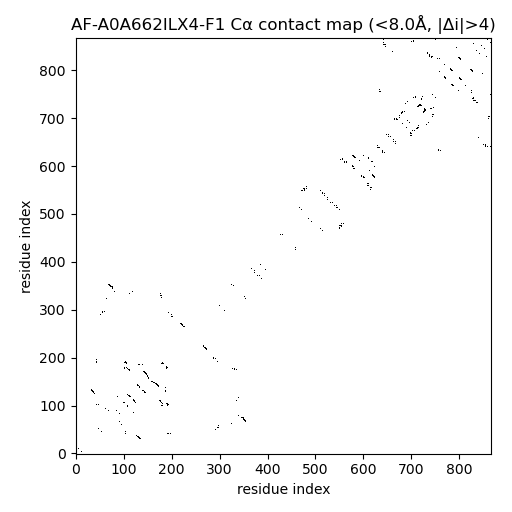. GLN A 1 827 ? 19.188 -22.804 -37.050 1.00 74.69 827 GLN A CA 1
ATOM 6776 C C . GLN A 1 827 ? 18.065 -21.877 -36.558 1.00 74.69 827 GLN A C 1
ATOM 6778 O O . GLN A 1 827 ? 18.023 -21.561 -35.374 1.00 74.69 827 GLN A O 1
ATOM 6783 N N . LEU A 1 828 ? 17.141 -21.452 -37.428 1.00 79.50 828 LEU A N 1
ATOM 6784 C CA . LEU A 1 828 ? 16.120 -20.459 -37.059 1.00 79.50 828 LEU A CA 1
ATOM 6785 C C . LEU A 1 828 ? 15.092 -20.991 -36.052 1.00 79.50 828 LEU A C 1
ATOM 6787 O O . LEU A 1 828 ? 14.775 -20.305 -35.093 1.00 79.50 828 LEU A O 1
ATOM 6791 N N . ILE A 1 829 ? 14.557 -22.200 -36.236 1.00 86.81 829 ILE A N 1
ATOM 6792 C CA . ILE A 1 829 ? 13.619 -22.768 -35.253 1.00 86.81 829 ILE A CA 1
ATOM 6793 C C . ILE A 1 829 ? 14.386 -23.483 -34.136 1.00 86.81 829 ILE A C 1
ATOM 6795 O O . ILE A 1 829 ? 13.967 -23.401 -32.987 1.00 86.81 829 ILE A O 1
ATOM 6799 N N . SER A 1 830 ? 15.517 -24.136 -34.434 1.00 85.81 830 SER A N 1
ATOM 6800 C CA . SER A 1 830 ? 16.281 -24.892 -33.431 1.00 85.81 830 SER A CA 1
ATOM 6801 C C . SER A 1 830 ? 16.816 -24.022 -32.299 1.00 85.81 830 SER A C 1
ATOM 6803 O O . SER A 1 830 ? 16.538 -24.310 -31.138 1.00 85.81 830 SER A O 1
ATOM 6805 N N . VAL A 1 831 ? 17.487 -22.911 -32.618 1.00 82.88 831 VAL A N 1
ATOM 6806 C CA . VAL A 1 831 ? 18.006 -21.981 -31.602 1.00 82.88 831 VAL A CA 1
ATOM 6807 C C . VAL A 1 831 ? 16.855 -21.298 -30.866 1.00 82.88 831 VAL A C 1
ATOM 6809 O O . VAL A 1 831 ? 16.900 -21.142 -29.652 1.00 82.88 831 VAL A O 1
ATOM 6812 N N . GLY A 1 832 ? 15.791 -20.924 -31.582 1.00 85.50 832 GLY A N 1
ATOM 6813 C CA . GLY A 1 832 ? 14.615 -20.315 -30.966 1.00 85.50 832 GLY A CA 1
ATOM 6814 C C . GLY A 1 832 ? 13.918 -21.233 -29.957 1.00 85.50 832 GLY A C 1
ATOM 6815 O O . GLY A 1 832 ? 13.548 -20.777 -28.878 1.00 85.50 832 GLY A O 1
ATOM 6816 N N . LEU A 1 833 ? 13.762 -22.517 -30.290 1.00 88.00 833 LEU A N 1
ATOM 6817 C CA . LEU A 1 833 ? 13.135 -23.516 -29.426 1.00 88.00 833 LEU A CA 1
ATOM 6818 C C . LEU A 1 833 ? 14.013 -23.838 -28.206 1.00 88.00 833 LEU A C 1
ATOM 6820 O O . LEU A 1 833 ? 13.491 -23.955 -27.100 1.00 88.00 833 LEU A O 1
ATOM 6824 N N . GLU A 1 834 ? 15.333 -23.917 -28.390 1.00 86.56 834 GLU A N 1
ATOM 6825 C CA . GLU A 1 834 ? 16.314 -24.069 -27.307 1.00 86.56 834 GLU A CA 1
ATOM 6826 C C . GLU A 1 834 ? 16.231 -22.915 -26.292 1.00 86.56 834 GLU A C 1
ATOM 6828 O O . GLU A 1 834 ? 16.125 -23.152 -25.086 1.00 86.56 834 GLU A O 1
ATOM 6833 N N . SER A 1 835 ? 16.170 -21.665 -26.769 1.00 85.69 835 SER A N 1
ATOM 6834 C CA . SER A 1 835 ? 16.089 -20.471 -25.912 1.00 85.69 835 SER A CA 1
ATOM 6835 C C . SER A 1 835 ? 14.825 -20.399 -25.044 1.00 85.69 835 SER A C 1
ATOM 6837 O O . SER A 1 835 ? 14.773 -19.603 -24.106 1.00 85.69 835 SER A O 1
ATOM 6839 N N . LEU A 1 836 ? 13.797 -21.222 -25.295 1.00 85.81 836 LEU A N 1
ATOM 6840 C CA . LEU A 1 836 ? 12.597 -21.286 -24.447 1.00 85.81 836 LEU A CA 1
ATOM 6841 C C . LEU A 1 836 ? 12.846 -21.948 -23.085 1.00 85.81 836 LEU A C 1
ATOM 6843 O O . LEU A 1 836 ? 12.018 -21.805 -22.183 1.00 85.81 836 LEU A O 1
ATOM 6847 N N . LEU A 1 837 ? 13.993 -22.609 -22.893 1.00 82.50 837 LEU A N 1
ATOM 6848 C CA . LEU A 1 837 ? 14.425 -23.092 -21.577 1.00 82.50 837 LEU A CA 1
ATOM 6849 C C . LEU A 1 837 ? 14.770 -21.948 -20.611 1.00 82.50 837 LEU A C 1
ATOM 6851 O O . LEU A 1 837 ? 14.741 -22.144 -19.395 1.00 82.50 837 LEU A O 1
ATOM 6855 N N . SER A 1 838 ? 15.060 -20.752 -21.135 1.00 83.06 838 SER A N 1
ATOM 6856 C CA . SER A 1 838 ? 15.475 -19.585 -20.362 1.00 83.06 838 SER A CA 1
ATOM 6857 C C . SER A 1 838 ? 14.571 -18.385 -20.646 1.00 83.06 838 SER A C 1
ATOM 6859 O O . SER A 1 838 ? 14.631 -17.740 -21.693 1.00 83.06 838 SER A O 1
ATOM 6861 N N . SER A 1 839 ? 13.751 -18.013 -19.658 1.00 80.88 839 SER A N 1
ATOM 6862 C CA . SER A 1 839 ? 12.896 -16.820 -19.745 1.00 80.88 839 SER A CA 1
ATOM 6863 C C . SER A 1 839 ? 13.696 -15.523 -19.936 1.00 80.88 839 SER A C 1
ATOM 6865 O O . SER A 1 839 ? 13.177 -14.554 -20.490 1.00 80.88 839 SER A O 1
ATOM 6867 N N . THR A 1 840 ? 14.959 -15.507 -19.505 1.00 81.25 840 THR A N 1
ATOM 6868 C CA . THR A 1 840 ? 15.885 -14.391 -19.713 1.00 81.25 840 THR A CA 1
ATOM 6869 C C . THR A 1 840 ? 16.331 -14.309 -21.171 1.00 81.25 840 THR A C 1
ATOM 6871 O O . THR A 1 840 ? 16.202 -13.245 -21.771 1.00 81.25 840 THR A O 1
ATOM 6874 N N . GLU A 1 841 ? 16.782 -15.419 -21.763 1.00 80.31 841 GLU A N 1
ATOM 6875 C CA . GLU A 1 841 ? 17.260 -15.451 -23.156 1.00 80.31 841 GLU A CA 1
ATOM 6876 C C . GLU A 1 841 ? 16.145 -15.095 -24.138 1.00 80.31 841 GLU A C 1
ATOM 6878 O O . GLU A 1 841 ? 16.331 -14.248 -25.013 1.00 80.31 841 GLU A O 1
ATOM 6883 N N . ILE A 1 842 ? 14.944 -15.649 -23.951 1.00 84.44 842 ILE A N 1
ATOM 6884 C CA . ILE A 1 842 ? 13.821 -15.342 -24.842 1.00 84.44 842 ILE A CA 1
ATOM 6885 C C . ILE A 1 842 ? 13.373 -13.871 -24.735 1.00 84.44 842 ILE A C 1
ATOM 6887 O O . ILE A 1 842 ? 12.963 -13.260 -25.725 1.00 84.44 842 ILE A O 1
ATOM 6891 N N . LEU A 1 843 ? 13.500 -13.254 -23.554 1.00 80.88 843 LEU A N 1
ATOM 6892 C CA . LEU A 1 843 ? 13.251 -11.821 -23.368 1.00 80.88 843 LEU A CA 1
ATOM 6893 C C . LEU A 1 843 ? 14.323 -10.952 -24.026 1.00 80.88 843 LEU A C 1
ATOM 6895 O O . LEU A 1 843 ? 14.003 -9.872 -24.531 1.00 80.88 843 LEU A O 1
ATOM 6899 N N . GLU A 1 844 ? 15.579 -11.391 -24.009 1.00 81.00 844 GLU A N 1
ATOM 6900 C CA . GLU A 1 844 ? 16.659 -10.719 -24.726 1.00 81.00 844 GLU A CA 1
ATOM 6901 C C . GLU A 1 844 ? 16.446 -10.795 -26.237 1.00 81.00 844 GLU A C 1
ATOM 6903 O O . GLU A 1 844 ? 16.552 -9.762 -26.902 1.00 81.00 844 GLU A O 1
ATOM 6908 N N . ILE A 1 845 ? 16.044 -11.957 -26.766 1.00 81.75 845 ILE A N 1
ATOM 6909 C CA . ILE A 1 845 ? 15.670 -12.124 -28.176 1.00 81.75 845 ILE A CA 1
ATOM 6910 C C . ILE A 1 845 ? 14.537 -11.159 -28.540 1.00 81.75 845 ILE A C 1
ATOM 6912 O O . ILE A 1 845 ? 14.713 -10.351 -29.448 1.00 81.75 845 ILE A O 1
ATOM 6916 N N . ARG A 1 846 ? 13.433 -11.140 -27.777 1.00 86.38 846 ARG A N 1
ATOM 6917 C CA . ARG A 1 846 ? 12.302 -10.217 -28.004 1.00 86.38 846 ARG A CA 1
ATOM 6918 C C . ARG A 1 846 ? 12.731 -8.749 -28.055 1.00 86.38 846 ARG A C 1
ATOM 6920 O O . ARG A 1 846 ? 12.236 -7.993 -28.884 1.00 86.38 846 ARG A O 1
ATOM 6927 N N . LYS A 1 847 ? 13.601 -8.315 -27.138 1.00 80.25 847 LYS A N 1
ATOM 6928 C CA . LYS A 1 847 ? 14.060 -6.915 -27.079 1.00 80.25 847 LYS A CA 1
ATOM 6929 C C . LYS A 1 847 ? 14.990 -6.561 -28.234 1.00 80.25 847 LYS A C 1
ATOM 6931 O O . LYS A 1 847 ? 14.996 -5.419 -28.687 1.00 80.25 847 LYS A O 1
ATOM 6936 N N . ARG A 1 848 ? 15.829 -7.509 -28.641 1.00 78.25 848 ARG A N 1
ATOM 6937 C CA . ARG A 1 848 ? 16.917 -7.287 -29.592 1.00 78.25 848 ARG A CA 1
ATOM 6938 C C . ARG A 1 848 ? 16.472 -7.432 -31.041 1.00 78.25 848 ARG A C 1
ATOM 6940 O O . ARG A 1 848 ? 16.945 -6.661 -31.875 1.00 78.25 848 ARG A O 1
ATOM 6947 N N . ASP A 1 849 ? 15.603 -8.400 -31.309 1.00 79.75 849 ASP A N 1
ATOM 6948 C CA . ASP A 1 849 ? 15.007 -8.677 -32.614 1.00 79.75 849 ASP A CA 1
ATOM 6949 C C . ASP A 1 849 ? 13.551 -9.155 -32.437 1.00 79.75 849 ASP A C 1
ATOM 6951 O O . ASP A 1 849 ? 13.266 -10.357 -32.356 1.00 79.75 849 ASP A O 1
ATOM 6955 N N . PRO A 1 850 ? 12.609 -8.203 -32.329 1.00 84.19 850 PRO A N 1
ATOM 6956 C CA . PRO A 1 850 ? 11.195 -8.525 -32.199 1.00 84.19 850 PRO A CA 1
ATOM 6957 C C . PRO A 1 850 ? 10.632 -9.215 -33.450 1.00 84.19 850 PRO A C 1
ATOM 6959 O O . PRO A 1 850 ? 9.679 -9.977 -33.331 1.00 84.19 850 PRO A O 1
ATOM 6962 N N . GLU A 1 851 ? 11.216 -8.998 -34.631 1.00 86.62 851 GLU A N 1
ATOM 6963 C CA . GLU A 1 851 ? 10.769 -9.595 -35.897 1.00 86.62 851 GLU A CA 1
ATOM 6964 C C . GLU A 1 851 ? 11.038 -11.101 -35.910 1.00 86.62 851 GLU A C 1
ATOM 6966 O O . GLU A 1 851 ? 10.131 -11.891 -36.174 1.00 86.62 851 GLU A O 1
ATOM 6971 N N . TYR A 1 852 ? 12.252 -11.515 -35.533 1.00 86.50 852 TYR A N 1
ATOM 6972 C CA . TYR A 1 852 ? 12.593 -12.927 -35.366 1.00 86.50 852 TYR A CA 1
ATOM 6973 C C . TYR A 1 852 ? 11.795 -13.580 -34.235 1.00 86.50 852 TYR A C 1
ATOM 6975 O O . TYR A 1 852 ? 11.313 -14.700 -34.394 1.00 86.50 852 TYR A O 1
ATOM 6983 N N . PHE A 1 853 ? 11.592 -12.880 -33.115 1.00 90.69 853 PHE A N 1
ATOM 6984 C CA . PHE A 1 853 ? 10.736 -13.383 -32.040 1.00 90.69 853 PHE A CA 1
ATOM 6985 C C . PHE A 1 853 ? 9.303 -13.643 -32.535 1.00 90.69 853 PHE A C 1
ATOM 6987 O O . PHE A 1 853 ? 8.742 -14.706 -32.280 1.00 90.69 853 PHE A O 1
ATOM 6994 N N . GLY A 1 854 ? 8.728 -12.712 -33.300 1.00 91.56 854 GLY A N 1
ATOM 6995 C CA . GLY A 1 854 ? 7.415 -12.885 -33.919 1.00 91.56 854 GLY A CA 1
ATOM 6996 C C . GLY A 1 854 ? 7.373 -14.029 -34.932 1.00 91.56 854 GLY A C 1
ATOM 6997 O O . GLY A 1 854 ? 6.421 -14.808 -34.931 1.00 91.56 854 GLY A O 1
ATOM 6998 N N . PHE A 1 855 ? 8.422 -14.173 -35.745 1.00 91.19 855 PHE A N 1
ATOM 6999 C CA . PHE A 1 855 ? 8.568 -15.275 -36.699 1.00 91.19 855 PHE A CA 1
ATOM 7000 C C . PHE A 1 855 ? 8.617 -16.636 -35.995 1.00 91.19 855 PHE A C 1
ATOM 7002 O O . PHE A 1 855 ? 7.922 -17.567 -36.403 1.00 91.19 855 PHE A O 1
ATOM 7009 N N . LEU A 1 856 ? 9.387 -16.743 -34.909 1.00 91.56 856 LEU A N 1
ATOM 7010 C CA . LEU A 1 856 ? 9.481 -17.952 -34.095 1.00 91.56 856 LEU A CA 1
ATOM 7011 C C . LEU A 1 856 ? 8.108 -18.346 -33.536 1.00 91.56 856 LEU A C 1
ATOM 7013 O O . LEU A 1 856 ? 7.700 -19.496 -33.676 1.00 91.56 856 LEU A O 1
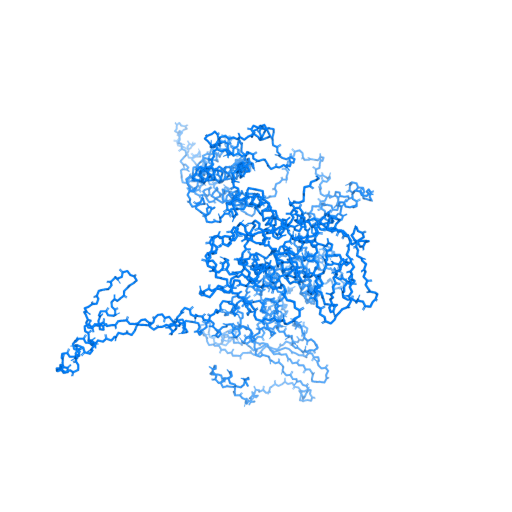ATOM 7017 N N . LEU A 1 857 ? 7.362 -17.395 -32.963 1.00 94.19 857 LEU A N 1
ATOM 7018 C CA . LEU A 1 857 ? 6.012 -17.659 -32.456 1.00 94.19 857 LEU A CA 1
ATOM 7019 C C . LEU A 1 857 ? 5.060 -18.120 -33.565 1.00 94.19 857 LEU A C 1
ATOM 7021 O O . LEU A 1 857 ? 4.319 -19.080 -33.362 1.00 94.19 857 LEU A O 1
ATOM 7025 N N . ALA A 1 858 ? 5.110 -17.487 -34.739 1.00 92.69 858 ALA A N 1
ATOM 7026 C CA . ALA A 1 858 ? 4.302 -17.875 -35.891 1.00 92.69 858 ALA A CA 1
ATOM 7027 C C . ALA A 1 858 ? 4.612 -19.308 -36.361 1.00 92.69 858 ALA A C 1
ATOM 7029 O O . ALA A 1 858 ? 3.697 -20.091 -36.624 1.00 92.69 858 ALA A O 1
ATOM 7030 N N . ALA A 1 859 ? 5.895 -19.677 -36.414 1.00 90.25 859 ALA A N 1
ATOM 7031 C CA . ALA A 1 859 ? 6.328 -21.017 -36.800 1.00 90.25 859 ALA A CA 1
ATOM 7032 C C . ALA A 1 859 ? 5.867 -22.086 -35.794 1.00 90.25 859 ALA A C 1
ATOM 7034 O O . ALA A 1 859 ? 5.338 -23.121 -36.199 1.00 90.25 859 ALA A O 1
ATOM 7035 N N . LEU A 1 860 ? 6.011 -21.823 -34.489 1.00 92.50 860 LEU A N 1
ATOM 7036 C CA . LEU A 1 860 ? 5.621 -22.756 -33.423 1.00 92.50 860 LEU A CA 1
ATOM 7037 C C . LEU A 1 860 ? 4.101 -22.869 -33.250 1.00 92.50 860 LEU A C 1
ATOM 7039 O O . LEU A 1 860 ? 3.609 -23.932 -32.872 1.00 92.50 860 LEU A O 1
ATOM 7043 N N . ARG A 1 861 ? 3.356 -21.801 -33.565 1.00 92.44 861 ARG A N 1
ATOM 7044 C CA . ARG A 1 861 ? 1.886 -21.788 -33.647 1.00 92.44 861 ARG A CA 1
ATOM 7045 C C . ARG A 1 861 ? 1.356 -22.595 -34.835 1.00 92.44 861 ARG A C 1
ATOM 7047 O O . ARG A 1 861 ? 0.221 -23.062 -34.799 1.00 92.44 861 ARG A O 1
ATOM 7054 N N . GLY A 1 862 ? 2.169 -22.758 -35.879 1.00 89.25 862 GLY A N 1
ATOM 7055 C CA . GLY A 1 862 ? 1.779 -23.414 -37.125 1.00 89.25 862 GLY A CA 1
ATOM 7056 C C . GLY A 1 862 ? 1.125 -22.480 -38.141 1.00 89.25 862 GLY A C 1
ATOM 7057 O O . GLY A 1 862 ? 0.418 -22.961 -39.020 1.00 89.25 862 GLY A O 1
ATOM 7058 N N . SER A 1 863 ? 1.371 -21.167 -38.069 1.00 89.81 863 SER A N 1
ATOM 7059 C CA . SER A 1 863 ? 0.780 -20.172 -38.982 1.00 89.81 863 SER A CA 1
ATOM 7060 C C . SER A 1 863 ? 1.141 -20.387 -40.457 1.00 89.81 863 SER A C 1
ATOM 7062 O O . SER A 1 863 ? 0.445 -19.889 -41.335 1.00 89.81 863 SER A O 1
ATOM 7064 N N . PHE A 1 864 ? 2.222 -21.119 -40.742 1.00 86.50 864 PHE A N 1
ATOM 7065 C CA . PHE A 1 864 ? 2.656 -21.435 -42.107 1.00 86.50 864 PHE A CA 1
ATOM 7066 C C . PHE A 1 864 ? 2.157 -22.798 -42.604 1.00 86.50 864 PHE A C 1
ATOM 7068 O O . PHE A 1 864 ? 2.320 -23.119 -43.780 1.00 86.50 864 PHE A O 1
ATOM 7075 N N . ILE A 1 865 ? 1.556 -23.616 -41.735 1.00 80.38 865 ILE A N 1
ATOM 7076 C CA . ILE A 1 865 ? 1.022 -24.924 -42.114 1.00 80.38 865 ILE A CA 1
ATOM 7077 C C . ILE A 1 865 ? -0.327 -24.698 -42.798 1.00 80.38 865 ILE A C 1
ATOM 7079 O O . ILE A 1 865 ? -1.269 -24.203 -42.184 1.00 80.38 865 ILE A O 1
ATOM 7083 N N . LYS A 1 866 ? -0.416 -25.054 -44.081 1.00 69.31 866 LYS A N 1
ATOM 7084 C CA . LYS A 1 866 ? -1.670 -24.996 -44.844 1.00 69.31 866 LYS A CA 1
ATOM 7085 C C . LYS A 1 866 ? -2.535 -26.211 -44.500 1.00 69.31 866 LYS A C 1
ATOM 7087 O O . LYS A 1 866 ? -1.991 -27.306 -44.351 1.00 69.31 866 LYS A O 1
ATOM 7092 N N . GLU A 1 867 ? -3.842 -25.984 -44.344 1.00 52.00 867 GLU A N 1
ATOM 7093 C CA . GLU A 1 867 ? -4.843 -27.033 -44.066 1.00 52.00 867 GLU A CA 1
ATOM 7094 C C . GLU A 1 867 ? -4.905 -28.117 -45.148 1.00 52.00 867 GLU A C 1
ATOM 7096 O O . GLU A 1 867 ? -4.767 -27.781 -46.351 1.00 52.00 867 GLU A O 1
#

Radius of gyration: 40.44 Å; Cα contacts (8 Å, |Δi|>4): 1024; chains: 1; bounding box: 105×102×110 Å

pLDDT: mean 72.45, std 18.17, range [24.25, 97.5]

Nearest PDB structures (foldseek):
  4zjn-assembly1_A  TM=7.219E-01  e=4.579E-09  Bacteriophage sp.
  6qjt-assembly1_A  TM=6.672E-01  e=6.000E-09  Oshimavirus P2345
  8cez-assembly1_A  TM=5.902E-01  e=4.506E-06  Hendrixvirus
  8phu-assembly1_PC  TM=5.095E-01  e=2.268E-04  Borreliella burgdorferi B31
  8phu-assembly1_PH  TM=4.912E-01  e=1.512E-04  Borreliella burgdorferi B31

Solvent-accessible surface area (backbone atoms only — not comparable to full-atom values): 49127 Å² total; per-residue (Å²): 113,80,71,63,58,42,67,77,68,75,53,80,79,77,88,65,91,74,88,87,81,92,78,90,77,75,80,92,67,56,93,46,59,44,80,51,74,72,90,50,63,67,42,53,47,47,48,72,73,34,67,69,52,33,52,48,52,49,51,52,48,47,65,51,51,71,55,44,69,48,71,53,48,55,70,69,58,38,50,55,53,52,49,45,39,61,77,55,39,40,70,56,45,42,60,74,42,40,46,49,32,25,44,49,52,0,30,22,39,32,38,61,42,82,53,98,90,40,74,39,73,44,74,48,66,59,84,35,46,33,41,28,21,33,71,84,81,55,46,73,62,35,38,39,36,55,44,76,40,48,38,29,84,73,78,42,75,54,92,84,45,81,53,69,42,83,42,79,46,80,40,51,56,90,40,39,53,71,49,58,33,80,29,89,86,46,90,55,26,44,27,61,47,67,90,27,47,67,44,53,52,53,42,51,52,48,65,65,43,46,62,58,50,50,67,68,53,35,85,36,80,46,76,43,77,41,46,97,89,45,60,53,85,79,48,59,66,75,58,44,53,50,53,53,47,58,52,50,56,51,64,72,67,69,51,100,85,63,87,84,84,73,61,94,48,50,50,77,43,78,47,55,58,82,87,62,71,81,72,57,66,63,56,48,50,52,33,51,52,50,40,33,57,61,66,52,45,54,62,68,83,80,43,97,64,68,77,87,54,49,66,61,43,49,50,55,33,51,54,51,38,51,53,51,47,48,55,48,49,56,57,46,45,67,52,48,53,56,48,28,46,72,71,74,48,64,90,67,72,69,44,84,46,69,48,76,71,83,73,67,52,56,59,52,49,54,50,51,50,47,53,36,49,77,66,64,75,47,57,71,70,58,47,50,50,50,52,28,53,76,71,71,47,75,61,77,69,56,66,67,50,73,81,78,50,102,62,88,83,90,73,90,69,55,78,63,55,50,51,51,54,51,54,52,49,55,51,51,52,50,53,52,47,56,56,47,54,52,51,56,50,34,66,72,72,54,87,81,64,86,75,80,84,85,52,67,68,60,53,49,53,51,36,60,54,38,40,62,50,39,46,49,36,26,49,53,19,31,52,52,34,49,49,57,48,39,76,73,65,68,71,65,66,68,63,54,50,55,54,60,69,72,44,58,63,60,44,55,52,51,24,52,56,51,36,53,54,42,52,50,45,47,52,52,25,59,76,67,67,52,52,73,69,54,34,48,51,52,40,49,52,52,52,55,54,49,42,57,48,35,21,37,48,30,25,30,52,50,43,25,52,59,41,44,53,48,52,52,50,39,47,73,71,69,51,62,46,24,28,49,43,66,59,92,53,99,82,56,50,71,69,55,53,54,56,34,69,58,51,70,34,45,48,85,73,47,59,82,47,49,47,79,47,83,64,44,73,56,44,72,42,70,48,82,75,84,60,73,50,68,79,71,49,78,40,70,73,58,22,40,37,20,47,53,36,41,56,46,30,57,53,37,27,73,74,63,76,33,69,68,64,12,46,21,62,62,21,47,32,46,56,34,87,80,52,50,91,38,53,51,68,47,91,85,42,73,39,53,54,49,38,55,53,65,48,46,23,37,60,31,10,51,68,41,52,62,64,36,43,63,35,34,39,38,81,36,96,56,70,48,65,51,99,52,37,34,34,20,71,51,44,61,51,56,50,34,25,35,46,20,37,48,47,35,65,68,25,63,48,47,35,50,50,52,39,50,49,51,48,31,55,45,68,77,63,73,75,51,79,41,81,65,90,83,63,99,84,47,101,68,65,40,42,38,45,70,64,57,87,73,76,66,94,79,61,94,48,66,33,44,31,51,43,53,76,71,54,48,52,49,38,68,79,36,58,83,48,55,84,76,49,93,55,51,62,50,30,55,50,7,49,54,51,27,33,66,81,34,76,65,55,46,50,50,42,41,74,75,39,50,65,60,44,12,42,47,44,18,59,31,38,30,72,56,64,78,133

Sequence (867 aa):
MFSKLKELLGFSASSSSVLPDEELLDEHSLEKLVAVKKDFDTYLWAYKNDDTVRACIDIIIESAISPGFSIQASEEVREALNDFIRKNRLFSQLRDWILPHLLIFGNAFIVKVQKDNDMLIKPVDPRTMAVYRNNVTGEVVKYVQEAYVKYWELGQGDVEDERLTLKRFEFSPDEVVHIKLNSRGSPLGESVLAPVLDYVYYKKEIERILPIVSKRYGPQLVVTIGDETVNITNLPKSKQEKIVQEVAEKLYEIREDTDWVFPYPIDVKLLGAGGKTIDYVQYLRYFEDRIRTGLKVPSVFFEDTGRSGAGVQMRIFVLWIRSLQRLISESLREIFDAVLELNGLEGEEYSIVWCELESVDKTKAATRLKIYADAGILPTDVLQKLAAKIEGIDIEQHTLEYEEHGRNPFFRFSSEEKELARKIRAILQRMKRKSIEIAEESVRDNPLKHRSVDFSEEEQEIARFLDGFTIRAYYTGFDRGAKDINQFLGYDQEAIDFLRENNTLIAKRLSREIAEAVNREIMEAIMRRESVEQARERVRRVFTREKWRAETIARTELIRAATEGRLRAYRKGGLKKVNWVVAPDERTCPVCLANAAENPWPIEKAMGKIPAHPNCRCTFVPVEWDVSPPEVTGDEEIDRAIFESLAEFEREYRKTGSVLDAIERVVGGGRAEEIIDLFEIDGQMRNGIEVIRRVLPRFVNPKVVERAGHVRIRRSDESYYTPGEIHTRDDAADILHEYGHHISFPLRENFWACWRFFVARARENSFNIKRIEWEESHPHAYQISPELERYNRKYEYLGRIYVGEETLRRLTERPDLLSEIGARPTQLISVGLESLLSSTEILEIRKRDPEYFGFLLAALRGSFIKE

Secondary structure (DSSP, 8-state):
-HHHHHHHTT-------------SS-TTSGGGEEEE----HHHHHHHHH-HHHHHHHHHHHHHHHTT-EEEEE-HHHHHHHHHHHHHTTHHHHIIIIIHHHHHHHSEEEEEEEEETTEEEEEEE-GGGEEEEEETTT--EEEEEEEEEEEGGGGT-S-TT---EEEEEEEE-GGGEEEEESS-TT-SS---TTGGGHHHHHHHHHHHHHHHHHHHHHS-EEEEEE--SSS-GGGS-HHHHHHHHHHHHHHHHT--TT------TTEEEEEES-TT----HHHHHHHHHHHHHHHTT--GGGTS---HHHHHHHHHHHHHHHHHHHHHHHHHHHHHHHHHHHHTT-TT--EEEEEPP-TTTHHHHHHHHHHHHHHTT-S-HHHHHHHHHHHTT--SHHHHHHHHH-SS----PPPHHHHHHHHHHHHHHHHHHHHHHHHHHHHHHS-TT--PPPP-HHHHHHHHHHHHHHHHHHHHHHHHHHHHHHHHHH---HHHHHHHHHHTHHHHHHHHHHHHHHHHHHHHHHHHTT--HHHHHHHHHHHHHHHHHHHHHHHHHHHHHHHHHHHHHHHHHTT--EEEEE---STT--HHHHHHHHTPSEEHHHHTTTSSSSTT---EEEE-S-------SSS-HHHHHHHHHHHHHHHHHHHHHS-HHHHHHHHHT---HHHHGGGEEE-TT-HHHHHHHHHTHHHHS-HHHHHHH--EEEEE-SS-EEETTEEEE-S-HHHHHHHHHHHHHTT-HHHHHHHHHHHHHHHHHH-PPPEE----TT-TT--BEE----SS----TTS--EE--HHHHHHHHH-GGGGGTS--EE-HHHHHHHHGGG-HHHHHHHHHH-HHHHHHHHHHHHTTT---

Foldseek 3Di:
DVVVVCVVVPDDPPPDDDDDDDDDDDDPPPPFKDKDADDLVLLVCLCVPDPLLVVLLLVLLCLLQVLHWAKDFPPVLRVLVVVLCVVQVVSCCSRVAQSCQCQSAQKWKWFWDQDPLHIYIDIDRSNQKIWMAGNVPQHTFKMKGWDWDFQCVVVHDDPPRRDTDTDIDIGGPLRMLMQGDCCVSHPHHDHLCVVQSVLSVVLVVCVVCVVVLCVVQPWDKDKAAADPVGPPVPDPPVVSVVVVVVVVVVVVVDDPPDDDDDDPRIDIDTDHPVPDDDPCVVSNVVSSVVSCVSSLHDCVVPDPDDPPCVVVSVVSSVVVSVVVSVSVQVSVCSVSQVSCVSVVNHPGDMDIGGGDSPDPVLVVQVVVLVVCVVVVVDDPVVSVVSVCVSVVHDPVVVVVCPPPDPDDPPDDDDPVSVVVLVVLLVLLVVVLVQVVVVVVVCVVPDVPDPDDDDCPVSLVVLLVVLLVVLLVLLVVLLVVLVVLLCVVPNDDVVLSVVVVVPCVVVSNVLSVVLSVQLVVLSVVCVVVVHDSVVSSVSSVVSVVVSSVVSSLVSSQVNQLSVQQVVLVVCVVVVAQWWAKDADPDPPTDPVSVVSNVPPTDGSVRVRPCPVVDGPGSIHIDGDPDPPQQPPLQVDSLLSVLLRQLLVQLVVQCVVPVANLQSQLVSLVFDALVLQVVLEAEDPPQDLLVCCSHPPLSSRFPSVLSVQLGHAYEEEDPDFAEDNRYTYDPSDNLSNLLNVLLSSQPSPPQNQVSLLSSLVRVCVVPPFAFDFDPDDPPDQQAGWGDRPPPPDDPQCPQSFTWTDGPVVSVVCNVPVVCSNVDPTGGRRLQSVQRSLSVPSVSLVVCCVRPVSSNSSNSSSRSCSRPDD